Protein AF-0000000083156680 (afdb_homodimer)

Sequence (1176 aa):
MSAWPSRIKTCETCAAAKIRCRRKAASAICDRCLRLNKSCYFRPARLRQGCQKKETRLESLERKVAELLGQNQEKDGVQDSKKGDIVDRGVITLDEAVGLLESFRHSMLPHFPFVVLPPDITAGELRDHQPFLFLAILSVSATDNQTLQRDLDDEMRSALADRTALGPVQPSLETLQGLLVVLSWSQHQSQHHPKRRYGPQGFFTYLHIAIGLVVELELDRPVDLRKGSPRMTVQAITTEAQPAGVLRAQQRAAIGCFLLSSCSSLITQKKCTFPWSSHLEDFATELAQSPEVDSDRSLIHLVRLQHIAEQIDRISADSNFVGTIRVDTGSNTNLFLHTFQAFQTQLQDYTTLLSPQWTHNNSLLASQLHTVNLYLCQVTLFEKQFTSQLSSSFRVDILCQGLIAAKSSFDALLSNPLGTERRLIYTQWLHSGFNLILSCKLALLVVSDESLRNQPRVQSLCGALNMSQVLKVCIERQLPRVQLSHPKTTGFDYTGWLKRLHDWFQRQYNLYTGSPARGFEMAAATPVAGPPASHPMLPQHFNLTDISDIGLEVSQGTGVINSWPCYSDIYASSNIFGGWMDLSALSQMSAWPSRIKTCETCAAAKIRCRRKAASAICDRCLRLNKSCYFRPARLRQGCQKKETRLESLERKVAELLGQNQEKDGVQDSKKGDIVDRGVITLDEAVGLLESFRHSMLPHFPFVVLPPDITAGELRDHQPFLFLAILSVSATDNQTLQRDLDDEMRSALADRTALGPVQPSLETLQGLLVVLSWSQHQSQHHPKRRYGPQGFFTYLHIAIGLVVELELDRPVDLRKGSPRMTVQAITTEAQPAGVLRAQQRAAIGCFLLSSCSSLITQKKCTFPWSSHLEDFATELAQSPEVDSDRSLIHLVRLQHIAEQIDRISADSNFVGTIRVDTGSNTNLFLHTFQAFQTQLQDYTTLLSPQWTHNNSLLASQLHTVNLYLCQVTLFEKQFTSQLSSSFRVDILCQGLIAAKSSFDALLSNPLGTERRLIYTQWLHSGFNLILSCKLALLVVSDESLRNQPRVQSLCGALNMSQVLKVCIERQLPRVQLSHPKTTGFDYTGWLKRLHDWFQRQYNLYTGSPARGFEMAAATPVAGPPASHPMLPQHFNLTDISDIGLEVSQGTGVINSWPCYSDIYASSNIFGGWMDLSALSQ

InterPro domains:
  IPR001138 Zn(2)Cys(6) fungal-type DNA-binding domain [PS00463] (10-40)
  IPR036864 Zn(2)-C6 fungal-type DNA-binding domain superfamily [G3DSA:4.10.240.10] (7-77)

Organism: NCBI:txid41062

Nearest PDB structures (foldseek):
  8u1a-assembly1_B  TM=3.469E-01  e=4.826E+00  synthetic construct
  8tla-assembly1_B  TM=1.814E-01  e=2.257E+00  Homo sapiens
  4tql-assembly1_A  TM=2.288E-01  e=4.637E+00  synthetic construct
  8u1a-assembly1_B  TM=3.505E-01  e=5.724E+00  synthetic construct
  8tla-assembly1_B  TM=2.051E-01  e=1.757E+00  Homo sapiens

Secondary structure (DSSP, 8-state):
--------PPBHHHHHTT------TT-SS-HHHHHTT----B--------------HHHHHHHHHHHHHHHHHHHHHHHSSSSS-TTTTTSS-HHHHHHHHHHIIIIIGGG-TTS---TT--HHHHHHH-HHHHHHHHHHH--S-HHHHHHHHHHHHHHHHHHTTSS-----HHHHHHHHHHHHTGGGSPPS-TT-TTS-TTHHHHHHHHHHHHHHTTTTS-HHHHTS--TT--S--------HHHHHHHHHHHHHHHHHHHHHHHHHTPPPSS---HHHHHHHHHHHHS-SSTTHHHHHHHHHHHHHHHHHHHHHH-HHHHHHHHS--HHHHHHHHHHHHHHHHHHHHHHHHS-HHHHHH-HHHHHHHHHHHHHHHHHHHH-HHHHTT--HHHHHHHHHHHHHHHHHHHHHHHTSPTTGGGG--HHHHHHHHHHHHHHHHHHHHHHH-HHHHT-HHHHHHHHHH-HHHHHHHHHHHHS-SS--SS---SS--HHHHHHHHHHHHHHHHHHHHHS----------------------------GGGGGG------------------SSS-----STHHHHSGGGGG-/--------PPBHHHHHTT------TT-SS-HHHHHHT----B--------------HHHHHHHHHHHHHHHHHHHHHHHSSSSS-TTTTTSS-HHHHHHHHHHIIIIIGGG-TTS---TT--HHHHHHH-HHHHHHHHHHH--S-HHHHHHHHHHHHHHHHHHTTS--SPP-HHHHHHHHHHHHTGGGSPPS-TT-TTS-TTHHHHHHHHHHHHHHTTTTS-HHHHTS--TT--S--------HHHHHHHHHHHHHHHHHHHHHHHHHTPPPSS---HHHHHHHHHHHHS-SSTTHHHHHHHHHHHHHHHHHHHHHH-HHHHHHHHS--HHHHHHHHHHHHHHHHHHHHHHHHS-HHHHHH-HHHHHHHHHHHHHHHHHHHH-HHHHTT--HHHHHHHHHHHHHHHHHHHHHHHTSPTTGGGG--HHHHHHHHHHHHHHHHHHHHHHH-HHHHT-HHHHHHHHHH-HHHHHHHHHHHHS-SS--SS---SS--HHHHHHHHHHHHHHHHHHHHHS----------------------------GGGGGG------------------SSS------THHHHSTTGGG-

Solvent-accessible surface area (backbone atoms only — not comparable to full-atom values): 65557 Å² total; per-residue (Å²): 136,79,79,78,85,75,84,82,52,58,25,51,55,31,56,74,68,73,45,87,59,53,58,62,98,88,50,85,44,32,57,59,30,58,74,68,73,42,83,42,46,59,58,76,72,75,72,72,72,68,74,70,70,76,60,47,72,56,52,46,42,47,46,47,25,47,44,33,41,46,43,38,44,42,48,48,31,44,62,46,38,57,60,45,56,62,53,75,58,58,81,40,51,69,67,56,47,41,51,29,51,50,48,30,60,71,61,32,41,79,63,40,75,36,64,85,72,67,91,81,65,44,59,67,54,34,47,71,75,35,45,61,34,39,39,28,51,46,28,67,45,35,72,88,40,63,68,61,21,45,52,34,42,54,49,40,26,50,53,48,18,38,46,56,50,54,63,38,56,73,90,49,70,53,58,44,49,17,46,51,53,40,58,33,42,32,46,60,41,66,59,82,50,76,75,46,38,23,43,45,78,57,50,49,44,53,50,21,38,42,49,19,46,36,46,72,70,37,44,67,45,57,66,84,64,52,34,44,35,35,91,73,22,88,25,75,48,77,60,73,86,68,57,66,69,58,51,53,50,42,40,30,39,40,47,39,52,30,49,53,35,38,52,51,13,63,61,58,65,41,75,57,48,42,63,87,50,73,53,52,52,50,43,24,47,51,31,39,74,61,54,89,50,78,58,32,53,51,40,37,56,51,52,50,52,49,45,51,46,49,50,54,51,51,54,70,67,30,53,23,60,43,46,54,32,61,46,78,50,77,65,25,51,46,51,51,50,49,52,49,49,50,51,50,49,52,52,50,49,47,56,61,68,48,40,69,68,56,34,66,72,28,62,57,57,38,48,48,53,32,38,46,51,38,49,54,34,46,56,47,63,66,31,66,83,38,38,82,64,50,50,70,69,55,48,50,52,45,48,46,50,32,44,51,34,42,40,52,44,49,53,57,59,66,66,49,64,90,65,49,76,79,40,47,33,39,68,56,49,51,39,52,52,49,48,52,51,51,44,50,50,53,54,46,50,33,62,64,33,66,79,46,49,70,32,64,70,49,42,53,45,49,61,69,48,35,64,70,57,50,47,51,50,57,44,57,64,59,47,70,85,59,83,62,88,61,75,80,78,55,20,44,53,58,58,62,48,45,51,50,49,46,52,50,50,50,50,52,50,46,53,54,71,65,61,77,84,74,79,73,76,63,80,73,76,74,78,70,81,70,72,82,79,74,75,72,78,78,76,78,86,74,69,73,81,62,69,73,58,74,54,74,56,66,63,80,71,83,65,73,76,68,58,74,73,63,71,73,79,67,68,86,56,77,47,67,42,37,18,52,77,43,21,66,58,67,76,116,136,83,77,78,78,75,79,82,50,59,24,52,56,32,56,75,69,73,46,88,59,55,60,63,94,91,54,84,47,30,56,59,29,58,74,70,72,43,80,42,47,60,57,74,66,74,70,73,71,68,74,69,67,75,60,46,73,55,49,45,41,47,45,47,24,45,45,33,42,46,46,38,48,43,48,47,32,44,59,46,39,58,60,45,56,62,52,76,58,58,79,40,50,69,68,56,46,40,51,30,51,50,48,32,60,70,63,31,42,81,64,40,76,36,63,86,71,67,89,82,65,44,59,67,54,34,47,70,75,35,45,61,34,41,40,28,51,45,28,66,44,35,72,87,40,64,66,60,21,45,52,34,43,53,50,40,22,48,53,48,18,42,48,52,53,60,46,78,47,72,89,50,70,54,57,44,49,19,45,51,53,41,57,33,40,32,45,61,39,70,61,83,52,76,79,48,38,31,45,47,77,57,49,49,43,53,49,21,37,41,51,18,48,38,46,71,69,36,44,69,44,57,65,82,60,54,30,44,37,31,88,70,26,85,19,77,48,77,60,73,84,68,56,66,69,58,51,51,50,43,40,30,39,41,47,41,51,31,50,54,35,39,50,50,15,64,65,59,66,40,77,58,48,43,62,88,51,73,52,52,50,50,43,24,47,51,31,39,74,60,52,89,50,80,59,32,53,52,42,38,55,50,52,51,52,49,46,51,43,52,51,54,50,51,53,72,67,31,54,20,59,45,46,53,33,61,46,78,49,77,65,25,52,48,50,50,52,47,51,50,48,50,52,50,49,53,53,49,49,47,55,63,66,48,40,70,65,55,33,66,74,29,61,57,56,38,48,48,54,32,39,44,52,38,47,55,34,47,55,48,64,65,32,67,84,39,40,79,65,51,52,71,68,56,48,50,52,44,48,45,50,31,43,51,35,42,38,52,43,50,53,57,61,67,67,47,62,90,66,48,78,78,42,49,34,38,67,56,49,51,38,51,53,50,48,51,52,50,44,50,50,52,54,47,50,33,62,64,33,65,80,47,48,70,33,66,71,48,43,54,46,50,60,70,46,34,64,70,57,50,48,50,50,56,44,58,63,60,46,69,85,58,84,62,86,60,76,80,79,55,22,45,52,58,57,63,50,45,50,50,51,44,51,50,49,50,52,53,49,46,53,53,70,65,61,78,84,73,78,72,77,64,82,73,74,74,78,69,82,69,74,82,77,72,76,73,76,77,77,77,84,73,67,73,82,61,67,73,58,74,54,74,54,63,60,80,72,83,65,73,76,68,59,76,72,60,70,73,79,65,70,89,53,76,48,68,46,32,19,58,83,41,24,71,55,66,76,116

Foldseek 3Di:
DDPDDQPFAFWPVCVVVVHDFAQDRPDPATPVCVVVVHDTHGDRPPPPPPPPPPCPPVSVVVVVCVVVCVVVCVVVCVVVVVVDDCCSVPLDDLVRLQVLVVCCVPQFVLQQVLADDDPPDGLVNCCVPQVLLSLLSNLLSPLPDPVSNQVSLVSSVVLLCQCAVNPHDPLDLSSLNSLLSCLQQQQQHFDPDLLQQQDRPCNVVSLVSSVVSCVVQVLLADQCCSQPQPVPRPDSPPRPDDDPVVNLSSLSSLLSSQLSQLLVCLLVVHDRPRHADPRNLVSLVVCLVPPPDPVSVCSNLSNVLSNLLVVLVVCLPQVLLLVVLVPPDPVSLVVVVVVLVVSVVVLVVSVVVCPPVNCLSHVNSLLSSLLSLLSSLCSQCQQVSHNVSDDPVRNLVSLLSNLVSLQSNLVSVVVDDQPSVSSHTVSSVSSVVSSLLSNLVSLLVCLQDPSNVPDPSSVVSSVSSVSLVSLVVVLVSPPDPPVPVDDSSGGRPPNVLSVLSNVVSVVSNCVSVPDPPPDPPPPPPDPPPPPDCPPPDPDDDPPVPPPVPPPSDSDPDPDDPPDRPDVPPVDPDDPSCCSNNVVNPPPD/DDDPDQPFAFWPVCVVVVHDFDQDPPDPATPVCVVVVHDTHGDRDPPPPPPPPPCPPVSVVVVVCVVVCVVVCVVVCVVVCVVDDCCSVPLDDLVRLQVLVVCCVPQFVLQQVLADDDPPDGLVNCCVPQVLLSLLSNLLSPLPDPVSNQVSLVSSVVVLCVCFVVDDDDQDLSSLNSLLSCLFQQQQHFDPDLLLQQDRPCSVVSLVSSVVSCVVQVLLADQCCVQPQPVPRPDSRPRPDDDPVVNLSSLSSLLSSQLSQLLVCLLVVHDRPRHADPRNLVSLVVCLVPPPDPVSVCSNLSNVLSNLLVVLVVCLPQVLLLVVLVPPDPVSLVVVVVVLVVSVVVLVVSVVVCPPVNCLSHVNSLLSSLLSLLSSLCSQCQFVSHNVSDDPVRNLVSLLSNLVSLQSNLVSVVVDDQPSVSSGTVSSVSSVVSSLLSNLVSLLVCLQDPSNVPDPSSVVSSVSSVSLVSLVVVLVSPPDPPVPVDPSSGGRPPNVLSVLSNVVSVVSNCVSNPDPPPPPPPPDPPPPPPPDCPPPDPDDDPPVPPPVPPPSDSPPDPDDPPDRPDVVPPDPPDCSNCCNVVSNPPPD

pLDDT: mean 71.66, std 24.36, range [20.36, 98.19]

Structure (mmCIF, N/CA/C/O backbone):
data_AF-0000000083156680-model_v1
#
loop_
_entity.id
_entity.type
_entity.pdbx_description
1 polymer 'Zn(2)-C6 fungal-type domain-containing protein'
#
loop_
_atom_site.group_PDB
_atom_site.id
_atom_site.type_symbol
_atom_site.label_atom_id
_atom_site.label_alt_id
_atom_site.label_comp_id
_atom_site.label_asym_id
_atom_site.label_entity_id
_atom_site.label_seq_id
_atom_site.pdbx_PDB_ins_code
_atom_site.Cartn_x
_atom_site.Cartn_y
_atom_site.Cartn_z
_atom_site.occupancy
_atom_site.B_iso_or_equiv
_atom_site.auth_seq_id
_atom_site.auth_comp_id
_atom_site.auth_asym_id
_atom_site.auth_atom_id
_atom_site.pdbx_PDB_model_num
ATOM 1 N N . MET A 1 1 ? 7.012 62.75 -34.5 1 25.58 1 MET A N 1
ATOM 2 C CA . MET A 1 1 ? 6.012 61.812 -35.031 1 25.58 1 MET A CA 1
ATOM 3 C C . MET A 1 1 ? 4.691 62.531 -35.281 1 25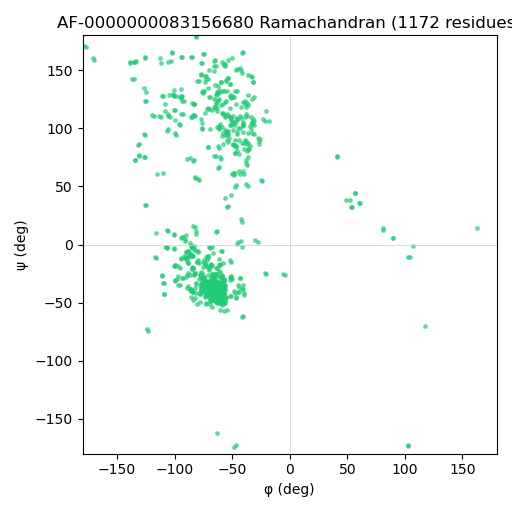.58 1 MET A C 1
ATOM 5 O O . MET A 1 1 ? 4.008 62.938 -34.344 1 25.58 1 MET A O 1
ATOM 9 N N . SER A 1 2 ? 4.527 63.188 -36.5 1 28.59 2 SER A N 1
ATOM 10 C CA . SER A 1 2 ? 3.551 64.188 -36.875 1 28.59 2 SER A CA 1
ATOM 11 C C . SER A 1 2 ? 2.166 63.594 -37.062 1 28.59 2 SER A C 1
ATOM 13 O O . SER A 1 2 ? 2.023 62.531 -37.656 1 28.59 2 SER A O 1
ATOM 15 N N . ALA A 1 3 ? 1.193 63.938 -36.219 1 31.36 3 ALA A N 1
ATOM 16 C CA . ALA A 1 3 ? -0.149 63.375 -36.219 1 31.36 3 ALA A CA 1
ATOM 17 C C . ALA A 1 3 ? -0.811 63.531 -37.594 1 31.36 3 ALA A C 1
ATOM 19 O O . ALA A 1 3 ? -0.722 64.562 -38.219 1 31.36 3 ALA A O 1
ATOM 20 N N . TRP A 1 4 ? -0.859 62.625 -38.5 1 31.58 4 TRP A N 1
ATOM 21 C CA . TRP A 1 4 ? -1.692 62.656 -39.688 1 31.58 4 TRP A CA 1
ATOM 22 C C . TRP A 1 4 ? -3.098 63.156 -39.375 1 31.58 4 TRP A C 1
ATOM 24 O O . TRP A 1 4 ? -3.709 62.688 -38.406 1 31.58 4 TRP A O 1
ATOM 34 N N . PRO A 1 5 ? -3.65 64.312 -39.938 1 37.72 5 PRO A N 1
ATOM 35 C CA . PRO A 1 5 ? -4.844 65.125 -39.688 1 37.72 5 PRO A CA 1
ATOM 36 C C . PRO A 1 5 ? -6.137 64.312 -39.812 1 37.72 5 PRO A C 1
ATOM 38 O O . PRO A 1 5 ? -6.281 63.5 -40.719 1 37.72 5 PRO A O 1
ATOM 41 N N . SER A 1 6 ? -6.898 64.062 -38.812 1 42.34 6 SER A N 1
ATOM 42 C CA . SER A 1 6 ? -8.188 63.406 -38.625 1 42.34 6 SER A CA 1
ATOM 43 C C . SER A 1 6 ? -9.258 64 -39.531 1 42.34 6 SER A C 1
ATOM 45 O O . SER A 1 6 ? -9.375 65.188 -39.625 1 42.34 6 SER A O 1
ATOM 47 N N . ARG A 1 7 ? -9.68 63.531 -40.719 1 47.09 7 ARG A N 1
ATOM 48 C CA . ARG A 1 7 ? -10.695 63.906 -41.688 1 47.09 7 ARG A CA 1
ATOM 49 C C . ARG A 1 7 ? -11.891 64.562 -41 1 47.09 7 ARG A C 1
ATOM 51 O O . ARG A 1 7 ? -12.5 63.969 -40.094 1 47.09 7 ARG A O 1
ATOM 58 N N . ILE A 1 8 ? -12.07 65.875 -41.031 1 53.06 8 ILE A N 1
ATOM 59 C CA . ILE A 1 8 ? -13.008 66.812 -40.438 1 53.06 8 ILE A CA 1
ATOM 60 C C . ILE A 1 8 ? -14.391 66.625 -41.062 1 53.06 8 ILE A C 1
ATOM 62 O O . ILE A 1 8 ? -14.57 66.75 -42.25 1 53.06 8 ILE A O 1
ATOM 66 N N . LYS A 1 9 ? -15.352 65.938 -40.5 1 63.09 9 LYS A N 1
ATOM 67 C CA . LYS A 1 9 ? -16.719 65.688 -40.938 1 63.09 9 LYS A CA 1
ATOM 68 C C . LYS A 1 9 ? -17.578 66.938 -40.781 1 63.09 9 LYS A C 1
ATOM 70 O O . LYS A 1 9 ? -17.281 67.812 -39.938 1 63.09 9 LYS A O 1
ATOM 75 N N . THR A 1 10 ? -18.469 67.312 -41.656 1 76.06 10 THR A N 1
ATOM 76 C CA . THR A 1 10 ? -19.469 68.375 -41.656 1 76.06 10 THR A CA 1
ATOM 77 C C . THR A 1 10 ? -20.406 68.25 -40.469 1 76.06 10 THR A C 1
ATOM 79 O O . THR A 1 10 ? -20.734 67.125 -40.062 1 76.06 10 THR A O 1
ATOM 82 N N . CYS A 1 11 ? -20.656 69.375 -39.719 1 77.69 11 CYS A N 1
ATOM 83 C CA . CYS A 1 11 ? -21.516 69.312 -38.562 1 77.69 11 CYS A CA 1
ATOM 84 C C . CYS A 1 11 ? -22.953 69 -38.938 1 77.69 11 CYS A C 1
ATOM 86 O O . CYS A 1 11 ? -23.344 69.188 -40.094 1 77.69 11 CYS A O 1
ATOM 88 N N . GLU A 1 12 ? -23.734 68.438 -38.125 1 80.56 12 GLU A N 1
ATOM 89 C CA . GLU A 1 12 ? -25.094 67.938 -38.375 1 80.56 12 GLU A CA 1
ATOM 90 C C . GLU A 1 12 ? -26 69.062 -38.875 1 80.56 12 GLU A C 1
ATOM 92 O O . GLU A 1 12 ? -26.844 68.812 -39.719 1 80.56 12 GLU A O 1
ATOM 97 N N . THR A 1 13 ? -25.703 70.312 -38.406 1 84.19 13 THR A N 1
ATOM 98 C CA . THR A 1 13 ? -26.562 71.438 -38.781 1 84.19 13 THR A CA 1
ATOM 99 C C . THR A 1 13 ? -26.281 71.875 -40.219 1 84.19 13 THR A C 1
ATOM 101 O O . THR A 1 13 ? -27.219 72.188 -40.969 1 84.19 13 THR A O 1
ATOM 104 N N . CYS A 1 14 ? -25.031 71.812 -40.438 1 80.62 14 CYS A N 1
ATOM 105 C CA . CYS A 1 14 ? -24.656 72.25 -41.812 1 80.62 14 CYS A CA 1
ATOM 106 C C . CYS A 1 14 ? -25.031 71.125 -42.812 1 80.62 14 CYS A C 1
ATOM 108 O O . CYS A 1 14 ? -25.453 71.438 -43.906 1 80.62 14 CYS A O 1
ATOM 110 N N . ALA A 1 15 ? -25.016 69.875 -42.344 1 79.5 15 ALA A N 1
ATOM 111 C CA . ALA A 1 15 ? -25.359 68.688 -43.156 1 79.5 15 ALA A CA 1
ATOM 112 C C . ALA A 1 15 ? -26.859 68.688 -43.469 1 79.5 15 ALA A C 1
ATOM 114 O O . ALA A 1 15 ? -27.266 68.375 -44.594 1 79.5 15 ALA A O 1
ATOM 115 N N . ALA A 1 16 ? -27.688 69.125 -42.5 1 80.25 16 ALA A N 1
ATOM 116 C CA . ALA A 1 16 ? -29.141 69.188 -42.688 1 80.25 16 ALA A CA 1
ATOM 117 C C . ALA A 1 16 ? -29.547 70.312 -43.625 1 80.25 16 ALA A C 1
ATOM 119 O O . ALA A 1 16 ? -30.531 70.125 -44.375 1 80.25 16 ALA A O 1
ATOM 120 N N . ALA A 1 17 ? -28.734 71.438 -43.625 1 81.75 17 ALA A N 1
ATOM 121 C CA . ALA A 1 17 ? -29.062 72.562 -44.469 1 81.75 17 ALA A CA 1
ATOM 122 C C . ALA A 1 17 ? -28.375 72.5 -45.812 1 81.75 17 ALA A C 1
ATOM 124 O O . ALA A 1 17 ? -28.547 73.312 -46.688 1 81.75 17 ALA A O 1
ATOM 125 N N . LYS A 1 18 ? -27.641 71.25 -46.031 1 77.12 18 LYS A N 1
ATOM 126 C CA . LYS A 1 18 ? -26.969 70.875 -47.281 1 77.12 18 LYS A CA 1
ATOM 127 C C . LYS A 1 18 ? -26.016 72 -47.719 1 77.12 18 LYS A C 1
ATOM 129 O O . LYS A 1 18 ? -25.938 72.25 -48.906 1 77.12 18 LYS A O 1
ATOM 134 N N . ILE A 1 19 ? -25.406 72.75 -46.656 1 81.25 19 ILE A N 1
ATOM 135 C CA . ILE A 1 19 ? -24.469 73.812 -47 1 81.25 19 ILE A CA 1
ATOM 136 C C . ILE A 1 19 ? -23.062 73.438 -46.562 1 81.25 19 ILE A C 1
ATOM 138 O O . ILE A 1 19 ? -22.891 72.562 -45.719 1 81.25 19 ILE A O 1
ATOM 142 N N . ARG A 1 20 ? -22.125 73.938 -47.094 1 78.19 20 ARG A N 1
ATOM 143 C CA . ARG A 1 20 ? -20.719 73.688 -46.844 1 78.19 20 ARG A CA 1
ATOM 144 C C . ARG A 1 20 ? -20.328 74.188 -45.438 1 78.19 20 ARG A C 1
ATOM 146 O O . ARG A 1 20 ? -20.578 75.312 -45.062 1 78.19 20 ARG A O 1
ATOM 153 N N . CYS A 1 21 ? -19.922 73.125 -44.562 1 74.94 21 CYS A N 1
ATOM 154 C CA . CYS A 1 21 ? -19.5 73.438 -43.188 1 74.94 21 CYS A CA 1
ATOM 155 C C . CYS A 1 21 ? -18.078 74 -43.156 1 74.94 21 CYS A C 1
ATOM 157 O O . CYS A 1 21 ? -17.156 73.438 -43.719 1 74.94 21 CYS A O 1
ATOM 159 N N . ARG A 1 22 ? -17.844 75.25 -42.906 1 77 22 ARG A N 1
ATOM 160 C CA . ARG A 1 22 ? -16.531 75.875 -42.812 1 77 22 ARG A CA 1
ATOM 161 C C . ARG A 1 22 ? -16.094 75.938 -41.344 1 77 22 ARG A C 1
ATOM 163 O O . ARG A 1 22 ? -16.844 76.438 -40.5 1 77 22 ARG A O 1
ATOM 170 N N . ARG A 1 23 ? -15.156 75.062 -40.875 1 69.06 23 ARG A N 1
ATOM 171 C CA . ARG A 1 23 ? -14.641 75.062 -39.5 1 69.06 23 ARG A CA 1
ATOM 172 C C . ARG A 1 23 ? -13.203 75.562 -39.438 1 69.06 23 ARG A C 1
ATOM 174 O O . ARG A 1 23 ? -12.367 75.125 -40.25 1 69.06 23 ARG A O 1
ATOM 181 N N . LYS A 1 24 ? -12.977 76.625 -38.688 1 66.62 24 LYS A N 1
ATOM 182 C CA . LYS A 1 24 ? -11.594 77 -38.406 1 66.62 24 LYS A CA 1
ATOM 183 C C . LYS A 1 24 ? -10.891 75.938 -37.562 1 66.62 24 LYS A C 1
ATOM 185 O O . LYS A 1 24 ? -11.523 75.25 -36.75 1 66.62 24 LYS A O 1
ATOM 190 N N . ALA A 1 25 ? -9.578 75.375 -37.656 1 62.25 25 ALA A N 1
ATOM 191 C CA . ALA A 1 25 ? -8.742 74.25 -37.25 1 62.25 25 ALA A CA 1
ATOM 192 C C . ALA A 1 25 ? -8.984 73.875 -35.812 1 62.25 25 ALA A C 1
ATOM 194 O O . ALA A 1 25 ? -9.016 72.688 -35.438 1 62.25 25 ALA A O 1
ATOM 195 N N . ALA A 1 26 ? -9.195 74.75 -34.844 1 65.56 26 ALA A N 1
ATOM 196 C CA . ALA A 1 26 ? -9.188 74.5 -33.406 1 65.56 26 ALA A CA 1
ATOM 197 C C . ALA A 1 26 ? -10.555 74.75 -32.812 1 65.56 26 ALA A C 1
ATOM 199 O O . ALA A 1 26 ? -10.734 74.688 -31.578 1 65.56 26 ALA A O 1
ATOM 200 N N . SER A 1 27 ? -11.578 74.938 -33.688 1 70 27 SER A N 1
ATOM 201 C CA . SER A 1 27 ? -12.844 75.312 -33.094 1 70 27 SER A CA 1
ATOM 202 C C . SER A 1 27 ? -13.836 74.188 -33.062 1 70 27 SER A C 1
ATOM 204 O O . SER A 1 27 ? -13.898 73.375 -34.031 1 70 27 SER A O 1
ATOM 206 N N . ALA A 1 28 ? -14.492 73.812 -32 1 74.06 28 ALA A N 1
ATOM 207 C CA . ALA A 1 28 ? -15.445 72.688 -31.781 1 74.06 28 ALA A CA 1
ATOM 208 C C . ALA A 1 28 ? -16.766 73 -32.5 1 74.06 28 ALA A C 1
ATOM 210 O O . ALA A 1 28 ? -17.578 72.062 -32.688 1 74.06 28 ALA A O 1
ATOM 211 N N . ILE A 1 29 ? -17.016 74.188 -32.938 1 80.5 29 ILE A N 1
ATOM 212 C CA . ILE A 1 29 ? -18.266 74.625 -33.594 1 80.5 29 ILE A CA 1
ATOM 213 C C . ILE A 1 29 ? -17.953 75.25 -34.969 1 80.5 29 ILE A C 1
ATOM 215 O O . ILE A 1 29 ? -16.953 75.938 -35.125 1 80.5 29 ILE A O 1
ATOM 219 N N . CYS A 1 30 ? -18.609 74.875 -35.969 1 80.69 30 CYS A N 1
ATOM 220 C CA . CYS A 1 30 ? -18.406 75.375 -37.312 1 80.69 30 CYS A CA 1
ATOM 221 C C . CYS A 1 30 ? -18.797 76.875 -37.375 1 80.69 30 CYS A C 1
ATOM 223 O O . CYS A 1 30 ? -19.547 77.375 -36.531 1 80.69 30 CYS A O 1
ATOM 225 N N . ASP A 1 31 ? -18.203 77.75 -38.219 1 82 31 ASP A N 1
ATOM 226 C CA . ASP A 1 31 ? -18.375 79.188 -38.344 1 82 31 ASP A CA 1
ATOM 227 C C . ASP A 1 31 ? -19.844 79.562 -38.469 1 82 31 ASP A C 1
ATOM 229 O O . ASP A 1 31 ? -20.297 80.562 -37.906 1 82 31 ASP A O 1
ATOM 233 N N . ARG A 1 32 ? -20.609 78.625 -39.031 1 80.12 32 ARG A N 1
ATOM 234 C CA . ARG A 1 32 ? -22 78.938 -39.312 1 80.12 32 ARG A CA 1
ATOM 235 C C . ARG A 1 32 ? -22.875 78.688 -38.094 1 80.12 32 ARG A C 1
ATOM 237 O O . ARG A 1 32 ? -23.734 79.5 -37.75 1 80.12 32 ARG A O 1
ATOM 244 N N . CYS A 1 33 ? -22.578 77.5 -37.5 1 81.06 33 CYS A N 1
ATOM 245 C CA . CYS A 1 33 ? -23.344 77.188 -36.281 1 81.06 33 CYS A CA 1
ATOM 246 C C . CYS A 1 33 ? -23.016 78.188 -35.188 1 81.06 33 CYS A C 1
ATOM 248 O O . CYS A 1 33 ? -23.891 78.562 -34.375 1 81.06 33 CYS A O 1
ATOM 250 N N . LEU A 1 34 ? -21.812 78.75 -35.25 1 82.38 34 LEU A N 1
ATOM 251 C CA . LEU A 1 34 ? -21.406 79.812 -34.312 1 82.38 34 LEU A CA 1
ATOM 252 C C . LEU A 1 34 ? -22.156 81.125 -34.562 1 82.38 34 LEU A C 1
ATOM 254 O O . LEU A 1 34 ? -22.625 81.75 -33.625 1 82.38 34 LEU A O 1
ATOM 258 N N . ARG A 1 35 ? -22.344 81.438 -35.781 1 82 35 ARG A N 1
ATOM 259 C CA . ARG A 1 35 ? -23 82.688 -36.156 1 82 35 ARG A CA 1
ATOM 260 C C . ARG A 1 35 ? -24.5 82.625 -35.906 1 82 35 ARG A C 1
ATOM 262 O O . ARG A 1 35 ? -25.125 83.562 -35.469 1 82 35 ARG A O 1
ATOM 269 N N . LEU A 1 36 ? -25.047 81.375 -36.156 1 81.88 36 LEU A N 1
ATOM 270 C CA . LEU A 1 36 ? -26.5 81.188 -36.062 1 81.88 36 LEU A CA 1
ATOM 271 C C . LEU A 1 36 ? -26.906 80.688 -34.688 1 81.88 36 LEU A C 1
ATOM 273 O O . LEU A 1 36 ? -28.094 80.438 -34.438 1 81.88 36 LEU A O 1
ATOM 277 N N . ASN A 1 37 ? -25.844 80.625 -33.75 1 80.75 37 ASN A N 1
ATOM 278 C CA . ASN A 1 37 ? -26.016 80.188 -32.344 1 80.75 37 ASN A CA 1
ATOM 279 C C . ASN A 1 37 ? -26.797 78.875 -32.281 1 80.75 37 ASN A C 1
ATOM 281 O O . ASN A 1 37 ? -27.781 78.75 -31.547 1 80.75 37 ASN A O 1
ATOM 285 N N . LYS A 1 38 ? -26.469 78.062 -33.25 1 79.69 38 LYS A N 1
ATOM 286 C CA . LYS A 1 38 ? -27.078 76.75 -33.25 1 79.69 38 LYS A CA 1
ATOM 287 C C . LYS A 1 38 ? -26.094 75.688 -32.75 1 79.69 38 LYS A C 1
ATOM 289 O O . LYS A 1 38 ? -24.891 75.875 -32.75 1 79.69 38 LYS A O 1
ATOM 294 N N . SER A 1 39 ? -26.625 74.5 -32.25 1 78.81 39 SER A N 1
ATOM 295 C CA . SER A 1 39 ? -25.797 73.438 -31.75 1 78.81 39 SER A CA 1
ATOM 296 C C . SER A 1 39 ? -25.047 72.75 -32.875 1 78.81 39 SER A C 1
ATOM 298 O O . SER A 1 39 ? -25.656 72.375 -33.906 1 78.81 39 SER A O 1
ATOM 300 N N . CYS A 1 40 ? -23.734 72.75 -32.938 1 74.75 40 CYS A N 1
ATOM 301 C CA . CYS A 1 40 ? -22.859 72.25 -33.969 1 74.75 40 CYS A CA 1
ATOM 302 C C . CYS A 1 40 ? -22.344 70.875 -33.594 1 74.75 40 CYS A C 1
ATOM 304 O O . CYS A 1 40 ? -21.656 70.688 -32.562 1 74.75 40 CYS A O 1
ATOM 306 N N . TYR A 1 41 ? -22.844 69.75 -33.938 1 77.31 41 TYR A N 1
ATOM 307 C CA . TYR A 1 41 ? -22.453 68.375 -33.625 1 77.31 41 TYR A CA 1
ATOM 308 C C . TYR A 1 41 ? -21.812 67.75 -34.844 1 77.31 41 TYR A C 1
ATOM 310 O O . TYR A 1 41 ? -22.422 67.688 -35.906 1 77.31 41 TYR A O 1
ATOM 318 N N . PHE A 1 42 ? -20.578 67.5 -34.75 1 71.62 42 PHE A N 1
ATOM 319 C CA . PHE A 1 42 ? -19.875 66.812 -35.812 1 71.62 42 PHE A CA 1
ATOM 320 C C . PHE A 1 42 ? -20 65.312 -35.656 1 71.62 42 PHE A C 1
ATOM 322 O O . PHE A 1 42 ? -19.656 64.75 -34.594 1 71.62 42 PHE A O 1
ATOM 329 N N . ARG A 1 43 ? -20.719 64.562 -36.469 1 64.19 43 ARG A N 1
ATOM 330 C CA . ARG A 1 43 ? -20.828 63.125 -36.438 1 64.19 43 ARG A CA 1
ATOM 331 C C . ARG A 1 43 ? -19.484 62.469 -36.719 1 64.19 43 ARG A C 1
ATOM 333 O O . ARG A 1 43 ? -18.766 62.906 -37.625 1 64.19 43 ARG A O 1
ATOM 340 N N . PRO A 1 44 ? -18.859 61.75 -35.812 1 56.09 44 PRO A N 1
ATOM 341 C CA . PRO A 1 44 ? -17.594 61.062 -36.062 1 56.09 44 PRO A CA 1
ATOM 342 C C . PRO A 1 44 ? -17.625 60.25 -37.375 1 56.09 44 PRO A C 1
ATOM 344 O O . PRO A 1 44 ? -18.688 59.812 -37.812 1 56.09 44 PRO A O 1
ATOM 347 N N . ALA A 1 45 ? -16.719 60.469 -38.156 1 47.31 45 ALA A N 1
ATOM 348 C CA . ALA A 1 45 ? -16.609 59.812 -39.469 1 47.31 45 ALA A CA 1
ATOM 349 C C . ALA A 1 45 ? -16.766 58.281 -39.312 1 47.31 45 ALA A C 1
ATOM 351 O O . ALA A 1 45 ? -16.125 57.656 -38.469 1 47.31 45 ALA A O 1
ATOM 352 N N . ARG A 1 46 ? -17.922 57.688 -39.719 1 43.94 46 ARG A N 1
ATOM 353 C CA . ARG A 1 46 ? -18 56.25 -39.812 1 43.94 46 ARG A CA 1
ATOM 354 C C . ARG A 1 46 ? -16.859 55.688 -40.656 1 43.94 46 ARG A C 1
ATOM 356 O O . ARG A 1 46 ? -16.672 56.094 -41.812 1 43.94 46 ARG A O 1
ATOM 363 N N . LEU A 1 47 ? -15.727 55.312 -40.062 1 41.03 47 LEU A N 1
ATOM 364 C CA . LEU A 1 47 ? -14.75 54.594 -40.875 1 41.03 47 LEU A CA 1
ATOM 365 C C . LEU A 1 47 ? -15.453 53.594 -41.781 1 41.03 47 LEU A C 1
ATOM 367 O O . LEU A 1 47 ? -16.312 52.812 -41.344 1 41.03 47 LEU A O 1
ATOM 371 N N . ARG A 1 48 ? -15.688 53.906 -42.906 1 36.97 48 ARG A N 1
ATOM 372 C CA . ARG A 1 48 ? -16.141 52.875 -43.812 1 36.97 48 ARG A CA 1
ATOM 373 C C . ARG A 1 48 ? -15.445 51.562 -43.531 1 36.97 48 ARG A C 1
ATOM 375 O O . ARG A 1 48 ? -14.219 51.469 -43.625 1 36.97 48 ARG A O 1
ATOM 382 N N . GLN A 1 49 ? -16 50.781 -42.594 1 33.78 49 GLN A N 1
ATOM 383 C CA . GLN A 1 49 ? -15.484 49.406 -42.562 1 33.78 49 GLN A CA 1
ATOM 384 C C . GLN A 1 49 ? -15.367 48.844 -43.969 1 33.78 49 GLN A C 1
ATOM 386 O O . GLN A 1 49 ? -16.312 48.875 -44.75 1 33.78 49 GLN A O 1
ATOM 391 N N . GLY A 1 50 ? -14.203 49.031 -44.625 1 34.47 50 GLY A N 1
ATOM 392 C CA . GLY A 1 50 ? -13.867 48.375 -45.875 1 34.47 50 GLY A CA 1
ATOM 393 C C . GLY A 1 50 ? -14.641 47.094 -46.094 1 34.47 50 GLY A C 1
ATOM 394 O O . GLY A 1 50 ? -14.922 46.344 -45.125 1 34.47 50 GLY A O 1
ATOM 395 N N . CYS A 1 51 ? -15.562 47.188 -47.031 1 33.06 51 CYS A N 1
ATOM 396 C CA . CYS A 1 51 ? -16.234 45.938 -47.438 1 33.06 51 CYS A CA 1
ATOM 397 C C . CYS A 1 51 ? -15.266 44.781 -47.5 1 33.06 51 CYS A C 1
ATOM 399 O O . CYS A 1 51 ? -14.281 44.812 -48.25 1 33.06 51 CYS A O 1
ATOM 401 N N . GLN A 1 52 ? -15.141 44.156 -46.469 1 33.25 52 GLN A N 1
ATOM 402 C CA . GLN A 1 52 ? -14.367 42.906 -46.469 1 33.25 52 GLN A CA 1
ATOM 403 C C . GLN A 1 52 ? -14.586 42.156 -47.781 1 33.25 52 GLN A C 1
ATOM 405 O O . GLN A 1 52 ? -15.719 41.875 -48.188 1 33.25 52 GLN A O 1
ATOM 410 N N . LYS A 1 53 ? -13.812 42.438 -48.812 1 35.75 53 LYS A N 1
ATOM 411 C CA . LYS A 1 53 ? -13.797 41.594 -50 1 35.75 53 LYS A CA 1
ATOM 412 C C . LYS A 1 53 ? -14.344 40.188 -49.656 1 35.75 53 LYS A C 1
ATOM 414 O O . LYS A 1 53 ? -13.914 39.562 -48.688 1 35.75 53 LYS A O 1
ATOM 419 N N . LYS A 1 54 ? -15.484 39.969 -50.312 1 40.03 54 LYS A N 1
ATOM 420 C CA . LYS A 1 54 ? -16.078 38.625 -50.219 1 40.03 54 LYS A CA 1
ATOM 421 C C . LYS A 1 54 ? -15.047 37.531 -50.5 1 40.03 54 LYS A C 1
ATOM 423 O O . LYS A 1 54 ? -14.438 37.5 -51.562 1 40.03 54 LYS A O 1
ATOM 428 N N . GLU A 1 55 ? -14.367 37.156 -49.5 1 40.94 55 GLU A N 1
ATOM 429 C CA . GLU A 1 55 ? -13.43 36.062 -49.656 1 40.94 55 GLU A CA 1
ATOM 430 C C . GLU A 1 55 ? -13.961 35.031 -50.656 1 40.94 55 GLU A C 1
ATOM 432 O O . GLU A 1 55 ? -15.109 34.594 -50.562 1 40.94 55 GLU A O 1
ATOM 437 N N . THR A 1 56 ? -13.469 35 -51.938 1 48.12 56 THR A N 1
ATOM 438 C CA . THR A 1 56 ? -13.906 34.031 -52.938 1 48.12 56 THR A CA 1
ATOM 439 C C . THR A 1 56 ? -14.055 32.656 -52.312 1 48.12 56 THR A C 1
ATOM 441 O O . THR A 1 56 ? -13.438 32.375 -51.281 1 48.12 56 THR A O 1
ATOM 444 N N . ARG A 1 57 ? -15 31.922 -52.844 1 52.5 57 ARG A N 1
ATOM 445 C CA . ARG A 1 57 ? -15.242 30.578 -52.344 1 52.5 57 ARG A CA 1
ATOM 446 C C . ARG A 1 57 ? -13.93 29.812 -52.156 1 52.5 57 ARG A C 1
ATOM 448 O O . ARG A 1 57 ? -13.789 29.047 -51.219 1 52.5 57 ARG A O 1
ATOM 455 N N . LEU A 1 58 ? -12.969 30.062 -53.031 1 56.25 58 LEU A N 1
ATOM 456 C CA . LEU A 1 58 ? -11.648 29.453 -52.875 1 56.25 58 LEU A CA 1
ATOM 457 C C . LEU A 1 58 ? -10.922 30.031 -51.656 1 56.25 58 LEU A C 1
ATOM 459 O O . LEU A 1 58 ? -10.289 29.281 -50.906 1 56.25 58 LEU A O 1
ATOM 463 N N . GLU A 1 59 ? -10.977 31.312 -51.5 1 56.72 59 GLU A N 1
ATOM 464 C CA . GLU A 1 59 ? -10.305 31.891 -50.344 1 56.72 59 GLU A CA 1
ATOM 465 C C . GLU A 1 59 ? -11 31.484 -49.031 1 56.72 59 GLU A C 1
ATOM 467 O O . GLU A 1 59 ? -10.336 31.234 -48.031 1 56.72 59 GLU A O 1
ATOM 472 N N . SER A 1 60 ? -12.266 31.391 -49.031 1 59.28 60 SER A N 1
ATOM 473 C CA . SER A 1 60 ? -12.961 30.875 -47.875 1 59.28 60 SER A CA 1
ATOM 474 C C . SER A 1 60 ? -12.664 29.406 -47.625 1 59.28 60 SER A C 1
ATOM 476 O O . SER A 1 60 ? -12.508 28.969 -46.5 1 59.28 60 SER A O 1
ATOM 478 N N . LEU A 1 61 ? -12.695 28.562 -48.688 1 58.62 61 LEU A N 1
ATOM 479 C CA . LEU A 1 61 ? -12.328 27.172 -48.5 1 58.62 61 LEU A CA 1
ATOM 480 C C . LEU A 1 61 ? -10.852 27.031 -48.125 1 58.62 61 LEU A C 1
ATOM 482 O O . LEU A 1 61 ? -10.484 26.219 -47.281 1 58.62 61 LEU A O 1
ATOM 486 N N . GLU A 1 62 ? -9.961 27.828 -48.75 1 60.56 62 GLU A N 1
ATOM 487 C CA . GLU A 1 62 ? -8.57 27.844 -48.312 1 60.56 62 GLU A CA 1
ATOM 488 C C . GLU A 1 62 ? -8.445 28.359 -46.875 1 60.56 62 GLU A C 1
ATOM 490 O O . GLU A 1 62 ? -7.641 27.844 -46.094 1 60.56 62 GLU A O 1
ATOM 495 N N . ARG A 1 63 ? -9.156 29.297 -46.469 1 57.28 63 ARG A N 1
ATOM 496 C CA . ARG A 1 63 ? -9.156 29.703 -45.062 1 57.28 63 ARG A CA 1
ATOM 497 C C . ARG A 1 63 ? -9.75 28.594 -44.188 1 57.28 63 ARG A C 1
ATOM 499 O O . ARG A 1 63 ? -9.258 28.344 -43.094 1 57.28 63 ARG A O 1
ATOM 506 N N . LYS A 1 64 ? -10.891 28 -44.594 1 56.88 64 LYS A N 1
ATOM 507 C CA . LYS A 1 64 ? -11.398 26.875 -43.812 1 56.88 64 LYS A CA 1
ATOM 508 C C . LYS A 1 64 ? -10.422 25.703 -43.812 1 56.88 64 LYS A C 1
ATOM 510 O O . LYS A 1 64 ? -10.219 25.047 -42.781 1 56.88 64 LYS A O 1
ATOM 515 N N . VAL A 1 65 ? -9.891 25.312 -45 1 58.72 65 VAL A N 1
ATOM 516 C CA . VAL A 1 65 ? -8.82 24.312 -44.969 1 58.72 65 VAL A CA 1
ATOM 517 C C . VAL A 1 65 ? -7.637 24.844 -44.156 1 58.72 65 VAL A C 1
ATOM 519 O O . VAL A 1 65 ? -7.023 24.094 -43.406 1 58.72 65 VAL A O 1
ATOM 522 N N . ALA A 1 66 ? -7.141 26.156 -44.344 1 53.5 66 ALA A N 1
ATOM 523 C CA . ALA A 1 66 ? -6.109 26.688 -43.469 1 53.5 66 ALA A CA 1
ATOM 524 C C . ALA A 1 66 ? -6.586 26.719 -42 1 53.5 66 ALA A C 1
ATOM 526 O O . ALA A 1 66 ? -5.809 26.438 -41.094 1 53.5 66 ALA A O 1
ATOM 527 N N . GLU A 1 67 ? -7.812 27.047 -41.688 1 54.03 67 GLU A N 1
ATOM 528 C CA . GLU A 1 67 ? -8.344 26.938 -40.344 1 54.03 67 GLU A CA 1
ATOM 529 C C . GLU A 1 67 ? -8.477 25.484 -39.906 1 54.03 67 GLU A C 1
ATOM 531 O O . GLU A 1 67 ? -8.156 25.125 -38.781 1 54.03 67 GLU A O 1
ATOM 536 N N . LEU A 1 68 ? -9.016 24.625 -40.812 1 52.88 68 LEU A N 1
ATOM 537 C CA . LEU A 1 68 ? -9.055 23.219 -40.469 1 52.88 68 LEU A CA 1
ATOM 538 C C . LEU A 1 68 ? -7.652 22.609 -40.469 1 52.88 68 LEU A C 1
ATOM 540 O O . LEU A 1 68 ? -7.328 21.781 -39.594 1 52.88 68 LEU A O 1
ATOM 544 N N . LEU A 1 69 ? -6.875 22.922 -41.5 1 50.25 69 LEU A N 1
ATOM 545 C CA . LEU A 1 69 ? -5.461 22.578 -41.375 1 50.25 69 LEU A CA 1
ATOM 546 C C . LEU A 1 69 ? -4.801 23.344 -40.25 1 50.25 69 LEU A C 1
ATOM 548 O O . LEU A 1 69 ? -3.9 22.828 -39.562 1 50.25 69 LEU A O 1
ATOM 552 N N . GLY A 1 70 ? -5.039 24.641 -39.969 1 45.94 70 GLY A N 1
ATOM 553 C CA . GLY A 1 70 ? -4.625 25.297 -38.719 1 45.94 70 GLY A CA 1
ATOM 554 C C . GLY A 1 70 ? -5.234 24.672 -37.469 1 45.94 70 GLY A C 1
ATOM 555 O O . GLY A 1 70 ? -4.582 24.578 -36.438 1 45.94 70 GLY A O 1
ATOM 556 N N . GLN A 1 71 ? -6.488 24.266 -37.5 1 45.12 71 GLN A N 1
ATOM 557 C CA . GLN A 1 71 ? -7.074 23.5 -36.406 1 45.12 71 GLN A CA 1
ATOM 558 C C . GLN A 1 71 ? -6.547 22.078 -36.375 1 45.12 71 GLN A C 1
ATOM 560 O O . GLN A 1 71 ? -6.352 21.5 -35.312 1 45.12 71 GLN A O 1
ATOM 565 N N . ASN A 1 72 ? -6.547 21.312 -37.406 1 42.94 72 ASN A N 1
ATOM 566 C CA . ASN A 1 72 ? -5.816 20.047 -37.469 1 42.94 72 ASN A CA 1
ATOM 567 C C . ASN A 1 72 ? -4.316 20.25 -37.281 1 42.94 72 ASN A C 1
ATOM 569 O O . ASN A 1 72 ? -3.635 19.406 -36.688 1 42.94 72 ASN A O 1
ATOM 573 N N . GLN A 1 73 ? -3.598 21.172 -37.906 1 40.5 73 GLN A N 1
ATOM 574 C CA . GLN A 1 73 ? -2.25 21.547 -37.469 1 40.5 73 GLN A CA 1
ATOM 575 C C . GLN A 1 73 ? -2.236 22.062 -36.062 1 40.5 73 GLN A C 1
ATOM 577 O O . GLN A 1 73 ? -1.25 21.891 -35.344 1 40.5 73 GLN A O 1
ATOM 582 N N . GLU A 1 74 ? -3.191 22.75 -35.5 1 37.66 74 GLU A N 1
ATOM 583 C CA . GLU A 1 74 ? -3.273 23.047 -34.062 1 37.66 74 GLU A CA 1
ATOM 584 C C . GLU A 1 74 ? -3.664 21.797 -33.281 1 37.66 74 GLU A C 1
ATOM 586 O O . GLU A 1 74 ? -3.205 21.594 -32.156 1 37.66 74 GLU A O 1
ATOM 591 N N . LYS A 1 75 ? -4.637 20.938 -33.625 1 37.47 75 LYS A N 1
ATOM 592 C CA . LYS A 1 75 ? -4.859 19.641 -33 1 37.47 75 LYS A CA 1
ATOM 593 C C . LYS A 1 75 ? -3.729 18.672 -33.312 1 37.47 75 LYS A C 1
ATOM 595 O O . LYS A 1 75 ? -3.355 17.844 -32.469 1 37.47 75 LYS A O 1
ATOM 600 N N . ASP A 1 76 ? -3.244 18.312 -34.469 1 38.16 76 ASP A N 1
ATOM 601 C CA . ASP A 1 76 ? -1.929 17.75 -34.781 1 38.16 76 ASP A CA 1
ATOM 602 C C . ASP A 1 76 ? -0.818 18.609 -34.188 1 38.16 76 ASP A C 1
ATOM 604 O O . ASP A 1 76 ? 0.261 18.109 -33.844 1 38.16 76 ASP A O 1
ATOM 608 N N . GLY A 1 77 ? -0.839 19.859 -34.281 1 32.91 77 GLY A N 1
ATOM 609 C CA . GLY A 1 77 ? -0.041 20.75 -33.438 1 32.91 77 GLY A CA 1
ATOM 610 C C . GLY A 1 77 ? -0.319 20.578 -31.953 1 32.91 77 GLY A C 1
ATOM 611 O O . GLY A 1 77 ? 0.506 20.953 -31.125 1 32.91 77 GLY A O 1
ATOM 612 N N . VAL A 1 78 ? -1.566 20.406 -31.531 1 34.41 78 VAL A N 1
ATOM 613 C CA . VAL A 1 78 ? -1.806 20.031 -30.156 1 34.41 78 VAL A CA 1
ATOM 614 C C . VAL A 1 78 ? -1.33 18.594 -29.922 1 34.41 78 VAL A C 1
ATOM 616 O O . VAL A 1 78 ? -0.794 18.281 -28.859 1 34.41 78 VAL A O 1
ATOM 619 N N . GLN A 1 79 ? -1.609 17.578 -30.703 1 35.47 79 GLN A N 1
ATOM 620 C CA . GLN A 1 79 ? -0.928 16.281 -30.656 1 35.47 79 GLN A CA 1
ATOM 621 C C . GLN A 1 79 ? 0.56 16.438 -30.953 1 35.47 79 GLN A C 1
ATOM 623 O O . GLN A 1 79 ? 1.391 15.727 -30.391 1 35.47 79 GLN A O 1
ATOM 628 N N . ASP A 1 80 ? 0.991 17.109 -32.031 1 36.28 80 ASP A N 1
ATOM 629 C CA . ASP A 1 80 ? 2.357 17.562 -32.25 1 36.28 80 ASP A CA 1
ATOM 630 C C . ASP A 1 80 ? 2.768 18.609 -31.219 1 36.28 80 ASP A C 1
ATOM 632 O O . ASP A 1 80 ? 3.955 18.875 -31.047 1 36.28 80 ASP A O 1
ATOM 636 N N . SER A 1 81 ? 1.971 19.578 -30.906 1 37.41 81 SER A N 1
ATOM 637 C CA . SER A 1 81 ? 2.238 20.531 -29.828 1 37.41 81 SER A CA 1
ATOM 638 C C . SER A 1 81 ? 2.363 19.828 -28.484 1 37.41 81 SER A C 1
ATOM 640 O O . SER A 1 81 ? 2.662 20.453 -27.469 1 37.41 81 SER A O 1
ATOM 642 N N . LYS A 1 82 ? 1.729 18.75 -28.328 1 45.28 82 LYS A N 1
ATOM 643 C CA . LYS A 1 82 ? 2.051 17.844 -27.219 1 45.28 82 LYS A CA 1
ATOM 644 C C . LYS A 1 82 ? 3.395 17.156 -27.438 1 45.28 82 LYS A C 1
ATOM 646 O O . LYS A 1 82 ? 3.811 16.328 -26.625 1 45.28 82 LYS A O 1
ATOM 651 N N . LYS A 1 83 ? 3.857 17.344 -28.734 1 47.66 83 LYS A N 1
ATOM 652 C CA . LYS A 1 83 ? 5.219 16.875 -29 1 47.66 83 LYS A CA 1
ATOM 653 C C . LYS A 1 83 ? 6.246 17.875 -28.484 1 47.66 83 LYS A C 1
ATOM 655 O O . LYS A 1 83 ? 6.418 18.953 -29.062 1 47.66 83 LYS A O 1
ATOM 660 N N . GLY A 1 84 ? 6.227 18.188 -27.422 1 63.16 84 GLY A N 1
ATOM 661 C CA . GLY A 1 84 ? 7.246 18.828 -26.609 1 63.16 84 GLY A CA 1
ATOM 662 C C . GLY A 1 84 ? 6.836 19.031 -25.156 1 63.16 84 GLY A C 1
ATOM 663 O O . GLY A 1 84 ? 5.68 18.797 -24.812 1 63.16 84 GLY A O 1
ATOM 664 N N . ASP A 1 85 ? 7.703 19.359 -24.531 1 80.44 85 ASP A N 1
ATOM 665 C CA . ASP A 1 85 ? 7.469 19.578 -23.109 1 80.44 85 ASP A CA 1
ATOM 666 C C . ASP A 1 85 ? 6.742 20.891 -22.859 1 80.44 85 ASP A C 1
ATOM 668 O O . ASP A 1 85 ? 6.504 21.656 -23.797 1 80.44 85 ASP A O 1
ATOM 672 N N . ILE A 1 86 ? 6.055 21.25 -21.938 1 84.81 86 ILE A N 1
ATOM 673 C CA . ILE A 1 86 ? 5.211 22.375 -21.531 1 84.81 86 ILE A CA 1
ATOM 674 C C . ILE A 1 86 ? 5.898 23.688 -21.875 1 84.81 86 ILE A C 1
ATOM 676 O O . ILE A 1 86 ? 5.23 24.672 -22.203 1 84.81 86 ILE A O 1
ATOM 680 N N . VAL A 1 87 ? 7.227 23.734 -21.906 1 87.69 87 VAL A N 1
ATOM 681 C CA . VAL A 1 87 ? 8 24.922 -22.234 1 87.69 87 VAL A CA 1
ATOM 682 C C . VAL A 1 87 ? 8 25.125 -23.75 1 87.69 87 VAL A C 1
ATOM 684 O O . VAL A 1 87 ? 7.824 26.25 -24.234 1 87.69 87 VAL A O 1
ATOM 687 N N . ASP A 1 88 ? 8.164 24.062 -24.438 1 86.56 88 ASP A N 1
ATOM 688 C CA . ASP A 1 88 ? 8.18 24.125 -25.891 1 86.56 88 ASP A CA 1
ATOM 689 C C . ASP A 1 88 ? 6.816 24.547 -26.438 1 86.56 88 ASP A C 1
ATOM 691 O O . ASP A 1 88 ? 6.734 25.219 -27.469 1 86.56 88 ASP A O 1
ATOM 695 N N . ARG A 1 89 ? 5.754 24.234 -25.75 1 87.44 89 ARG A N 1
ATOM 696 C CA . ARG A 1 89 ? 4.395 24.578 -26.156 1 87.44 89 ARG A CA 1
ATOM 697 C C . ARG A 1 89 ? 4.062 26.016 -25.797 1 87.44 89 ARG A C 1
ATOM 699 O O . ARG A 1 89 ? 3.027 26.547 -26.203 1 87.44 89 ARG A O 1
ATOM 706 N N . GLY A 1 90 ? 4.918 26.625 -24.891 1 84.56 90 GLY A N 1
ATOM 707 C CA . GLY A 1 90 ? 4.777 28.047 -24.578 1 84.56 90 GLY A CA 1
ATOM 708 C C . GLY A 1 90 ? 3.836 28.312 -23.422 1 84.56 90 GLY A C 1
ATOM 709 O O . GLY A 1 90 ? 3.398 29.438 -23.219 1 84.56 90 GLY A O 1
ATOM 710 N N . VAL A 1 91 ? 3.387 27.266 -22.812 1 88.19 91 VAL A N 1
ATOM 711 C CA . VAL A 1 91 ? 2.521 27.453 -21.656 1 88.19 91 VAL A CA 1
ATOM 712 C C . VAL A 1 91 ? 3.27 28.234 -20.578 1 88.19 91 VAL A C 1
ATOM 714 O O . VAL A 1 91 ? 2.688 29.078 -19.891 1 88.19 91 VAL A O 1
ATOM 717 N N . ILE A 1 92 ? 4.574 27.906 -20.406 1 91.44 92 ILE A N 1
ATOM 718 C CA . ILE A 1 92 ? 5.461 28.609 -19.5 1 91.44 92 ILE A CA 1
ATOM 719 C C . ILE A 1 92 ? 6.805 28.875 -20.172 1 91.44 92 ILE A C 1
ATOM 721 O O . ILE A 1 92 ? 7.262 28.062 -20.984 1 91.44 92 ILE A O 1
ATOM 725 N N . THR A 1 93 ? 7.344 29.984 -19.906 1 91.38 93 THR A N 1
ATOM 726 C CA . THR A 1 93 ? 8.664 30.281 -20.438 1 91.38 93 THR A CA 1
ATOM 727 C C . THR A 1 93 ? 9.758 29.719 -19.531 1 91.38 93 THR A C 1
ATOM 729 O O . THR A 1 93 ? 9.508 29.406 -18.375 1 91.38 93 THR A O 1
ATOM 732 N N . LEU A 1 94 ? 10.969 29.578 -20.094 1 92.31 94 LEU A N 1
ATOM 733 C CA . LEU A 1 94 ? 12.094 29.062 -19.312 1 92.31 94 LEU A CA 1
ATOM 734 C C . LEU A 1 94 ? 12.43 30 -18.156 1 92.31 94 LEU A C 1
ATOM 736 O O . LEU A 1 94 ? 12.812 29.547 -17.078 1 92.31 94 LEU A O 1
ATOM 740 N N . ASP A 1 95 ? 12.266 31.297 -18.406 1 92.56 95 ASP A N 1
ATOM 741 C CA . ASP A 1 95 ? 12.539 32.281 -17.375 1 92.56 95 ASP A CA 1
ATOM 742 C C . ASP A 1 95 ? 11.547 32.156 -16.219 1 92.56 95 ASP A C 1
ATOM 744 O O . ASP A 1 95 ? 11.93 32.281 -15.047 1 92.56 95 ASP A O 1
ATOM 748 N N . GLU A 1 96 ? 10.336 31.938 -16.594 1 93.31 96 GLU A N 1
ATOM 749 C CA . GLU A 1 96 ? 9.328 31.719 -15.562 1 93.31 96 GLU A CA 1
ATOM 750 C C . GLU A 1 96 ? 9.602 30.438 -14.781 1 93.31 96 GLU A C 1
ATOM 752 O O . GLU A 1 96 ? 9.398 30.375 -13.562 1 93.31 96 GLU A O 1
ATOM 757 N N . ALA A 1 97 ? 10.047 29.438 -15.516 1 95.38 97 ALA A N 1
ATOM 758 C CA . ALA A 1 97 ? 10.375 28.156 -14.875 1 95.38 97 ALA A CA 1
ATOM 759 C C . ALA A 1 97 ? 11.531 28.328 -13.898 1 95.38 97 ALA A C 1
ATOM 761 O O . ALA A 1 97 ? 11.531 27.703 -12.82 1 95.38 97 ALA A O 1
ATOM 762 N N . VAL A 1 98 ? 12.539 29.156 -14.273 1 95.44 98 VAL A N 1
ATOM 763 C CA . VAL A 1 98 ? 13.672 29.422 -13.398 1 95.44 98 VAL A CA 1
ATOM 764 C C . VAL A 1 98 ? 13.188 30.109 -12.125 1 95.44 98 VAL A C 1
ATOM 766 O O . VAL A 1 98 ? 13.641 29.797 -11.023 1 95.44 98 VAL A O 1
ATOM 769 N N . GLY A 1 99 ? 12.258 31.031 -12.289 1 94.56 99 GLY A N 1
ATOM 770 C CA . GLY A 1 99 ? 11.695 31.703 -11.133 1 94.56 99 GLY A CA 1
ATOM 771 C C . GLY A 1 99 ? 10.953 30.766 -10.195 1 94.56 99 GLY A C 1
ATOM 772 O O . GLY A 1 99 ? 11.094 30.859 -8.977 1 94.56 99 GLY A O 1
ATOM 773 N N . LEU A 1 100 ? 10.148 29.906 -10.758 1 94.88 100 LEU A N 1
ATOM 774 C CA . LEU A 1 100 ? 9.398 28.938 -9.961 1 94.88 100 LEU A CA 1
ATOM 775 C C . LEU A 1 100 ? 10.344 27.969 -9.25 1 94.88 100 LEU A C 1
ATOM 777 O O . LEU A 1 100 ? 10.117 27.625 -8.086 1 94.88 100 LEU A O 1
ATOM 781 N N . LEU A 1 101 ? 11.398 27.5 -9.945 1 96.31 101 LEU A N 1
ATOM 782 C CA . LEU A 1 101 ? 12.375 26.609 -9.344 1 96.31 101 LEU A CA 1
ATOM 783 C C . LEU A 1 101 ? 13.094 27.281 -8.18 1 96.31 101 LEU A C 1
ATOM 785 O O . LEU A 1 101 ? 13.336 26.656 -7.145 1 96.31 101 LEU A O 1
ATOM 789 N N . GLU A 1 102 ? 13.391 28.531 -8.344 1 94.56 102 GLU A N 1
ATOM 790 C CA . GLU A 1 102 ? 14.062 29.266 -7.281 1 94.56 102 GLU A CA 1
ATOM 791 C C . GLU A 1 102 ? 13.141 29.469 -6.082 1 94.56 102 GLU A C 1
ATOM 793 O O . GLU A 1 102 ? 13.578 29.391 -4.934 1 94.56 102 GLU A O 1
ATOM 798 N N . SER A 1 103 ? 11.922 29.781 -6.391 1 92.12 103 SER A N 1
ATOM 799 C CA . SER A 1 103 ? 10.945 29.891 -5.309 1 92.12 103 SER A CA 1
ATOM 800 C C . SER A 1 103 ? 10.812 28.562 -4.559 1 92.12 103 SER A C 1
ATOM 802 O O . SER A 1 103 ? 10.719 28.547 -3.33 1 92.12 103 SER A O 1
ATOM 804 N N . PHE A 1 104 ? 10.789 27.516 -5.277 1 94.81 104 PHE A N 1
ATOM 805 C CA . PHE A 1 104 ? 10.703 26.188 -4.672 1 94.81 104 PHE A CA 1
ATOM 806 C C . PHE A 1 104 ? 11.922 25.922 -3.793 1 94.81 104 PHE A C 1
ATOM 808 O O . PHE A 1 104 ? 11.781 25.438 -2.664 1 94.81 104 PHE A O 1
ATOM 815 N N . ARG A 1 105 ? 13.094 26.188 -4.324 1 94.25 105 ARG A N 1
ATOM 816 C CA . ARG A 1 105 ? 14.359 25.906 -3.652 1 94.25 105 ARG A CA 1
ATOM 817 C C . ARG A 1 105 ? 14.469 26.672 -2.346 1 94.25 105 ARG A C 1
ATOM 819 O O . ARG A 1 105 ? 14.938 26.141 -1.336 1 94.25 105 ARG A O 1
ATOM 826 N N . HIS A 1 106 ? 13.945 27.859 -2.297 1 89.62 106 HIS A N 1
ATOM 827 C CA . HIS A 1 106 ? 14.195 28.719 -1.15 1 89.62 106 HIS A CA 1
ATOM 828 C C . HIS A 1 106 ? 13.031 28.688 -0.166 1 89.62 106 HIS A C 1
ATOM 830 O O . HIS A 1 106 ? 13.227 28.812 1.044 1 89.62 106 HIS A O 1
ATOM 836 N N . SER A 1 107 ? 11.875 28.484 -0.691 1 89.5 107 SER A N 1
ATOM 837 C CA . SER A 1 107 ? 10.727 28.656 0.195 1 89.5 107 SER A CA 1
ATOM 838 C C . SER A 1 107 ? 10.047 27.328 0.492 1 89.5 107 SER A C 1
ATOM 840 O O . SER A 1 107 ? 9.359 27.188 1.508 1 89.5 107 SER A O 1
ATOM 842 N N . MET A 1 108 ? 10.117 26.344 -0.337 1 92.62 108 MET A N 1
ATOM 843 C CA . MET A 1 108 ? 9.344 25.109 -0.167 1 92.62 108 MET A CA 1
ATOM 844 C C . MET A 1 108 ? 10.25 23.953 0.212 1 92.62 108 MET A C 1
ATOM 846 O O . MET A 1 108 ? 9.961 23.219 1.159 1 92.62 108 MET A O 1
ATOM 850 N N . LEU A 1 109 ? 11.398 23.828 -0.415 1 91.62 109 LEU A N 1
ATOM 851 C CA . LEU A 1 109 ? 12.305 22.688 -0.279 1 91.62 109 LEU A CA 1
ATOM 852 C C . LEU A 1 109 ? 12.766 22.531 1.166 1 91.62 109 LEU A C 1
ATOM 854 O O . LEU A 1 109 ? 12.969 21.422 1.64 1 91.62 109 LEU A O 1
ATOM 858 N N . PRO A 1 110 ? 12.922 23.609 1.924 1 88.31 110 PRO A N 1
ATOM 859 C CA . PRO A 1 110 ? 13.375 23.453 3.309 1 88.31 110 PRO A CA 1
ATOM 860 C C . PRO A 1 110 ? 12.391 22.672 4.176 1 88.31 110 PRO A C 1
ATOM 862 O O . PRO A 1 110 ? 12.781 22.125 5.211 1 88.31 110 PRO A O 1
ATOM 865 N N . HIS A 1 111 ? 11.156 22.578 3.775 1 89.38 111 HIS A N 1
ATOM 866 C CA . HIS A 1 111 ? 10.148 21.859 4.543 1 89.38 111 HIS A CA 1
ATOM 867 C C . HIS A 1 111 ? 10.078 20.391 4.125 1 89.38 111 HIS A C 1
ATOM 869 O O . HIS A 1 111 ? 9.414 19.578 4.777 1 89.38 111 HIS A O 1
ATOM 875 N N . PHE A 1 112 ? 10.805 20.109 3.119 1 92.94 112 PHE A N 1
ATOM 876 C CA . PHE A 1 112 ? 10.664 18.797 2.5 1 92.94 112 PHE A CA 1
ATOM 877 C C . PHE A 1 112 ? 12.023 18.141 2.289 1 92.94 112 PHE A C 1
ATOM 879 O O . PHE A 1 112 ? 12.531 18.109 1.164 1 92.94 112 PHE A O 1
ATOM 886 N N . PRO A 1 113 ? 12.539 17.469 3.256 1 93.75 113 PRO A N 1
ATOM 887 C CA . PRO A 1 113 ? 13.906 16.938 3.217 1 93.75 113 PRO A CA 1
ATOM 888 C C . PRO A 1 113 ? 14.008 15.617 2.473 1 93.75 113 PRO A C 1
ATOM 890 O O . PRO A 1 113 ? 15.039 14.938 2.545 1 93.75 113 PRO A O 1
ATOM 893 N N . PHE A 1 114 ? 13.07 15.141 1.681 1 96.56 114 PHE A N 1
ATOM 894 C CA . PHE A 1 114 ? 13.047 13.797 1.119 1 96.56 114 PHE A CA 1
ATOM 895 C C . PHE A 1 114 ? 13.547 13.805 -0.322 1 96.56 114 PHE A C 1
ATOM 897 O O . PHE A 1 114 ? 13.867 12.75 -0.879 1 96.56 114 PHE A O 1
ATOM 904 N N . VAL A 1 115 ? 13.555 14.938 -0.925 1 95.75 115 VAL A N 1
ATOM 905 C CA . VAL A 1 115 ? 14.109 15.117 -2.264 1 95.75 115 VAL A CA 1
ATOM 906 C C . VAL A 1 115 ? 15.156 16.234 -2.246 1 95.75 115 VAL A C 1
ATOM 908 O O . VAL A 1 115 ? 14.875 17.344 -1.807 1 95.75 115 VAL A O 1
ATOM 911 N N . VAL A 1 116 ? 16.375 15.914 -2.682 1 93.94 116 VAL A N 1
ATOM 912 C CA . VAL A 1 116 ? 17.469 16.891 -2.682 1 93.94 116 VAL A CA 1
ATOM 913 C C . VAL A 1 116 ? 17.812 17.281 -4.117 1 93.94 116 VAL A C 1
ATOM 915 O O . VAL A 1 116 ? 17.938 16.406 -4.988 1 93.94 116 VAL A O 1
ATOM 918 N N . LEU A 1 117 ? 17.828 18.578 -4.324 1 93.12 117 LEU A N 1
ATOM 919 C CA . LEU A 1 117 ? 18.297 19.109 -5.594 1 93.12 117 LEU A CA 1
ATOM 920 C C . LEU A 1 117 ? 19.719 19.641 -5.465 1 93.12 117 LEU A C 1
ATOM 922 O O . LEU A 1 117 ? 20.031 20.375 -4.516 1 93.12 117 LEU A O 1
ATOM 926 N N . PRO A 1 118 ? 20.531 19.172 -6.387 1 89.75 118 PRO A N 1
ATOM 927 C CA . PRO A 1 118 ? 21.859 19.812 -6.363 1 89.75 118 PRO A CA 1
ATOM 928 C C . PRO A 1 118 ? 21.781 21.328 -6.391 1 89.75 118 PRO A C 1
ATOM 930 O O . PRO A 1 118 ? 20.938 21.906 -7.09 1 89.75 118 PRO A O 1
ATOM 933 N N . PRO A 1 119 ? 22.594 22.016 -5.598 1 87.88 119 PRO A N 1
ATOM 934 C CA . PRO A 1 119 ? 22.5 23.469 -5.461 1 87.88 119 PRO A CA 1
ATOM 935 C C . PRO A 1 119 ? 22.719 24.203 -6.777 1 87.88 119 PRO A C 1
ATOM 937 O O . PRO A 1 119 ? 22.172 25.297 -6.98 1 87.88 119 PRO A O 1
ATOM 940 N N . ASP A 1 120 ? 23.406 23.578 -7.707 1 89.25 120 ASP A N 1
ATOM 941 C CA . ASP A 1 120 ? 23.766 24.297 -8.93 1 89.25 120 ASP A CA 1
ATOM 942 C C . ASP A 1 120 ? 22.906 23.812 -10.109 1 89.25 120 ASP A C 1
ATOM 944 O O . ASP A 1 120 ? 23.156 24.203 -11.258 1 89.25 120 ASP A O 1
ATOM 948 N N . ILE A 1 121 ? 21.906 23.094 -9.789 1 92.38 121 ILE A N 1
ATOM 949 C CA . ILE A 1 121 ? 21.141 22.562 -10.906 1 92.38 121 ILE A CA 1
ATOM 950 C C . ILE A 1 121 ? 20.266 23.656 -11.508 1 92.38 121 ILE A C 1
ATOM 952 O O . ILE A 1 121 ? 19.688 24.469 -10.789 1 92.38 121 ILE A O 1
ATOM 956 N N . THR A 1 122 ? 20.297 23.797 -12.758 1 93.12 122 THR A N 1
ATOM 957 C CA . THR A 1 122 ? 19.5 24.797 -13.461 1 93.12 122 THR A CA 1
ATOM 958 C C . THR A 1 122 ? 18.188 24.203 -13.938 1 93.12 122 THR A C 1
ATOM 960 O O . THR A 1 122 ? 18.031 22.969 -14.008 1 93.12 122 THR A O 1
ATOM 963 N N . ALA A 1 123 ? 17.188 25.094 -14.258 1 94.44 123 ALA A N 1
ATOM 964 C CA . ALA A 1 123 ? 15.898 24.641 -14.766 1 94.44 123 ALA A CA 1
ATOM 965 C C . ALA A 1 123 ? 16.062 23.875 -16.078 1 94.44 123 ALA A C 1
ATOM 967 O O . ALA A 1 123 ? 15.352 22.906 -16.328 1 94.44 123 ALA A O 1
ATOM 968 N N . GLY A 1 124 ? 17.031 24.297 -16.844 1 92.5 124 GLY A N 1
ATOM 969 C CA . GLY A 1 124 ? 17.297 23.609 -18.094 1 92.5 124 GLY A CA 1
ATOM 970 C C . GLY A 1 124 ? 17.828 22.203 -17.906 1 92.5 124 GLY A C 1
ATOM 971 O O . GLY A 1 124 ? 17.406 21.266 -18.609 1 92.5 124 GLY A O 1
ATOM 972 N N . GLU A 1 125 ? 18.719 22.031 -17 1 92.81 125 GLU A N 1
ATOM 973 C CA . GLU A 1 125 ? 19.297 20.719 -16.719 1 92.81 125 GLU A CA 1
ATOM 974 C C . GLU A 1 125 ? 18.25 19.781 -16.141 1 92.81 125 GLU A C 1
ATOM 976 O O . GLU A 1 125 ? 18.203 18.594 -16.5 1 92.81 125 GLU A O 1
ATOM 981 N N . LEU A 1 126 ? 17.453 20.297 -15.266 1 95.06 126 LEU A N 1
ATOM 982 C CA . LEU A 1 126 ? 16.391 19.5 -14.672 1 95.06 126 LEU A CA 1
ATOM 983 C C . LEU A 1 126 ? 15.375 19.062 -15.719 1 95.06 126 LEU A C 1
ATOM 985 O O . LEU A 1 126 ? 14.906 17.938 -15.711 1 95.06 126 LEU A O 1
ATOM 989 N N . ARG A 1 127 ? 15.055 19.984 -16.578 1 94.44 127 ARG A N 1
ATOM 990 C CA . ARG A 1 127 ? 14.125 19.719 -17.656 1 94.44 127 ARG A CA 1
ATOM 991 C C . ARG A 1 127 ? 14.648 18.609 -18.578 1 94.44 127 ARG A C 1
ATOM 993 O O . ARG A 1 127 ? 13.891 17.734 -19 1 94.44 127 ARG A O 1
ATOM 1000 N N . ASP A 1 128 ? 15.922 18.516 -18.75 1 91.31 128 ASP A N 1
ATOM 1001 C CA . ASP A 1 128 ? 16.531 17.578 -19.688 1 91.31 128 ASP A CA 1
ATOM 1002 C C . ASP A 1 128 ? 16.734 16.203 -19.031 1 91.31 128 ASP A C 1
ATOM 1004 O O . ASP A 1 128 ? 16.484 15.172 -19.656 1 91.31 128 ASP A O 1
ATOM 1008 N N . HIS A 1 129 ? 17.141 16.234 -17.797 1 90.62 129 HIS A N 1
ATOM 1009 C CA . HIS A 1 129 ? 17.547 14.984 -17.172 1 90.62 129 HIS A CA 1
ATOM 1010 C C . HIS A 1 129 ? 16.422 14.359 -16.375 1 90.62 129 HIS A C 1
ATOM 1012 O O . HIS A 1 129 ? 16.344 13.141 -16.234 1 90.62 129 HIS A O 1
ATOM 1018 N N . GLN A 1 130 ? 15.617 15.18 -15.773 1 94.5 130 GLN A N 1
ATOM 1019 C CA . GLN A 1 130 ? 14.5 14.719 -14.953 1 94.5 130 GLN A CA 1
ATOM 1020 C C . GLN A 1 130 ? 13.227 15.508 -15.266 1 94.5 130 GLN A C 1
ATOM 1022 O O . GLN A 1 130 ? 12.711 16.219 -14.406 1 94.5 130 GLN A O 1
ATOM 1027 N N . PRO A 1 131 ? 12.711 15.227 -16.359 1 93.38 131 PRO A N 1
ATOM 1028 C CA . PRO A 1 131 ? 11.578 16.031 -16.844 1 93.38 131 PRO A CA 1
ATOM 1029 C C . PRO A 1 131 ? 10.344 15.898 -15.953 1 93.38 131 PRO A C 1
ATOM 1031 O O . PRO A 1 131 ? 9.594 16.859 -15.789 1 93.38 131 PRO A O 1
ATOM 1034 N N . PHE A 1 132 ? 10.078 14.75 -15.453 1 94.88 132 PHE A N 1
ATOM 1035 C CA . PHE A 1 132 ? 8.891 14.594 -14.617 1 94.88 132 PHE A CA 1
ATOM 1036 C C . PHE A 1 132 ? 9.047 15.359 -13.312 1 94.88 132 PHE A C 1
ATOM 1038 O O . PHE A 1 132 ? 8.109 16 -12.844 1 94.88 132 PHE A O 1
ATOM 1045 N N . LEU A 1 133 ? 10.219 15.219 -12.656 1 96.56 133 LEU A N 1
ATOM 1046 C CA . LEU A 1 133 ? 10.477 15.977 -11.438 1 96.56 133 LEU A CA 1
ATOM 1047 C C . LEU A 1 133 ? 10.391 17.469 -11.695 1 96.56 133 LEU A C 1
ATOM 1049 O O . LEU A 1 133 ? 9.844 18.219 -10.883 1 96.56 133 LEU A O 1
ATOM 1053 N N . PHE A 1 134 ? 10.953 17.906 -12.883 1 96.56 134 PHE A N 1
ATOM 1054 C CA . PHE A 1 134 ? 10.859 19.297 -13.305 1 96.56 134 PHE A CA 1
ATOM 1055 C C . PHE A 1 134 ? 9.406 19.766 -13.359 1 96.56 134 PHE A C 1
ATOM 1057 O O . PHE A 1 134 ? 9.062 20.797 -12.789 1 96.56 134 PHE A O 1
ATOM 1064 N N . LEU A 1 135 ? 8.562 19 -13.906 1 95.62 135 LEU A N 1
ATOM 1065 C CA . LEU A 1 135 ? 7.145 19.312 -14.047 1 95.62 135 LEU A CA 1
ATOM 1066 C C . LEU A 1 135 ? 6.457 19.344 -12.688 1 95.62 135 LEU A C 1
ATOM 1068 O O . LEU A 1 135 ? 5.613 20.203 -12.43 1 95.62 135 LEU A O 1
ATOM 1072 N N . ALA A 1 136 ? 6.727 18.344 -11.836 1 96.12 136 ALA A N 1
ATOM 1073 C CA . ALA A 1 136 ? 6.148 18.281 -10.492 1 96.12 136 ALA A CA 1
ATOM 1074 C C . ALA A 1 136 ? 6.477 19.547 -9.695 1 96.12 136 ALA A C 1
ATOM 1076 O O . ALA A 1 136 ? 5.594 20.125 -9.062 1 96.12 136 ALA A O 1
ATOM 1077 N N . ILE A 1 137 ? 7.723 19.953 -9.766 1 96.5 137 ILE A N 1
ATOM 1078 C CA . ILE A 1 137 ? 8.18 21.141 -9.039 1 96.5 137 ILE A CA 1
ATOM 1079 C C . ILE A 1 137 ? 7.469 22.375 -9.57 1 96.5 137 ILE A C 1
ATOM 1081 O O . ILE A 1 137 ? 7.004 23.219 -8.789 1 96.5 137 ILE A O 1
ATOM 1085 N N . LEU A 1 138 ? 7.359 22.469 -10.883 1 95.56 138 LEU A N 1
ATOM 1086 C CA . LEU A 1 138 ? 6.688 23.625 -11.477 1 95.56 138 LEU A CA 1
ATOM 1087 C C . LEU A 1 138 ? 5.219 23.656 -11.07 1 95.56 138 LEU A C 1
ATOM 1089 O O . LEU A 1 138 ? 4.684 24.734 -10.75 1 95.56 138 LEU A O 1
ATOM 1093 N N . SER A 1 139 ? 4.555 22.547 -11.047 1 93.12 139 SER A N 1
ATOM 1094 C CA . SER A 1 139 ? 3.129 22.484 -10.75 1 93.12 139 SER A CA 1
ATOM 1095 C C . SER A 1 139 ? 2.842 22.922 -9.32 1 93.12 139 SER A C 1
ATOM 1097 O O . SER A 1 139 ? 1.861 23.625 -9.062 1 93.12 139 SER A O 1
ATOM 1099 N N . VAL A 1 140 ? 3.693 22.562 -8.352 1 92.56 140 VAL A N 1
ATOM 1100 C CA . VAL A 1 140 ? 3.43 22.844 -6.941 1 92.56 140 VAL A CA 1
ATOM 1101 C C . VAL A 1 140 ? 3.85 24.281 -6.621 1 92.56 140 VAL A C 1
ATOM 1103 O O . VAL A 1 140 ? 3.311 24.906 -5.699 1 92.56 140 VAL A O 1
ATOM 1106 N N . SER A 1 141 ? 4.793 24.828 -7.418 1 92.5 141 SER A N 1
ATOM 1107 C CA . SER A 1 141 ? 5.352 26.141 -7.102 1 92.5 141 SER A CA 1
ATOM 1108 C C . SER A 1 141 ? 4.527 27.25 -7.734 1 92.5 141 SER A C 1
ATOM 1110 O O . SER A 1 141 ? 4.656 28.422 -7.352 1 92.5 141 SER A O 1
ATOM 1112 N N . ALA A 1 142 ? 3.648 26.938 -8.719 1 87.94 142 ALA A N 1
ATOM 1113 C CA . ALA A 1 142 ? 2.854 27.953 -9.406 1 87.94 142 ALA A CA 1
ATOM 1114 C C . ALA A 1 142 ? 1.615 28.328 -8.594 1 87.94 142 ALA A C 1
ATOM 1116 O O . ALA A 1 142 ? 0.496 28.297 -9.109 1 87.94 142 ALA A O 1
ATOM 1117 N N . THR A 1 143 ? 1.762 28.766 -7.398 1 77.88 143 THR A N 1
ATOM 1118 C CA . THR A 1 143 ? 0.635 29 -6.504 1 77.88 143 THR A CA 1
ATOM 1119 C C . THR A 1 143 ? 0.018 30.375 -6.758 1 77.88 143 THR A C 1
ATOM 1121 O O . THR A 1 143 ? -1.152 30.609 -6.445 1 77.88 143 THR A O 1
ATOM 1124 N N . ASP A 1 144 ? 0.729 31.266 -7.363 1 74.69 144 ASP A N 1
ATOM 1125 C CA . ASP A 1 144 ? 0.268 32.656 -7.492 1 74.69 144 ASP A CA 1
ATOM 1126 C C . ASP A 1 144 ? -0.605 32.812 -8.734 1 74.69 144 ASP A C 1
ATOM 1128 O O . ASP A 1 144 ? -1.391 33.781 -8.812 1 74.69 144 ASP A O 1
ATOM 1132 N N . ASN A 1 145 ? -0.424 31.969 -9.75 1 78.94 145 ASN A N 1
ATOM 1133 C CA . ASN A 1 145 ? -1.202 32 -10.984 1 78.94 145 ASN A CA 1
ATOM 1134 C C . ASN A 1 145 ? -2.098 30.781 -11.117 1 78.94 145 ASN A C 1
ATOM 1136 O O . ASN A 1 145 ? -1.63 29.703 -11.5 1 78.94 145 ASN A O 1
ATOM 1140 N N . GLN A 1 146 ? -3.354 31.016 -10.992 1 79 146 GLN A N 1
ATOM 1141 C CA . GLN A 1 146 ? -4.297 29.906 -10.938 1 79 146 GLN A CA 1
ATOM 1142 C C . GLN A 1 146 ? -4.402 29.203 -12.289 1 79 146 GLN A C 1
ATOM 1144 O O . GLN A 1 146 ? -4.5 27.984 -12.359 1 79 146 GLN A O 1
ATOM 1149 N N . THR A 1 147 ? -4.461 29.984 -13.25 1 82.94 147 THR A N 1
ATOM 1150 C CA . THR A 1 147 ? -4.59 29.391 -14.586 1 82.94 147 THR A CA 1
ATOM 1151 C C . THR A 1 147 ? -3.352 28.578 -14.938 1 82.94 147 THR A C 1
ATOM 1153 O O . THR A 1 147 ? -3.465 27.469 -15.453 1 82.94 147 THR A O 1
ATOM 1156 N N . LEU A 1 148 ? -2.203 29.203 -14.641 1 86.94 148 LEU A N 1
ATOM 1157 C CA . LEU A 1 148 ? -0.959 28.5 -14.891 1 86.94 148 LEU A CA 1
ATOM 1158 C C . LEU A 1 148 ? -0.88 27.234 -14.039 1 86.94 148 LEU A C 1
ATOM 1160 O O . LEU A 1 148 ? -0.428 26.188 -14.516 1 86.94 148 LEU A O 1
ATOM 1164 N N . GLN A 1 149 ? -1.314 27.328 -12.828 1 87.31 149 GLN A N 1
ATOM 1165 C CA . GLN A 1 149 ? -1.303 26.172 -11.938 1 87.31 149 GLN A CA 1
ATOM 1166 C C . GLN A 1 149 ? -2.178 25.047 -12.484 1 87.31 149 GLN A C 1
ATOM 1168 O O . GLN A 1 149 ? -1.792 23.891 -12.445 1 87.31 149 GLN A O 1
ATOM 1173 N N . ARG A 1 150 ? -3.363 25.391 -12.992 1 85.06 150 ARG A N 1
ATOM 1174 C CA . ARG A 1 150 ? -4.266 24.391 -13.547 1 85.06 150 ARG A CA 1
ATOM 1175 C C . ARG A 1 150 ? -3.637 23.703 -14.758 1 85.06 150 ARG A C 1
ATOM 1177 O O . ARG A 1 150 ? -3.723 22.484 -14.898 1 85.06 150 ARG A O 1
ATOM 1184 N N . ASP A 1 151 ? -3.043 24.484 -15.539 1 88.31 151 ASP A N 1
ATOM 1185 C CA . ASP A 1 151 ? -2.402 23.938 -16.734 1 88.31 151 ASP A CA 1
ATOM 1186 C C . ASP A 1 151 ? -1.249 23 -16.359 1 88.31 151 ASP A C 1
ATOM 1188 O O . ASP A 1 151 ? -1.089 21.938 -16.938 1 88.31 151 ASP A O 1
ATOM 1192 N N . LEU A 1 152 ? -0.48 23.484 -15.422 1 91.5 152 LEU A N 1
ATOM 1193 C CA . LEU A 1 152 ? 0.662 22.688 -14.984 1 91.5 152 LEU A CA 1
ATOM 1194 C C . LEU A 1 152 ? 0.199 21.406 -14.281 1 91.5 152 LEU A C 1
ATOM 1196 O O . LEU A 1 152 ? 0.792 20.344 -14.461 1 91.5 152 LEU A O 1
ATOM 1200 N N . ASP A 1 153 ? -0.855 21.5 -13.516 1 89 153 ASP A N 1
ATOM 1201 C CA . ASP A 1 153 ? -1.41 20.328 -12.844 1 89 153 ASP A CA 1
ATOM 1202 C C . ASP A 1 153 ? -1.923 19.312 -13.859 1 89 153 ASP A C 1
ATOM 1204 O O . ASP A 1 153 ? -1.708 18.109 -13.695 1 89 153 ASP A O 1
ATOM 1208 N N . ASP A 1 154 ? -2.625 19.781 -14.805 1 88 154 ASP A N 1
ATOM 1209 C CA . ASP A 1 154 ? -3.162 18.891 -15.828 1 88 154 ASP A CA 1
ATOM 1210 C C . ASP A 1 154 ? -2.039 18.203 -16.594 1 88 154 ASP A C 1
ATOM 1212 O O . ASP A 1 154 ? -2.143 17.016 -16.906 1 88 154 ASP A O 1
ATOM 1216 N N . GLU A 1 155 ? -1.005 18.953 -16.891 1 91.5 155 GLU A N 1
ATOM 1217 C CA . GLU A 1 155 ? 0.146 18.375 -17.562 1 91.5 155 GLU A CA 1
ATOM 1218 C C . GLU A 1 155 ? 0.834 17.328 -16.688 1 91.5 155 GLU A C 1
ATOM 1220 O O . GLU A 1 155 ? 1.276 16.281 -17.172 1 91.5 155 GLU A O 1
ATOM 1225 N N . MET A 1 156 ? 0.97 17.703 -15.484 1 91.44 156 MET A N 1
ATOM 1226 C CA . MET A 1 156 ? 1.584 16.781 -14.531 1 91.44 156 MET A CA 1
ATOM 1227 C C . MET A 1 156 ? 0.773 15.5 -14.422 1 91.44 156 MET A C 1
ATOM 1229 O O . MET A 1 156 ? 1.337 14.398 -14.438 1 91.44 156 MET A O 1
ATOM 1233 N N . ARG A 1 157 ? -0.555 15.57 -14.367 1 90 157 ARG A N 1
ATOM 1234 C CA . ARG A 1 157 ? -1.432 14.406 -14.289 1 90 157 ARG A CA 1
ATOM 1235 C C . ARG A 1 157 ? -1.312 13.547 -15.539 1 90 157 ARG A C 1
ATOM 1237 O O . ARG A 1 157 ? -1.295 12.312 -15.453 1 90 157 ARG A O 1
ATOM 1244 N N . SER A 1 158 ? -1.266 14.203 -16.578 1 89.06 158 SER A N 1
ATOM 1245 C CA . SER A 1 158 ? -1.119 13.477 -17.844 1 89.06 158 SER A CA 1
ATOM 1246 C C . SER A 1 158 ? 0.216 12.742 -17.906 1 89.06 158 SER A C 1
ATOM 1248 O O . SER A 1 158 ? 0.278 11.594 -18.359 1 89.06 158 SER A O 1
ATOM 1250 N N . ALA A 1 159 ? 1.25 13.445 -17.5 1 90.75 159 ALA A N 1
ATOM 1251 C CA . ALA A 1 159 ? 2.566 12.812 -17.484 1 90.75 159 ALA A CA 1
ATOM 1252 C C . ALA A 1 159 ? 2.594 11.633 -16.516 1 90.75 159 ALA A C 1
ATOM 1254 O O . ALA A 1 159 ? 3.236 10.609 -16.781 1 90.75 159 ALA A O 1
ATOM 1255 N N . LEU A 1 160 ? 1.959 11.789 -15.43 1 90.75 160 LEU A N 1
ATOM 1256 C CA . LEU A 1 160 ? 1.889 10.703 -14.461 1 90.75 160 LEU A CA 1
ATOM 1257 C C . LEU A 1 160 ? 1.115 9.516 -15.031 1 90.75 160 LEU A C 1
ATOM 1259 O O . LEU A 1 160 ? 1.514 8.367 -14.844 1 90.75 160 LEU A O 1
ATOM 1263 N N . ALA A 1 161 ? -0.015 9.82 -15.68 1 89.31 161 ALA A N 1
ATOM 1264 C CA . ALA A 1 161 ? -0.808 8.758 -16.297 1 89.31 161 ALA A CA 1
ATOM 1265 C C . ALA A 1 161 ? 0.018 7.98 -17.312 1 89.31 161 ALA A C 1
ATOM 1267 O O . ALA A 1 161 ? -0.068 6.754 -17.391 1 89.31 161 ALA A O 1
ATOM 1268 N N . ASP A 1 162 ? 0.852 8.656 -17.969 1 86.12 162 ASP A N 1
ATOM 1269 C CA . ASP A 1 162 ? 1.694 8.039 -18.984 1 86.12 162 ASP A CA 1
ATOM 1270 C C . ASP A 1 162 ? 2.73 7.113 -18.344 1 86.12 162 ASP A C 1
ATOM 1272 O O . ASP A 1 162 ? 3.115 6.102 -18.938 1 86.12 162 ASP A O 1
ATOM 1276 N N . ARG A 1 163 ? 3.119 7.484 -17.188 1 85.81 163 ARG A N 1
ATOM 1277 C CA . ARG A 1 163 ? 4.184 6.727 -16.547 1 85.81 163 ARG A CA 1
ATOM 1278 C C . ARG A 1 163 ? 3.613 5.59 -15.703 1 85.81 163 ARG A C 1
ATOM 1280 O O . ARG A 1 163 ? 4.344 4.68 -15.305 1 85.81 163 ARG A O 1
ATOM 1287 N N . THR A 1 164 ? 2.314 5.551 -15.477 1 85.12 164 THR A N 1
ATOM 1288 C CA . THR A 1 164 ? 1.746 4.578 -14.547 1 85.12 164 THR A CA 1
ATOM 1289 C C . THR A 1 164 ? 0.68 3.734 -15.242 1 85.12 164 THR A C 1
ATOM 1291 O O . THR A 1 164 ? 0.968 2.639 -15.734 1 85.12 164 THR A O 1
ATOM 1294 N N . ALA A 1 165 ? -0.614 4.34 -15.555 1 75.25 165 ALA A N 1
ATOM 1295 C CA . ALA A 1 165 ? -1.764 3.588 -16.047 1 75.25 165 ALA A CA 1
ATOM 1296 C C . ALA A 1 165 ? -1.615 3.273 -17.531 1 75.25 165 ALA A C 1
ATOM 1298 O O . ALA A 1 165 ? -1.965 2.178 -17.984 1 75.25 165 ALA A O 1
ATOM 1299 N N . LEU A 1 166 ? -1.314 4.133 -18.375 1 70.88 166 LEU A N 1
ATOM 1300 C CA . LEU A 1 166 ? -1.344 3.992 -19.828 1 70.88 166 LEU A CA 1
ATOM 1301 C C . LEU A 1 166 ? -0.126 3.221 -20.328 1 70.88 166 LEU A C 1
ATOM 1303 O O . LEU A 1 166 ? -0.213 2.482 -21.312 1 70.88 166 LEU A O 1
ATOM 1307 N N . GLY A 1 167 ? 0.961 3.037 -20.172 1 58.44 167 GLY A N 1
ATOM 1308 C CA . GLY A 1 167 ? 1.98 2.25 -20.844 1 58.44 167 GLY A CA 1
ATOM 1309 C C . GLY A 1 167 ? 3.393 2.658 -20.484 1 58.44 167 GLY A C 1
ATOM 1310 O O . GLY A 1 167 ? 4.312 2.555 -21.297 1 58.44 167 GLY A O 1
ATOM 1311 N N . PRO A 1 168 ? 3.455 3.225 -19.703 1 53.59 168 PRO A N 1
ATOM 1312 C CA . PRO A 1 168 ? 4.516 4.223 -19.547 1 53.59 168 PRO A CA 1
ATOM 1313 C C . PRO A 1 168 ? 5.91 3.598 -19.484 1 53.59 168 PRO A C 1
ATOM 1315 O O . PRO A 1 168 ? 6.039 2.391 -19.266 1 53.59 168 PRO A O 1
ATOM 1318 N N . VAL A 1 169 ? 6.734 4.227 -19.062 1 59.19 169 VAL A N 1
ATOM 1319 C CA . VAL A 1 169 ? 8.133 4.414 -18.688 1 59.19 169 VAL A CA 1
ATOM 1320 C C . VAL A 1 169 ? 8.5 3.475 -17.547 1 59.19 169 VAL A C 1
ATOM 1322 O O . VAL A 1 169 ? 7.645 3.123 -16.734 1 59.19 169 VAL A O 1
ATOM 1325 N N . GLN A 1 170 ? 9.383 2.779 -17.656 1 72.88 170 GLN A N 1
ATOM 1326 C CA . GLN A 1 170 ? 9.992 1.967 -16.609 1 72.88 170 GLN A CA 1
ATOM 1327 C C . GLN A 1 170 ? 9.984 2.695 -15.266 1 72.88 170 GLN A C 1
ATOM 1329 O O . GLN A 1 170 ? 10.211 3.906 -15.211 1 72.88 170 GLN A O 1
ATOM 1334 N N . PRO A 1 171 ? 9.469 1.94 -14.289 1 83.75 171 PRO A N 1
ATOM 1335 C CA . PRO A 1 171 ? 9.562 2.576 -12.969 1 83.75 171 PRO A CA 1
ATOM 1336 C C . PRO A 1 171 ? 10.938 3.184 -12.711 1 83.75 171 PRO A C 1
ATOM 1338 O O . PRO A 1 171 ? 11.961 2.596 -13.078 1 83.75 171 PRO A O 1
ATOM 1341 N N . SER A 1 172 ? 10.969 4.379 -12.258 1 90.38 172 SER A N 1
ATOM 1342 C CA . SER A 1 172 ? 12.219 5.09 -12.039 1 90.38 172 SER A CA 1
ATOM 1343 C C . SER A 1 172 ? 12.188 5.879 -10.734 1 90.38 172 SER A C 1
ATOM 1345 O O . SER A 1 172 ? 11.109 6.18 -10.211 1 90.38 172 SER A O 1
ATOM 1347 N N . LEU A 1 173 ? 13.352 6.129 -10.242 1 94 173 LEU A N 1
ATOM 1348 C CA . LEU A 1 173 ? 13.477 6.949 -9.039 1 94 173 LEU A CA 1
ATOM 1349 C C . LEU A 1 173 ? 12.938 8.352 -9.281 1 94 173 LEU A C 1
ATOM 1351 O O . LEU A 1 173 ? 12.344 8.953 -8.383 1 94 173 LEU A O 1
ATOM 1355 N N . GLU A 1 174 ? 13.109 8.859 -10.469 1 94.5 174 GLU A N 1
ATOM 1356 C CA . GLU A 1 174 ? 12.625 10.195 -10.805 1 94.5 174 GLU A CA 1
ATOM 1357 C C . GLU A 1 174 ? 11.117 10.297 -10.625 1 94.5 174 GLU A C 1
ATOM 1359 O O . GLU A 1 174 ? 10.609 11.297 -10.102 1 94.5 174 GLU A O 1
ATOM 1364 N N . THR A 1 175 ? 10.43 9.273 -11.133 1 94.75 175 THR A N 1
ATOM 1365 C CA . THR A 1 175 ? 8.977 9.273 -11.016 1 94.75 175 THR A CA 1
ATOM 1366 C C . THR A 1 175 ? 8.547 9.281 -9.547 1 94.75 175 THR A C 1
ATOM 1368 O O . THR A 1 175 ? 7.609 9.984 -9.172 1 94.75 175 THR A O 1
ATOM 1371 N N . LEU A 1 176 ? 9.273 8.5 -8.727 1 97.12 176 LEU A N 1
ATOM 1372 C CA . LEU A 1 176 ? 8.969 8.461 -7.301 1 97.12 176 LEU A CA 1
ATOM 1373 C C . LEU A 1 176 ? 9.211 9.828 -6.656 1 97.12 176 LEU A C 1
ATOM 1375 O O . LEU A 1 176 ? 8.383 10.312 -5.883 1 97.12 176 LEU A O 1
ATOM 1379 N N . GLN A 1 177 ? 10.336 10.43 -6.988 1 97.75 177 GLN A N 1
ATOM 1380 C CA . GLN A 1 177 ? 10.672 11.742 -6.43 1 97.75 177 GLN A CA 1
ATOM 1381 C C . GLN A 1 177 ? 9.641 12.789 -6.84 1 97.75 177 GLN A C 1
ATOM 1383 O O . GLN A 1 177 ? 9.227 13.609 -6.023 1 97.75 177 GLN A O 1
ATOM 1388 N N . GLY A 1 178 ? 9.297 12.781 -8.086 1 97 178 GLY A N 1
ATOM 1389 C CA . GLY A 1 178 ? 8.258 13.695 -8.547 1 97 178 GLY A CA 1
ATOM 1390 C C . GLY A 1 178 ? 6.934 13.5 -7.836 1 97 178 GLY A C 1
ATOM 1391 O O . GLY A 1 178 ? 6.273 14.469 -7.465 1 97 178 GLY A O 1
ATOM 1392 N N . LEU A 1 179 ? 6.547 12.273 -7.629 1 96.38 179 LEU A N 1
ATOM 1393 C CA . LEU A 1 179 ? 5.301 11.953 -6.941 1 96.38 179 LEU A CA 1
ATOM 1394 C C . LEU A 1 179 ? 5.34 12.43 -5.496 1 96.38 179 LEU A C 1
ATOM 1396 O O . LEU A 1 179 ? 4.336 12.93 -4.977 1 96.38 179 LEU A O 1
ATOM 1400 N N . LEU A 1 180 ? 6.445 12.25 -4.871 1 97.88 180 LEU A N 1
ATOM 1401 C CA . LEU A 1 180 ? 6.586 12.703 -3.492 1 97.88 180 LEU A CA 1
ATOM 1402 C C . LEU A 1 180 ? 6.391 14.211 -3.393 1 97.88 180 LEU A C 1
ATOM 1404 O O . LEU A 1 180 ? 5.762 14.703 -2.451 1 97.88 180 LEU A O 1
ATOM 1408 N N . VAL A 1 181 ? 6.945 14.906 -4.375 1 97.06 181 VAL A N 1
ATOM 1409 C CA . VAL A 1 181 ? 6.797 16.359 -4.391 1 97.06 181 VAL A CA 1
ATOM 1410 C C . VAL A 1 181 ? 5.324 16.719 -4.562 1 97.06 181 VAL A C 1
ATOM 1412 O O . VAL A 1 181 ? 4.789 17.547 -3.809 1 97.06 181 VAL A O 1
ATOM 1415 N N . VAL A 1 182 ? 4.633 16.109 -5.426 1 94.56 182 VAL A N 1
ATOM 1416 C CA . VAL A 1 182 ? 3.232 16.406 -5.691 1 94.56 182 VAL A CA 1
ATOM 1417 C C . VAL A 1 182 ? 2.385 16.062 -4.469 1 94.56 182 VAL A C 1
ATOM 1419 O O . VAL A 1 182 ? 1.482 16.812 -4.094 1 94.56 182 VAL A O 1
ATOM 1422 N N . LEU A 1 183 ? 2.684 14.945 -3.854 1 95.38 183 LEU A N 1
ATOM 1423 C CA . LEU A 1 183 ? 1.946 14.492 -2.68 1 95.38 183 LEU A CA 1
ATOM 1424 C C . LEU A 1 183 ? 2.133 15.461 -1.515 1 95.38 183 LEU A C 1
ATOM 1426 O O . LEU A 1 183 ? 1.193 15.719 -0.76 1 95.38 183 LEU A O 1
ATOM 1430 N N . SER A 1 184 ? 3.303 15.969 -1.392 1 95.19 184 SER A N 1
ATOM 1431 C CA . SER A 1 184 ? 3.631 16.812 -0.252 1 95.19 184 SER A CA 1
ATOM 1432 C C . SER A 1 184 ? 2.904 18.156 -0.333 1 95.19 184 SER A C 1
ATOM 1434 O O . SER A 1 184 ? 2.734 18.828 0.68 1 95.19 184 SER A O 1
ATOM 1436 N N . TRP A 1 185 ? 2.467 18.578 -1.493 1 92.5 185 TRP A N 1
ATOM 1437 C CA . TRP A 1 185 ? 1.714 19.828 -1.629 1 92.5 185 TRP A CA 1
ATOM 1438 C C . TRP A 1 185 ? 0.383 19.578 -2.334 1 92.5 185 TRP A C 1
ATOM 1440 O O . TRP A 1 185 ? -0.095 20.438 -3.082 1 92.5 185 TRP A O 1
ATOM 1450 N N . SER A 1 186 ? -0.183 18.422 -2.092 1 87.56 186 SER A N 1
ATOM 1451 C CA . SER A 1 186 ? -1.42 18.016 -2.754 1 87.56 186 SER A CA 1
ATOM 1452 C C . SER A 1 186 ? -2.598 18.859 -2.287 1 87.56 186 SER A C 1
ATOM 1454 O O . SER A 1 186 ? -3.607 18.969 -2.988 1 87.56 186 SER A O 1
ATOM 1456 N N . GLN A 1 187 ? -2.498 19.547 -1.223 1 81.75 187 GLN A N 1
ATOM 1457 C CA . GLN A 1 187 ? -3.596 20.344 -0.695 1 81.75 187 GLN A CA 1
ATOM 1458 C C . GLN A 1 187 ? -3.828 21.594 -1.553 1 81.75 187 GLN A C 1
ATOM 1460 O O . GLN A 1 187 ? -4.898 22.203 -1.492 1 81.75 187 GLN A O 1
ATOM 1465 N N . HIS A 1 188 ? -2.83 21.938 -2.328 1 76.69 188 HIS A N 1
ATOM 1466 C CA . HIS A 1 188 ? -2.928 23.156 -3.123 1 76.69 188 HIS A CA 1
ATOM 1467 C C . HIS A 1 188 ? -3.289 22.828 -4.57 1 76.69 188 HIS A C 1
ATOM 1469 O O . HIS A 1 188 ? -3.516 23.75 -5.371 1 76.69 188 HIS A O 1
ATOM 1475 N N . GLN A 1 189 ? -3.373 21.578 -4.855 1 72.81 189 GLN A N 1
ATOM 1476 C CA . GLN A 1 189 ? -3.59 21.234 -6.254 1 72.81 189 GLN A CA 1
ATOM 1477 C C . GLN A 1 189 ? -5.043 21.469 -6.66 1 72.81 189 GLN A C 1
ATOM 1479 O O . GLN A 1 189 ? -5.941 21.438 -5.816 1 72.81 189 GLN A O 1
ATOM 1484 N N . SER A 1 190 ? -5.113 21.859 -7.914 1 64.06 190 SER A N 1
ATOM 1485 C CA . SER A 1 190 ? -6.426 22.203 -8.461 1 64.06 190 SER A CA 1
ATOM 1486 C C . SER A 1 190 ? -7.348 20.984 -8.461 1 64.06 190 SER A C 1
ATOM 1488 O O . SER A 1 190 ? -6.902 19.859 -8.703 1 64.06 190 SER A O 1
ATOM 1490 N N . GLN A 1 191 ? -8.562 21.266 -7.91 1 63.12 191 GLN A N 1
ATOM 1491 C CA . GLN A 1 191 ? -9.516 20.156 -7.809 1 63.12 191 GLN A CA 1
ATOM 1492 C C . GLN A 1 191 ? -10.461 20.141 -9.008 1 63.12 191 GLN A C 1
ATOM 1494 O O . GLN A 1 191 ? -10.82 21.188 -9.539 1 63.12 191 GLN A O 1
ATOM 1499 N N . HIS A 1 192 ? -10.492 19 -9.609 1 55.44 192 HIS A N 1
ATOM 1500 C CA . HIS A 1 192 ? -11.422 18.828 -10.727 1 55.44 192 HIS A CA 1
ATOM 1501 C C . HIS A 1 192 ? -12.867 18.922 -10.258 1 55.44 192 HIS A C 1
ATOM 1503 O O . HIS A 1 192 ? -13.742 19.359 -11.008 1 55.44 192 HIS A O 1
ATOM 1509 N N . HIS A 1 193 ? -13.094 18.422 -9.062 1 53.59 193 HIS A N 1
ATOM 1510 C CA . HIS A 1 193 ? -14.477 18.422 -8.602 1 53.59 193 HIS A CA 1
ATOM 1511 C C . HIS A 1 193 ? -14.711 19.484 -7.531 1 53.59 193 HIS A C 1
ATOM 1513 O O . HIS A 1 193 ? -14.164 19.391 -6.43 1 53.59 193 HIS A O 1
ATOM 1519 N N . PRO A 1 194 ? -15.227 20.578 -8.016 1 49.16 194 PRO A N 1
ATOM 1520 C CA . PRO A 1 194 ? -15.414 21.703 -7.102 1 49.16 194 PRO A CA 1
ATOM 1521 C C . PRO A 1 194 ? -16.141 21.312 -5.82 1 49.16 194 PRO A C 1
ATOM 1523 O O . PRO A 1 194 ? -16.016 21.984 -4.793 1 49.16 194 PRO A O 1
ATOM 1526 N N . LYS A 1 195 ? -17.031 20.297 -5.82 1 45.88 195 LYS A N 1
ATOM 1527 C CA . LYS A 1 195 ? -17.906 20.016 -4.68 1 45.88 195 LYS A CA 1
ATOM 1528 C C . LYS A 1 195 ? -17.125 19.391 -3.533 1 45.88 195 LYS A C 1
ATOM 1530 O O . LYS A 1 195 ? -17.594 19.344 -2.4 1 45.88 195 LYS A O 1
ATOM 1535 N N . ARG A 1 196 ? -15.883 18.906 -3.9 1 49.66 196 ARG A N 1
ATOM 1536 C CA . ARG A 1 196 ? -15.172 18.219 -2.822 1 49.66 196 ARG A CA 1
ATOM 1537 C C . ARG A 1 196 ? -13.898 18.969 -2.455 1 49.66 196 ARG A C 1
ATOM 1539 O O . ARG A 1 196 ? -12.789 18.5 -2.744 1 49.66 196 ARG A O 1
ATOM 1546 N N . ARG A 1 197 ? -14.039 20.188 -2.018 1 49.69 197 ARG A N 1
ATOM 1547 C CA . ARG A 1 197 ? -12.906 21.062 -1.748 1 49.69 197 ARG A CA 1
ATOM 1548 C C . ARG A 1 197 ? -12.289 20.766 -0.384 1 49.69 197 ARG A C 1
ATOM 1550 O O . ARG A 1 197 ? -11.5 21.547 0.133 1 49.69 197 ARG A O 1
ATOM 1557 N N . TYR A 1 198 ? -12.664 19.594 0.311 1 50.12 198 TYR A N 1
ATOM 1558 C CA . TYR A 1 198 ? -12.219 19.438 1.692 1 50.12 198 TYR A CA 1
ATOM 1559 C C . TYR A 1 198 ? -11.008 18.516 1.78 1 50.12 198 TYR A C 1
ATOM 1561 O O . TYR A 1 198 ? -10.547 18.188 2.875 1 50.12 198 TYR A O 1
ATOM 1569 N N . GLY A 1 199 ? -10.422 18.109 0.762 1 59.19 199 GLY A N 1
ATOM 1570 C CA . GLY A 1 199 ? -9.188 17.328 0.819 1 59.19 199 GLY A CA 1
ATOM 1571 C C . GLY A 1 199 ? -8.547 17.141 -0.541 1 59.19 199 GLY A C 1
ATOM 1572 O O . GLY A 1 199 ? -9.148 17.453 -1.569 1 59.19 199 GLY A O 1
ATOM 1573 N N . PRO A 1 200 ? -7.234 16.812 -0.362 1 66.44 200 PRO A N 1
ATOM 1574 C CA . PRO A 1 200 ? -6.57 16.562 -1.644 1 66.44 200 PRO A CA 1
ATOM 1575 C C . PRO A 1 200 ? -7.211 15.43 -2.436 1 66.44 200 PRO A C 1
ATOM 1577 O O . PRO A 1 200 ? -7.539 14.391 -1.866 1 66.44 200 PRO A O 1
ATOM 1580 N N . GLN A 1 201 ? -7.629 15.828 -3.553 1 69.75 201 GLN A N 1
ATOM 1581 C CA . GLN A 1 201 ? -8.219 14.82 -4.422 1 69.75 201 GLN A CA 1
ATOM 1582 C C . GLN A 1 201 ? -7.156 13.844 -4.934 1 69.75 201 GLN A C 1
ATOM 1584 O O . GLN A 1 201 ? -6.07 14.266 -5.344 1 69.75 201 GLN A O 1
ATOM 1589 N N . GLY A 1 202 ? -7.434 12.617 -4.723 1 78.81 202 GLY A N 1
ATOM 1590 C CA . GLY A 1 202 ? -6.59 11.578 -5.301 1 78.81 202 GLY A CA 1
ATOM 1591 C C . GLY A 1 202 ? -5.324 11.328 -4.5 1 78.81 202 GLY A C 1
ATOM 1592 O O . GLY A 1 202 ? -4.34 10.82 -5.039 1 78.81 202 GLY A O 1
ATOM 1593 N N . PHE A 1 203 ? -5.34 11.883 -3.252 1 88.38 203 PHE A N 1
ATOM 1594 C CA . PHE A 1 203 ? -4.141 11.742 -2.434 1 88.38 203 PHE A CA 1
ATOM 1595 C C . PHE A 1 203 ? -3.775 10.273 -2.256 1 88.38 203 PHE A C 1
ATOM 1597 O O . PHE A 1 203 ? -2.633 9.883 -2.5 1 88.38 203 PHE A O 1
ATOM 1604 N N . PHE A 1 204 ? -4.695 9.43 -1.91 1 90.06 204 PHE A N 1
ATOM 1605 C CA . PHE A 1 204 ? -4.398 8.031 -1.608 1 90.06 204 PHE A CA 1
ATOM 1606 C C . PHE A 1 204 ? -4.047 7.266 -2.879 1 90.06 204 PHE A C 1
ATOM 1608 O O . PHE A 1 204 ? -3.23 6.344 -2.848 1 90.06 204 PHE A O 1
ATOM 1615 N N . THR A 1 205 ? -4.637 7.664 -3.938 1 90.75 205 THR A N 1
ATOM 1616 C CA . THR A 1 205 ? -4.27 7.035 -5.203 1 90.75 205 THR A CA 1
ATOM 1617 C C . THR A 1 205 ? -2.807 7.301 -5.535 1 90.75 205 THR A C 1
ATOM 1619 O O . THR A 1 205 ? -2.053 6.375 -5.832 1 90.75 205 THR A O 1
ATOM 1622 N N . TYR A 1 206 ? -2.414 8.57 -5.457 1 93.06 206 TYR A N 1
ATOM 1623 C CA . TYR A 1 206 ? -1.031 8.93 -5.754 1 93.06 206 TYR A CA 1
ATOM 1624 C C . TYR A 1 206 ? -0.078 8.32 -4.73 1 93.06 206 TYR A C 1
ATOM 1626 O O . TYR A 1 206 ? 1.032 7.91 -5.078 1 93.06 206 TYR A O 1
ATOM 1634 N N . LEU A 1 207 ? -0.513 8.344 -3.514 1 96.12 207 LEU A N 1
ATOM 1635 C CA . LEU A 1 207 ? 0.31 7.754 -2.463 1 96.12 207 LEU A CA 1
ATOM 1636 C C . LEU A 1 207 ? 0.584 6.281 -2.752 1 96.12 207 LEU A C 1
ATOM 1638 O O . LEU A 1 207 ? 1.721 5.82 -2.627 1 96.12 207 LEU A O 1
ATOM 1642 N N . HIS A 1 208 ? -0.407 5.582 -3.158 1 96.25 208 HIS A N 1
ATOM 1643 C CA . HIS A 1 208 ? -0.233 4.152 -3.377 1 96.25 208 HIS A CA 1
ATOM 1644 C C . HIS A 1 208 ? 0.486 3.879 -4.695 1 96.25 208 HIS A C 1
ATOM 1646 O O . HIS A 1 208 ? 1.166 2.859 -4.836 1 96.25 208 HIS A O 1
ATOM 1652 N N . ILE A 1 209 ? 0.374 4.77 -5.637 1 94.56 209 ILE A N 1
ATOM 1653 C CA . ILE A 1 209 ? 1.25 4.652 -6.797 1 94.56 209 ILE A CA 1
ATOM 1654 C C . ILE A 1 209 ? 2.707 4.785 -6.359 1 94.56 209 ILE A C 1
ATOM 1656 O O . ILE A 1 209 ? 3.564 4.016 -6.797 1 94.56 209 ILE A O 1
ATOM 1660 N N . ALA A 1 210 ? 2.967 5.766 -5.508 1 97.12 210 ALA A N 1
ATOM 1661 C CA . ALA A 1 210 ? 4.316 5.949 -4.984 1 97.12 210 ALA A CA 1
ATOM 1662 C C . ALA A 1 210 ? 4.793 4.707 -4.234 1 97.12 210 ALA A C 1
ATOM 1664 O O . ALA A 1 210 ? 5.918 4.246 -4.441 1 97.12 210 ALA A O 1
ATOM 1665 N N . ILE A 1 211 ? 3.939 4.168 -3.389 1 97.88 211 ILE A N 1
ATOM 1666 C CA . ILE A 1 211 ? 4.285 2.971 -2.631 1 97.88 211 ILE A CA 1
ATOM 1667 C C . ILE A 1 211 ? 4.551 1.811 -3.588 1 97.88 211 ILE A C 1
ATOM 1669 O O . ILE A 1 211 ? 5.48 1.026 -3.383 1 97.88 211 ILE A O 1
ATOM 1673 N N . GLY A 1 212 ? 3.699 1.723 -4.617 1 95.19 212 GLY A N 1
ATOM 1674 C CA . GLY A 1 212 ? 3.918 0.698 -5.625 1 95.19 212 GLY A CA 1
ATOM 1675 C C . GLY A 1 212 ? 5.281 0.791 -6.281 1 95.19 212 GLY A C 1
ATOM 1676 O O . GLY A 1 212 ? 5.91 -0.231 -6.562 1 95.19 212 GLY A O 1
ATOM 1677 N N . LEU A 1 213 ? 5.793 1.963 -6.508 1 94.81 213 LEU A N 1
ATOM 1678 C CA . LEU A 1 213 ? 7.109 2.172 -7.098 1 94.81 213 LEU A CA 1
ATOM 1679 C C . LEU A 1 213 ? 8.211 1.735 -6.141 1 94.81 213 LEU A C 1
ATOM 1681 O O . LEU A 1 213 ? 9.211 1.147 -6.562 1 94.81 213 LEU A O 1
ATOM 1685 N N . VAL A 1 214 ? 8.031 2.051 -4.859 1 96.62 214 VAL A N 1
ATOM 1686 C CA . VAL A 1 214 ? 9.016 1.653 -3.854 1 96.62 214 VAL A CA 1
ATOM 1687 C C . VAL A 1 214 ? 9.125 0.131 -3.809 1 96.62 214 VAL A C 1
ATOM 1689 O O . VAL A 1 214 ? 10.227 -0.418 -3.721 1 96.62 214 VAL A O 1
ATOM 1692 N N . VAL A 1 215 ? 7.957 -0.564 -3.926 1 93.75 215 VAL A N 1
ATOM 1693 C CA . VAL A 1 215 ? 7.914 -2.021 -3.848 1 93.75 215 VAL A CA 1
ATOM 1694 C C . VAL A 1 215 ? 8.508 -2.625 -5.117 1 93.75 215 VAL A C 1
ATOM 1696 O O . VAL A 1 215 ? 9.32 -3.553 -5.051 1 93.75 215 VAL A O 1
ATOM 1699 N N . GLU A 1 216 ? 8.117 -2.029 -6.191 1 88.38 216 GLU A N 1
ATOM 1700 C CA . GLU A 1 216 ? 8.586 -2.559 -7.473 1 88.38 216 GLU A CA 1
ATOM 1701 C C . GLU A 1 216 ? 10.102 -2.408 -7.613 1 88.38 216 GLU A C 1
ATOM 1703 O O . GLU A 1 216 ? 10.773 -3.311 -8.109 1 88.38 216 GLU A O 1
ATOM 1708 N N . LEU A 1 217 ? 10.664 -1.319 -7.18 1 89.56 217 LEU A N 1
ATOM 1709 C CA . LEU A 1 217 ? 12.094 -1.046 -7.27 1 89.56 217 LEU A CA 1
ATOM 1710 C C . LEU A 1 217 ? 12.828 -1.591 -6.051 1 89.56 217 LEU A C 1
ATOM 1712 O O . LEU A 1 217 ? 14.062 -1.509 -5.977 1 89.56 217 LEU A O 1
ATOM 1716 N N . GLU A 1 218 ? 12.039 -2.123 -5.031 1 91.25 218 GLU A N 1
ATOM 1717 C CA . GLU A 1 218 ? 12.57 -2.691 -3.797 1 91.25 218 GLU A CA 1
ATOM 1718 C C . GLU A 1 218 ? 13.438 -1.681 -3.051 1 91.25 218 GLU A C 1
ATOM 1720 O O . GLU A 1 218 ? 14.547 -2.002 -2.627 1 91.25 218 GLU A O 1
ATOM 1725 N N . LEU A 1 219 ? 12.953 -0.445 -2.973 1 94.69 219 LEU A N 1
ATOM 1726 C CA . LEU A 1 219 ? 13.703 0.628 -2.326 1 94.69 219 LEU A CA 1
ATOM 1727 C C . LEU A 1 219 ? 13.562 0.546 -0.809 1 94.69 219 LEU A C 1
ATOM 1729 O O . LEU A 1 219 ? 14.227 1.289 -0.081 1 94.69 219 LEU A O 1
ATOM 1733 N N . ASP A 1 220 ? 12.75 -0.325 -0.335 1 93.06 220 ASP A N 1
ATOM 1734 C CA . ASP A 1 220 ? 12.508 -0.474 1.097 1 93.06 220 ASP A CA 1
ATOM 1735 C C . ASP A 1 220 ? 13.594 -1.317 1.755 1 93.06 220 ASP A C 1
ATOM 1737 O O . ASP A 1 220 ? 13.625 -1.456 2.98 1 93.06 220 ASP A O 1
ATOM 1741 N N . ARG A 1 221 ? 14.469 -1.834 0.964 1 90.62 221 ARG A N 1
ATOM 1742 C CA . ARG A 1 221 ? 15.555 -2.656 1.491 1 90.62 221 ARG A CA 1
ATOM 1743 C C . ARG A 1 221 ? 16.891 -2.256 0.879 1 90.62 221 ARG A C 1
ATOM 1745 O O . ARG A 1 221 ? 16.938 -1.627 -0.18 1 90.62 221 ARG A O 1
ATOM 1752 N N . PRO A 1 222 ? 17.969 -2.594 1.595 1 87.62 222 PRO A N 1
ATOM 1753 C CA . PRO A 1 222 ? 19.281 -2.246 1.056 1 87.62 222 PRO A CA 1
ATOM 1754 C C . PRO A 1 222 ? 19.609 -2.99 -0.237 1 87.62 222 PRO A C 1
ATOM 1756 O O . PRO A 1 222 ? 19 -4.027 -0.524 1 87.62 222 PRO A O 1
ATOM 1759 N N . VAL A 1 223 ? 20.5 -2.434 -0.984 1 82.56 223 VAL A N 1
ATOM 1760 C CA . VAL A 1 223 ? 20.828 -2.902 -2.326 1 82.56 223 VAL A CA 1
ATOM 1761 C C . VAL A 1 223 ? 21.312 -4.355 -2.266 1 82.56 223 VAL A C 1
ATOM 1763 O O . VAL A 1 223 ? 21.031 -5.141 -3.176 1 82.56 223 VAL A O 1
ATOM 1766 N N . ASP A 1 224 ? 21.953 -4.688 -1.221 1 74 224 ASP A N 1
ATOM 1767 C CA . ASP A 1 224 ? 22.516 -6.027 -1.085 1 74 224 ASP A CA 1
ATOM 1768 C C . ASP A 1 224 ? 21.406 -7.074 -0.974 1 74 224 ASP A C 1
ATOM 1770 O O . ASP A 1 224 ? 21.609 -8.234 -1.333 1 74 224 ASP A O 1
ATOM 1774 N N . LEU A 1 225 ? 20.234 -6.602 -0.497 1 74.5 225 LEU A N 1
ATOM 1775 C CA . LEU A 1 225 ? 19.141 -7.535 -0.282 1 74.5 225 LEU A CA 1
ATOM 1776 C C . LEU A 1 225 ? 18.188 -7.531 -1.47 1 74.5 225 LEU A C 1
ATOM 1778 O O . LEU A 1 225 ? 17.266 -8.359 -1.539 1 74.5 225 LEU A O 1
ATOM 1782 N N . ARG A 1 226 ? 18.297 -6.438 -2.268 1 70.12 226 ARG A N 1
ATOM 1783 C CA . ARG A 1 226 ? 17.391 -6.336 -3.402 1 70.12 226 ARG A CA 1
ATOM 1784 C C . ARG A 1 226 ? 17.578 -7.504 -4.363 1 70.12 226 ARG A C 1
ATOM 1786 O O . ARG A 1 226 ? 16.625 -7.977 -4.977 1 70.12 226 ARG A O 1
ATOM 1793 N N . LYS A 1 227 ? 18.781 -7.59 -4.754 1 54.34 227 LYS A N 1
ATOM 1794 C CA . LYS A 1 227 ? 19.156 -8.547 -5.793 1 54.34 227 LYS A CA 1
ATOM 1795 C C . LYS A 1 227 ? 19.016 -9.977 -5.289 1 54.34 227 LYS A C 1
ATOM 1797 O O . LYS A 1 227 ? 19.531 -10.914 -5.918 1 54.34 227 LYS A O 1
ATOM 1802 N N . GLY A 1 228 ? 18.609 -10.016 -3.908 1 47.06 228 GLY A N 1
ATOM 1803 C CA . GLY A 1 228 ? 18.656 -11.414 -3.525 1 47.06 228 GLY A CA 1
ATOM 1804 C C . GLY A 1 228 ? 17.781 -12.305 -4.375 1 47.06 228 GLY A C 1
ATOM 1805 O O . GLY A 1 228 ? 16.844 -11.828 -5.016 1 47.06 228 GLY A O 1
ATOM 1806 N N . SER A 1 229 ? 18.328 -13.273 -4.758 1 41.66 229 SER A N 1
ATOM 1807 C CA . SER A 1 229 ? 17.734 -14.352 -5.539 1 41.66 229 SER A CA 1
ATOM 1808 C C . SER A 1 229 ? 16.281 -14.602 -5.125 1 41.66 229 SER A C 1
ATOM 1810 O O . SER A 1 229 ? 16.016 -15.055 -4.012 1 41.66 229 SER A O 1
ATOM 1812 N N . PRO A 1 230 ? 15.422 -13.773 -5.695 1 44.34 230 PRO A N 1
ATOM 1813 C CA . PRO A 1 230 ? 14.094 -14.234 -5.281 1 44.34 230 PRO A CA 1
ATOM 1814 C C . PRO A 1 230 ? 14.039 -15.742 -5.055 1 44.34 230 PRO A C 1
ATOM 1816 O O . PRO A 1 230 ? 14.844 -16.484 -5.621 1 44.34 230 PRO A O 1
ATOM 1819 N N . ARG A 1 231 ? 13.57 -16.125 -3.914 1 43.47 231 ARG A N 1
ATOM 1820 C CA . ARG A 1 231 ? 13.406 -17.531 -3.57 1 43.47 231 ARG A CA 1
ATOM 1821 C C . ARG A 1 231 ? 13.328 -18.391 -4.824 1 43.47 231 ARG A C 1
ATOM 1823 O O . ARG A 1 231 ? 13.641 -19.578 -4.781 1 43.47 231 ARG A O 1
ATOM 1830 N N . MET A 1 232 ? 12.883 -17.609 -5.883 1 42.41 232 MET A N 1
ATOM 1831 C CA . MET A 1 232 ? 12.633 -18.406 -7.078 1 42.41 232 MET A CA 1
ATOM 1832 C C . MET A 1 232 ? 13.852 -18.406 -8 1 42.41 232 MET A C 1
ATOM 1834 O O . MET A 1 232 ? 13.867 -19.094 -9.016 1 42.41 232 MET A O 1
ATOM 1838 N N . THR A 1 233 ? 14.852 -17.391 -7.59 1 41.72 233 THR A N 1
ATOM 1839 C CA . THR A 1 233 ? 15.984 -17.297 -8.508 1 41.72 233 THR A CA 1
ATOM 1840 C C . THR A 1 233 ? 17.219 -17.984 -7.922 1 41.72 233 THR A C 1
ATOM 1842 O O . THR A 1 233 ? 17.547 -17.797 -6.75 1 41.72 233 THR A O 1
ATOM 1845 N N . VAL A 1 234 ? 17.641 -19 -8.359 1 40.25 234 VAL A N 1
ATOM 1846 C CA . VAL A 1 234 ? 18.844 -19.719 -7.961 1 40.25 234 VAL A CA 1
ATOM 1847 C C . VAL A 1 234 ? 20.062 -18.828 -8.133 1 40.25 234 VAL A C 1
ATOM 1849 O O . VAL A 1 234 ? 21.109 -19.062 -7.512 1 40.25 234 VAL A O 1
ATOM 1852 N N . GLN A 1 235 ? 20.156 -17.766 -9.133 1 39.59 235 GLN A N 1
ATOM 1853 C CA . GLN A 1 235 ? 21.391 -17.062 -9.406 1 39.59 235 GLN A CA 1
ATOM 1854 C C . GLN A 1 235 ? 21.5 -15.797 -8.547 1 39.59 235 GLN A C 1
ATOM 1856 O O . GLN A 1 235 ? 20.531 -15.062 -8.391 1 39.59 235 GLN A O 1
ATOM 1861 N N . ALA A 1 236 ? 22.609 -15.695 -7.766 1 43.09 236 ALA A N 1
ATOM 1862 C CA . ALA A 1 236 ? 22.969 -14.469 -7.059 1 43.09 236 ALA A CA 1
ATOM 1863 C C . ALA A 1 236 ? 23.016 -13.281 -8.023 1 43.09 236 ALA A C 1
ATOM 1865 O O . ALA A 1 236 ? 23.75 -13.312 -9.016 1 43.09 236 ALA A O 1
ATOM 1866 N N . ILE A 1 237 ? 22.078 -12.531 -8.344 1 44.81 237 ILE A N 1
ATOM 1867 C CA . ILE A 1 237 ? 22.172 -11.336 -9.18 1 44.81 237 ILE A CA 1
ATOM 1868 C C . ILE A 1 237 ? 23.094 -10.32 -8.523 1 44.81 237 ILE A C 1
ATOM 1870 O O . ILE A 1 237 ? 22.922 -9.953 -7.359 1 44.81 237 ILE A O 1
ATOM 1874 N N . THR A 1 238 ? 24.406 -10.281 -9.039 1 46.31 238 THR A N 1
ATOM 1875 C CA . THR A 1 238 ? 25.344 -9.266 -8.586 1 46.31 238 THR A CA 1
ATOM 1876 C C . THR A 1 238 ? 24.719 -7.875 -8.688 1 46.31 238 THR A C 1
ATOM 1878 O O . THR A 1 238 ? 24.234 -7.484 -9.75 1 46.31 238 THR A O 1
ATOM 1881 N N . THR A 1 239 ? 24.344 -7.391 -7.676 1 53.41 239 THR A N 1
ATOM 1882 C CA . THR A 1 239 ? 23.812 -6.035 -7.633 1 53.41 239 THR A CA 1
ATOM 1883 C C . THR A 1 239 ? 24.844 -5.035 -8.164 1 53.41 239 THR A C 1
ATOM 1885 O O . THR A 1 239 ? 26 -5.031 -7.723 1 53.41 239 THR A O 1
ATOM 1888 N N . GLU A 1 240 ? 24.797 -4.629 -9.477 1 56.81 240 GLU A N 1
ATOM 1889 C CA . GLU A 1 240 ? 25.641 -3.525 -9.938 1 56.81 240 GLU A CA 1
ATOM 1890 C C . GLU A 1 240 ? 25.719 -2.416 -8.891 1 56.81 240 GLU A C 1
ATOM 1892 O O . GLU A 1 240 ? 24.703 -2.062 -8.281 1 56.81 240 GLU A O 1
ATOM 1897 N N . ALA A 1 241 ? 26.969 -2.15 -8.531 1 63.09 241 ALA A N 1
ATOM 1898 C CA . ALA A 1 241 ? 27.234 -1.05 -7.609 1 63.09 241 ALA A CA 1
ATOM 1899 C C . ALA A 1 241 ? 26.578 0.24 -8.086 1 63.09 241 ALA A C 1
ATOM 1901 O O . ALA A 1 241 ? 26.734 0.637 -9.242 1 63.09 241 ALA A O 1
ATOM 1902 N N . GLN A 1 242 ? 25.594 0.688 -7.453 1 76.56 242 GLN A N 1
ATOM 1903 C CA . GLN A 1 242 ? 24.969 1.974 -7.746 1 76.56 242 GLN A CA 1
ATOM 1904 C C . GLN A 1 242 ? 25.781 3.123 -7.145 1 76.56 242 GLN A C 1
ATOM 1906 O O . GLN A 1 242 ? 26.375 2.977 -6.086 1 76.56 242 GLN A O 1
ATOM 1911 N N . PRO A 1 243 ? 25.906 4.25 -7.871 1 83 243 PRO A N 1
ATOM 1912 C CA . PRO A 1 243 ? 26.562 5.422 -7.305 1 83 243 PRO A CA 1
ATOM 1913 C C . PRO A 1 243 ? 25.969 5.852 -5.965 1 83 243 PRO A C 1
ATOM 1915 O O . PRO A 1 243 ? 24.766 5.715 -5.754 1 83 243 PRO A O 1
ATOM 1918 N N . ALA A 1 244 ? 26.844 6.281 -5.172 1 82.81 244 ALA A N 1
ATOM 1919 C CA . ALA A 1 244 ? 26.484 6.648 -3.807 1 82.81 244 ALA A CA 1
ATOM 1920 C C . ALA A 1 244 ? 25.375 7.707 -3.803 1 82.81 244 ALA A C 1
ATOM 1922 O O . ALA A 1 244 ? 24.484 7.676 -2.953 1 82.81 244 ALA A O 1
ATOM 1923 N N . GLY A 1 245 ? 25.484 8.609 -4.742 1 85.69 245 GLY A N 1
ATOM 1924 C CA . GLY A 1 245 ? 24.484 9.664 -4.812 1 85.69 245 GLY A CA 1
ATOM 1925 C C . GLY A 1 245 ? 23.094 9.133 -5.105 1 85.69 245 GLY A C 1
ATOM 1926 O O . GLY A 1 245 ? 22.109 9.609 -4.527 1 85.69 245 GLY A O 1
ATOM 1927 N N . VAL A 1 246 ? 23.047 8.203 -5.922 1 89.62 246 VAL A N 1
ATOM 1928 C CA . VAL A 1 246 ? 21.766 7.602 -6.289 1 89.62 246 VAL A CA 1
ATOM 1929 C C . VAL A 1 246 ? 21.219 6.789 -5.117 1 89.62 246 VAL A C 1
ATOM 1931 O O . VAL A 1 246 ? 20.016 6.809 -4.848 1 89.62 246 VAL A O 1
ATOM 1934 N N . LEU A 1 247 ? 22.094 6.141 -4.449 1 91.62 247 LEU A N 1
ATOM 1935 C CA . LEU A 1 247 ? 21.672 5.332 -3.307 1 91.62 247 LEU A CA 1
ATOM 1936 C C . LEU A 1 247 ? 21.094 6.211 -2.201 1 91.62 247 LEU A C 1
ATOM 1938 O O . LEU A 1 247 ? 20.078 5.867 -1.606 1 91.62 247 LEU A O 1
ATOM 1942 N N . ARG A 1 248 ? 21.734 7.336 -1.959 1 94.81 248 ARG A N 1
ATOM 1943 C CA . ARG A 1 248 ? 21.234 8.258 -0.943 1 94.81 248 ARG A CA 1
ATOM 1944 C C . ARG A 1 248 ? 19.875 8.812 -1.333 1 94.81 248 ARG A C 1
ATOM 1946 O O . ARG A 1 248 ? 19 8.961 -0.485 1 94.81 248 ARG A O 1
ATOM 1953 N N . ALA A 1 249 ? 19.766 9.109 -2.596 1 95.25 249 ALA A N 1
ATOM 1954 C CA . ALA A 1 249 ? 18.5 9.625 -3.084 1 95.25 249 ALA A CA 1
ATOM 1955 C C . ALA A 1 249 ? 17.391 8.586 -2.932 1 95.25 249 ALA A C 1
ATOM 1957 O O . ALA A 1 249 ? 16.25 8.93 -2.621 1 95.25 249 ALA A O 1
ATOM 1958 N N . GLN A 1 250 ? 17.75 7.336 -3.152 1 96.56 250 GLN A N 1
ATOM 1959 C CA . GLN A 1 250 ? 16.781 6.254 -2.996 1 96.56 250 GLN A CA 1
ATOM 1960 C C . GLN A 1 250 ? 16.359 6.102 -1.538 1 96.56 250 GLN A C 1
ATOM 1962 O O . GLN A 1 250 ? 15.172 5.906 -1.248 1 96.56 250 GLN A O 1
ATOM 1967 N N . GLN A 1 251 ? 17.297 6.211 -0.693 1 97 251 GLN A N 1
ATOM 1968 C CA . GLN A 1 251 ? 17 6.102 0.733 1 97 251 GLN A CA 1
ATOM 1969 C C . GLN A 1 251 ? 16.094 7.23 1.196 1 97 251 GLN A C 1
ATOM 1971 O O . GLN A 1 251 ? 15.109 6.988 1.908 1 97 251 GLN A O 1
ATOM 1976 N N . ARG A 1 252 ? 16.344 8.422 0.752 1 97.5 252 ARG A N 1
ATOM 1977 C CA . ARG A 1 252 ? 15.523 9.57 1.104 1 97.5 252 ARG A CA 1
ATOM 1978 C C . ARG A 1 252 ? 14.094 9.391 0.594 1 97.5 252 ARG A C 1
ATOM 1980 O O . ARG A 1 252 ? 13.133 9.688 1.309 1 97.5 252 ARG A O 1
ATOM 1987 N N . ALA A 1 253 ? 14.031 8.938 -0.599 1 97.94 253 ALA A N 1
ATOM 1988 C CA . ALA A 1 253 ? 12.719 8.766 -1.212 1 97.94 253 ALA A CA 1
ATOM 1989 C C . ALA A 1 253 ? 11.906 7.711 -0.467 1 97.94 253 ALA A C 1
ATOM 1991 O O . ALA A 1 253 ? 10.695 7.879 -0.26 1 97.94 253 ALA A O 1
ATOM 1992 N N . ALA A 1 254 ? 12.555 6.621 -0.082 1 98.06 254 ALA A N 1
ATOM 1993 C CA . ALA A 1 254 ? 11.875 5.574 0.67 1 98.06 254 ALA A CA 1
ATOM 1994 C C . ALA A 1 254 ? 11.383 6.098 2.02 1 98.06 254 ALA A C 1
ATOM 1996 O O . ALA A 1 254 ? 10.258 5.82 2.428 1 98.06 254 ALA A O 1
ATOM 1997 N N . ILE A 1 255 ? 12.203 6.879 2.67 1 98.12 255 ILE A N 1
ATOM 1998 C CA . ILE A 1 255 ? 11.852 7.457 3.961 1 98.12 255 ILE A CA 1
ATOM 1999 C C . ILE A 1 255 ? 10.688 8.438 3.785 1 98.12 255 ILE A C 1
ATOM 2001 O O . ILE A 1 255 ? 9.766 8.469 4.605 1 98.12 255 ILE A O 1
ATOM 2005 N N . GLY A 1 256 ? 10.789 9.234 2.725 1 98.12 256 GLY A N 1
ATOM 2006 C CA . GLY A 1 256 ? 9.695 10.164 2.441 1 98.12 256 GLY A CA 1
ATOM 2007 C C . GLY A 1 256 ? 8.367 9.469 2.227 1 98.12 256 GLY A C 1
ATOM 2008 O O . GLY A 1 256 ? 7.336 9.914 2.732 1 98.12 256 GLY A O 1
ATOM 2009 N N . CYS A 1 257 ? 8.375 8.406 1.526 1 98 257 CYS A N 1
ATOM 2010 C CA . CYS A 1 257 ? 7.16 7.633 1.276 1 98 257 CYS A CA 1
ATOM 2011 C C . CYS A 1 257 ? 6.613 7.047 2.572 1 98 257 CYS A C 1
ATOM 2013 O O . CYS A 1 257 ? 5.402 7.074 2.807 1 98 257 CYS A O 1
ATOM 2015 N N . PHE A 1 258 ? 7.523 6.52 3.412 1 98.12 258 PHE A N 1
ATOM 2016 C CA . PHE A 1 258 ? 7.156 5.988 4.719 1 98.12 258 PHE A CA 1
ATOM 2017 C C . PHE A 1 258 ? 6.488 7.062 5.57 1 98.12 258 PHE A C 1
ATOM 2019 O O . PHE A 1 258 ? 5.41 6.836 6.125 1 98.12 258 PHE A O 1
ATOM 2026 N N . LEU A 1 259 ? 7.074 8.203 5.66 1 97.88 259 LEU A N 1
ATOM 2027 C CA . LEU A 1 259 ? 6.562 9.242 6.539 1 97.88 259 LEU A CA 1
ATOM 2028 C C . LEU A 1 259 ? 5.215 9.758 6.043 1 97.88 259 LEU A C 1
ATOM 2030 O O . LEU A 1 259 ? 4.305 9.992 6.844 1 97.88 259 LEU A O 1
ATOM 2034 N N . LEU A 1 260 ? 5.102 9.922 4.758 1 96.62 260 LEU A N 1
ATOM 2035 C CA . LEU A 1 260 ? 3.834 10.375 4.195 1 96.62 260 LEU A CA 1
ATOM 2036 C C . LEU A 1 260 ? 2.73 9.352 4.465 1 96.62 260 LEU A C 1
ATOM 2038 O O . LEU A 1 260 ? 1.617 9.727 4.84 1 96.62 260 LEU A O 1
ATOM 2042 N N . SER A 1 261 ? 3.043 8.102 4.277 1 97.5 261 SER A N 1
ATOM 2043 C CA . SER A 1 261 ? 2.062 7.035 4.469 1 97.5 261 SER A CA 1
ATOM 2044 C C . SER A 1 261 ? 1.677 6.898 5.938 1 97.5 261 SER A C 1
ATOM 2046 O O . SER A 1 261 ? 0.491 6.883 6.277 1 97.5 261 SER A O 1
ATOM 2048 N N . SER A 1 262 ? 2.637 6.859 6.785 1 96.75 262 SER A N 1
ATOM 2049 C CA . SER A 1 262 ? 2.402 6.633 8.203 1 96.75 262 SER A CA 1
ATOM 2050 C C . SER A 1 262 ? 1.707 7.828 8.852 1 96.75 262 SER A C 1
ATOM 2052 O O . SER A 1 262 ? 0.762 7.664 9.625 1 96.75 262 SER A O 1
ATOM 2054 N N . CYS A 1 263 ? 2.152 9.039 8.516 1 95.06 263 CYS A N 1
ATOM 2055 C CA . CYS A 1 263 ? 1.562 10.242 9.094 1 95.06 263 CYS A CA 1
ATOM 2056 C C . CYS A 1 263 ? 0.116 10.406 8.648 1 95.06 263 CYS A C 1
ATOM 2058 O O . CYS A 1 263 ? -0.763 10.688 9.469 1 95.06 263 CYS A O 1
ATOM 2060 N N . SER A 1 264 ? -0.099 10.266 7.406 1 92.12 264 SER A N 1
ATOM 2061 C CA . SER A 1 264 ? -1.455 10.438 6.895 1 92.12 264 SER A CA 1
ATOM 2062 C C . SER A 1 264 ? -2.398 9.375 7.457 1 92.12 264 SER A C 1
ATOM 2064 O O . SER A 1 264 ? -3.541 9.68 7.805 1 92.12 264 SER A O 1
ATOM 2066 N N . SER A 1 265 ? -1.912 8.148 7.547 1 91.25 265 SER A N 1
ATOM 2067 C CA . SER A 1 265 ? -2.748 7.066 8.062 1 91.25 265 SER A CA 1
ATOM 2068 C C . SER A 1 265 ? -3.084 7.285 9.539 1 91.25 265 SER A C 1
ATOM 2070 O O . SER A 1 265 ? -4.219 7.051 9.961 1 91.25 265 SER A O 1
ATOM 2072 N N . LEU A 1 266 ? -2.152 7.746 10.297 1 89.62 266 LEU A N 1
ATOM 2073 C CA . LEU A 1 266 ? -2.34 7.953 11.727 1 89.62 266 LEU A CA 1
ATOM 2074 C C . LEU A 1 266 ? -3.385 9.031 11.984 1 89.62 266 LEU A C 1
ATOM 2076 O O . LEU A 1 266 ? -4.297 8.836 12.789 1 89.62 266 LEU A O 1
ATOM 2080 N N . ILE A 1 267 ? -3.25 10.109 11.289 1 87.56 267 ILE A N 1
ATOM 2081 C CA . ILE A 1 267 ? -4.094 11.273 11.555 1 87.56 267 ILE A CA 1
ATOM 2082 C C . ILE A 1 267 ? -5.484 11.039 10.969 1 87.56 267 ILE A C 1
ATOM 2084 O O . ILE A 1 267 ? -6.488 11.406 11.578 1 87.56 267 ILE A O 1
ATOM 2088 N N . THR A 1 268 ? -5.562 10.414 9.781 1 83.5 268 THR A N 1
ATOM 2089 C CA . THR A 1 268 ? -6.859 10.18 9.148 1 83.5 268 THR A CA 1
ATOM 2090 C C . THR A 1 268 ? -7.469 8.867 9.641 1 83.5 268 THR A C 1
ATOM 2092 O O . THR A 1 268 ? -8.617 8.555 9.32 1 83.5 268 THR A O 1
ATOM 2095 N N . GLN A 1 269 ? -6.75 8.062 10.398 1 82.81 269 GLN A N 1
ATOM 2096 C CA . GLN A 1 269 ? -7.18 6.785 10.953 1 82.81 269 GLN A CA 1
ATOM 2097 C C . GLN A 1 269 ? -7.535 5.797 9.844 1 82.81 269 GLN A C 1
ATOM 2099 O O . GLN A 1 269 ? -8.57 5.129 9.914 1 82.81 269 GLN A O 1
ATOM 2104 N N . LYS A 1 270 ? -6.812 5.895 8.82 1 88.75 270 LYS A N 1
ATOM 2105 C CA . LYS A 1 270 ? -6.918 4.906 7.75 1 88.75 270 LYS A CA 1
ATOM 2106 C C . LYS A 1 270 ? -5.766 3.902 7.816 1 88.75 270 LYS A C 1
ATOM 2108 O O . LYS A 1 270 ? -4.805 4.102 8.562 1 88.75 270 LYS A O 1
ATOM 2113 N N . LYS A 1 271 ? -5.926 2.84 7.098 1 91.75 271 LYS A N 1
ATOM 2114 C CA . LYS A 1 271 ? -4.934 1.772 7.156 1 91.75 271 LYS A CA 1
ATOM 2115 C C . LYS A 1 271 ? -3.582 2.25 6.629 1 91.75 271 LYS A C 1
ATOM 2117 O O . LYS A 1 271 ? -3.514 2.916 5.594 1 91.75 271 LYS A O 1
ATOM 2122 N N . CYS A 1 272 ? -2.582 2.031 7.383 1 94.62 272 CYS A N 1
ATOM 2123 C CA . CYS A 1 272 ? -1.227 2.322 6.93 1 94.62 272 CYS A CA 1
ATOM 2124 C C . CYS A 1 272 ? -0.68 1.179 6.082 1 94.62 272 CYS A C 1
ATOM 2126 O O . CYS A 1 272 ? -0.574 0.046 6.555 1 94.62 272 CYS A O 1
ATOM 2128 N N . THR A 1 273 ? -0.321 1.383 4.887 1 97.12 273 THR A N 1
ATOM 2129 C CA . THR A 1 273 ? 0.105 0.331 3.969 1 97.12 273 THR A CA 1
ATOM 2130 C C . THR A 1 273 ? 1.627 0.276 3.879 1 97.12 273 THR A C 1
ATOM 2132 O O . THR A 1 273 ? 2.189 -0.696 3.371 1 97.12 273 THR A O 1
ATOM 2135 N N . PHE A 1 274 ? 2.322 1.288 4.285 1 97.5 274 PHE A N 1
ATOM 2136 C CA . PHE A 1 274 ? 3.781 1.312 4.273 1 97.5 274 PHE A CA 1
ATOM 2137 C C . PHE A 1 274 ? 4.324 1.779 5.617 1 97.5 274 PHE A C 1
ATOM 2139 O O . PHE A 1 274 ? 4.852 2.889 5.73 1 97.5 274 PHE A O 1
ATOM 2146 N N . PRO A 1 275 ? 4.285 0.894 6.566 1 96.31 275 PRO A N 1
ATOM 2147 C CA . PRO A 1 275 ? 4.684 1.24 7.934 1 96.31 275 PRO A CA 1
ATOM 2148 C C . PRO A 1 275 ? 6.199 1.201 8.133 1 96.31 275 PRO A C 1
ATOM 2150 O O . PRO A 1 275 ? 6.941 0.903 7.195 1 96.31 275 PRO A O 1
ATOM 2153 N N . TRP A 1 276 ? 6.555 1.522 9.336 1 95.94 276 TRP A N 1
ATOM 2154 C CA . TRP A 1 276 ? 7.949 1.541 9.758 1 95.94 276 TRP A CA 1
ATOM 2155 C C . TRP A 1 276 ? 8.586 0.164 9.602 1 95.94 276 TRP A C 1
ATOM 2157 O O . TRP A 1 276 ? 7.926 -0.858 9.797 1 95.94 276 TRP A O 1
ATOM 2167 N N . SER A 1 277 ? 9.789 0.105 9.172 1 92.12 277 SER A N 1
ATOM 2168 C CA . SER A 1 277 ? 10.617 -1.097 9.141 1 92.12 277 SER A CA 1
ATOM 2169 C C . SER A 1 277 ? 12.023 -0.811 9.641 1 92.12 277 SER A C 1
ATOM 2171 O O . SER A 1 277 ? 12.477 0.338 9.633 1 92.12 277 SER A O 1
ATOM 2173 N N . SER A 1 278 ? 12.719 -1.769 10.094 1 89.94 278 SER A N 1
ATOM 2174 C CA . SER A 1 278 ? 14.078 -1.61 10.586 1 89.94 278 SER A CA 1
ATOM 2175 C C . SER A 1 278 ? 15.008 -1.114 9.484 1 89.94 278 SER A C 1
ATOM 2177 O O . SER A 1 278 ? 15.938 -0.34 9.742 1 89.94 278 SER A O 1
ATOM 2179 N N . HIS A 1 279 ? 14.75 -1.507 8.289 1 93.12 279 HIS A N 1
ATOM 2180 C CA . HIS A 1 279 ? 15.578 -1.072 7.168 1 93.12 279 HIS A CA 1
ATOM 2181 C C . HIS A 1 279 ? 15.461 0.432 6.945 1 93.12 279 HIS A C 1
ATOM 2183 O O . HIS A 1 279 ? 16.438 1.091 6.594 1 93.12 279 HIS A O 1
ATOM 2189 N N . LEU A 1 280 ? 14.281 0.983 7.133 1 96.31 280 LEU A N 1
ATOM 2190 C CA . LEU A 1 280 ? 14.086 2.418 6.961 1 96.31 280 LEU A CA 1
ATOM 2191 C C . LEU A 1 280 ? 14.859 3.203 8.016 1 96.31 280 LEU A C 1
ATOM 2193 O O . LEU A 1 280 ? 15.414 4.266 7.727 1 96.31 280 LEU A O 1
ATOM 2197 N N . GLU A 1 281 ? 14.859 2.668 9.195 1 93.38 281 GLU A N 1
ATOM 2198 C CA . GLU A 1 281 ? 15.633 3.307 10.258 1 93.38 281 GLU A CA 1
ATOM 2199 C C . GLU A 1 281 ? 17.125 3.23 9.977 1 93.38 281 GLU A C 1
ATOM 2201 O O . GLU A 1 281 ? 17.875 4.18 10.25 1 93.38 281 GLU A O 1
ATOM 2206 N N . ASP A 1 282 ? 17.562 2.105 9.414 1 93.06 282 ASP A N 1
ATOM 2207 C CA . ASP A 1 282 ? 18.953 1.958 9.023 1 93.06 282 ASP A CA 1
ATOM 2208 C C . ASP A 1 282 ? 19.328 2.971 7.941 1 93.06 282 ASP A C 1
ATOM 2210 O O . ASP A 1 282 ? 20.438 3.525 7.961 1 93.06 282 ASP A O 1
ATOM 2214 N N . PHE A 1 283 ? 18.469 3.166 7.02 1 96.75 283 PHE A N 1
ATOM 2215 C CA . PHE A 1 283 ? 18.703 4.156 5.977 1 96.75 283 PHE A CA 1
ATOM 2216 C C . PHE A 1 283 ? 18.875 5.547 6.578 1 96.75 283 PHE A C 1
ATOM 2218 O O . PHE A 1 283 ? 19.797 6.273 6.203 1 96.75 283 PHE A O 1
ATOM 2225 N N . ALA A 1 284 ? 17.984 5.879 7.508 1 96.06 284 ALA A N 1
ATOM 2226 C CA . ALA A 1 284 ? 18.047 7.191 8.148 1 96.06 284 ALA A CA 1
ATOM 2227 C C . ALA A 1 284 ? 19.344 7.34 8.953 1 96.06 284 ALA A C 1
ATOM 2229 O O . ALA A 1 284 ? 19.953 8.414 8.969 1 96.06 284 ALA A O 1
ATOM 2230 N N . THR A 1 285 ? 19.719 6.266 9.602 1 94.69 285 THR A N 1
ATOM 2231 C CA . THR A 1 285 ? 20.953 6.281 10.375 1 94.69 285 THR A CA 1
ATOM 2232 C C . THR A 1 285 ? 22.172 6.473 9.469 1 94.69 285 THR A C 1
ATOM 2234 O O . THR A 1 285 ? 23.078 7.25 9.789 1 94.69 285 THR A O 1
ATOM 2237 N N . GLU A 1 286 ? 22.188 5.785 8.352 1 94.19 286 GLU A N 1
ATOM 2238 C CA . GLU A 1 286 ? 23.266 5.918 7.391 1 94.19 286 GLU A CA 1
ATOM 2239 C C . GLU A 1 286 ? 23.344 7.336 6.836 1 94.19 286 GLU A C 1
ATOM 2241 O O . GLU A 1 286 ? 24.438 7.895 6.695 1 94.19 286 GLU A O 1
ATOM 2246 N N . LEU A 1 287 ? 22.219 7.898 6.523 1 95 287 LEU A N 1
ATOM 2247 C CA . LEU A 1 287 ? 22.172 9.258 5.996 1 95 287 LEU A CA 1
ATOM 2248 C C . LEU A 1 287 ? 22.641 10.258 7.043 1 95 287 LEU A C 1
ATOM 2250 O O . LEU A 1 287 ? 23.297 11.258 6.711 1 95 287 LEU A O 1
ATOM 2254 N N . ALA A 1 288 ? 22.312 10.008 8.312 1 92.5 288 ALA A N 1
ATOM 2255 C CA . ALA A 1 288 ? 22.719 10.898 9.398 1 92.5 288 ALA A CA 1
ATOM 2256 C C . ALA A 1 288 ? 24.219 10.812 9.648 1 92.5 288 ALA A C 1
ATOM 2258 O O . ALA A 1 288 ? 24.859 11.805 10 1 92.5 288 ALA A O 1
ATOM 2259 N N . GLN A 1 289 ? 24.781 9.641 9.445 1 91.56 289 GLN A N 1
ATOM 2260 C CA . GLN A 1 289 ? 26.203 9.422 9.68 1 91.56 289 GLN A CA 1
ATOM 2261 C C . GLN A 1 289 ? 27.047 10.023 8.555 1 91.56 289 GLN A C 1
ATOM 2263 O O . GLN A 1 289 ? 28.156 10.508 8.797 1 91.56 289 GLN A O 1
ATOM 2268 N N . SER A 1 290 ? 26.547 9.953 7.332 1 91.56 290 SER A N 1
ATOM 2269 C CA . SER A 1 290 ? 27.203 10.547 6.176 1 91.56 290 SER A CA 1
ATOM 2270 C C . SER A 1 290 ? 26.281 11.477 5.414 1 91.56 290 SER A C 1
ATOM 2272 O O . SER A 1 290 ? 25.828 11.156 4.309 1 91.56 290 SER A O 1
ATOM 2274 N N . PRO A 1 291 ? 26.109 12.672 6.051 1 91.12 291 PRO A N 1
ATOM 2275 C CA . PRO A 1 291 ? 25.125 13.578 5.465 1 91.12 291 PRO A CA 1
ATOM 2276 C C . PRO A 1 291 ? 25.625 14.25 4.188 1 91.12 291 PRO A C 1
ATOM 2278 O O . PRO A 1 291 ? 26.781 14.648 4.113 1 91.12 291 PRO A O 1
ATOM 2281 N N . GLU A 1 292 ? 24.844 14.242 3.174 1 90.44 292 GLU A N 1
ATOM 2282 C CA . GLU A 1 292 ? 25.094 15.031 1.965 1 90.44 292 GLU A CA 1
ATOM 2283 C C . GLU A 1 292 ? 24.594 16.453 2.121 1 90.44 292 GLU A C 1
ATOM 2285 O O . GLU A 1 292 ? 25.203 17.406 1.622 1 90.44 292 GLU A O 1
ATOM 2290 N N . VAL A 1 293 ? 23.438 16.578 2.732 1 90.19 293 VAL A N 1
ATOM 2291 C CA . VAL A 1 293 ? 22.812 17.859 3.055 1 90.19 293 VAL A CA 1
ATOM 2292 C C . VAL A 1 293 ? 22.484 17.906 4.547 1 90.19 293 VAL A C 1
ATOM 2294 O O . VAL A 1 293 ? 22.406 16.875 5.207 1 90.19 293 VAL A O 1
ATOM 2297 N N . ASP A 1 294 ? 22.281 19.062 5.098 1 85.88 294 ASP A N 1
ATOM 2298 C CA . ASP A 1 294 ? 22.047 19.234 6.527 1 85.88 294 ASP A CA 1
ATOM 2299 C C . ASP A 1 294 ? 20.766 18.562 6.969 1 85.88 294 ASP A C 1
ATOM 2301 O O . ASP A 1 294 ? 20.656 18.062 8.094 1 85.88 294 ASP A O 1
ATOM 2305 N N . SER A 1 295 ? 19.812 18.5 6.129 1 89.12 295 SER A N 1
ATOM 2306 C CA . SER A 1 295 ? 18.516 17.906 6.473 1 89.12 295 SER A CA 1
ATOM 2307 C C . SER A 1 295 ? 18.641 16.406 6.699 1 89.12 295 SER A C 1
ATOM 2309 O O . SER A 1 295 ? 17.766 15.797 7.324 1 89.12 295 SER A O 1
ATOM 2311 N N . ASP A 1 296 ? 19.688 15.719 6.246 1 92.31 296 ASP A N 1
ATOM 2312 C CA . ASP A 1 296 ? 19.906 14.281 6.418 1 92.31 296 ASP A CA 1
ATOM 2313 C C . ASP A 1 296 ? 20.062 13.93 7.895 1 92.31 296 ASP A C 1
ATOM 2315 O O . ASP A 1 296 ? 19.703 12.82 8.312 1 92.31 296 ASP A O 1
ATOM 2319 N N . ARG A 1 297 ? 20.5 14.867 8.648 1 87.69 297 ARG A N 1
ATOM 2320 C CA . ARG A 1 297 ? 20.766 14.617 10.062 1 87.69 297 ARG A CA 1
ATOM 2321 C C . ARG A 1 297 ? 19.469 14.516 10.852 1 87.69 297 ARG A C 1
ATOM 2323 O O . ARG A 1 297 ? 19.391 13.812 11.859 1 87.69 297 ARG A O 1
ATOM 2330 N N . SER A 1 298 ? 18.469 15.195 10.367 1 89.38 298 SER A N 1
ATOM 2331 C CA . SER A 1 298 ? 17.219 15.242 11.109 1 89.38 298 SER A CA 1
ATOM 2332 C C . SER A 1 298 ? 16.312 14.078 10.734 1 89.38 298 SER A C 1
ATOM 2334 O O . SER A 1 298 ? 15.336 13.789 11.438 1 89.38 298 SER A O 1
ATOM 2336 N N . LEU A 1 299 ? 16.641 13.32 9.68 1 94 299 LEU A N 1
ATOM 2337 C CA . LEU A 1 299 ? 15.758 12.273 9.172 1 94 299 LEU A CA 1
ATOM 2338 C C . LEU A 1 299 ? 15.609 11.148 10.195 1 94 299 LEU A C 1
ATOM 2340 O O . LEU A 1 299 ? 14.531 10.57 10.336 1 94 299 LEU A O 1
ATOM 2344 N N . ILE A 1 300 ? 16.688 10.875 10.93 1 93.06 300 ILE A N 1
ATOM 2345 C CA . ILE A 1 300 ? 16.656 9.781 11.898 1 93.06 300 ILE A CA 1
ATOM 2346 C C . ILE A 1 300 ? 15.664 10.109 13.008 1 93.06 300 ILE A C 1
ATOM 2348 O O . ILE A 1 300 ? 14.953 9.227 13.492 1 93.06 300 ILE A O 1
ATOM 2352 N N . HIS A 1 301 ? 15.562 11.344 13.367 1 90.94 301 HIS A N 1
ATOM 2353 C CA . HIS A 1 301 ? 14.641 11.758 14.414 1 90.94 301 HIS A CA 1
ATOM 2354 C C . HIS A 1 301 ? 13.195 11.703 13.93 1 90.94 301 HIS A C 1
ATOM 2356 O O . HIS A 1 301 ? 12.297 11.32 14.68 1 90.94 301 HIS A O 1
ATOM 2362 N N . LEU A 1 302 ? 12.984 12.109 12.672 1 94.25 302 LEU A N 1
ATOM 2363 C CA . LEU A 1 302 ? 11.648 12.031 12.094 1 94.25 302 LEU A CA 1
ATOM 2364 C C . LEU A 1 302 ? 11.172 10.586 12.055 1 94.25 302 LEU A C 1
ATOM 2366 O O . LEU A 1 302 ? 10.023 10.297 12.406 1 94.25 302 LEU A O 1
ATOM 2370 N N . VAL A 1 303 ? 12.07 9.695 11.633 1 96.06 303 VAL A N 1
ATOM 2371 C CA . VAL A 1 303 ? 11.727 8.281 11.492 1 96.06 303 VAL A CA 1
ATOM 2372 C C . VAL A 1 303 ? 11.438 7.684 12.867 1 96.06 303 VAL A C 1
ATOM 2374 O O . VAL A 1 303 ? 10.438 6.98 13.047 1 96.06 303 VAL A O 1
ATOM 2377 N N . ARG A 1 304 ? 12.195 7.988 13.844 1 92.06 304 ARG A N 1
ATOM 2378 C CA . ARG A 1 304 ? 12.023 7.422 15.18 1 92.06 304 ARG A CA 1
ATOM 2379 C C . ARG A 1 304 ? 10.766 7.961 15.852 1 92.06 304 ARG A C 1
ATOM 2381 O O . ARG A 1 304 ? 10.047 7.215 16.516 1 92.06 304 ARG A O 1
ATOM 2388 N N . LEU A 1 305 ? 10.531 9.242 15.727 1 93.19 305 LEU A N 1
ATOM 2389 C CA . LEU A 1 305 ? 9.32 9.828 16.297 1 93.19 305 LEU A CA 1
ATOM 2390 C C . LEU A 1 305 ? 8.078 9.195 15.688 1 93.19 305 LEU A C 1
ATOM 2392 O O . LEU A 1 305 ? 7.109 8.914 16.391 1 93.19 305 LEU A O 1
ATOM 2396 N N . GLN A 1 306 ? 8.133 9.055 14.383 1 96.62 306 GLN A N 1
ATOM 2397 C CA . GLN A 1 306 ? 6.98 8.445 13.719 1 96.62 306 GLN A CA 1
ATOM 2398 C C . GLN A 1 306 ? 6.801 6.992 14.148 1 96.62 306 GLN A C 1
ATOM 2400 O O . GLN A 1 306 ? 5.676 6.5 14.234 1 96.62 306 GLN A O 1
ATOM 2405 N N . HIS A 1 307 ? 7.906 6.312 14.352 1 94.56 307 HIS A N 1
ATOM 2406 C CA . HIS A 1 307 ? 7.832 4.945 14.852 1 94.56 307 HIS A CA 1
ATOM 2407 C C . HIS A 1 307 ? 7.129 4.891 16.203 1 94.56 307 HIS A C 1
ATOM 2409 O O . HIS A 1 307 ? 6.324 3.992 16.453 1 94.56 307 HIS A O 1
ATOM 2415 N N . ILE A 1 308 ? 7.418 5.812 17.062 1 92.44 308 ILE A N 1
ATOM 2416 C CA . ILE A 1 308 ? 6.762 5.902 18.359 1 92.44 308 ILE A CA 1
ATOM 2417 C C . ILE A 1 308 ? 5.262 6.121 18.172 1 92.44 308 ILE A C 1
ATOM 2419 O O . ILE A 1 308 ? 4.445 5.484 18.828 1 92.44 308 ILE A O 1
ATOM 2423 N N . ALA A 1 309 ? 4.945 7.035 17.281 1 94.75 309 ALA A N 1
ATOM 2424 C CA . ALA A 1 309 ? 3.539 7.309 17 1 94.75 309 ALA A CA 1
ATOM 2425 C C . ALA A 1 309 ? 2.814 6.051 16.547 1 94.75 309 ALA A C 1
ATOM 2427 O O . ALA A 1 309 ? 1.67 5.805 16.938 1 94.75 309 ALA A O 1
ATOM 2428 N N . GLU A 1 310 ? 3.471 5.27 15.672 1 93.5 310 GLU A N 1
ATOM 2429 C CA . GLU A 1 310 ? 2.881 4.023 15.195 1 93.5 310 GLU A CA 1
ATOM 2430 C C . GLU A 1 310 ? 2.674 3.039 16.344 1 93.5 310 GLU A C 1
ATOM 2432 O O . GLU A 1 310 ? 1.686 2.301 16.359 1 93.5 310 GLU A O 1
ATOM 2437 N N . GLN A 1 311 ? 3.586 3.006 17.234 1 87.69 311 GLN A N 1
ATOM 2438 C CA . GLN A 1 311 ? 3.467 2.111 18.391 1 87.69 311 GLN A CA 1
ATOM 2439 C C . GLN A 1 311 ? 2.289 2.508 19.266 1 87.69 311 GLN A C 1
ATOM 2441 O O . GLN A 1 311 ? 1.556 1.646 19.766 1 87.69 311 GLN A O 1
ATOM 2446 N N . ILE A 1 312 ? 2.145 3.768 19.484 1 87.38 312 ILE A N 1
ATOM 2447 C CA . ILE A 1 312 ? 1.014 4.262 20.266 1 87.38 312 ILE A CA 1
ATOM 2448 C C . ILE A 1 312 ? -0.294 3.85 19.594 1 87.38 312 ILE A C 1
ATOM 2450 O O . ILE A 1 312 ? -1.228 3.398 20.25 1 87.38 312 ILE A O 1
ATOM 2454 N N . ASP A 1 313 ? -0.312 4 18.281 1 87 313 ASP A N 1
ATOM 2455 C CA . ASP A 1 313 ? -1.504 3.658 17.516 1 87 313 ASP A CA 1
ATOM 2456 C C . ASP A 1 313 ? -1.812 2.166 17.609 1 87 313 ASP A C 1
ATOM 2458 O O . ASP A 1 313 ? -2.977 1.771 17.688 1 87 313 ASP A O 1
ATOM 2462 N N . ARG A 1 314 ? -0.791 1.355 17.547 1 82.06 314 ARG A N 1
ATOM 2463 C CA . ARG A 1 314 ? -0.961 -0.091 17.625 1 82.06 314 ARG A CA 1
ATOM 2464 C C . ARG A 1 314 ? -1.547 -0.498 18.969 1 82.06 314 ARG A C 1
ATOM 2466 O O . ARG A 1 314 ? -2.418 -1.368 19.047 1 82.06 314 ARG A O 1
ATOM 2473 N N . ILE A 1 315 ? -1.109 0.112 19.969 1 74.25 315 ILE A N 1
ATOM 2474 C CA . ILE A 1 315 ? -1.571 -0.195 21.328 1 74.25 315 ILE A CA 1
ATOM 2475 C C . ILE A 1 315 ? -3.021 0.252 21.484 1 74.25 315 ILE A C 1
ATOM 2477 O O . ILE A 1 315 ? -3.822 -0.434 22.125 1 74.25 315 ILE A O 1
ATOM 2481 N N . SER A 1 316 ? -3.33 1.312 20.906 1 75 316 SER A N 1
ATOM 2482 C CA . SER A 1 316 ? -4.691 1.829 20.984 1 75 316 SER A CA 1
ATOM 2483 C C . SER A 1 316 ? -5.672 0.932 20.234 1 75 316 SER A C 1
ATOM 2485 O O . SER A 1 316 ? -6.844 0.834 20.609 1 75 316 SER A O 1
ATOM 2487 N N . ALA A 1 317 ? -5.227 0.347 19.188 1 69.12 317 ALA A N 1
ATOM 2488 C CA . ALA A 1 317 ? -6.09 -0.479 18.344 1 69.12 317 ALA A CA 1
ATOM 2489 C C . ALA A 1 317 ? -6.199 -1.897 18.891 1 69.12 317 ALA A C 1
ATOM 2491 O O . ALA A 1 317 ? -7.117 -2.641 18.531 1 69.12 317 ALA A O 1
ATOM 2492 N N . ASP A 1 318 ? -5.254 -2.277 19.719 1 60.03 318 ASP A N 1
ATOM 2493 C CA . ASP A 1 318 ? -5.219 -3.637 20.25 1 60.03 318 ASP A CA 1
ATOM 2494 C C . ASP A 1 318 ? -6.262 -3.824 21.344 1 60.03 318 ASP A C 1
ATOM 2496 O O . ASP A 1 318 ? -6.145 -3.238 22.422 1 60.03 318 ASP A O 1
ATOM 2500 N N . SER A 1 319 ? -7.285 -4.402 20.922 1 53.78 319 SER A N 1
ATOM 2501 C CA . SER A 1 319 ? -8.367 -4.688 21.844 1 53.78 319 SER A CA 1
ATOM 2502 C C . SER A 1 319 ? -7.879 -5.52 23.031 1 53.78 319 SER A C 1
ATOM 2504 O O . SER A 1 319 ? -8.391 -5.391 24.141 1 53.78 319 SER A O 1
ATOM 2506 N N . ASN A 1 320 ? -6.984 -6.359 22.688 1 47.44 320 ASN A N 1
ATOM 2507 C CA . ASN A 1 320 ? -6.484 -7.215 23.75 1 47.44 320 ASN A CA 1
ATOM 2508 C C . ASN A 1 320 ? -5.754 -6.406 24.812 1 47.44 320 ASN A C 1
ATOM 2510 O O . ASN A 1 320 ? -5.84 -6.711 26.016 1 47.44 320 ASN A O 1
ATOM 2514 N N . PHE A 1 321 ? -5.055 -5.555 24.312 1 48.53 321 PHE A N 1
ATOM 2515 C CA . PHE A 1 321 ? -4.414 -4.652 25.266 1 48.53 321 PHE A CA 1
ATOM 2516 C C . PHE A 1 321 ? -5.457 -3.902 26.094 1 48.53 321 PHE A C 1
ATOM 2518 O O . PHE A 1 321 ? -5.328 -3.785 27.312 1 48.53 321 PHE A O 1
ATOM 2525 N N . VAL A 1 322 ? -6.488 -3.584 25.359 1 49.88 322 VAL A N 1
ATOM 2526 C CA . VAL A 1 322 ? -7.559 -2.824 26 1 49.88 322 VAL A CA 1
ATOM 2527 C C . VAL A 1 322 ? -8.414 -3.756 26.859 1 49.88 322 VAL A C 1
ATOM 2529 O O . VAL A 1 322 ? -8.836 -3.389 27.953 1 49.88 322 VAL A O 1
ATOM 2532 N N . GLY A 1 323 ? -8.625 -4.934 26.234 1 45.94 323 GLY A N 1
ATOM 2533 C CA . GLY A 1 323 ? -9.422 -5.906 26.969 1 45.94 323 GLY A CA 1
ATOM 2534 C C . GLY A 1 323 ? -8.727 -6.43 28.219 1 45.94 323 GLY A C 1
ATOM 2535 O O . GLY A 1 323 ? -9.375 -6.699 29.219 1 45.94 323 GLY A O 1
ATOM 2536 N N . THR A 1 324 ? -7.484 -6.73 28.047 1 43.06 324 THR A N 1
ATOM 2537 C CA . THR A 1 324 ? -6.77 -7.172 29.234 1 43.06 324 THR A CA 1
ATOM 2538 C C . THR A 1 324 ? -6.805 -6.098 30.312 1 43.06 324 THR A C 1
ATOM 2540 O O . THR A 1 324 ? -6.742 -6.406 31.516 1 43.06 324 THR A O 1
ATOM 2543 N N . ILE A 1 325 ? -6.934 -4.93 29.922 1 42.75 325 ILE A N 1
ATOM 2544 C CA . ILE A 1 325 ? -7.035 -3.828 30.875 1 42.75 325 ILE A CA 1
ATOM 2545 C C . ILE A 1 325 ? -8.43 -3.814 31.5 1 42.75 325 ILE A C 1
ATOM 2547 O O . ILE A 1 325 ? -8.586 -3.434 32.656 1 42.75 325 ILE A O 1
ATOM 2551 N N . ARG A 1 326 ? -9.453 -4.129 30.688 1 41.41 326 ARG A N 1
ATOM 2552 C CA . ARG A 1 326 ? -10.812 -4.148 31.203 1 41.41 326 ARG A CA 1
ATOM 2553 C C . ARG A 1 326 ? -10.953 -5.16 32.344 1 41.41 326 ARG A C 1
ATOM 2555 O O . ARG A 1 326 ? -11.914 -5.117 33.094 1 41.41 326 ARG A O 1
ATOM 2562 N N . VAL A 1 327 ? -10.25 -6.262 32.156 1 36.38 327 VAL A N 1
ATOM 2563 C CA . VAL A 1 327 ? -10.367 -7.133 33.344 1 36.38 327 VAL A CA 1
ATOM 2564 C C . VAL A 1 327 ? -9.812 -6.43 34.562 1 36.38 327 VAL A C 1
ATOM 2566 O O . VAL A 1 327 ? -8.672 -5.957 34.562 1 36.38 327 VAL A O 1
ATOM 2569 N N . ASP A 1 328 ? -10.664 -5.949 35.344 1 37.94 328 ASP A N 1
ATOM 2570 C CA . ASP A 1 328 ? -10.664 -5.246 36.594 1 37.94 328 ASP A CA 1
ATOM 2571 C C . ASP A 1 328 ? -9.461 -5.645 37.469 1 37.94 328 ASP A C 1
ATOM 2573 O O . ASP A 1 328 ? -9.508 -5.578 38.688 1 37.94 328 ASP A O 1
ATOM 2577 N N . THR A 1 329 ? -8.578 -6.484 36.938 1 42.34 329 THR A N 1
ATOM 2578 C CA . THR A 1 329 ? -7.605 -6.758 38 1 42.34 329 THR A CA 1
ATOM 2579 C C . THR A 1 329 ? -6.547 -5.656 38.062 1 42.34 329 THR A C 1
ATOM 2581 O O . THR A 1 329 ? -6.191 -5.078 37.031 1 42.34 329 THR A O 1
ATOM 2584 N N . GLY A 1 330 ? -6.496 -4.809 39.125 1 45.97 330 GLY A N 1
ATOM 2585 C CA . GLY A 1 330 ? -5.492 -3.855 39.562 1 45.97 330 GLY A CA 1
ATOM 2586 C C . GLY A 1 330 ? -4.227 -3.895 38.75 1 45.97 330 GLY A C 1
ATOM 2587 O O . GLY A 1 330 ? -3.611 -2.855 38.469 1 45.97 330 GLY A O 1
ATOM 2588 N N . SER A 1 331 ? -3.984 -4.996 38.188 1 48.59 331 SER A N 1
ATOM 2589 C CA . SER A 1 331 ? -2.721 -5.25 37.5 1 48.59 331 SER A CA 1
ATOM 2590 C C . SER A 1 331 ? -2.742 -4.691 36.062 1 48.59 331 SER A C 1
ATOM 2592 O O . SER A 1 331 ? -1.75 -4.129 35.594 1 48.59 331 SER A O 1
ATOM 2594 N N . ASN A 1 332 ? -3.922 -4.578 35.469 1 54.22 332 ASN A N 1
ATOM 2595 C CA . ASN A 1 332 ? -3.973 -4.156 34.062 1 54.22 332 ASN A CA 1
ATOM 2596 C C . ASN A 1 332 ? -3.959 -2.637 33.938 1 54.22 332 ASN A C 1
ATOM 2598 O O . ASN A 1 332 ? -3.326 -2.092 33.031 1 54.22 332 ASN A O 1
ATOM 2602 N N . THR A 1 333 ? -4.629 -1.937 34.781 1 59.84 333 THR A N 1
ATOM 2603 C CA . THR A 1 333 ? -4.547 -0.482 34.844 1 59.84 333 THR A CA 1
ATOM 2604 C C . THR A 1 333 ? -3.104 -0.03 35.062 1 59.84 333 THR A C 1
ATOM 2606 O O . THR A 1 333 ? -2.666 0.957 34.469 1 59.84 333 THR A O 1
ATOM 2609 N N . ASN A 1 334 ? -2.502 -0.94 35.719 1 63.28 334 ASN A N 1
ATOM 2610 C CA . ASN A 1 334 ? -1.106 -0.615 36 1 63.28 334 ASN A CA 1
ATOM 2611 C C . ASN A 1 334 ? -0.242 -0.776 34.75 1 63.28 334 ASN A C 1
ATOM 2613 O O . ASN A 1 334 ? 0.666 0.023 34.5 1 63.28 334 ASN A O 1
ATOM 2617 N N . LEU A 1 335 ? -0.653 -1.753 33.969 1 68.5 335 LEU A N 1
ATOM 2618 C CA . LEU A 1 335 ? 0.13 -1.972 32.75 1 68.5 335 LEU A CA 1
ATOM 2619 C C . LEU A 1 335 ? -0.063 -0.825 31.766 1 68.5 335 LEU A C 1
ATOM 2621 O O . LEU A 1 335 ? 0.887 -0.404 31.094 1 68.5 335 LEU A O 1
ATOM 2625 N N . PHE A 1 336 ? -1.279 -0.307 31.719 1 70 336 PHE A N 1
ATOM 2626 C CA . PHE A 1 336 ? -1.562 0.819 30.844 1 70 336 PHE A CA 1
ATOM 2627 C C . PHE A 1 336 ? -0.812 2.066 31.297 1 70 336 PHE A C 1
ATOM 2629 O O . PHE A 1 336 ? -0.209 2.768 30.484 1 70 336 PHE A O 1
ATOM 2636 N N . LEU A 1 337 ? -0.889 2.246 32.562 1 71.25 337 LEU A N 1
ATOM 2637 C CA . LEU A 1 337 ? -0.232 3.424 33.125 1 71.25 337 LEU A CA 1
ATOM 2638 C C . LEU A 1 337 ? 1.275 3.363 32.906 1 71.25 337 LEU A C 1
ATOM 2640 O O . LEU A 1 337 ? 1.901 4.375 32.562 1 71.25 337 LEU A O 1
ATOM 2644 N N . HIS A 1 338 ? 1.683 2.18 32.938 1 74.5 338 HIS A N 1
ATOM 2645 C CA . HIS A 1 338 ? 3.117 2.012 32.75 1 74.5 338 HIS A CA 1
ATOM 2646 C C . HIS A 1 338 ? 3.506 2.24 31.297 1 74.5 338 HIS A C 1
ATOM 2648 O O . HIS A 1 338 ? 4.555 2.826 31.016 1 74.5 338 HIS A O 1
ATOM 2654 N N . THR A 1 339 ? 2.688 1.73 30.406 1 77.62 339 THR A N 1
ATOM 2655 C CA . THR A 1 339 ? 2.955 1.91 28.984 1 77.62 339 THR A CA 1
ATOM 2656 C C . THR A 1 339 ? 2.881 3.385 28.594 1 77.62 339 THR A C 1
ATOM 2658 O O . THR A 1 339 ? 3.713 3.875 27.828 1 77.62 339 THR A O 1
ATOM 2661 N N . PHE A 1 340 ? 1.967 4.035 29.172 1 79.12 340 PHE A N 1
ATOM 2662 C CA . PHE A 1 340 ? 1.818 5.461 28.906 1 79.12 340 PHE A CA 1
ATOM 2663 C C . PHE A 1 340 ? 3.021 6.238 29.438 1 79.12 340 PHE A C 1
ATOM 2665 O O . PHE A 1 340 ? 3.535 7.129 28.75 1 79.12 340 PHE A O 1
ATOM 2672 N N . GLN A 1 341 ? 3.381 5.906 30.578 1 81.12 341 GLN A N 1
ATOM 2673 C CA . GLN A 1 341 ? 4.516 6.598 31.188 1 81.12 341 GLN A CA 1
ATOM 2674 C C . GLN A 1 341 ? 5.801 6.34 30.406 1 81.12 341 GLN A C 1
ATOM 2676 O O . GLN A 1 341 ? 6.664 7.215 30.312 1 81.12 341 GLN A O 1
ATOM 2681 N N . ALA A 1 342 ? 5.805 5.156 29.891 1 81.62 342 ALA A N 1
ATOM 2682 C CA . ALA A 1 342 ? 6.973 4.82 29.078 1 81.62 342 ALA A CA 1
ATOM 2683 C C . ALA A 1 342 ? 7.031 5.684 27.828 1 81.62 342 ALA A C 1
ATOM 2685 O O . ALA A 1 342 ? 8.094 6.184 27.453 1 81.62 342 ALA A O 1
ATOM 2686 N N . PHE A 1 343 ? 5.906 5.848 27.203 1 88.56 343 PHE A N 1
ATOM 2687 C CA . PHE A 1 343 ? 5.855 6.691 26.016 1 88.56 343 PHE A CA 1
ATOM 2688 C C . PHE A 1 343 ? 6.129 8.148 26.375 1 88.56 343 PHE A C 1
ATOM 2690 O O . PHE A 1 343 ? 6.824 8.852 25.641 1 88.56 343 PHE A O 1
ATOM 2697 N N . GLN A 1 344 ? 5.629 8.539 27.469 1 85.62 344 GLN A N 1
ATOM 2698 C CA . GLN A 1 344 ? 5.828 9.914 27.922 1 85.62 344 GLN A CA 1
ATOM 2699 C C . GLN A 1 344 ? 7.301 10.195 28.203 1 85.62 344 GLN A C 1
ATOM 2701 O O . GLN A 1 344 ? 7.809 11.266 27.844 1 85.62 344 GLN A O 1
ATOM 2706 N N . THR A 1 345 ? 7.875 9.258 28.812 1 84.81 345 THR A N 1
ATOM 2707 C CA . THR A 1 345 ? 9.289 9.414 29.125 1 84.81 345 THR A CA 1
ATOM 2708 C C . THR A 1 345 ? 10.117 9.461 27.844 1 84.81 345 THR A C 1
ATOM 2710 O O . THR A 1 345 ? 11.039 10.273 27.719 1 84.81 345 THR A O 1
ATOM 2713 N N . GLN A 1 346 ? 9.805 8.609 26.906 1 86.12 346 GLN A N 1
ATOM 2714 C CA . GLN A 1 346 ? 10.508 8.594 25.625 1 86.12 346 GLN A CA 1
ATOM 2715 C C . GLN A 1 346 ? 10.352 9.93 24.891 1 86.12 346 GLN A C 1
ATOM 2717 O O . GLN A 1 346 ? 11.312 10.453 24.328 1 86.12 346 GLN A O 1
ATOM 2722 N N . LEU A 1 347 ? 9.18 10.453 24.906 1 88.25 347 LEU A N 1
ATOM 2723 C CA . LEU A 1 347 ? 8.906 11.711 24.219 1 88.25 347 LEU A CA 1
ATOM 2724 C C . LEU A 1 347 ? 9.578 12.875 24.938 1 88.25 347 LEU A C 1
ATOM 2726 O O . LEU A 1 347 ? 10.047 13.812 24.297 1 88.25 347 LEU A O 1
ATOM 2730 N N . GLN A 1 348 ? 9.641 12.797 26.25 1 83 348 GLN A N 1
ATOM 2731 C CA . GLN A 1 348 ? 10.328 13.836 27.016 1 83 348 GLN A CA 1
ATOM 2732 C C . GLN A 1 348 ? 11.836 13.797 26.75 1 83 348 GLN A C 1
ATOM 2734 O O . GLN A 1 348 ? 12.477 14.844 26.672 1 83 348 GLN A O 1
ATOM 2739 N N . ASP A 1 349 ? 12.305 12.586 26.656 1 79.75 349 ASP A N 1
ATOM 2740 C CA . ASP A 1 349 ? 13.719 12.438 26.328 1 79.75 349 ASP A CA 1
ATOM 2741 C C . ASP A 1 349 ? 14.039 13.039 24.969 1 79.75 349 ASP A C 1
ATOM 2743 O O . ASP A 1 349 ? 15.062 13.711 24.797 1 79.75 349 ASP A O 1
ATOM 2747 N N . TYR A 1 350 ? 13.211 12.812 24.062 1 82.56 350 TYR A N 1
ATOM 2748 C CA . TYR A 1 350 ? 13.406 13.367 22.719 1 82.56 350 TYR A CA 1
ATOM 2749 C C . TYR A 1 350 ? 13.273 14.891 22.734 1 82.56 350 TYR A C 1
ATOM 2751 O O . TYR A 1 350 ? 13.992 15.586 22.016 1 82.56 350 TYR A O 1
ATOM 2759 N N . THR A 1 351 ? 12.359 15.398 23.5 1 80.44 351 THR A N 1
ATOM 2760 C CA . THR A 1 351 ? 12.18 16.844 23.609 1 80.44 351 THR A CA 1
ATOM 2761 C C . THR A 1 351 ? 13.43 17.5 24.188 1 80.44 351 THR A C 1
ATOM 2763 O O . THR A 1 351 ? 13.82 18.578 23.75 1 80.44 351 THR A O 1
ATOM 2766 N N . THR A 1 352 ? 14.016 16.766 25.078 1 77.12 352 THR A N 1
ATOM 2767 C CA . THR A 1 352 ? 15.227 17.281 25.703 1 77.12 352 THR A CA 1
ATOM 2768 C C . THR A 1 352 ? 16.422 17.156 24.75 1 77.12 352 THR A C 1
ATOM 2770 O O . THR A 1 352 ? 17.281 18.047 24.703 1 77.12 352 THR A O 1
ATOM 2773 N N . LEU A 1 353 ? 16.453 16.078 24.047 1 76.06 353 LEU A N 1
ATOM 2774 C CA . LEU A 1 353 ? 17.547 15.82 23.109 1 76.06 353 LEU A CA 1
ATOM 2775 C C . LEU A 1 353 ? 17.516 16.828 21.969 1 76.06 353 LEU A C 1
ATOM 2777 O O . LEU A 1 353 ? 18.578 17.281 21.516 1 76.06 353 LEU A O 1
ATOM 2781 N N . LEU A 1 354 ? 16.344 17.047 21.484 1 77.31 354 LEU A N 1
ATOM 2782 C CA . LEU A 1 354 ? 16.203 17.938 20.344 1 77.31 354 LEU A CA 1
ATOM 2783 C C . LEU A 1 354 ? 16.141 19.391 20.797 1 77.31 354 LEU A C 1
ATOM 2785 O O . LEU A 1 354 ? 15.094 19.859 21.234 1 77.31 354 LEU A O 1
ATOM 2789 N N . SER A 1 355 ? 17.234 19.953 21.25 1 64.75 355 SER A N 1
ATOM 2790 C CA . SER A 1 355 ? 17.344 21.312 21.734 1 64.75 355 SER A CA 1
ATOM 2791 C C . SER A 1 355 ? 16.391 22.25 20.984 1 64.75 355 SER A C 1
ATOM 2793 O O . SER A 1 355 ? 16.047 22 19.828 1 64.75 355 SER A O 1
ATOM 2795 N N . PRO A 1 356 ? 15.875 23.172 21.656 1 62.78 356 PRO A N 1
ATOM 2796 C CA . PRO A 1 356 ? 14.969 24.141 21.031 1 62.78 356 PRO A CA 1
ATOM 2797 C C . PRO A 1 356 ? 15.562 24.781 19.781 1 62.78 356 PRO A C 1
ATOM 2799 O O . PRO A 1 356 ? 14.828 25.109 18.844 1 62.78 356 PRO A O 1
ATOM 2802 N N . GLN A 1 357 ? 16.734 24.828 19.797 1 57.47 357 GLN A N 1
ATOM 2803 C CA . GLN A 1 357 ? 17.391 25.438 18.641 1 57.47 357 GLN A CA 1
ATOM 2804 C C . GLN A 1 357 ? 17.234 24.547 17.406 1 57.47 357 GLN A C 1
ATOM 2806 O O . GLN A 1 357 ? 16.984 25.062 16.312 1 57.47 357 GLN A O 1
ATOM 2811 N N . TRP A 1 358 ? 17.281 23.297 17.672 1 61.47 358 TRP A N 1
ATOM 2812 C CA . TRP A 1 358 ? 17.156 22.344 16.578 1 61.47 358 TRP A CA 1
ATOM 2813 C C . TRP A 1 358 ? 15.734 22.312 16.031 1 61.47 358 TRP A C 1
ATOM 2815 O O . TRP A 1 358 ? 15.523 22.297 14.812 1 61.47 358 TRP A O 1
ATOM 2825 N N . THR A 1 359 ? 14.938 22.438 16.938 1 64.5 359 THR A N 1
ATOM 2826 C CA . THR A 1 359 ? 13.539 22.359 16.531 1 64.5 359 THR A CA 1
ATOM 2827 C C . THR A 1 359 ? 13.094 23.656 15.875 1 64.5 359 THR A C 1
ATOM 2829 O O . THR A 1 359 ? 12.227 23.656 15 1 64.5 359 THR A O 1
ATOM 2832 N N . HIS A 1 360 ? 13.797 24.609 16.234 1 61.62 360 HIS A N 1
ATOM 2833 C CA . HIS A 1 360 ? 13.43 25.891 15.648 1 61.62 360 HIS A CA 1
ATOM 2834 C C . HIS A 1 360 ? 13.867 25.969 14.188 1 61.62 360 HIS A C 1
ATOM 2836 O O . HIS A 1 360 ? 13.203 26.609 13.367 1 61.62 360 HIS A O 1
ATOM 2842 N N . ASN A 1 361 ? 14.812 25.297 13.969 1 68.88 361 ASN A N 1
ATOM 2843 C CA . ASN A 1 361 ? 15.352 25.375 12.617 1 68.88 361 ASN A CA 1
ATOM 2844 C C . ASN A 1 361 ? 14.742 24.328 11.703 1 68.88 361 ASN A C 1
ATOM 2846 O O . ASN A 1 361 ? 14.898 24.375 10.484 1 68.88 361 ASN A O 1
ATOM 2850 N N . ASN A 1 362 ? 14.086 23.484 12.336 1 85.56 362 ASN A N 1
ATOM 2851 C CA . ASN A 1 362 ? 13.422 22.422 11.578 1 85.56 362 ASN A CA 1
ATOM 2852 C C . ASN A 1 362 ? 11.93 22.359 11.891 1 85.56 362 ASN A C 1
ATOM 2854 O O . ASN A 1 362 ? 11.516 21.688 12.836 1 85.56 362 ASN A O 1
ATOM 2858 N N . SER A 1 363 ? 11.219 23.031 11.062 1 87.44 363 SER A N 1
ATOM 2859 C CA . SER A 1 363 ? 9.789 23.203 11.305 1 87.44 363 SER A CA 1
ATOM 2860 C C . SER A 1 363 ? 9.062 21.859 11.25 1 87.44 363 SER A C 1
ATOM 2862 O O . SER A 1 363 ? 8.109 21.625 12 1 87.44 363 SER A O 1
ATOM 2864 N N . LEU A 1 364 ? 9.5 20.969 10.367 1 91.75 364 LEU A N 1
ATOM 2865 C CA . LEU A 1 364 ? 8.852 19.672 10.234 1 91.75 364 LEU A CA 1
ATOM 2866 C C . LEU A 1 364 ? 9.07 18.828 11.484 1 91.75 364 LEU A C 1
ATOM 2868 O O . LEU A 1 364 ? 8.148 18.172 11.969 1 91.75 364 LEU A O 1
ATOM 2872 N N . LEU A 1 365 ? 10.297 18.828 11.984 1 90.94 365 LEU A N 1
ATOM 2873 C CA . LEU A 1 365 ? 10.633 18.062 13.18 1 90.94 365 LEU A CA 1
ATOM 2874 C C . LEU A 1 365 ? 9.859 18.562 14.391 1 90.94 365 LEU A C 1
ATOM 2876 O O . LEU A 1 365 ? 9.367 17.781 15.195 1 90.94 365 LEU A O 1
ATOM 2880 N N . ALA A 1 366 ? 9.758 19.875 14.531 1 89.25 366 ALA A N 1
ATOM 2881 C CA . ALA A 1 366 ? 9 20.469 15.625 1 89.25 366 ALA A CA 1
ATOM 2882 C C . ALA A 1 366 ? 7.523 20.094 15.555 1 89.25 366 ALA A C 1
ATOM 2884 O O . ALA A 1 366 ? 6.918 19.734 16.562 1 89.25 366 ALA A O 1
ATOM 2885 N N . SER A 1 367 ? 7.016 20.234 14.359 1 91.94 367 SER A N 1
ATOM 2886 C CA . SER A 1 367 ? 5.609 19.891 14.164 1 91.94 367 SER A CA 1
ATOM 2887 C C . SER A 1 367 ? 5.336 18.438 14.523 1 91.94 367 SER A C 1
ATOM 2889 O O . SER A 1 367 ? 4.336 18.125 15.18 1 91.94 367 SER A O 1
ATOM 2891 N N . GLN A 1 368 ? 6.191 17.562 14.125 1 93.38 368 GLN A N 1
ATOM 2892 C CA . GLN A 1 368 ? 6.004 16.141 14.391 1 93.38 368 GLN A CA 1
ATOM 2893 C C . GLN A 1 368 ? 6.117 15.836 15.883 1 93.38 368 GLN A C 1
ATOM 2895 O O . GLN A 1 368 ? 5.34 15.047 16.422 1 93.38 368 GLN A O 1
ATOM 2900 N N . LEU A 1 369 ? 7.102 16.391 16.516 1 91.94 369 LEU A N 1
ATOM 2901 C CA . LEU A 1 369 ? 7.301 16.172 17.938 1 91.94 369 LEU A CA 1
ATOM 2902 C C . LEU A 1 369 ? 6.055 16.562 18.734 1 91.94 369 LEU A C 1
ATOM 2904 O O . LEU A 1 369 ? 5.57 15.789 19.562 1 91.94 369 LEU A O 1
ATOM 2908 N N . HIS A 1 370 ? 5.57 17.703 18.5 1 92 370 HIS A N 1
ATOM 2909 C CA . HIS A 1 370 ? 4.395 18.188 19.234 1 92 370 HIS A CA 1
ATOM 2910 C C . HIS A 1 370 ? 3.164 17.344 18.891 1 92 370 HIS A C 1
ATOM 2912 O O . HIS A 1 370 ? 2.326 17.094 19.766 1 92 370 HIS A O 1
ATOM 2918 N N . THR A 1 371 ? 3.064 16.984 17.656 1 94.69 371 THR A N 1
ATOM 2919 C CA . THR A 1 371 ? 1.915 16.203 17.234 1 94.69 371 THR A CA 1
ATOM 2920 C C . THR A 1 371 ? 1.92 14.836 17.906 1 94.69 371 THR A C 1
ATOM 2922 O O . THR A 1 371 ? 0.874 14.344 18.344 1 94.69 371 THR A O 1
ATOM 2925 N N . VAL A 1 372 ? 3.088 14.188 17.969 1 94.62 372 VAL A N 1
ATOM 2926 C CA . VAL A 1 372 ? 3.164 12.875 18.609 1 94.62 372 VAL A CA 1
ATOM 2927 C C . VAL A 1 372 ? 2.816 12.992 20.094 1 94.62 372 VAL A C 1
ATOM 2929 O O . VAL A 1 372 ? 2.15 12.117 20.641 1 94.62 372 VAL A O 1
ATOM 2932 N N . ASN A 1 373 ? 3.213 14.062 20.734 1 92.44 373 ASN A N 1
ATOM 2933 C CA . ASN A 1 373 ? 2.84 14.312 22.125 1 92.44 373 ASN A CA 1
ATOM 2934 C C . ASN A 1 373 ? 1.328 14.453 22.281 1 92.44 373 ASN A C 1
ATOM 2936 O O . ASN A 1 373 ? 0.739 13.867 23.188 1 92.44 373 ASN A O 1
ATOM 2940 N N . LEU A 1 374 ? 0.809 15.172 21.422 1 93.56 374 LEU A N 1
ATOM 2941 C CA . LEU A 1 374 ? -0.632 15.391 21.484 1 93.56 374 LEU A CA 1
ATOM 2942 C C . LEU A 1 374 ? -1.392 14.117 21.125 1 93.56 374 LEU A C 1
ATOM 2944 O O . LEU A 1 374 ? -2.471 13.859 21.672 1 93.56 374 LEU A O 1
ATOM 2948 N N . TYR A 1 375 ? -0.812 13.406 20.219 1 92.25 375 TYR A N 1
ATOM 2949 C CA . TYR A 1 375 ? -1.444 12.141 19.859 1 92.25 375 TYR A CA 1
ATOM 2950 C C . TYR A 1 375 ? -1.492 11.195 21.062 1 92.25 375 TYR A C 1
ATOM 2952 O O . TYR A 1 375 ? -2.479 10.484 21.266 1 92.25 375 TYR A O 1
ATOM 2960 N N . LEU A 1 376 ? -0.432 11.125 21.812 1 89.88 376 LEU A N 1
ATOM 2961 C CA . LEU A 1 376 ? -0.415 10.328 23.031 1 89.88 376 LEU A CA 1
ATOM 2962 C C . LEU A 1 376 ? -1.507 10.789 24 1 89.88 376 LEU A C 1
ATOM 2964 O O . LEU A 1 376 ? -2.189 9.961 24.609 1 89.88 376 LEU A O 1
ATOM 2968 N N . CYS A 1 377 ? -1.708 12.047 24.078 1 88.19 377 CYS A N 1
ATOM 2969 C CA . CYS A 1 377 ? -2.746 12.617 24.938 1 88.19 377 CYS A CA 1
ATOM 2970 C C . CYS A 1 377 ? -4.133 12.227 24.438 1 88.19 377 CYS A C 1
ATOM 2972 O O . CYS A 1 377 ? -5.016 11.898 25.234 1 88.19 377 CYS A O 1
ATOM 2974 N N . GLN A 1 378 ? -4.297 12.266 23.172 1 86.25 378 GLN A N 1
ATOM 2975 C CA . GLN A 1 378 ? -5.578 11.922 22.562 1 86.25 378 GLN A CA 1
ATOM 2976 C C . GLN A 1 378 ? -5.949 10.469 22.859 1 86.25 378 GLN A C 1
ATOM 2978 O O . GLN A 1 378 ? -7.086 10.18 23.25 1 86.25 378 GLN A O 1
ATOM 2983 N N . VAL A 1 379 ? -5.043 9.617 22.703 1 81.12 379 VAL A N 1
ATOM 2984 C CA . VAL A 1 379 ? -5.285 8.188 22.875 1 81.12 379 VAL A CA 1
ATOM 2985 C C . VAL A 1 379 ? -5.559 7.902 24.359 1 81.12 379 VAL A C 1
ATOM 2987 O O . VAL A 1 379 ? -6.398 7.059 24.688 1 81.12 379 VAL A O 1
ATOM 2990 N N . THR A 1 380 ? -4.984 8.648 25.234 1 79.75 380 THR A N 1
ATOM 2991 C CA . THR A 1 380 ? -5.086 8.375 26.656 1 79.75 380 THR A CA 1
ATOM 2992 C C . THR A 1 380 ? -6.352 9.008 27.234 1 79.75 380 THR A C 1
ATOM 2994 O O . THR A 1 380 ? -7.023 8.406 28.078 1 79.75 380 THR A O 1
ATOM 2997 N N . LEU A 1 381 ? -6.711 10.148 26.812 1 77.5 381 LEU A N 1
ATOM 2998 C CA . LEU A 1 381 ? -7.793 10.898 27.438 1 77.5 381 LEU A CA 1
ATOM 2999 C C . LEU A 1 381 ? -9.117 10.625 26.75 1 77.5 381 LEU A C 1
ATOM 3001 O O . LEU A 1 381 ? -10.18 10.727 27.359 1 77.5 381 LEU A O 1
ATOM 3005 N N . PHE A 1 382 ? -9.055 10.328 25.531 1 70 382 PHE A N 1
ATOM 3006 C CA . PHE A 1 382 ? -10.312 10.367 24.797 1 70 382 PHE A CA 1
ATOM 3007 C C . PHE A 1 382 ? -10.688 8.984 24.281 1 70 382 PHE A C 1
ATOM 3009 O O . PHE A 1 382 ? -11.797 8.781 23.766 1 70 382 PHE A O 1
ATOM 3016 N N . GLU A 1 383 ? -9.859 8.156 24.344 1 62.66 383 GLU A N 1
ATOM 3017 C CA . GLU A 1 383 ? -10.25 6.801 23.984 1 62.66 383 GLU A CA 1
ATOM 3018 C C . GLU A 1 383 ? -10.891 6.078 25.156 1 62.66 383 GLU A C 1
ATOM 3020 O O . GLU A 1 383 ? -10.281 5.949 26.219 1 62.66 383 GLU A O 1
ATOM 3025 N N . LYS A 1 384 ? -12.125 5.84 25.078 1 53.19 384 LYS A N 1
ATOM 3026 C CA . LYS A 1 384 ? -13.031 5.344 26.109 1 53.19 384 LYS A CA 1
ATOM 3027 C C . LYS A 1 384 ? -12.391 4.191 26.891 1 53.19 384 LYS A C 1
ATOM 3029 O O . LYS A 1 384 ? -12.547 4.102 28.109 1 53.19 384 LYS A O 1
ATOM 3034 N N . GLN A 1 385 ? -11.789 3.449 26.172 1 54.28 385 GLN A N 1
ATOM 3035 C CA . GLN A 1 385 ? -11.234 2.248 26.781 1 54.28 385 GLN A CA 1
ATOM 3036 C C . GLN A 1 385 ? -10.219 2.605 27.875 1 54.28 385 GLN A C 1
ATOM 3038 O O . GLN A 1 385 ? -10.039 1.851 28.828 1 54.28 385 GLN A O 1
ATOM 3043 N N . PHE A 1 386 ? -9.812 3.818 27.781 1 54.84 386 PHE A N 1
ATOM 3044 C CA . PHE A 1 386 ? -8.727 4.18 28.672 1 54.84 386 PHE A CA 1
ATOM 3045 C C . PHE A 1 386 ? -9.211 5.141 29.75 1 54.84 386 PHE A C 1
ATOM 3047 O O . PHE A 1 386 ? -8.734 5.098 30.891 1 54.84 386 PHE A O 1
ATOM 3054 N N . THR A 1 387 ? -10.133 5.977 29.438 1 59.44 387 THR A N 1
ATOM 3055 C CA . THR A 1 387 ? -10.539 7.082 30.297 1 59.44 387 THR A CA 1
ATOM 3056 C C . THR A 1 387 ? -11.141 6.562 31.594 1 59.44 387 THR A C 1
ATOM 3058 O O . THR A 1 387 ? -10.906 7.129 32.656 1 59.44 387 THR A O 1
ATOM 3061 N N . SER A 1 388 ? -11.836 5.477 31.484 1 58.62 388 SER A N 1
ATOM 3062 C CA . SER A 1 388 ? -12.508 4.973 32.688 1 58.62 388 SER A CA 1
ATOM 3063 C C . SER A 1 388 ? -11.516 4.422 33.688 1 58.62 388 SER A C 1
ATOM 3065 O O . SER A 1 388 ? -11.812 4.332 34.875 1 58.62 388 SER A O 1
ATOM 3067 N N . GLN A 1 389 ? -10.32 4.316 33.219 1 60.47 389 GLN A N 1
ATOM 3068 C CA . GLN A 1 389 ? -9.359 3.621 34.062 1 60.47 389 GLN A CA 1
ATOM 3069 C C . GLN A 1 389 ? -8.375 4.598 34.688 1 60.47 389 GLN A C 1
ATOM 3071 O O . GLN A 1 389 ? -7.609 4.227 35.594 1 60.47 389 GLN A O 1
ATOM 3076 N N . LEU A 1 390 ? -8.578 5.793 34.312 1 69.31 390 LEU A N 1
ATOM 3077 C CA . LEU A 1 390 ? -7.547 6.734 34.75 1 69.31 390 LEU A CA 1
ATOM 3078 C C . LEU A 1 390 ? -7.941 7.422 36.031 1 69.31 390 LEU A C 1
ATOM 3080 O O . LEU A 1 390 ? -9.102 7.797 36.219 1 69.31 390 LEU A O 1
ATOM 3084 N N . SER A 1 391 ? -7.004 7.336 36.969 1 73.38 391 SER A N 1
ATOM 3085 C CA . SER A 1 391 ? -7.199 8.133 38.188 1 73.38 391 SER A CA 1
ATOM 3086 C C . SER A 1 391 ? -7.352 9.617 37.844 1 73.38 391 SER A C 1
ATOM 3088 O O . SER A 1 391 ? -6.895 10.07 36.812 1 73.38 391 SER A O 1
ATOM 3090 N N . SER A 1 392 ? -8.031 10.32 38.719 1 76.38 392 SER A N 1
ATOM 3091 C CA . SER A 1 392 ? -8.273 11.742 38.5 1 76.38 392 SER A CA 1
ATOM 3092 C C . SER A 1 392 ? -6.965 12.523 38.438 1 76.38 392 SER A C 1
ATOM 3094 O O . SER A 1 392 ? -6.816 13.43 37.594 1 76.38 392 SER A O 1
ATOM 3096 N N . SER A 1 393 ? -6.055 12.133 39.281 1 80 393 SER A N 1
ATOM 3097 C CA . SER A 1 393 ? -4.77 12.828 39.312 1 80 393 SER A CA 1
ATOM 3098 C C . SER A 1 393 ? -4.004 12.609 38 1 80 393 SER A C 1
ATOM 3100 O O . SER A 1 393 ? -3.377 13.531 37.469 1 80 393 SER A O 1
ATOM 3102 N N . PHE A 1 394 ? -4.09 11.453 37.531 1 80.94 394 PHE A N 1
ATOM 3103 C CA . PHE A 1 394 ? -3.393 11.125 36.281 1 80.94 394 PHE A CA 1
ATOM 3104 C C . PHE A 1 394 ? -4.039 11.828 35.094 1 80.94 394 PHE A C 1
ATOM 3106 O O . PHE A 1 394 ? -3.35 12.25 34.188 1 80.94 394 PHE A O 1
ATOM 3113 N N . ARG A 1 395 ? -5.293 11.914 35.188 1 83.44 395 ARG A N 1
ATOM 3114 C CA . ARG A 1 395 ? -6.012 12.617 34.125 1 83.44 395 ARG A CA 1
ATOM 3115 C C . ARG A 1 395 ? -5.594 14.078 34.062 1 83.44 395 ARG A C 1
ATOM 3117 O O . ARG A 1 395 ? -5.43 14.633 32.969 1 83.44 395 ARG A O 1
ATOM 3124 N N . VAL A 1 396 ? -5.457 14.617 35.219 1 87.81 396 VAL A N 1
ATOM 3125 C CA . VAL A 1 396 ? -5.047 16.016 35.281 1 87.81 396 VAL A CA 1
ATOM 3126 C C . VAL A 1 396 ? -3.633 16.172 34.719 1 87.81 396 VAL A C 1
ATOM 3128 O O . VAL A 1 396 ? -3.344 17.125 34 1 87.81 396 VAL A O 1
ATOM 3131 N N . ASP A 1 397 ? -2.777 15.266 35.031 1 85.5 397 ASP A N 1
ATOM 3132 C CA . ASP A 1 397 ? -1.396 15.328 34.562 1 85.5 397 ASP A CA 1
ATOM 3133 C C . ASP A 1 397 ? -1.326 15.234 33.031 1 85.5 397 ASP A C 1
ATOM 3135 O O . ASP A 1 397 ? -0.562 15.961 32.406 1 85.5 397 ASP A O 1
ATOM 3139 N N . ILE A 1 398 ? -2.088 14.328 32.5 1 87.5 398 ILE A N 1
ATOM 3140 C CA . ILE A 1 398 ? -2.096 14.141 31.062 1 87.5 398 ILE A CA 1
ATOM 3141 C C . ILE A 1 398 ? -2.689 15.367 30.375 1 87.5 398 ILE A C 1
ATOM 3143 O O . ILE A 1 398 ? -2.213 15.797 29.328 1 87.5 398 ILE A O 1
ATOM 3147 N N . LEU A 1 399 ? -3.689 15.844 30.969 1 90.62 399 LEU A N 1
ATOM 3148 C CA . LEU A 1 399 ? -4.316 17.047 30.422 1 90.62 399 LEU A CA 1
ATOM 3149 C C . LEU A 1 399 ? -3.334 18.219 30.422 1 90.62 399 LEU A C 1
ATOM 3151 O O . LEU A 1 399 ? -3.246 18.953 29.438 1 90.62 399 LEU A O 1
ATOM 3155 N N . CYS A 1 400 ? -2.623 18.359 31.5 1 91.56 400 CYS A N 1
ATOM 3156 C CA . CYS A 1 400 ? -1.64 19.438 31.594 1 91.56 400 CYS A CA 1
ATOM 3157 C C . CYS A 1 400 ? -0.554 19.281 30.531 1 91.56 400 CYS A C 1
ATOM 3159 O O . CYS A 1 400 ? -0.15 20.25 29.891 1 91.56 400 CYS A O 1
ATOM 3161 N N . GLN A 1 401 ? -0.174 18.094 30.375 1 88.5 401 GLN A N 1
ATOM 3162 C CA . GLN A 1 401 ? 0.83 17.812 29.359 1 88.5 401 GLN A CA 1
ATOM 3163 C C . GLN A 1 401 ? 0.294 18.125 27.953 1 88.5 401 GLN A C 1
ATOM 3165 O O . GLN A 1 401 ? 1.028 18.641 27.109 1 88.5 401 GLN A O 1
ATOM 3170 N N . GLY A 1 402 ? -0.88 17.734 27.734 1 92.56 402 GLY A N 1
ATOM 3171 C CA . GLY A 1 402 ? -1.51 18.047 26.453 1 92.56 402 GLY A CA 1
ATOM 3172 C C . GLY A 1 402 ? -1.625 19.531 26.188 1 92.56 402 GLY A C 1
ATOM 3173 O O . GLY A 1 402 ? -1.355 19.984 25.078 1 92.56 402 GLY A O 1
ATOM 3174 N N . LEU A 1 403 ? -1.997 20.266 27.234 1 94.69 403 LEU A N 1
ATOM 3175 C CA . LEU A 1 403 ? -2.145 21.703 27.094 1 94.69 403 LEU A CA 1
ATOM 3176 C C . LEU A 1 403 ? -0.792 22.359 26.844 1 94.69 403 LEU A C 1
ATOM 3178 O O . LEU A 1 403 ? -0.691 23.312 26.062 1 94.69 403 LEU A O 1
ATOM 3182 N N . ILE A 1 404 ? 0.19 21.891 27.484 1 92.5 404 ILE A N 1
ATOM 3183 C CA . ILE A 1 404 ? 1.536 22.406 27.281 1 92.5 404 ILE A CA 1
ATOM 3184 C C . ILE A 1 404 ? 1.994 22.141 25.844 1 92.5 404 ILE A C 1
ATOM 3186 O O . ILE A 1 404 ? 2.531 23.016 25.188 1 92.5 404 ILE A O 1
ATOM 3190 N N . ALA A 1 405 ? 1.813 20.891 25.391 1 92 405 ALA A N 1
ATOM 3191 C CA . ALA A 1 405 ? 2.189 20.531 24.031 1 92 405 ALA A CA 1
ATOM 3192 C C . ALA A 1 405 ? 1.413 21.344 23.016 1 92 405 ALA A C 1
ATOM 3194 O O . ALA A 1 405 ? 1.956 21.719 21.969 1 92 405 ALA A O 1
ATOM 3195 N N . ALA A 1 406 ? 0.164 21.547 23.266 1 95.31 406 ALA A N 1
ATOM 3196 C CA . ALA A 1 406 ? -0.663 22.344 22.375 1 95.31 406 ALA A CA 1
ATOM 3197 C C . ALA A 1 406 ? -0.125 23.781 22.266 1 95.31 406 ALA A C 1
ATOM 3199 O O . ALA A 1 406 ? 0.029 24.312 21.172 1 95.31 406 ALA A O 1
ATOM 3200 N N . LYS A 1 407 ? 0.118 24.391 23.391 1 94.62 407 LYS A N 1
ATOM 3201 C CA . LYS A 1 407 ? 0.654 25.75 23.391 1 94.62 407 LYS A CA 1
ATOM 3202 C C . LYS A 1 407 ? 1.977 25.828 22.641 1 94.62 407 LYS A C 1
ATOM 3204 O O . LYS A 1 407 ? 2.184 26.734 21.828 1 94.62 407 LYS A O 1
ATOM 3209 N N . SER A 1 408 ? 2.832 24.844 22.891 1 89.38 408 SER A N 1
ATOM 3210 C CA . SER A 1 408 ? 4.125 24.812 22.219 1 89.38 408 SER A CA 1
ATOM 3211 C C . SER A 1 408 ? 3.957 24.641 20.719 1 89.38 408 SER A C 1
ATOM 3213 O O . SER A 1 408 ? 4.723 25.203 19.938 1 89.38 408 SER A O 1
ATOM 3215 N N . SER A 1 409 ? 3.045 23.812 20.359 1 92.38 409 SER A N 1
ATOM 3216 C CA . SER A 1 409 ? 2.775 23.594 18.938 1 92.38 409 SER A CA 1
ATOM 3217 C C . SER A 1 409 ? 2.342 24.875 18.25 1 92.38 409 SER A C 1
ATOM 3219 O O . SER A 1 409 ? 2.814 25.188 17.156 1 92.38 409 SER A O 1
ATOM 3221 N N . PHE A 1 410 ? 1.513 25.656 18.844 1 92.69 410 PHE A N 1
ATOM 3222 C CA . PHE A 1 410 ? 1.007 26.875 18.234 1 92.69 410 PHE A CA 1
ATOM 3223 C C . PHE A 1 410 ? 2.049 27.984 18.281 1 92.69 410 PHE A C 1
ATOM 3225 O O . PHE A 1 410 ? 2.135 28.828 17.375 1 92.69 410 PHE A O 1
ATOM 3232 N N . ASP A 1 411 ? 2.834 27.984 19.359 1 88.12 411 ASP A N 1
ATOM 3233 C CA . ASP A 1 411 ? 3.938 28.938 19.391 1 88.12 411 ASP A CA 1
ATOM 3234 C C . ASP A 1 411 ? 4.898 28.719 18.234 1 88.12 411 ASP A C 1
ATOM 3236 O O . ASP A 1 411 ? 5.367 29.672 17.609 1 88.12 411 ASP A O 1
ATOM 3240 N N . ALA A 1 412 ? 5.105 27.453 17.969 1 85.81 412 ALA A N 1
ATOM 3241 C CA . ALA A 1 412 ? 5.996 27.125 16.859 1 85.81 412 ALA A CA 1
ATOM 3242 C C . ALA A 1 412 ? 5.359 27.469 15.523 1 85.81 412 ALA A C 1
ATOM 3244 O O . ALA A 1 412 ? 6.031 28 14.633 1 85.81 412 ALA A O 1
ATOM 3245 N N . LEU A 1 413 ? 4.145 27.219 15.344 1 85.81 413 LEU A N 1
ATOM 3246 C CA . LEU A 1 413 ? 3.439 27.469 14.094 1 85.81 413 LEU A CA 1
ATOM 3247 C C . LEU A 1 413 ? 3.311 28.969 13.844 1 85.81 413 LEU A C 1
ATOM 3249 O O . LEU A 1 413 ? 3.5 29.438 12.719 1 85.81 413 LEU A O 1
ATOM 3253 N N . LEU A 1 414 ? 3.029 29.75 14.898 1 84.06 414 LEU A N 1
ATOM 3254 C CA . LEU A 1 414 ? 2.742 31.172 14.766 1 84.06 414 LEU A CA 1
ATOM 3255 C C . LEU A 1 414 ? 4.031 31.984 14.742 1 84.06 414 LEU A C 1
ATOM 3257 O O . LEU A 1 414 ? 4.02 33.156 14.391 1 84.06 414 LEU A O 1
ATOM 3261 N N . SER A 1 415 ? 5.117 31.312 15.023 1 82.06 415 SER A N 1
ATOM 3262 C CA . SER A 1 415 ? 6.41 31.984 14.93 1 82.06 415 SER A CA 1
ATOM 3263 C C . SER A 1 415 ? 6.883 32.062 13.484 1 82.06 415 SER A C 1
ATOM 3265 O O . SER A 1 415 ? 7.754 32.875 13.156 1 82.06 415 SER A O 1
ATOM 3267 N N . ASN A 1 416 ? 6.254 31.328 12.625 1 82.62 416 ASN A N 1
ATOM 3268 C CA . ASN A 1 416 ? 6.602 31.375 11.203 1 82.62 416 ASN A CA 1
ATOM 3269 C C . ASN A 1 416 ? 6.117 32.688 10.562 1 82.62 416 ASN A C 1
ATOM 3271 O O . ASN A 1 416 ? 5.078 33.219 10.945 1 82.62 416 ASN A O 1
ATOM 3275 N N . PRO A 1 417 ? 7.012 33.188 9.633 1 81.81 417 PRO A N 1
ATOM 3276 C CA . PRO A 1 417 ? 6.578 34.406 8.938 1 81.81 417 PRO A CA 1
ATOM 3277 C C . PRO A 1 417 ? 5.238 34.219 8.227 1 81.81 417 PRO A C 1
ATOM 3279 O O . PRO A 1 417 ? 4.883 33.094 7.836 1 81.81 417 PRO A O 1
ATOM 3282 N N . LEU A 1 418 ? 4.566 35.406 8.047 1 81 418 LEU A N 1
ATOM 3283 C CA . LEU A 1 418 ? 3.277 35.406 7.367 1 81 418 LEU A CA 1
ATOM 3284 C C . LEU A 1 418 ? 3.42 34.875 5.934 1 81 418 LEU A C 1
ATOM 3286 O O . LEU A 1 418 ? 4.371 35.25 5.238 1 81 418 LEU A O 1
ATOM 3290 N N . GLY A 1 419 ? 2.613 34 5.57 1 74.94 419 GLY A N 1
ATOM 3291 C CA . GLY A 1 419 ? 2.631 33.469 4.215 1 74.94 419 GLY A CA 1
ATOM 3292 C C . GLY A 1 419 ? 3.27 32.094 4.113 1 74.94 419 GLY A C 1
ATOM 3293 O O . GLY A 1 419 ? 3.141 31.422 3.092 1 74.94 419 GLY A O 1
ATOM 3294 N N . THR A 1 420 ? 3.914 31.672 5.184 1 80.94 420 THR A N 1
ATOM 3295 C CA . THR A 1 420 ? 4.586 30.375 5.191 1 80.94 420 THR A CA 1
ATOM 3296 C C . THR A 1 420 ? 3.566 29.25 5.156 1 80.94 420 THR A C 1
ATOM 3298 O O . THR A 1 420 ? 3.893 28.125 4.766 1 80.94 420 THR A O 1
ATOM 3301 N N . GLU A 1 421 ? 2.336 29.516 5.48 1 78.62 421 GLU A N 1
ATOM 3302 C CA . GLU A 1 421 ? 1.303 28.484 5.57 1 78.62 421 GLU A CA 1
ATOM 3303 C C . GLU A 1 421 ? 1.023 27.859 4.207 1 78.62 421 GLU A C 1
ATOM 3305 O O . GLU A 1 421 ? 0.691 26.672 4.113 1 78.62 421 GLU A O 1
ATOM 3310 N N . ARG A 1 422 ? 1.295 28.641 3.225 1 75.38 422 ARG A N 1
ATOM 3311 C CA . ARG A 1 422 ? 1.017 28.156 1.875 1 75.38 422 ARG A CA 1
ATOM 3312 C C . ARG A 1 422 ? 2.17 27.312 1.346 1 75.38 422 ARG A C 1
ATOM 3314 O O . ARG A 1 422 ? 2.02 26.594 0.349 1 75.38 422 ARG A O 1
ATOM 3321 N N . ARG A 1 423 ? 3.215 27.359 2.08 1 85.31 423 ARG A N 1
ATOM 3322 C CA . ARG A 1 423 ? 4.414 26.672 1.626 1 85.31 423 ARG A CA 1
ATOM 3323 C C . ARG A 1 423 ? 4.652 25.391 2.441 1 85.31 423 ARG A C 1
ATOM 3325 O O . ARG A 1 423 ? 5.539 24.609 2.121 1 85.31 423 ARG A O 1
ATOM 3332 N N . LEU A 1 424 ? 3.797 25.188 3.408 1 88.19 424 LEU A N 1
ATOM 3333 C CA . LEU A 1 424 ? 3.939 24.016 4.254 1 88.19 424 LEU A CA 1
ATOM 3334 C C . LEU A 1 424 ? 3.529 22.75 3.5 1 88.19 424 LEU A C 1
ATOM 3336 O O . LEU A 1 424 ? 2.641 22.797 2.645 1 88.19 424 LEU A O 1
ATOM 3340 N N . ILE A 1 425 ? 4.211 21.719 3.799 1 93.06 425 ILE A N 1
ATOM 3341 C CA . ILE A 1 425 ? 3.91 20.453 3.145 1 93.06 425 ILE A CA 1
ATOM 3342 C C . ILE A 1 425 ? 2.631 19.859 3.732 1 93.06 425 ILE A C 1
ATOM 3344 O O . ILE A 1 425 ? 2.172 20.281 4.793 1 93.06 425 ILE A O 1
ATOM 3348 N N . TYR A 1 426 ? 2.031 18.938 3.123 1 91 426 TYR A N 1
ATOM 3349 C CA . TYR A 1 426 ? 0.774 18.312 3.504 1 91 426 TYR A CA 1
ATOM 3350 C C . TYR A 1 426 ? 0.868 17.703 4.902 1 91 426 TYR A C 1
ATOM 3352 O O . TYR A 1 426 ? -0.085 17.781 5.68 1 91 426 TYR A O 1
ATOM 3360 N N . THR A 1 427 ? 1.971 17.062 5.215 1 93.12 427 THR A N 1
ATOM 3361 C CA . THR A 1 427 ? 2.162 16.469 6.527 1 93.12 427 THR A CA 1
ATOM 3362 C C . THR A 1 427 ? 2.037 17.516 7.633 1 93.12 427 THR A C 1
ATOM 3364 O O . THR A 1 427 ? 1.395 17.266 8.656 1 93.12 427 THR A O 1
ATOM 3367 N N . GLN A 1 428 ? 2.648 18.625 7.402 1 91.56 428 GLN A N 1
ATOM 3368 C CA . GLN A 1 428 ? 2.562 19.688 8.383 1 91.56 428 GLN A CA 1
ATOM 3369 C C . GLN A 1 428 ? 1.144 20.25 8.477 1 91.56 428 GLN A C 1
ATOM 3371 O O . GLN A 1 428 ? 0.693 20.641 9.555 1 91.56 428 GLN A O 1
ATOM 3376 N N . TRP A 1 429 ? 0.563 20.266 7.383 1 87.44 429 TRP A N 1
ATOM 3377 C CA . TRP A 1 429 ? -0.835 20.688 7.359 1 87.44 429 TRP A CA 1
ATOM 3378 C C . TRP A 1 429 ? -1.706 19.719 8.156 1 87.44 429 TRP A C 1
ATOM 3380 O O . TRP A 1 429 ? -2.584 20.141 8.914 1 87.44 429 TRP A O 1
ATOM 3390 N N . LEU A 1 430 ? -1.502 18.484 7.992 1 88.75 430 LEU A N 1
ATOM 3391 C CA . LEU A 1 430 ? -2.225 17.469 8.75 1 88.75 430 LEU A CA 1
ATOM 3392 C C . LEU A 1 430 ? -1.938 17.594 10.242 1 88.75 430 LEU A C 1
ATOM 3394 O O . LEU A 1 430 ? -2.852 17.516 11.07 1 88.75 430 LEU A O 1
ATOM 3398 N N . HIS A 1 431 ? -0.682 17.844 10.523 1 91.81 431 HIS A N 1
ATOM 3399 C CA . HIS A 1 431 ? -0.294 18.062 11.914 1 91.81 431 HIS A CA 1
ATOM 3400 C C . HIS A 1 431 ? -1.037 19.234 12.523 1 91.81 431 HIS A C 1
ATOM 3402 O O . HIS A 1 431 ? -1.589 19.141 13.625 1 91.81 431 HIS A O 1
ATOM 3408 N N . SER A 1 432 ? -1.01 20.297 11.82 1 89.19 432 SER A N 1
ATOM 3409 C CA . SER A 1 432 ? -1.624 21.516 12.336 1 89.19 432 SER A CA 1
ATOM 3410 C C . SER A 1 432 ? -3.123 21.328 12.547 1 89.19 432 SER A C 1
ATOM 3412 O O . SER A 1 432 ? -3.676 21.797 13.555 1 89.19 432 SER A O 1
ATOM 3414 N N . GLY A 1 433 ? -3.752 20.703 11.539 1 86.38 433 GLY A N 1
ATOM 3415 C CA . GLY A 1 433 ? -5.176 20.438 11.688 1 86.38 433 GLY A CA 1
ATOM 3416 C C . GLY A 1 433 ? -5.492 19.547 12.875 1 86.38 433 GLY A C 1
ATOM 3417 O O . GLY A 1 433 ? -6.414 19.828 13.641 1 86.38 433 GLY A O 1
ATOM 3418 N N . PHE A 1 434 ? -4.797 18.516 13.055 1 90.5 434 PHE A N 1
ATOM 3419 C CA . PHE A 1 434 ? -4.984 17.609 14.172 1 90.5 434 PHE A CA 1
ATOM 3420 C C . PHE A 1 434 ? -4.766 18.328 15.5 1 90.5 434 PHE A C 1
ATOM 3422 O O . PHE A 1 434 ? -5.551 18.156 16.438 1 90.5 434 PHE A O 1
ATOM 3429 N N . ASN A 1 435 ? -3.678 19.062 15.578 1 92.25 435 ASN A N 1
ATOM 3430 C CA . ASN A 1 435 ? -3.35 19.781 16.812 1 92.25 435 ASN A CA 1
ATOM 3431 C C . ASN A 1 435 ? -4.418 20.812 17.156 1 92.25 435 ASN A C 1
ATOM 3433 O O . ASN A 1 435 ? -4.734 21.016 18.328 1 92.25 435 ASN A O 1
ATOM 3437 N N . LEU A 1 436 ? -4.969 21.469 16.188 1 90.06 436 LEU A N 1
ATOM 3438 C CA . LEU A 1 436 ? -6.02 22.453 16.422 1 90.06 436 LEU A CA 1
ATOM 3439 C C . LEU A 1 436 ? -7.273 21.781 16.984 1 90.06 436 LEU A C 1
ATOM 3441 O O . LEU A 1 436 ? -7.828 22.234 17.984 1 90.06 436 LEU A O 1
ATOM 3445 N N . ILE A 1 437 ? -7.629 20.75 16.375 1 87.12 437 ILE A N 1
ATOM 3446 C CA . ILE A 1 437 ? -8.844 20.047 16.781 1 87.12 437 ILE A CA 1
ATOM 3447 C C . ILE A 1 437 ? -8.664 19.516 18.203 1 87.12 437 ILE A C 1
ATOM 3449 O O . ILE A 1 437 ? -9.539 19.688 19.062 1 87.12 437 ILE A O 1
ATOM 3453 N N . LEU A 1 438 ? -7.594 18.859 18.406 1 89.75 438 LEU A N 1
ATOM 3454 C CA . LEU A 1 438 ? -7.363 18.266 19.719 1 89.75 438 LEU A CA 1
ATOM 3455 C C . LEU A 1 438 ? -7.273 19.344 20.797 1 89.75 438 LEU A C 1
ATOM 3457 O O . LEU A 1 438 ? -7.758 19.141 21.906 1 89.75 438 LEU A O 1
ATOM 3461 N N . SER A 1 439 ? -6.652 20.422 20.484 1 92.75 439 SER A N 1
ATOM 3462 C CA . SER A 1 439 ? -6.547 21.5 21.453 1 92.75 439 SER A CA 1
ATOM 3463 C C . SER A 1 439 ? -7.918 22.078 21.797 1 92.75 439 SER A C 1
ATOM 3465 O O . SER A 1 439 ? -8.164 22.453 22.938 1 92.75 439 SER A O 1
ATOM 3467 N N . CYS A 1 440 ? -8.75 22.172 20.828 1 89 440 CYS A N 1
ATOM 3468 C CA . CYS A 1 440 ? -10.125 22.578 21.109 1 89 440 CYS A CA 1
ATOM 3469 C C . CYS A 1 440 ? -10.812 21.578 22.031 1 89 440 CYS A C 1
ATOM 3471 O O . CYS A 1 440 ? -11.492 21.984 22.984 1 89 440 CYS A O 1
ATOM 3473 N N . LYS A 1 441 ? -10.625 20.344 21.75 1 85.62 441 LYS A N 1
ATOM 3474 C CA . LYS A 1 441 ? -11.234 19.312 22.578 1 85.62 441 LYS A CA 1
ATOM 3475 C C . LYS A 1 441 ? -10.711 19.359 24 1 85.62 441 LYS A C 1
ATOM 3477 O O . LYS A 1 441 ? -11.461 19.141 24.953 1 85.62 441 LYS A O 1
ATOM 3482 N N . LEU A 1 442 ? -9.422 19.594 24.125 1 88.44 442 LEU A N 1
ATOM 3483 C CA . LEU A 1 442 ? -8.828 19.703 25.453 1 88.44 442 LEU A CA 1
ATOM 3484 C C . LEU A 1 442 ? -9.406 20.875 26.219 1 88.44 442 LEU A C 1
ATOM 3486 O O . LEU A 1 442 ? -9.734 20.766 27.406 1 88.44 442 LEU A O 1
ATOM 3490 N N . ALA A 1 443 ? -9.555 21.984 25.547 1 89.88 443 ALA A N 1
ATOM 3491 C CA . ALA A 1 443 ? -10.125 23.156 26.172 1 89.88 443 ALA A CA 1
ATOM 3492 C C . ALA A 1 443 ? -11.57 22.922 26.578 1 89.88 443 ALA A C 1
ATOM 3494 O O . ALA A 1 443 ? -12.008 23.359 27.656 1 89.88 443 ALA A O 1
ATOM 3495 N N . LEU A 1 444 ? -12.266 22.25 25.781 1 85.69 444 LEU A N 1
ATOM 3496 C CA . LEU A 1 444 ? -13.672 21.984 26.062 1 85.69 444 LEU A CA 1
ATOM 3497 C C . LEU A 1 444 ? -13.805 20.969 27.203 1 85.69 444 LEU A C 1
ATOM 3499 O O . LEU A 1 444 ? -14.742 21.047 28 1 85.69 444 LEU A O 1
ATOM 3503 N N . LEU A 1 445 ? -12.906 20.016 27.203 1 84 445 LEU A N 1
ATOM 3504 C CA . LEU A 1 445 ? -12.898 19.062 28.297 1 84 445 LEU A CA 1
ATOM 3505 C C . LEU A 1 445 ? -12.719 19.766 29.641 1 84 445 LEU A C 1
ATOM 3507 O O . LEU A 1 445 ? -13.359 19.391 30.625 1 84 445 LEU A O 1
ATOM 3511 N N . VAL A 1 446 ? -11.906 20.734 29.734 1 87.56 446 VAL A N 1
ATOM 3512 C CA . VAL A 1 446 ? -11.648 21.484 30.953 1 87.56 446 VAL A CA 1
ATOM 3513 C C . VAL A 1 446 ? -12.898 22.25 31.375 1 87.56 446 VAL A C 1
ATOM 3515 O O . VAL A 1 446 ? -13.258 22.281 32.562 1 87.56 446 VAL A O 1
ATOM 3518 N N . VAL A 1 447 ? -13.57 22.812 30.422 1 85.69 447 VAL A N 1
ATOM 3519 C CA . VAL A 1 447 ? -14.727 23.656 30.719 1 85.69 447 VAL A CA 1
ATOM 3520 C C . VAL A 1 447 ? -15.922 22.781 31.094 1 85.69 447 VAL A C 1
ATOM 3522 O O . VAL A 1 447 ? -16.75 23.172 31.906 1 85.69 447 VAL A O 1
ATOM 3525 N N . SER A 1 448 ? -15.969 21.609 30.578 1 80.5 448 SER A N 1
ATOM 3526 C CA . SER A 1 448 ? -17.109 20.734 30.781 1 80.5 448 SER A CA 1
ATOM 3527 C C . SER A 1 448 ? -17.031 20.016 32.125 1 80.5 448 SER A C 1
ATOM 3529 O O . SER A 1 448 ? -18.047 19.672 32.719 1 80.5 448 SER A O 1
ATOM 3531 N N . ASP A 1 449 ? -15.875 19.734 32.531 1 78.56 449 ASP A N 1
ATOM 3532 C CA . ASP A 1 449 ? -15.672 18.984 33.781 1 78.56 449 ASP A CA 1
ATOM 3533 C C . ASP A 1 449 ? -15.289 19.938 34.906 1 78.56 449 ASP A C 1
ATOM 3535 O O . ASP A 1 449 ? -14.172 20.438 34.969 1 78.56 449 ASP A O 1
ATOM 3539 N N . GLU A 1 450 ? -16.141 20.016 35.875 1 80.44 450 GLU A N 1
ATOM 3540 C CA . GLU A 1 450 ? -15.953 20.938 37 1 80.44 450 GLU A CA 1
ATOM 3541 C C . GLU A 1 450 ? -14.742 20.531 37.844 1 80.44 450 GLU A C 1
ATOM 3543 O O . GLU A 1 450 ? -14.055 21.391 38.406 1 80.44 450 GLU A O 1
ATOM 3548 N N . SER A 1 451 ? -14.484 19.266 37.906 1 81.06 451 SER A N 1
ATOM 3549 C CA . SER A 1 451 ? -13.352 18.766 38.688 1 81.06 451 SER A CA 1
ATOM 3550 C C . SER A 1 451 ? -12.023 19.203 38.062 1 81.06 451 SER A C 1
ATOM 3552 O O . SER A 1 451 ? -11.047 19.422 38.75 1 81.06 451 SER A O 1
ATOM 3554 N N . LEU A 1 452 ? -12.055 19.391 36.812 1 85.69 452 LEU A N 1
ATOM 3555 C CA . LEU A 1 452 ? -10.852 19.812 36.094 1 85.69 452 LEU A CA 1
ATOM 3556 C C . LEU A 1 452 ? -10.719 21.328 36.062 1 85.69 452 LEU A C 1
ATOM 3558 O O . LEU A 1 452 ? -9.617 21.859 36.219 1 85.69 452 LEU A O 1
ATOM 3562 N N . ARG A 1 453 ? -11.836 21.969 35.969 1 83.19 453 ARG A N 1
ATOM 3563 C CA . ARG A 1 453 ? -11.867 23.422 35.875 1 83.19 453 ARG A CA 1
ATOM 3564 C C . ARG A 1 453 ? -11.383 24.062 37.156 1 83.19 453 ARG A C 1
ATOM 3566 O O . ARG A 1 453 ? -10.789 25.156 37.156 1 83.19 453 ARG A O 1
ATOM 3573 N N . ASN A 1 454 ? -11.625 23.359 38.219 1 85.81 454 ASN A N 1
ATOM 3574 C CA . ASN A 1 454 ? -11.312 23.938 39.5 1 85.81 454 ASN A CA 1
ATOM 3575 C C . ASN A 1 454 ? -9.859 23.688 39.906 1 85.81 454 ASN A C 1
ATOM 3577 O O . ASN A 1 454 ? -9.383 24.219 40.906 1 85.81 454 ASN A O 1
ATOM 3581 N N . GLN A 1 455 ? -9.172 23.062 39.094 1 90 455 GLN A N 1
ATOM 3582 C CA . GLN A 1 455 ? -7.742 22.875 39.344 1 90 455 GLN A CA 1
ATOM 3583 C C . GLN A 1 455 ? -6.934 24.078 38.844 1 90 455 GLN A C 1
ATOM 3585 O O . GLN A 1 455 ? -6.992 24.422 37.656 1 90 455 GLN A O 1
ATOM 3590 N N . PRO A 1 456 ? -6.184 24.734 39.688 1 90.81 456 PRO A N 1
ATOM 3591 C CA . PRO A 1 456 ? -5.48 25.969 39.344 1 90.81 456 PRO A CA 1
ATOM 3592 C C . PRO A 1 456 ? -4.461 25.766 38.219 1 90.81 456 PRO A C 1
ATOM 3594 O O . PRO A 1 456 ? -4.293 26.625 37.375 1 90.81 456 PRO A O 1
ATOM 3597 N N . ARG A 1 457 ? -3.764 24.656 38.281 1 91.5 457 ARG A N 1
ATOM 3598 C CA . ARG A 1 457 ? -2.768 24.391 37.25 1 91.5 457 ARG A CA 1
ATOM 3599 C C . ARG A 1 457 ? -3.414 24.312 35.875 1 91.5 457 ARG A C 1
ATOM 3601 O O . ARG A 1 457 ? -2.879 24.844 34.906 1 91.5 457 ARG A O 1
ATOM 3608 N N . VAL A 1 458 ? -4.516 23.656 35.781 1 93.12 458 VAL A N 1
ATOM 3609 C CA . VAL A 1 458 ? -5.238 23.469 34.531 1 93.12 458 VAL A CA 1
ATOM 3610 C C . VAL A 1 458 ? -5.773 24.812 34.031 1 93.12 458 VAL A C 1
ATOM 3612 O O . VAL A 1 458 ? -5.707 25.125 32.844 1 93.12 458 VAL A O 1
ATOM 3615 N N . GLN A 1 459 ? -6.223 25.609 34.906 1 90.38 459 GLN A N 1
ATOM 3616 C CA . GLN A 1 459 ? -6.77 26.922 34.562 1 90.38 459 GLN A CA 1
ATOM 3617 C C . GLN A 1 459 ? -5.688 27.844 34 1 90.38 459 GLN A C 1
ATOM 3619 O O . GLN A 1 459 ? -5.922 28.578 33.031 1 90.38 459 GLN A O 1
ATOM 3624 N N . SER A 1 460 ? -4.559 27.812 34.656 1 93.06 460 SER A N 1
ATOM 3625 C CA . SER A 1 460 ? -3.449 28.656 34.188 1 93.06 460 SER A CA 1
ATOM 3626 C C . SER A 1 460 ? -3.01 28.25 32.781 1 93.06 460 SER A C 1
ATOM 3628 O O . SER A 1 460 ? -2.74 29.125 31.953 1 93.06 460 SER A O 1
ATOM 3630 N N . LEU A 1 461 ? -2.922 26.969 32.594 1 93.94 461 LEU A N 1
ATOM 3631 C CA . LEU A 1 461 ? -2.477 26.484 31.297 1 93.94 461 LEU A CA 1
ATOM 3632 C C . LEU A 1 461 ? -3.529 26.75 30.219 1 93.94 461 LEU A C 1
ATOM 3634 O O . LEU A 1 461 ? -3.193 27.078 29.078 1 93.94 461 LEU A O 1
ATOM 3638 N N . CYS A 1 462 ? -4.754 26.594 30.547 1 91.56 462 CYS A N 1
ATOM 3639 C CA . CYS A 1 462 ? -5.836 26.891 29.609 1 91.56 462 CYS A CA 1
ATOM 3640 C C . CYS A 1 462 ? -5.871 28.375 29.266 1 91.56 462 CYS A C 1
ATOM 3642 O O . CYS A 1 462 ? -6.137 28.734 28.109 1 91.56 462 CYS A O 1
ATOM 3644 N N . GLY A 1 463 ? -5.676 29.172 30.281 1 90.88 463 GLY A N 1
ATOM 3645 C CA . GLY A 1 463 ? -5.598 30.609 30.047 1 90.88 463 GLY A CA 1
ATOM 3646 C C . GLY A 1 463 ? -4.438 31 29.141 1 90.88 463 GLY A C 1
ATOM 3647 O O . GLY A 1 463 ? -4.57 31.891 28.312 1 90.88 463 GLY A O 1
ATOM 3648 N N . ALA A 1 464 ? -3.35 30.312 29.375 1 92.31 464 ALA A N 1
ATOM 3649 C CA . ALA A 1 464 ? -2.174 30.578 28.547 1 92.31 464 ALA A CA 1
ATOM 3650 C C . ALA A 1 464 ? -2.406 30.141 27.109 1 92.31 464 ALA A C 1
ATOM 3652 O O . ALA A 1 464 ? -1.934 30.797 26.172 1 92.31 464 ALA A O 1
ATOM 3653 N N . LEU A 1 465 ? -2.984 29 26.859 1 92.75 465 LEU A N 1
ATOM 3654 C CA . LEU A 1 465 ? -3.275 28.5 25.516 1 92.75 465 LEU A CA 1
ATOM 3655 C C . LEU A 1 465 ? -4.262 29.422 24.812 1 92.75 465 LEU A C 1
ATOM 3657 O O . LEU A 1 465 ? -4.059 29.781 23.641 1 92.75 465 LEU A O 1
ATOM 3661 N N . ASN A 1 466 ? -5.387 29.922 25.531 1 92.06 466 ASN A N 1
ATOM 3662 C CA . ASN A 1 466 ? -6.418 30.781 24.969 1 92.06 466 ASN A CA 1
ATOM 3663 C C . ASN A 1 466 ? -6.812 30.359 23.562 1 92.06 466 ASN A C 1
ATOM 3665 O O . ASN A 1 466 ? -6.484 31.031 22.578 1 92.06 466 ASN A O 1
ATOM 3669 N N . MET A 1 467 ? -7.555 29.312 23.5 1 92.5 467 MET A N 1
ATOM 3670 C CA . MET A 1 467 ? -7.879 28.672 22.234 1 92.5 467 MET A CA 1
ATOM 3671 C C . MET A 1 467 ? -8.664 29.609 21.328 1 92.5 467 MET A C 1
ATOM 3673 O O . MET A 1 467 ? -8.5 29.578 20.109 1 92.5 467 MET A O 1
ATOM 3677 N N . SER A 1 468 ? -9.492 30.438 21.844 1 90.25 468 SER A N 1
ATOM 3678 C CA . SER A 1 468 ? -10.266 31.375 21.047 1 90.25 468 SER A CA 1
ATOM 3679 C C . SER A 1 468 ? -9.352 32.344 20.297 1 90.25 468 SER A C 1
ATOM 3681 O O . SER A 1 468 ? -9.562 32.594 19.109 1 90.25 468 SER A O 1
ATOM 3683 N N . GLN A 1 469 ? -8.367 32.781 20.969 1 92.25 469 GLN A N 1
ATOM 3684 C CA . GLN A 1 469 ? -7.426 33.719 20.344 1 92.25 469 GLN A CA 1
ATOM 3685 C C . GLN A 1 469 ? -6.578 33 19.281 1 92.25 469 GLN A C 1
ATOM 3687 O O . GLN A 1 469 ? -6.293 33.562 18.219 1 92.25 469 GLN A O 1
ATOM 3692 N N . VAL A 1 470 ? -6.184 31.812 19.625 1 93.62 470 VAL A N 1
ATOM 3693 C CA . VAL A 1 470 ? -5.375 31.031 18.688 1 93.62 470 VAL A CA 1
ATOM 3694 C C . VAL A 1 470 ? -6.145 30.828 17.391 1 93.62 470 VAL A C 1
ATOM 3696 O O . VAL A 1 470 ? -5.59 30.984 16.297 1 93.62 470 VAL A O 1
ATOM 3699 N N . LEU A 1 471 ? -7.383 30.453 17.469 1 92.06 471 LEU A N 1
ATOM 3700 C CA . LEU A 1 471 ? -8.203 30.203 16.297 1 92.06 471 LEU A CA 1
ATOM 3701 C C . LEU A 1 471 ? -8.383 31.484 15.484 1 92.06 471 LEU A C 1
ATOM 3703 O O . LEU A 1 471 ? -8.312 31.469 14.25 1 92.06 471 LEU A O 1
ATOM 3707 N N . LYS A 1 472 ? -8.547 32.625 16.172 1 90.5 472 LYS A N 1
ATOM 3708 C CA . LYS A 1 472 ? -8.688 33.906 15.477 1 90.5 472 LYS A CA 1
ATOM 3709 C C . LYS A 1 472 ? -7.418 34.25 14.719 1 90.5 472 LYS A C 1
ATOM 3711 O O . LYS A 1 472 ? -7.484 34.719 13.578 1 90.5 472 LYS A O 1
ATOM 3716 N N . VAL A 1 473 ? -6.316 34.062 15.367 1 90.38 473 VAL A N 1
ATOM 3717 C CA . VAL A 1 473 ? -5.039 34.375 14.742 1 90.38 473 VAL A CA 1
ATOM 3718 C C . VAL A 1 473 ? -4.812 33.469 13.539 1 90.38 473 VAL A C 1
ATOM 3720 O O . VAL A 1 473 ? -4.305 33.906 12.508 1 90.38 473 VAL A O 1
ATOM 3723 N N . CYS A 1 474 ? -5.152 32.188 13.68 1 88.81 474 CYS A N 1
ATOM 3724 C CA . CYS A 1 474 ? -4.996 31.25 12.57 1 88.81 474 CYS A CA 1
ATOM 3725 C C . CYS A 1 474 ? -5.855 31.672 11.383 1 88.81 474 CYS A C 1
ATOM 3727 O O . CYS A 1 474 ? -5.434 31.547 10.234 1 88.81 474 CYS A O 1
ATOM 3729 N N . ILE A 1 475 ? -7.047 32.188 11.617 1 86.56 475 ILE A N 1
ATOM 3730 C CA . ILE A 1 475 ? -7.938 32.625 10.562 1 86.56 475 ILE A CA 1
ATOM 3731 C C . ILE A 1 475 ? -7.363 33.875 9.906 1 86.56 475 ILE A C 1
ATOM 3733 O O . ILE A 1 475 ? -7.344 34 8.672 1 86.56 475 ILE A O 1
ATOM 3737 N N . GLU A 1 476 ? -6.828 34.781 10.664 1 84.56 476 GLU A N 1
ATOM 3738 C CA . GLU A 1 476 ? -6.277 36.031 10.164 1 84.56 476 GLU A CA 1
ATOM 3739 C C . GLU A 1 476 ? -5.047 35.781 9.289 1 84.56 476 GLU A C 1
ATOM 3741 O O . GLU A 1 476 ? -4.809 36.5 8.32 1 84.56 476 GLU A O 1
ATOM 3746 N N . ARG A 1 477 ? -4.328 34.812 9.656 1 82.75 477 ARG A N 1
ATOM 3747 C CA . ARG A 1 477 ? -3.102 34.531 8.93 1 82.75 477 ARG A CA 1
ATOM 3748 C C . ARG A 1 477 ? -3.412 33.969 7.539 1 82.75 477 ARG A C 1
ATOM 3750 O O . ARG A 1 477 ? -2.596 34.094 6.625 1 82.75 477 ARG A O 1
ATOM 3757 N N . GLN A 1 478 ? -4.555 33.344 7.395 1 77 478 GLN A N 1
ATOM 3758 C CA . GLN A 1 478 ? -4.91 32.75 6.109 1 77 478 GLN A CA 1
ATOM 3759 C C . GLN A 1 478 ? -5.559 33.781 5.188 1 77 478 GLN A C 1
ATOM 3761 O O . GLN A 1 478 ? -5.695 33.562 3.986 1 77 478 GLN A O 1
ATOM 3766 N N . LEU A 1 479 ? -6.062 34.812 5.75 1 68.19 479 LEU A N 1
ATOM 3767 C CA . LEU A 1 479 ? -6.742 35.844 4.949 1 68.19 479 LEU A CA 1
ATOM 3768 C C . LEU A 1 479 ? -5.766 36.531 4.004 1 68.19 479 LEU A C 1
ATOM 3770 O O . LEU A 1 479 ? -4.613 36.781 4.367 1 68.19 479 LEU A O 1
ATOM 3774 N N . PRO A 1 480 ? -6.18 36.281 2.578 1 60.91 480 PRO A N 1
ATOM 3775 C CA . PRO A 1 480 ? -5.285 36.875 1.593 1 60.91 480 PRO A CA 1
ATOM 3776 C C . PRO A 1 480 ? -4.93 38.312 1.935 1 60.91 480 PRO A C 1
ATOM 3778 O O . PRO A 1 480 ? -5.785 39.094 2.404 1 60.91 480 PRO A O 1
ATOM 3781 N N . ARG A 1 481 ? -3.656 38.656 2.387 1 53.09 481 ARG A N 1
ATOM 3782 C CA . ARG A 1 481 ? -3.252 40.031 2.631 1 53.09 481 ARG A CA 1
ATOM 3783 C C . ARG A 1 481 ? -3.662 40.938 1.473 1 53.09 481 ARG A C 1
ATOM 3785 O O . ARG A 1 481 ? -3.951 42.125 1.673 1 53.09 481 ARG A O 1
ATOM 3792 N N . VAL A 1 482 ? -3.369 40.406 0.247 1 46.25 482 VAL A N 1
ATOM 3793 C CA . VAL A 1 482 ? -3.707 41.219 -0.899 1 46.25 482 VAL A CA 1
ATOM 3794 C C . VAL A 1 482 ? -5.102 40.875 -1.41 1 46.25 482 VAL A C 1
ATOM 3796 O O . VAL A 1 482 ? -5.484 39.688 -1.408 1 46.25 482 VAL A O 1
ATOM 3799 N N . GLN A 1 483 ? -6.047 41.781 -1.277 1 40.88 483 GLN A N 1
ATOM 3800 C CA . GLN A 1 483 ? -7.363 41.688 -1.897 1 40.88 483 GLN A CA 1
ATOM 3801 C C . GLN A 1 483 ? -7.34 40.812 -3.145 1 40.88 483 GLN A C 1
ATOM 3803 O O . GLN A 1 483 ? -6.914 41.281 -4.215 1 40.88 483 GLN A O 1
ATOM 3808 N N . LEU A 1 484 ? -6.938 39.719 -3.066 1 45.06 484 LEU A N 1
ATOM 3809 C CA . LEU A 1 484 ? -6.914 38.938 -4.305 1 45.06 484 LEU A CA 1
ATOM 3810 C C . LEU A 1 484 ? -8.305 38.875 -4.926 1 45.06 484 LEU A C 1
ATOM 3812 O O . LEU A 1 484 ? -9.297 38.719 -4.215 1 45.06 484 LEU A O 1
ATOM 3816 N N . SER A 1 485 ? -8.484 39.5 -5.992 1 42.41 485 SER A N 1
ATOM 3817 C CA . SER A 1 485 ? -9.672 39.688 -6.805 1 42.41 485 SER A CA 1
ATOM 3818 C C . SER A 1 485 ? -10.508 38.406 -6.902 1 42.41 485 SER A C 1
ATOM 3820 O O . SER A 1 485 ? -11.727 38.469 -7.094 1 42.41 485 SER A O 1
ATOM 3822 N N . HIS A 1 486 ? -9.906 37.25 -7.098 1 43.84 486 HIS A N 1
ATOM 3823 C CA . HIS A 1 486 ? -10.75 36.062 -7.305 1 43.84 486 HIS A CA 1
ATOM 3824 C C . HIS A 1 486 ? -10.531 35.031 -6.207 1 43.84 486 HIS A C 1
ATOM 3826 O O . HIS A 1 486 ? -9.398 34.812 -5.785 1 43.84 486 HIS A O 1
ATOM 3832 N N . PRO A 1 487 ? -11.547 34.906 -5.414 1 44.75 487 PRO A N 1
ATOM 3833 C CA . PRO A 1 487 ? -11.484 33.906 -4.363 1 44.75 487 PRO A CA 1
ATOM 3834 C C . PRO A 1 487 ? -10.672 32.656 -4.777 1 44.75 487 PRO A C 1
ATOM 3836 O O . PRO A 1 487 ? -10.805 32.188 -5.906 1 44.75 487 PRO A O 1
ATOM 3839 N N . LYS A 1 488 ? -9.438 32.594 -4.246 1 50.75 488 LYS A N 1
ATOM 3840 C CA . LYS A 1 488 ? -8.562 31.453 -4.535 1 50.75 488 LYS A CA 1
ATOM 3841 C C . LYS A 1 488 ? -9.32 30.141 -4.453 1 50.75 488 LYS A C 1
ATOM 3843 O O . LYS A 1 488 ? -9.695 29.703 -3.367 1 50.75 488 LYS A O 1
ATOM 3848 N N . THR A 1 489 ? -10.094 29.844 -5.508 1 49.44 489 THR A N 1
ATOM 3849 C CA . THR A 1 489 ? -10.945 28.672 -5.625 1 49.44 489 THR A CA 1
ATOM 3850 C C . THR A 1 489 ? -10.109 27.391 -5.758 1 49.44 489 THR A C 1
ATOM 3852 O O . THR A 1 489 ? -10.648 26.312 -5.945 1 49.44 489 THR A O 1
ATOM 3855 N N . THR A 1 490 ? -8.664 27.609 -5.812 1 51.31 490 THR A N 1
ATOM 3856 C CA . THR A 1 490 ? -7.977 26.344 -6.055 1 51.31 490 THR A CA 1
ATOM 3857 C C . THR A 1 490 ? -7.441 25.766 -4.75 1 51.31 490 THR A C 1
ATOM 3859 O O . THR A 1 490 ? -7.004 26.5 -3.865 1 51.31 490 THR A O 1
ATOM 3862 N N . GLY A 1 491 ? -7.719 24.609 -4.457 1 59.88 491 GLY A N 1
ATOM 3863 C CA . GLY A 1 491 ? -7.156 23.828 -3.369 1 59.88 491 GLY A CA 1
ATOM 3864 C C . GLY A 1 491 ? -8.086 23.719 -2.174 1 59.88 491 GLY A C 1
ATOM 3865 O O . GLY A 1 491 ? -9.266 24.062 -2.262 1 59.88 491 GLY A O 1
ATOM 3866 N N . PHE A 1 492 ? -7.59 23.156 -1.113 1 62.66 492 PHE A N 1
ATOM 3867 C CA . PHE A 1 492 ? -8.32 22.953 0.131 1 62.66 492 PHE A CA 1
ATOM 3868 C C . PHE A 1 492 ? -8.695 24.297 0.755 1 62.66 492 PHE A C 1
ATOM 3870 O O . PHE A 1 492 ? -7.879 25.219 0.803 1 62.66 492 PHE A O 1
ATOM 3877 N N . ASP A 1 493 ? -9.984 24.5 0.951 1 66 493 ASP A N 1
ATOM 3878 C CA . ASP A 1 493 ? -10.484 25.703 1.615 1 66 493 ASP A CA 1
ATOM 3879 C C . ASP A 1 493 ? -10.148 25.688 3.105 1 66 493 ASP A C 1
ATOM 3881 O O . ASP A 1 493 ? -11.023 25.438 3.939 1 66 493 ASP A O 1
ATOM 3885 N N . TYR A 1 494 ? -8.922 26.125 3.391 1 70.38 494 TYR A N 1
ATOM 3886 C CA . TYR A 1 494 ? -8.453 26.094 4.773 1 70.38 494 TYR A CA 1
ATOM 3887 C C . TYR A 1 494 ? -9.109 27.203 5.59 1 70.38 494 TYR A C 1
ATOM 3889 O O . TYR A 1 494 ? -9.422 27.016 6.77 1 70.38 494 TYR A O 1
ATOM 3897 N N . THR A 1 495 ? -9.391 28.281 4.906 1 74.5 495 THR A N 1
ATOM 3898 C CA . THR A 1 495 ? -10.008 29.406 5.613 1 74.5 495 THR A CA 1
ATOM 3899 C C . THR A 1 495 ? -11.43 29.062 6.047 1 74.5 495 THR A C 1
ATOM 3901 O O . THR A 1 495 ? -11.82 29.328 7.184 1 74.5 495 THR A O 1
ATOM 3904 N N . GLY A 1 496 ? -12.109 28.453 5.051 1 74.31 496 GLY A N 1
ATOM 3905 C CA . GLY A 1 496 ? -13.453 28.031 5.402 1 74.31 496 GLY A CA 1
ATOM 3906 C C . GLY A 1 496 ? -13.484 27 6.512 1 74.31 496 GLY A C 1
ATOM 3907 O O . GLY A 1 496 ? -14.344 27.062 7.398 1 74.31 496 GLY A O 1
ATOM 3908 N N . TRP A 1 497 ? -12.531 26.156 6.516 1 76.75 497 TRP A N 1
ATOM 3909 C CA . TRP A 1 497 ? -12.453 25.109 7.539 1 76.75 497 TRP A CA 1
ATOM 3910 C C . TRP A 1 497 ? -12.125 25.719 8.898 1 76.75 497 TRP A C 1
ATOM 3912 O O . TRP A 1 497 ? -12.711 25.344 9.914 1 76.75 497 TRP A O 1
ATOM 3922 N N . LEU A 1 498 ? -11.242 26.656 8.953 1 82.88 498 LEU A N 1
ATOM 3923 C CA . LEU A 1 498 ? -10.852 27.312 10.195 1 82.88 498 LEU A CA 1
ATOM 3924 C C . LEU A 1 498 ? -12.023 28.094 10.789 1 82.88 498 LEU A C 1
ATOM 3926 O O . LEU A 1 498 ? -12.219 28.109 12 1 82.88 498 LEU A O 1
ATOM 3930 N N . LYS A 1 499 ? -12.758 28.719 9.93 1 82.06 499 LYS A N 1
ATOM 3931 C CA . LYS A 1 499 ? -13.922 29.469 10.398 1 82.06 499 LYS A CA 1
ATOM 3932 C C . LYS A 1 499 ? -14.977 28.547 10.984 1 82.06 499 LYS A C 1
ATOM 3934 O O . LYS A 1 499 ? -15.594 28.859 12 1 82.06 499 LYS A O 1
ATOM 3939 N N . ARG A 1 500 ? -15.117 27.453 10.352 1 78.69 500 ARG A N 1
ATOM 3940 C CA . ARG A 1 500 ? -16.062 26.484 10.859 1 78.69 500 ARG A CA 1
ATOM 3941 C C . ARG A 1 500 ? -15.617 25.938 12.211 1 78.69 500 ARG A C 1
ATOM 3943 O O . ARG A 1 500 ? -16.438 25.703 13.102 1 78.69 500 ARG A O 1
ATOM 3950 N N . LEU A 1 501 ? -14.359 25.672 12.297 1 83.31 501 LEU A N 1
ATOM 3951 C CA . LEU A 1 501 ? -13.812 25.188 13.562 1 83.31 501 LEU A CA 1
ATOM 3952 C C . LEU A 1 501 ? -13.977 26.219 14.656 1 83.31 501 LEU A C 1
ATOM 3954 O O . LEU A 1 501 ? -14.32 25.891 15.797 1 83.31 501 LEU A O 1
ATOM 3958 N N . HIS A 1 502 ? -13.719 27.438 14.297 1 88.81 502 HIS A N 1
ATOM 3959 C CA . HIS A 1 502 ? -13.875 28.516 15.25 1 88.81 502 HIS A CA 1
ATOM 3960 C C . HIS A 1 502 ? -15.32 28.641 15.711 1 88.81 502 HIS A C 1
ATOM 3962 O O . HIS A 1 502 ? -15.586 28.812 16.906 1 88.81 502 HIS A O 1
ATOM 3968 N N . ASP A 1 503 ? -16.234 28.578 14.797 1 84.56 503 ASP A N 1
ATOM 3969 C CA . ASP A 1 503 ? -17.656 28.672 15.117 1 84.56 503 ASP A CA 1
ATOM 3970 C C . ASP A 1 503 ? -18.094 27.5 16 1 84.56 503 ASP A C 1
ATOM 3972 O O . ASP A 1 503 ? -18.859 27.688 16.938 1 84.56 503 ASP A O 1
ATOM 3976 N N . TRP A 1 504 ? -17.594 26.391 15.602 1 81.19 504 TRP A N 1
ATOM 3977 C CA . TRP A 1 504 ? -17.922 25.203 16.391 1 81.19 504 TRP A CA 1
ATOM 3978 C C . TRP A 1 504 ? -17.391 25.344 17.812 1 81.19 504 TRP A C 1
ATOM 3980 O O . TRP A 1 504 ? -18.109 25.047 18.781 1 81.19 504 TRP A O 1
ATOM 3990 N N . PHE A 1 505 ? -16.203 25.688 18.016 1 88.19 505 PHE A N 1
ATOM 3991 C CA . PHE A 1 505 ? -15.586 25.828 19.328 1 88.19 505 PHE A CA 1
ATOM 3992 C C . PHE A 1 505 ? -16.328 26.844 20.172 1 88.19 505 PHE A C 1
ATOM 3994 O O . PHE A 1 505 ? -16.609 26.609 21.344 1 88.19 505 PHE A O 1
ATOM 4001 N N . GLN A 1 506 ? -16.672 27.922 19.516 1 87.75 506 GLN A N 1
ATOM 4002 C CA . GLN A 1 506 ? -17.375 28.984 20.25 1 87.75 506 GLN A CA 1
ATOM 4003 C C . GLN A 1 506 ? -18.766 28.531 20.688 1 87.75 506 GLN A C 1
ATOM 4005 O O . GLN A 1 506 ? -19.203 28.844 21.781 1 87.75 506 GLN A O 1
ATOM 4010 N N . ARG A 1 507 ? -19.375 27.844 19.859 1 83.69 507 ARG A N 1
ATOM 4011 C CA . ARG A 1 507 ? -20.703 27.344 20.203 1 83.69 507 ARG A CA 1
ATOM 4012 C C . ARG A 1 507 ? -20.625 26.391 21.391 1 83.69 507 ARG A C 1
ATOM 4014 O O . ARG A 1 507 ? -21.406 26.484 22.328 1 83.69 507 ARG A O 1
ATOM 4021 N N . GLN A 1 508 ? -19.672 25.5 21.297 1 81.31 508 GLN A N 1
ATOM 4022 C CA . GLN A 1 508 ? -19.531 24.516 22.375 1 81.31 508 GLN A CA 1
ATOM 4023 C C . GLN A 1 508 ? -19.062 25.172 23.672 1 81.31 508 GLN A C 1
ATOM 4025 O O . GLN A 1 508 ? -19.516 24.812 24.75 1 81.31 508 GLN A O 1
ATOM 4030 N N . TYR A 1 509 ? -18.156 26.078 23.484 1 86.44 509 TYR A N 1
ATOM 4031 C CA . TYR A 1 509 ? -17.625 26.781 24.641 1 86.44 509 TYR A CA 1
ATOM 4032 C C . TYR A 1 509 ? -18.719 27.562 25.359 1 86.44 509 TYR A C 1
ATOM 4034 O O . TYR A 1 509 ? -18.812 27.531 26.578 1 86.44 509 TYR A O 1
ATOM 4042 N N . ASN A 1 510 ? -19.609 28.141 24.625 1 85 510 ASN A N 1
ATOM 4043 C CA . ASN A 1 510 ? -20.703 28.906 25.188 1 85 510 ASN A CA 1
ATOM 4044 C C . ASN A 1 510 ? -21.766 28 25.812 1 85 510 ASN A C 1
ATOM 4046 O O . ASN A 1 510 ? -22.406 28.359 26.797 1 85 510 ASN A O 1
ATOM 4050 N N . LEU A 1 511 ? -21.953 26.938 25.219 1 80.12 511 LEU A N 1
ATOM 4051 C CA . LEU A 1 511 ? -22.906 25.969 25.75 1 80.12 511 LEU A CA 1
ATOM 4052 C C . LEU A 1 511 ? -22.469 25.469 27.125 1 80.12 511 LEU A C 1
ATOM 4054 O O . LEU A 1 511 ? -23.297 25.297 28.016 1 80.12 511 LEU A O 1
ATOM 4058 N N . TYR A 1 512 ? -21.25 25.188 27.25 1 79.06 512 TYR A N 1
ATOM 4059 C CA . TYR A 1 512 ? -20.75 24.641 28.516 1 79.06 512 TYR A CA 1
ATOM 4060 C C . TYR A 1 512 ? -20.641 25.734 29.578 1 79.06 512 TYR A C 1
ATOM 4062 O O . TYR A 1 512 ? -20.781 25.453 30.766 1 79.06 512 TYR A O 1
ATOM 4070 N N . THR A 1 513 ? -20.406 26.922 29.188 1 77.88 513 THR A N 1
ATOM 4071 C CA . THR A 1 513 ? -20.266 28.016 30.156 1 77.88 513 THR A CA 1
ATOM 4072 C C . THR A 1 513 ? -21.609 28.656 30.453 1 77.88 513 THR A C 1
ATOM 4074 O O . THR A 1 513 ? -21.812 29.234 31.531 1 77.88 513 THR A O 1
ATOM 4077 N N . GLY A 1 514 ? -22.734 28.719 29.656 1 69 514 GLY A N 1
ATOM 4078 C CA . GLY A 1 514 ? -24.031 29.312 29.891 1 69 514 GLY A CA 1
ATOM 4079 C C . GLY A 1 514 ? -24.984 28.406 30.656 1 69 514 GLY A C 1
ATOM 4080 O O . GLY A 1 514 ? -25.969 28.875 31.234 1 69 514 GLY A O 1
ATOM 4081 N N . SER A 1 515 ? -25.281 27.109 30.453 1 52.69 515 SER A N 1
ATOM 4082 C CA . SER A 1 515 ? -26.297 26.312 31.125 1 52.69 515 SER A CA 1
ATOM 4083 C C . SER A 1 515 ? -26 26.188 32.625 1 52.69 515 SER A C 1
ATOM 4085 O O . SER A 1 515 ? -24.859 25.906 33 1 52.69 515 SER A O 1
ATOM 4087 N N . PRO A 1 516 ? -27.016 26.594 33.719 1 43.91 516 PRO A N 1
ATOM 4088 C CA . PRO A 1 516 ? -26.938 26.156 35.094 1 43.91 516 PRO A CA 1
ATOM 4089 C C . PRO A 1 516 ? -26.547 24.688 35.25 1 43.91 516 PRO A C 1
ATOM 4091 O O . PRO A 1 516 ? -26.703 23.906 34.312 1 43.91 516 PRO A O 1
ATOM 4094 N N . ALA A 1 517 ? -26.109 24.219 36.594 1 39.31 517 ALA A N 1
ATOM 4095 C CA . ALA A 1 517 ? -25.594 22.953 37.094 1 39.31 517 ALA A CA 1
ATOM 4096 C C . ALA A 1 517 ? -26.531 21.797 36.75 1 39.31 517 ALA A C 1
ATOM 4098 O O . ALA A 1 517 ? -27.438 21.484 37.531 1 39.31 517 ALA A O 1
ATOM 4099 N N . ARG A 1 518 ? -27.219 21.562 35.906 1 33.53 518 ARG A N 1
ATOM 4100 C CA . ARG A 1 518 ? -27.922 20.297 36 1 33.53 518 ARG A CA 1
ATOM 4101 C C . ARG A 1 518 ? -26.953 19.141 36.219 1 33.53 518 ARG A C 1
ATOM 4103 O O . ARG A 1 518 ? -25.922 19.047 35.531 1 33.53 518 ARG A O 1
ATOM 4110 N N . GLY A 1 519 ? -26.969 18.469 37.469 1 30.62 519 GLY A N 1
ATOM 4111 C CA . GLY A 1 519 ? -26.328 17.297 38.031 1 30.62 519 GLY A CA 1
ATOM 4112 C C . GLY A 1 519 ? -26.188 16.156 37.062 1 30.62 519 GLY A C 1
ATOM 4113 O O . GLY A 1 519 ? -27.188 15.594 36.594 1 30.62 519 GLY A O 1
ATOM 4114 N N . PHE A 1 520 ? -25.531 16.125 36.219 1 31.02 520 PHE A N 1
ATOM 4115 C CA . PHE A 1 520 ? -25.281 14.852 35.562 1 31.02 520 PHE A CA 1
ATOM 4116 C C . PHE A 1 520 ? -24.969 13.758 36.562 1 31.02 520 PHE A C 1
ATOM 4118 O O . PHE A 1 520 ? -24 13.867 37.312 1 31.02 520 PHE A O 1
ATOM 4125 N N . GLU A 1 521 ? -26 13.055 37.188 1 27.3 521 GLU A N 1
ATOM 4126 C CA . GLU A 1 521 ? -25.797 11.852 37.969 1 27.3 521 GLU A CA 1
ATOM 4127 C C . GLU A 1 521 ? -24.844 10.883 37.281 1 27.3 521 GLU A C 1
ATOM 4129 O O . GLU A 1 521 ? -25.203 10.242 36.312 1 27.3 521 GLU A O 1
ATOM 4134 N N . MET A 1 522 ? -23.688 11.156 37.062 1 28.03 522 MET A N 1
ATOM 4135 C CA . MET A 1 522 ? -22.797 10.031 36.781 1 28.03 522 MET A CA 1
ATOM 4136 C C . MET A 1 522 ? -23.094 8.859 37.688 1 28.03 522 MET A C 1
ATOM 4138 O O . MET A 1 522 ? -23.234 9.047 38.906 1 28.03 522 MET A O 1
ATOM 4142 N N . ALA A 1 523 ? -23.75 7.859 37.281 1 26.5 523 ALA A N 1
ATOM 4143 C CA . ALA A 1 523 ? -23.891 6.703 38.156 1 26.5 523 ALA A CA 1
ATOM 4144 C C . ALA A 1 523 ? -22.672 6.527 39.031 1 26.5 523 ALA A C 1
ATOM 4146 O O . ALA A 1 523 ? -21.547 6.445 38.562 1 26.5 523 ALA A O 1
ATOM 4147 N N . ALA A 1 524 ? -22.766 6.801 40.344 1 26.97 524 ALA A N 1
ATOM 4148 C CA . ALA A 1 524 ? -21.906 6.516 41.469 1 26.97 524 ALA A CA 1
ATOM 4149 C C . ALA A 1 524 ? -21.453 5.059 41.469 1 26.97 524 ALA A C 1
ATOM 4151 O O . ALA A 1 524 ? -22.266 4.145 41.594 1 26.97 524 ALA A O 1
ATOM 4152 N N . ALA A 1 525 ? -20.516 4.633 40.719 1 25.31 525 ALA A N 1
ATOM 4153 C CA . ALA A 1 525 ? -19.953 3.324 41.062 1 25.31 525 ALA A CA 1
ATOM 4154 C C . ALA A 1 525 ? -19.859 3.141 42.562 1 25.31 525 ALA A C 1
ATOM 4156 O O . ALA A 1 525 ? -19.562 4.09 43.312 1 25.31 525 ALA A O 1
ATOM 4157 N N . THR A 1 526 ? -20.609 2.27 43.188 1 25.39 526 THR A N 1
ATOM 4158 C CA . THR A 1 526 ? -20.562 1.818 44.562 1 25.39 526 THR A CA 1
ATOM 4159 C C . THR A 1 526 ? -19.125 1.704 45.062 1 25.39 526 THR A C 1
ATOM 4161 O O . THR A 1 526 ? -18.266 1.18 44.344 1 25.39 526 THR A O 1
ATOM 4164 N N . PRO A 1 527 ? -18.734 2.404 46.125 1 24.81 527 PRO A N 1
ATOM 4165 C CA . PRO A 1 527 ? -17.438 2.41 46.781 1 24.81 527 PRO A CA 1
ATOM 4166 C C . PRO A 1 527 ? -16.922 1.004 47.094 1 24.81 527 PRO A C 1
ATOM 4168 O O . PRO A 1 527 ? -17.547 0.27 47.875 1 24.81 527 PRO A O 1
ATOM 4171 N N . VAL A 1 528 ? -16.703 0.152 46.156 1 23.69 528 VAL A N 1
ATOM 4172 C CA . VAL A 1 528 ? -16.172 -1.103 46.656 1 23.69 528 VAL A CA 1
ATOM 4173 C C . VAL A 1 528 ? -15.016 -0.816 47.625 1 23.69 528 VAL A C 1
ATOM 4175 O O . VAL A 1 528 ? -14.148 0.002 47.312 1 23.69 528 VAL A O 1
ATOM 4178 N N . ALA A 1 529 ? -15.219 -0.951 48.906 1 24.52 529 ALA A N 1
ATOM 4179 C CA . ALA A 1 529 ? -14.336 -0.906 50.062 1 24.52 529 ALA A CA 1
ATOM 4180 C C . ALA A 1 529 ? -12.977 -1.53 49.75 1 24.52 529 ALA A C 1
ATOM 4182 O O . ALA A 1 529 ? -12.883 -2.736 49.5 1 24.52 529 ALA A O 1
ATOM 4183 N N . GLY A 1 530 ? -12.133 -0.822 49 1 22.95 530 GLY A N 1
ATOM 4184 C CA . GLY A 1 530 ? -10.836 -1.319 48.562 1 22.95 530 GLY A CA 1
ATOM 4185 C C . GLY A 1 530 ? -9.945 -1.712 49.75 1 22.95 530 GLY A C 1
ATOM 4186 O O . GLY A 1 530 ? -10.07 -1.158 50.844 1 22.95 530 GLY A O 1
ATOM 4187 N N . PRO A 1 531 ? -9.664 -2.939 49.906 1 26.36 531 PRO A N 1
ATOM 4188 C CA . PRO A 1 531 ? -8.844 -3.371 51.031 1 26.36 531 PRO A CA 1
ATOM 4189 C C . PRO A 1 531 ? -7.629 -2.471 51.281 1 26.36 531 PRO A C 1
ATOM 4191 O O . PRO A 1 531 ? -7.219 -1.741 50.375 1 26.36 531 PRO A O 1
ATOM 4194 N N . PRO A 1 532 ? -7.137 -2.35 52.469 1 21.95 532 PRO A N 1
ATOM 4195 C CA . PRO A 1 532 ? -6.059 -1.489 52.969 1 21.95 532 PRO A CA 1
ATOM 4196 C C . PRO A 1 532 ? -4.805 -1.565 52.094 1 21.95 532 PRO A C 1
ATOM 4198 O O . PRO A 1 532 ? -4.531 -2.604 51.5 1 21.95 532 PRO A O 1
ATOM 4201 N N . ALA A 1 533 ? -4.316 -0.411 51.656 1 22 533 ALA A N 1
ATOM 4202 C CA . ALA A 1 533 ? -3.262 0.022 50.75 1 22 533 ALA A CA 1
ATOM 4203 C C . ALA A 1 533 ? -1.907 -0.541 51.156 1 22 533 ALA A C 1
ATOM 4205 O O . ALA A 1 533 ? -1.219 0.042 52 1 22 533 ALA A O 1
ATOM 4206 N N . SER A 1 534 ? -1.832 -1.799 51.594 1 22.86 534 SER A N 1
ATOM 4207 C CA . SER A 1 534 ? -0.449 -2.074 51.969 1 22.86 534 SER A CA 1
ATOM 4208 C C . SER A 1 534 ? 0.51 -1.724 50.844 1 22.86 534 SER A C 1
ATOM 4210 O O . SER A 1 534 ? 0.239 -2.021 49.688 1 22.86 534 SER A O 1
ATOM 4212 N N . HIS A 1 535 ? 1.309 -0.652 51.031 1 21 535 HIS A N 1
ATOM 4213 C CA . HIS A 1 535 ? 2.287 0.078 50.25 1 21 535 HIS A CA 1
ATOM 4214 C C . HIS A 1 535 ? 3.291 -0.873 49.594 1 21 535 HIS A C 1
ATOM 4216 O O . HIS A 1 535 ? 4.133 -1.452 50.281 1 21 535 HIS A O 1
ATOM 4222 N N . PRO A 1 536 ? 2.844 -1.775 48.781 1 23.56 536 PRO A N 1
ATOM 4223 C CA . PRO A 1 536 ? 3.965 -2.65 48.438 1 23.56 536 PRO A CA 1
ATOM 4224 C C . PRO A 1 536 ? 5.145 -1.885 47.844 1 23.56 536 PRO A C 1
ATOM 4226 O O . PRO A 1 536 ? 4.957 -0.817 47.25 1 23.56 536 PRO A O 1
ATOM 4229 N N . MET A 1 537 ? 6.336 -1.945 48.406 1 21.22 537 MET A N 1
ATOM 4230 C CA . MET A 1 537 ? 7.66 -1.395 48.125 1 21.22 537 MET A CA 1
ATOM 4231 C C . MET A 1 537 ? 7.996 -1.499 46.656 1 21.22 537 MET A C 1
ATOM 4233 O O . MET A 1 537 ? 7.734 -2.525 46.031 1 21.22 537 MET A O 1
ATOM 4237 N N . LEU A 1 538 ? 8.039 -0.315 46 1 21.64 538 LEU A N 1
ATOM 4238 C CA . LEU A 1 538 ? 8.258 0.001 44.594 1 21.64 538 LEU A CA 1
ATOM 4239 C C . LEU A 1 538 ? 9.484 -0.727 44.062 1 21.64 538 LEU A C 1
ATOM 4241 O O . LEU A 1 538 ? 10.586 -0.57 44.594 1 21.64 538 LEU A O 1
ATOM 4245 N N . PRO A 1 539 ? 9.289 -1.966 43.625 1 22.2 539 PRO A N 1
ATOM 4246 C CA . PRO A 1 539 ? 10.531 -2.639 43.25 1 22.2 539 PRO A CA 1
ATOM 4247 C C . PRO A 1 539 ? 11.438 -1.771 42.375 1 22.2 539 PRO A C 1
ATOM 4249 O O . PRO A 1 539 ? 10.961 -0.824 41.719 1 22.2 539 PRO A O 1
ATOM 4252 N N . GLN A 1 540 ? 12.789 -1.951 42.438 1 20.36 540 GLN A N 1
ATOM 4253 C CA . GLN A 1 540 ? 14.016 -1.343 41.938 1 20.36 540 GLN A CA 1
ATOM 4254 C C . GLN A 1 540 ? 13.906 -1.081 40.438 1 20.36 540 GLN A C 1
ATOM 4256 O O . GLN A 1 540 ? 13.023 -1.621 39.781 1 20.36 540 GLN A O 1
ATOM 4261 N N . HIS A 1 541 ? 15.055 -0.613 39.812 1 21.66 541 HIS A N 1
ATOM 4262 C CA . HIS A 1 541 ? 15.477 0.063 38.594 1 21.66 541 HIS A CA 1
ATOM 4263 C C . HIS A 1 541 ? 15.133 -0.761 37.344 1 21.66 541 HIS A C 1
ATOM 4265 O O . HIS A 1 541 ? 15.688 -1.844 37.125 1 21.66 541 HIS A O 1
ATOM 4271 N N . PHE A 1 542 ? 13.883 -0.898 37.094 1 22.14 542 PHE A N 1
ATOM 4272 C CA . PHE A 1 542 ? 13.609 -1.7 35.906 1 22.14 542 PHE A CA 1
ATOM 4273 C C . PHE A 1 542 ? 14.18 -1.038 34.656 1 22.14 542 PHE A C 1
ATOM 4275 O O . PHE A 1 542 ? 13.797 0.082 34.312 1 22.14 542 PHE A O 1
ATOM 4282 N N . ASN A 1 543 ? 15.492 -1.271 34.344 1 22.88 543 ASN A N 1
ATOM 4283 C CA . ASN A 1 543 ? 16.172 -0.866 33.125 1 22.88 543 ASN A CA 1
ATOM 4284 C C . ASN A 1 543 ? 15.328 -1.171 31.891 1 22.88 543 ASN A C 1
ATOM 4286 O O . ASN A 1 543 ? 14.852 -2.295 31.719 1 22.88 543 ASN A O 1
ATOM 4290 N N . LEU A 1 544 ? 14.688 -0.197 31.391 1 23.69 544 LEU A N 1
ATOM 4291 C CA . LEU A 1 544 ? 13.805 -0.077 30.234 1 23.69 544 LEU A CA 1
ATOM 4292 C C . LEU A 1 544 ? 14.375 -0.837 29.047 1 23.69 544 LEU A C 1
ATOM 4294 O O . LEU A 1 544 ? 13.867 -0.715 27.922 1 23.69 544 LEU A O 1
ATOM 4298 N N . THR A 1 545 ? 15.57 -1.55 29.266 1 25.77 545 THR A N 1
ATOM 4299 C CA . THR A 1 545 ? 16.016 -2.201 28.031 1 25.77 545 THR A CA 1
ATOM 4300 C C . THR A 1 545 ? 14.938 -3.139 27.5 1 25.77 545 THR A C 1
ATOM 4302 O O . THR A 1 545 ? 14.961 -3.512 26.328 1 25.77 545 THR A O 1
ATOM 4305 N N . ASP A 1 546 ? 14.156 -3.734 28.484 1 24.19 546 ASP A N 1
ATOM 4306 C CA . ASP A 1 546 ? 13.453 -4.984 28.219 1 24.19 546 ASP A CA 1
ATOM 4307 C C . ASP A 1 546 ? 12.047 -4.719 27.672 1 24.19 546 ASP A C 1
ATOM 4309 O O . ASP A 1 546 ? 11.133 -5.508 27.906 1 24.19 546 ASP A O 1
ATOM 4313 N N . ILE A 1 547 ? 11.742 -3.523 27.375 1 24.44 547 ILE A N 1
ATOM 4314 C CA . ILE A 1 547 ? 10.359 -3.307 26.969 1 24.44 547 ILE A CA 1
ATOM 4315 C C . ILE A 1 547 ? 10.047 -4.16 25.75 1 24.44 547 ILE A C 1
ATOM 4317 O O . ILE A 1 547 ? 8.945 -4.074 25.188 1 24.44 547 ILE A O 1
ATOM 4321 N N . SER A 1 548 ? 11.094 -4.836 25.219 1 26.58 548 SER A N 1
ATOM 4322 C CA . SER A 1 548 ? 10.852 -5.605 24 1 26.58 548 SER A CA 1
ATOM 4323 C C . SER A 1 548 ? 9.742 -6.637 24.219 1 26.58 548 SER A C 1
ATOM 4325 O O . SER A 1 548 ? 9.156 -7.125 23.25 1 26.58 548 SER A O 1
ATOM 4327 N N . ASP A 1 549 ? 9.633 -7.176 25.484 1 25.55 549 ASP A N 1
ATOM 4328 C CA . ASP A 1 549 ? 8.93 -8.43 25.734 1 25.55 549 ASP A CA 1
ATOM 4329 C C . ASP A 1 549 ? 7.434 -8.195 25.906 1 25.55 549 ASP A C 1
ATOM 4331 O O . ASP A 1 549 ? 6.746 -9 26.547 1 25.55 549 ASP A O 1
ATOM 4335 N N . ILE A 1 550 ? 6.887 -7.047 25.875 1 24.83 550 ILE A N 1
ATOM 4336 C CA . ILE A 1 550 ? 5.473 -7.035 26.234 1 24.83 550 ILE A CA 1
ATOM 4337 C C . ILE A 1 550 ? 4.684 -7.91 25.266 1 24.83 550 ILE A C 1
ATOM 4339 O O . ILE A 1 550 ? 4.574 -7.594 24.078 1 24.83 550 ILE A O 1
ATOM 4343 N N . GLY A 1 551 ? 4.773 -9.227 25.391 1 24.56 551 GLY A N 1
ATOM 4344 C CA . GLY A 1 551 ? 3.963 -10.266 24.781 1 24.56 551 GLY A CA 1
ATOM 4345 C C . GLY A 1 551 ? 2.473 -10 24.891 1 24.56 551 GLY A C 1
ATOM 4346 O O . GLY A 1 551 ? 1.825 -10.43 25.844 1 24.56 551 GLY A O 1
ATOM 4347 N N . LEU A 1 552 ? 1.942 -8.875 24.562 1 23.47 552 LEU A N 1
ATOM 4348 C CA . LEU A 1 552 ? 0.508 -8.68 24.734 1 23.47 552 LEU A CA 1
ATOM 4349 C C . LEU A 1 552 ? -0.281 -9.773 24.016 1 23.47 552 LEU A C 1
ATOM 4351 O O . LEU A 1 552 ? -0.102 -9.984 22.812 1 23.47 552 LEU A O 1
ATOM 4355 N N . GLU A 1 553 ? -0.675 -10.758 24.719 1 23.66 553 GLU A N 1
ATOM 4356 C CA . GLU A 1 553 ? -1.623 -11.812 24.375 1 23.66 553 GLU A CA 1
ATOM 4357 C C . GLU A 1 553 ? -2.951 -11.227 23.906 1 23.66 553 GLU A C 1
ATOM 4359 O O . GLU A 1 553 ? -3.586 -10.453 24.625 1 23.66 553 GLU A O 1
ATOM 4364 N N . VAL A 1 554 ? -3.188 -11.062 22.672 1 24.72 554 VAL A N 1
ATOM 4365 C CA . VAL A 1 554 ? -4.496 -10.656 22.172 1 24.72 554 VAL A CA 1
ATOM 4366 C C . VAL A 1 554 ? -5.52 -11.758 22.453 1 24.72 554 VAL A C 1
ATOM 4368 O O . VAL A 1 554 ? -5.398 -12.867 21.938 1 24.72 554 VAL A O 1
ATOM 4371 N N . SER A 1 555 ? -5.969 -11.906 23.625 1 22.58 555 SER A N 1
ATOM 4372 C CA . SER A 1 555 ? -7.082 -12.805 23.922 1 22.58 555 SER A CA 1
ATOM 4373 C C . SER A 1 555 ? -8.273 -12.539 23 1 22.58 555 SER A C 1
ATOM 4375 O O . SER A 1 555 ? -8.531 -11.391 22.641 1 22.58 555 SER A O 1
ATOM 4377 N N . GLN A 1 556 ? -8.758 -13.617 22.375 1 23.75 556 GLN A N 1
ATOM 4378 C CA . GLN A 1 556 ? -9.844 -13.797 21.422 1 23.75 556 GLN A CA 1
ATOM 4379 C C . GLN A 1 556 ? -11.188 -13.438 22.047 1 23.75 556 GLN A C 1
ATOM 4381 O O . GLN A 1 556 ? -12.211 -14.055 21.734 1 23.75 556 GLN A O 1
ATOM 4386 N N . GLY A 1 557 ? -11.305 -12.82 23.25 1 22.69 557 GLY A N 1
ATOM 4387 C CA . GLY A 1 557 ? -12.68 -12.734 23.719 1 22.69 557 GLY A CA 1
ATOM 4388 C C . GLY A 1 557 ? -13.609 -12.062 22.719 1 22.69 557 GLY A C 1
ATOM 4389 O O . GLY A 1 557 ? -13.156 -11.344 21.828 1 22.69 557 GLY A O 1
ATOM 4390 N N . THR A 1 558 ? -14.883 -12.641 22.609 1 25.56 558 THR A N 1
ATOM 4391 C CA . THR A 1 558 ? -16.109 -12.32 21.891 1 25.56 558 THR A CA 1
ATOM 4392 C C . THR A 1 558 ? -16.438 -10.836 22.016 1 25.56 558 THR A C 1
ATOM 4394 O O . THR A 1 558 ? -17.562 -10.414 21.734 1 25.56 558 THR A O 1
ATOM 4397 N N . GLY A 1 559 ? -15.586 -10.148 22.672 1 22.52 559 GLY A N 1
ATOM 4398 C CA . GLY A 1 559 ? -16.188 -8.93 23.188 1 22.52 559 GLY A CA 1
ATOM 4399 C C . GLY A 1 559 ? -16.703 -8.016 22.094 1 22.52 559 GLY A C 1
ATOM 4400 O O . GLY A 1 559 ? -16.312 -8.125 20.938 1 22.52 559 GLY A O 1
ATOM 4401 N N . VAL A 1 560 ? -17.984 -7.566 22.391 1 21.97 560 VAL A N 1
ATOM 4402 C CA . VAL A 1 560 ? -18.781 -6.531 21.734 1 21.97 560 VAL A CA 1
ATOM 4403 C C . VAL A 1 560 ? -17.891 -5.355 21.359 1 21.97 560 VAL A C 1
ATOM 4405 O O . VAL A 1 560 ? -17.172 -4.805 22.203 1 21.97 560 VAL A O 1
ATOM 4408 N N . ILE A 1 561 ? -17.438 -5.555 20.312 1 24.73 561 ILE A N 1
ATOM 4409 C CA . ILE A 1 561 ? -16.703 -4.441 19.734 1 24.73 561 ILE A CA 1
ATOM 4410 C C . ILE A 1 561 ? -17.422 -3.127 20.031 1 24.73 561 ILE A C 1
ATOM 4412 O O . ILE A 1 561 ? -18.5 -2.863 19.5 1 24.73 561 ILE A O 1
ATOM 4416 N N . ASN A 1 562 ? -17.484 -2.959 21.375 1 23.53 562 ASN A N 1
ATOM 4417 C CA . ASN A 1 562 ? -18.094 -1.687 21.75 1 23.53 562 ASN A CA 1
ATOM 4418 C C . ASN A 1 562 ? -17.531 -0.531 20.922 1 23.53 562 ASN A C 1
ATOM 4420 O O . ASN A 1 562 ? -16.312 -0.349 20.844 1 23.53 562 ASN A O 1
ATOM 4424 N N . SER A 1 563 ? -18.219 -0.31 20 1 23.88 563 SER A N 1
ATOM 4425 C CA . SER A 1 563 ? -18.062 0.91 19.219 1 23.88 563 SER A CA 1
ATOM 4426 C C . SER A 1 563 ? -17.734 2.102 20.109 1 23.88 563 SER A C 1
ATOM 4428 O O . SER A 1 563 ? -18.062 2.107 21.297 1 23.88 563 SER A O 1
ATOM 4430 N N . TRP A 1 564 ? -16.703 2.605 19.891 1 24.62 564 TRP A N 1
ATOM 4431 C CA . TRP A 1 564 ? -16.359 3.811 20.625 1 24.62 564 TRP A CA 1
ATOM 4432 C C . TRP A 1 564 ? -17.609 4.566 21.078 1 24.62 564 TRP A C 1
ATOM 4434 O O . TRP A 1 564 ? -18.484 4.848 20.25 1 24.62 564 TRP A O 1
ATOM 4444 N N . PRO A 1 565 ? -18.047 4.227 22.266 1 23.98 565 PRO A N 1
ATOM 4445 C CA . PRO A 1 565 ? -19.219 5.02 22.625 1 23.98 565 PRO A CA 1
ATOM 4446 C C . PRO A 1 565 ? -19.094 6.484 22.219 1 23.98 565 PRO A C 1
ATOM 4448 O O . PRO A 1 565 ? -18 7.051 22.266 1 23.98 565 PRO A O 1
ATOM 4451 N N . CYS A 1 566 ? -19.734 6.906 21.234 1 26.25 566 CYS A N 1
ATOM 4452 C CA . CYS A 1 566 ? -19.953 8.32 20.953 1 26.25 566 CYS A CA 1
ATOM 4453 C C . CYS A 1 566 ? -20.062 9.117 22.25 1 26.25 566 CYS A C 1
ATOM 4455 O O . CYS A 1 566 ? -20.547 8.609 23.25 1 26.25 566 CYS A O 1
ATOM 4457 N N . TYR A 1 567 ? -19.047 9.844 22.578 1 25.84 567 TYR A N 1
ATOM 4458 C CA . TYR A 1 567 ? -19.344 10.734 23.703 1 25.84 567 TYR A CA 1
ATOM 4459 C C . TYR A 1 567 ? -20.828 11.055 23.75 1 25.84 567 TYR A C 1
ATOM 4461 O O . TYR A 1 567 ? -21.391 11.633 22.812 1 25.84 567 TYR A O 1
ATOM 4469 N N . SER A 1 568 ? -21.578 10.305 24.391 1 26.86 568 SER A N 1
ATOM 4470 C CA . SER A 1 568 ? -23.031 10.422 24.516 1 26.86 568 SER A CA 1
ATOM 4471 C C . SER A 1 568 ? -23.453 11.875 24.703 1 26.86 568 SER A C 1
ATOM 4473 O O . SER A 1 568 ? -24.469 12.312 24.156 1 26.86 568 SER A O 1
ATOM 4475 N N . ASP A 1 569 ? -22.984 12.555 25.859 1 26 569 ASP A N 1
ATOM 4476 C CA . ASP A 1 569 ? -23.625 13.797 26.281 1 26 569 ASP A CA 1
ATOM 4477 C C . ASP A 1 569 ? -23.109 14.992 25.5 1 26 569 ASP A C 1
ATOM 4479 O O . ASP A 1 569 ? -23.438 16.141 25.797 1 26 569 ASP A O 1
ATOM 4483 N N . ILE A 1 570 ? -21.891 15.141 25.219 1 27.16 570 ILE A N 1
ATOM 4484 C CA . ILE A 1 570 ? -21.734 16.25 24.266 1 27.16 570 ILE A CA 1
ATOM 4485 C C . ILE A 1 570 ? -22.578 16 23.031 1 27.16 570 ILE A C 1
ATOM 4487 O O . ILE A 1 570 ? -22.422 14.992 22.344 1 27.16 570 ILE A O 1
ATOM 4491 N N . TYR A 1 571 ? -23.812 16.625 22.953 1 23.77 571 TYR A N 1
ATOM 4492 C CA . TYR A 1 571 ? -24.891 16.578 21.969 1 23.77 571 TYR A CA 1
ATOM 4493 C C . TYR A 1 571 ? -24.328 16.344 20.562 1 23.77 571 TYR A C 1
ATOM 4495 O O . TYR A 1 571 ? -23.188 16.734 20.281 1 23.77 571 TYR A O 1
ATOM 4503 N N . ALA A 1 572 ? -25.062 15.5 19.844 1 28.36 572 ALA A N 1
ATOM 4504 C CA . ALA A 1 572 ? -25.047 15.016 18.469 1 28.36 572 ALA A CA 1
ATOM 4505 C C . ALA A 1 572 ? -24.766 16.156 17.484 1 28.36 572 ALA A C 1
ATOM 4507 O O . ALA A 1 572 ? -25.703 16.703 16.891 1 28.36 572 ALA A O 1
ATOM 4508 N N . SER A 1 573 ? -24.172 17.203 17.953 1 25.73 573 SER A N 1
ATOM 4509 C CA . SER A 1 573 ? -24.141 18.312 17 1 25.73 573 SER A CA 1
ATOM 4510 C C . SER A 1 573 ? -23.625 17.859 15.633 1 25.73 573 SER A C 1
ATOM 4512 O O . SER A 1 573 ? -22.969 16.812 15.531 1 25.73 573 SER A O 1
ATOM 4514 N N . SER A 1 574 ? -23.984 18.75 14.586 1 25.19 574 SER A N 1
ATOM 4515 C CA . SER A 1 574 ? -23.797 18.734 13.133 1 25.19 574 SER A CA 1
ATOM 4516 C C . SER A 1 574 ? -22.344 18.422 12.773 1 25.19 574 SER A C 1
ATOM 4518 O O . SER A 1 574 ? -21.422 18.844 13.469 1 25.19 574 SER A O 1
ATOM 4520 N N . ASN A 1 575 ? -22.203 17.375 12.289 1 29.06 575 ASN A N 1
ATOM 4521 C CA . ASN A 1 575 ? -20.938 16.875 11.766 1 29.06 575 ASN A CA 1
ATOM 4522 C C . ASN A 1 575 ? -20.141 17.984 11.078 1 29.06 575 ASN A C 1
ATOM 4524 O O . ASN A 1 575 ? -20.344 18.25 9.898 1 29.06 575 ASN A O 1
ATOM 4528 N N . ILE A 1 576 ? -19.984 19 11.766 1 27.17 576 ILE A N 1
ATOM 4529 C CA . ILE A 1 576 ? -19.297 20.094 11.086 1 27.17 576 ILE A CA 1
ATOM 4530 C C . ILE A 1 576 ? -18.047 19.562 10.398 1 27.17 576 ILE A C 1
ATOM 4532 O O . ILE A 1 576 ? -17.469 20.234 9.523 1 27.17 576 ILE A O 1
ATOM 4536 N N . PHE A 1 577 ? -17.438 18.75 11.125 1 30.25 577 PHE A N 1
ATOM 4537 C CA . PHE A 1 577 ? -16.078 18.516 10.633 1 30.25 577 PHE A CA 1
ATOM 4538 C C . PHE A 1 577 ? -16.062 17.438 9.555 1 30.25 577 PHE A C 1
ATOM 4540 O O . PHE A 1 577 ? -15 16.969 9.148 1 30.25 577 PHE A O 1
ATOM 4547 N N . GLY A 1 578 ? -17.328 16.922 9.336 1 31.56 578 GLY A N 1
ATOM 4548 C CA . GLY A 1 578 ? -17.328 16.016 8.203 1 31.56 578 GLY A CA 1
ATOM 4549 C C . GLY A 1 578 ? -16.484 16.5 7.039 1 31.56 578 GLY A C 1
ATOM 4550 O O . GLY A 1 578 ? -16.094 15.711 6.18 1 31.56 578 GLY A O 1
ATOM 4551 N N . GLY A 1 579 ? -16.594 17.797 6.879 1 29.11 579 GLY A N 1
ATOM 4552 C CA . GLY A 1 579 ? -16.047 18.359 5.66 1 29.11 579 GLY A CA 1
ATOM 4553 C C . GLY A 1 579 ? -14.523 18.422 5.668 1 29.11 579 GLY A C 1
ATOM 4554 O O . GLY A 1 579 ? -13.906 18.797 4.668 1 29.11 579 GLY A O 1
ATOM 4555 N N . TRP A 1 580 ? -13.992 18.562 6.812 1 28.98 580 TRP A N 1
ATOM 4556 C CA . TRP A 1 580 ? -12.57 18.828 6.621 1 28.98 580 TRP A CA 1
ATOM 4557 C C . TRP A 1 580 ? -11.914 17.703 5.824 1 28.98 580 TRP A C 1
ATOM 4559 O O . TRP A 1 580 ? -11.086 17.969 4.945 1 28.98 580 TRP A O 1
ATOM 4569 N N . MET A 1 581 ? -12 16.375 6.316 1 32.06 581 MET A N 1
ATOM 4570 C CA . MET A 1 581 ? -11.5 15.383 5.359 1 32.06 581 MET A CA 1
ATOM 4571 C C . MET A 1 581 ? -12.648 14.766 4.57 1 32.06 581 MET A C 1
ATOM 4573 O O . MET A 1 581 ? -12.422 14.008 3.627 1 32.06 581 MET A O 1
ATOM 4577 N N . ASP A 1 582 ? -13.906 14.688 5.098 1 28.73 582 ASP A N 1
ATOM 4578 C CA . ASP A 1 582 ? -15.109 14.375 4.332 1 28.73 582 ASP A CA 1
ATOM 4579 C C . ASP A 1 582 ? -15.742 15.641 3.76 1 28.73 582 ASP A C 1
ATOM 4581 O O . ASP A 1 582 ? -16.469 16.344 4.461 1 28.73 582 ASP A O 1
ATOM 4585 N N . LEU A 1 583 ? -15.234 16.25 2.807 1 27.03 583 LEU A N 1
ATOM 4586 C CA . LEU A 1 583 ? -15.711 17.453 2.154 1 27.03 583 LEU A CA 1
ATOM 4587 C C . LEU A 1 583 ? -17.172 17.312 1.745 1 27.03 583 LEU A C 1
ATOM 4589 O O . LEU A 1 583 ? -17.781 18.25 1.218 1 27.03 583 LEU A O 1
ATOM 4593 N N . SER A 1 584 ? -17.734 16.203 1.751 1 25.73 584 SER A N 1
ATOM 4594 C CA . SER A 1 584 ? -19.047 16.141 1.102 1 25.73 584 SER A CA 1
ATOM 4595 C C . SER A 1 584 ? -20.125 16.797 1.968 1 25.73 584 SER A C 1
ATOM 4597 O O . SER A 1 584 ? -21.188 17.156 1.473 1 25.73 584 SER A O 1
ATOM 4599 N N . ALA A 1 585 ? -20.031 16.781 3.184 1 28.48 585 ALA A N 1
ATOM 4600 C CA . ALA A 1 585 ? -21.266 17.125 3.895 1 28.48 585 ALA A CA 1
ATOM 4601 C C . ALA A 1 585 ? -21.391 18.625 4.074 1 28.48 585 ALA A C 1
ATOM 4603 O O . ALA A 1 585 ? -22.312 19.109 4.758 1 28.48 585 ALA A O 1
ATOM 4604 N N . LEU A 1 586 ? -20.469 19.406 3.766 1 25.3 586 LEU A N 1
ATOM 4605 C CA . LEU A 1 586 ? -20.75 20.812 4.039 1 25.3 586 LEU A CA 1
ATOM 4606 C C . L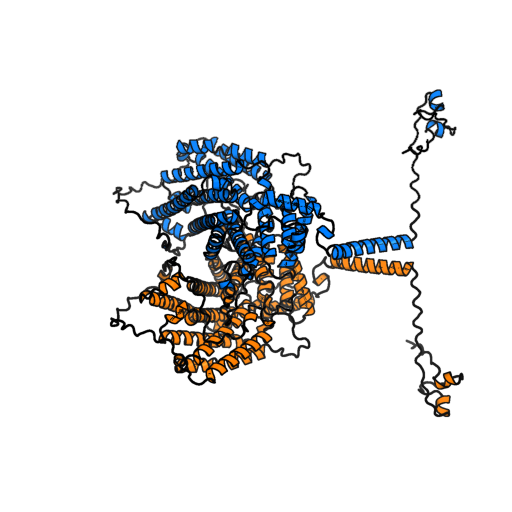EU A 1 586 ? -21.969 21.281 3.24 1 25.3 586 LEU A C 1
ATOM 4608 O O . LEU A 1 586 ? -22.359 22.438 3.326 1 25.3 586 LEU A O 1
ATOM 4612 N N . SER A 1 587 ? -22.422 20.625 2.24 1 22.91 587 SER A N 1
ATOM 4613 C CA . SER A 1 587 ? -23.453 21.281 1.438 1 22.91 587 SER A CA 1
ATOM 4614 C C . SER A 1 587 ? -24.797 21.297 2.164 1 22.91 587 SER A C 1
ATOM 4616 O O . SER A 1 587 ? -25.781 21.797 1.64 1 22.91 587 SER A O 1
ATOM 4618 N N . GLN A 1 588 ? -25.078 20.484 3.236 1 22.97 588 GLN A N 1
ATOM 4619 C CA . GLN A 1 588 ? -26.484 20.766 3.547 1 22.97 588 GLN A CA 1
ATOM 4620 C C . GLN A 1 588 ? -26.609 21.906 4.551 1 22.97 588 GLN A C 1
ATOM 4622 O O . GLN A 1 588 ? -25.859 21.969 5.52 1 22.97 588 GLN A O 1
ATOM 4627 N N . MET B 1 1 ? -30 -7.852 -69.125 1 26.09 1 MET B N 1
ATOM 4628 C CA . MET B 1 1 ? -28.859 -7.008 -68.812 1 26.09 1 MET B CA 1
ATOM 4629 C C . MET B 1 1 ? -27.734 -7.207 -69.812 1 26.09 1 MET B C 1
ATOM 4631 O O . MET B 1 1 ? -27.109 -8.273 -69.875 1 26.09 1 MET B O 1
ATOM 4635 N N . SER B 1 2 ? -27.906 -6.566 -71 1 27.12 2 SER B N 1
ATOM 4636 C CA . SER B 1 2 ? -27.156 -6.613 -72.312 1 27.12 2 SER B CA 1
ATOM 4637 C C . SER B 1 2 ? -25.719 -6.156 -72.125 1 27.12 2 SER B C 1
ATOM 4639 O O . SER B 1 2 ? -25.469 -5.043 -71.625 1 27.12 2 SER B O 1
ATOM 4641 N N . ALA B 1 3 ? -24.844 -7.133 -72.062 1 32.06 3 ALA B N 1
ATOM 4642 C CA . ALA B 1 3 ? -23.406 -7.094 -71.812 1 32.06 3 ALA B CA 1
ATOM 4643 C C . ALA B 1 3 ? -22.719 -6.215 -72.875 1 32.06 3 ALA B C 1
ATOM 4645 O O . ALA B 1 3 ? -22.875 -6.426 -74.062 1 32.06 3 ALA B O 1
ATOM 4646 N N . TRP B 1 4 ? -22.625 -4.91 -72.688 1 31.75 4 TRP B N 1
ATOM 4647 C CA . TRP B 1 4 ? -21.906 -3.977 -73.562 1 31.75 4 TRP B CA 1
ATOM 4648 C C . TRP B 1 4 ? -20.609 -4.59 -74.062 1 31.75 4 TRP B C 1
ATOM 4650 O O . TRP B 1 4 ? -19.812 -5.117 -73.312 1 31.75 4 TRP B O 1
ATOM 4660 N N . PRO B 1 5 ? -20.484 -4.938 -75.375 1 38 5 PRO B N 1
ATOM 4661 C CA . PRO B 1 5 ? -19.406 -5.629 -76.062 1 38 5 PRO B CA 1
ATOM 4662 C C . PRO B 1 5 ? -18.047 -4.996 -75.812 1 38 5 PRO B C 1
ATOM 4664 O O . PRO B 1 5 ? -17.938 -3.773 -75.75 1 38 5 PRO B O 1
ATOM 4667 N N . SER B 1 6 ? -17.156 -5.629 -75.25 1 41.34 6 SER B N 1
ATOM 4668 C CA . SER B 1 6 ? -15.758 -5.34 -75 1 41.34 6 SER B CA 1
ATOM 4669 C C . SER B 1 6 ? -15.023 -4.875 -76.25 1 41.34 6 SER B C 1
ATOM 4671 O O . SER B 1 6 ? -15.172 -5.477 -77.312 1 41.34 6 SER B O 1
ATOM 4673 N N . ARG B 1 7 ? -14.766 -3.596 -76.562 1 46.62 7 ARG B N 1
ATOM 4674 C CA . ARG B 1 7 ? -14.062 -2.943 -77.688 1 46.62 7 ARG B CA 1
ATOM 4675 C C . ARG B 1 7 ? -12.898 -3.801 -78.188 1 46.62 7 ARG B C 1
ATOM 4677 O O . ARG B 1 7 ? -12.023 -4.172 -77.375 1 46.62 7 ARG B O 1
ATOM 4684 N N . ILE B 1 8 ? -13.102 -4.531 -79.25 1 52.25 8 ILE B N 1
ATOM 4685 C CA . ILE B 1 8 ? -12.266 -5.477 -80 1 52.25 8 ILE B CA 1
ATOM 4686 C C . ILE B 1 8 ? -11.008 -4.766 -80.5 1 52.25 8 ILE B C 1
ATOM 4688 O O . ILE B 1 8 ? -11.102 -3.822 -81.25 1 52.25 8 ILE B O 1
ATOM 4692 N N . LYS B 1 9 ? -9.859 -4.777 -79.812 1 63.38 9 LYS B N 1
ATOM 4693 C CA . LYS B 1 9 ? -8.594 -4.16 -80.188 1 63.38 9 LYS B CA 1
ATOM 4694 C C . LYS B 1 9 ? -7.949 -4.926 -81.375 1 63.38 9 LYS B C 1
ATOM 4696 O O . LYS B 1 9 ? -8.188 -6.121 -81.5 1 63.38 9 LYS B O 1
ATOM 4701 N N . THR B 1 10 ? -7.43 -4.312 -82.438 1 74.88 10 THR B N 1
ATOM 4702 C CA . THR B 1 10 ? -6.637 -4.797 -83.562 1 74.88 10 THR B CA 1
ATOM 4703 C C . THR B 1 10 ? -5.43 -5.594 -83.062 1 74.88 10 THR B C 1
ATOM 4705 O O . THR B 1 10 ? -4.828 -5.25 -82 1 74.88 10 THR B O 1
ATOM 4708 N N . CYS B 1 11 ? -5.219 -6.828 -83.562 1 77.31 11 CYS B N 1
ATOM 4709 C CA . CYS B 1 11 ? -4.098 -7.668 -83.125 1 77.31 11 CYS B CA 1
ATOM 4710 C C . CYS B 1 11 ? -2.768 -7.004 -83.5 1 77.31 11 CYS B C 1
ATOM 4712 O O . CYS B 1 11 ? -2.709 -6.129 -84.312 1 77.31 11 CYS B O 1
ATOM 4714 N N . GLU B 1 12 ? -1.704 -7.25 -82.812 1 80.38 12 GLU B N 1
ATOM 4715 C CA . GLU B 1 12 ? -0.388 -6.625 -82.938 1 80.38 12 GLU B CA 1
ATOM 4716 C C . GLU B 1 12 ? 0.185 -6.766 -84.312 1 80.38 12 GLU B C 1
ATOM 4718 O O . GLU B 1 12 ? 0.816 -5.84 -84.812 1 80.38 12 GLU B O 1
ATOM 4723 N N . THR B 1 13 ? -0.179 -7.895 -85 1 84 13 THR B N 1
ATOM 4724 C CA . THR B 1 13 ? 0.369 -8.141 -86.375 1 84 13 THR B CA 1
ATOM 4725 C C . THR B 1 13 ? -0.325 -7.27 -87.375 1 84 13 THR B C 1
ATOM 4727 O O . THR B 1 13 ? 0.327 -6.719 -88.312 1 84 13 THR B O 1
ATOM 4730 N N . CYS B 1 14 ? -1.598 -7.152 -87.188 1 80 14 CYS B N 1
ATOM 4731 C CA . CYS B 1 14 ? -2.344 -6.324 -88.125 1 80 14 CYS B CA 1
ATOM 4732 C C . CYS B 1 14 ? -2.086 -4.844 -87.875 1 80 14 CYS B C 1
ATOM 4734 O O . CYS B 1 14 ? -2.016 -4.051 -88.812 1 80 14 CYS B O 1
ATOM 4736 N N . ALA B 1 15 ? -1.751 -4.469 -86.5 1 79.19 15 ALA B N 1
ATOM 4737 C CA . ALA B 1 15 ? -1.438 -3.102 -86.125 1 79.19 15 ALA B CA 1
ATOM 4738 C C . ALA B 1 15 ? -0.085 -2.664 -86.688 1 79.19 15 ALA B C 1
ATOM 4740 O O . ALA B 1 15 ? 0.062 -1.538 -87.125 1 79.19 15 ALA B O 1
ATOM 4741 N N . ALA B 1 16 ? 0.846 -3.611 -86.75 1 79.88 16 ALA B N 1
ATOM 4742 C CA . ALA B 1 16 ? 2.186 -3.312 -87.25 1 79.88 16 ALA B CA 1
ATOM 4743 C C . ALA B 1 16 ? 2.178 -3.127 -88.75 1 79.88 16 ALA B C 1
ATOM 4745 O O . ALA B 1 16 ? 2.957 -2.336 -89.312 1 79.88 16 ALA B O 1
ATOM 4746 N N . ALA B 1 17 ? 1.254 -3.855 -89.5 1 81.44 17 ALA B N 1
ATOM 4747 C CA . ALA B 1 17 ? 1.181 -3.793 -90.938 1 81.44 17 ALA B CA 1
ATOM 4748 C C . ALA B 1 17 ? 0.204 -2.711 -91.375 1 81.44 17 ALA B C 1
ATOM 4750 O O . ALA B 1 17 ? 0.027 -2.488 -92.562 1 81.44 17 ALA B O 1
ATOM 4751 N N . LYS B 1 18 ? -0.385 -1.928 -90.312 1 77.38 18 LYS B N 1
ATOM 4752 C CA . LYS B 1 18 ? -1.285 -0.792 -90.5 1 77.38 18 LYS B CA 1
ATOM 4753 C C . LYS B 1 18 ? -2.473 -1.165 -91.375 1 77.38 18 LYS B C 1
ATOM 4755 O O . LYS B 1 18 ? -2.9 -0.372 -92.188 1 77.38 18 LYS B O 1
ATOM 4760 N N . ILE B 1 19 ? -2.924 -2.537 -91.25 1 81.56 19 ILE B N 1
ATOM 4761 C CA . ILE B 1 19 ? -4.062 -2.979 -92.062 1 81.56 19 ILE B CA 1
ATOM 4762 C C . ILE B 1 19 ? -5.246 -3.283 -91.125 1 81.56 19 ILE B C 1
ATOM 4764 O O . ILE B 1 19 ? -5.07 -3.508 -89.938 1 81.56 19 ILE B O 1
ATOM 4768 N N . ARG B 1 20 ? -6.383 -3.309 -91.625 1 78.31 20 ARG B N 1
ATOM 4769 C CA . ARG B 1 20 ? -7.621 -3.545 -90.875 1 78.31 20 ARG B CA 1
ATOM 4770 C C . ARG B 1 20 ? -7.715 -4.992 -90.438 1 78.31 20 ARG B C 1
ATOM 4772 O O . ARG B 1 20 ? -7.582 -5.922 -91.25 1 78.31 20 ARG B O 1
ATOM 4779 N N . CYS B 1 21 ? -7.715 -5.152 -89 1 75.62 21 CYS B N 1
ATOM 4780 C CA . CYS B 1 21 ? -7.82 -6.473 -88.375 1 75.62 21 CYS B CA 1
ATOM 4781 C C . CYS B 1 21 ? -9.25 -6.988 -88.438 1 75.62 21 CYS B C 1
ATOM 4783 O O . CYS B 1 21 ? -10.18 -6.316 -88 1 75.62 21 CYS B O 1
ATOM 4785 N N . ARG B 1 22 ? -9.617 -7.941 -89.312 1 77.5 22 ARG B N 1
ATOM 4786 C CA . ARG B 1 22 ? -10.945 -8.539 -89.438 1 77.5 22 ARG B CA 1
ATOM 4787 C C . ARG B 1 22 ? -11.008 -9.836 -88.625 1 77.5 22 ARG B C 1
ATOM 4789 O O . ARG B 1 22 ? -10.164 -10.719 -88.75 1 77.5 22 ARG B O 1
ATOM 4796 N N . ARG B 1 23 ? -11.664 -9.812 -87.375 1 70.5 23 ARG B N 1
ATOM 4797 C CA . ARG B 1 23 ? -11.82 -10.984 -86.5 1 70.5 23 ARG B CA 1
ATOM 4798 C C . ARG B 1 23 ? -13.266 -11.461 -86.5 1 70.5 23 ARG B C 1
ATOM 4800 O O . ARG B 1 23 ? -14.188 -10.664 -86.312 1 70.5 23 ARG B O 1
ATOM 4807 N N . LYS B 1 24 ? -13.453 -12.758 -87.062 1 67.38 24 LYS B N 1
ATOM 4808 C CA . LYS B 1 24 ? -14.773 -13.352 -86.875 1 67.38 24 LYS B CA 1
ATOM 4809 C C . LYS B 1 24 ? -15.117 -13.492 -85.375 1 67.38 24 LYS B C 1
ATOM 4811 O O . LYS B 1 24 ? -14.227 -13.688 -84.562 1 67.38 24 LYS B O 1
ATOM 4816 N N . ALA B 1 25 ? -16.391 -13.586 -84.875 1 61.22 25 ALA B N 1
ATOM 4817 C CA . ALA B 1 25 ? -17 -13.695 -83.562 1 61.22 25 ALA B CA 1
ATOM 4818 C C . ALA B 1 25 ? -16.531 -14.969 -82.812 1 61.22 25 ALA B C 1
ATOM 4820 O O . ALA B 1 25 ? -16.531 -16.047 -83.438 1 61.22 25 ALA B O 1
ATOM 4821 N N . ALA B 1 26 ? -15.633 -14.938 -81.812 1 66.06 26 ALA B N 1
ATOM 4822 C CA . ALA B 1 26 ? -15.25 -16 -80.875 1 66.06 26 ALA B CA 1
ATOM 4823 C C . ALA B 1 26 ? -13.883 -16.562 -81.188 1 66.06 26 ALA B C 1
ATOM 4825 O O . ALA B 1 26 ? -13.414 -17.516 -80.562 1 66.06 26 ALA B O 1
ATOM 4826 N N . SER B 1 27 ? -13.273 -15.977 -82.312 1 70.38 27 SER B N 1
ATOM 4827 C CA . SER B 1 27 ? -11.984 -16.562 -82.625 1 70.38 27 SER B CA 1
ATOM 4828 C C . SER B 1 27 ? -10.836 -15.797 -82 1 70.38 27 SER B C 1
ATOM 4830 O O . SER B 1 27 ? -10.875 -14.57 -81.875 1 70.38 27 SER B O 1
ATOM 4832 N N . ALA B 1 28 ? -9.859 -16.391 -81.375 1 73.56 28 ALA B N 1
ATOM 4833 C CA . ALA B 1 28 ? -8.719 -15.844 -80.625 1 73.56 28 ALA B CA 1
ATOM 4834 C C . ALA B 1 28 ? -7.68 -15.273 -81.625 1 73.56 28 ALA B C 1
ATOM 4836 O O . ALA B 1 28 ? -6.797 -14.516 -81.188 1 73.56 28 ALA B O 1
ATOM 4837 N N . ILE B 1 29 ? -7.797 -15.586 -82.938 1 80.5 29 ILE B N 1
ATOM 4838 C CA . ILE B 1 29 ? -6.828 -15.156 -83.938 1 80.5 29 ILE B CA 1
ATOM 4839 C C . ILE B 1 29 ? -7.547 -14.438 -85.062 1 80.5 29 ILE B C 1
ATOM 4841 O O . ILE B 1 29 ? -8.656 -14.812 -85.438 1 80.5 29 ILE B O 1
ATOM 4845 N N . CYS B 1 30 ? -7.082 -13.297 -85.562 1 80.62 30 CYS B N 1
ATOM 4846 C CA . CYS B 1 30 ? -7.699 -12.539 -86.625 1 80.62 30 CYS B CA 1
ATOM 4847 C C . CYS B 1 30 ? -7.562 -13.281 -87.938 1 80.62 30 CYS B C 1
ATOM 4849 O O . CYS B 1 30 ? -6.703 -14.156 -88.062 1 80.62 30 CYS B O 1
ATOM 4851 N N . ASP B 1 31 ? -8.492 -13.164 -88.938 1 82 31 ASP B N 1
ATOM 4852 C CA . ASP B 1 31 ? -8.578 -13.883 -90.188 1 82 31 ASP B CA 1
ATOM 4853 C C . ASP B 1 31 ? -7.266 -13.812 -90.938 1 82 31 ASP B C 1
ATOM 4855 O O . ASP B 1 31 ? -6.852 -14.797 -91.562 1 82 31 ASP B O 1
ATOM 4859 N N . ARG B 1 32 ? -6.539 -12.711 -90.75 1 80 32 ARG B N 1
ATOM 4860 C CA . ARG B 1 32 ? -5.312 -12.508 -91.5 1 80 32 ARG B CA 1
ATOM 4861 C C . ARG B 1 32 ? -4.141 -13.25 -90.875 1 80 32 ARG B C 1
ATOM 4863 O O . ARG B 1 32 ? -3.355 -13.891 -91.562 1 80 32 ARG B O 1
ATOM 4870 N N . CYS B 1 33 ? -4.078 -13.094 -89.562 1 80.94 33 CYS B N 1
ATOM 4871 C CA . CYS B 1 33 ? -3.01 -13.82 -88.875 1 80.94 33 CYS B CA 1
ATOM 4872 C C . CYS B 1 33 ? -3.205 -15.32 -89 1 80.94 33 CYS B C 1
ATOM 4874 O O . CYS B 1 33 ? -2.234 -16.078 -89.125 1 80.94 33 CYS B O 1
ATOM 4876 N N . LEU B 1 34 ? -4.434 -15.75 -89.188 1 82.56 34 LEU B N 1
ATOM 4877 C CA . LEU B 1 34 ? -4.758 -17.156 -89.375 1 82.56 34 LEU B CA 1
ATOM 4878 C C . LEU B 1 34 ? -4.305 -17.609 -90.75 1 82.56 34 LEU B C 1
ATOM 4880 O O . LEU B 1 34 ? -3.729 -18.688 -90.938 1 82.56 34 LEU B O 1
ATOM 4884 N N . ARG B 1 35 ? -4.523 -16.781 -91.75 1 81.94 35 ARG B N 1
ATOM 4885 C CA . ARG B 1 35 ? -4.176 -17.109 -93.125 1 81.94 35 ARG B CA 1
ATOM 4886 C C . ARG B 1 35 ? -2.666 -17.109 -93.375 1 81.94 35 ARG B C 1
ATOM 4888 O O . ARG B 1 35 ? -2.131 -17.953 -94.062 1 81.94 35 ARG B O 1
ATOM 4895 N N . LEU B 1 36 ? -2.004 -16.109 -92.688 1 81.75 36 LEU B N 1
ATOM 4896 C CA . LEU B 1 36 ? -0.571 -15.945 -92.875 1 81.75 36 LEU B CA 1
ATOM 4897 C C . LEU B 1 36 ? 0.231 -16.719 -91.812 1 81.75 36 LEU B C 1
ATOM 4899 O O . LEU B 1 36 ? 1.464 -16.688 -91.875 1 81.75 36 LEU B O 1
ATOM 4903 N N . ASN B 1 37 ? -0.499 -17.547 -90.938 1 80.25 37 ASN B N 1
ATOM 4904 C CA . ASN B 1 37 ? 0.058 -18.391 -89.938 1 80.25 37 ASN B CA 1
ATOM 4905 C C . ASN B 1 37 ? 1.033 -17.625 -89 1 80.25 37 ASN B C 1
ATOM 4907 O O . ASN B 1 37 ? 2.158 -18.062 -88.812 1 80.25 37 ASN B O 1
ATOM 4911 N N . LYS B 1 38 ? 0.616 -16.469 -88.75 1 79.44 38 LYS B N 1
ATOM 4912 C CA . LYS B 1 38 ? 1.417 -15.656 -87.875 1 79.44 38 LYS B CA 1
ATOM 4913 C C . LYS B 1 38 ? 0.763 -15.562 -86.5 1 79.44 38 LYS B C 1
ATOM 4915 O O . LYS B 1 38 ? -0.434 -15.82 -86.312 1 79.44 38 LYS B O 1
ATOM 4920 N N . SER B 1 39 ? 1.548 -15.273 -85.5 1 78.69 39 SER B N 1
ATOM 4921 C CA . SER B 1 39 ? 1.05 -15.156 -84.125 1 78.69 39 SER B CA 1
ATOM 4922 C C . SER B 1 39 ? 0.177 -13.914 -83.938 1 78.69 39 SER B C 1
ATOM 4924 O O . SER B 1 39 ? 0.573 -12.812 -84.312 1 78.69 39 SER B O 1
ATOM 4926 N N . CYS B 1 40 ? -1.096 -14.023 -83.625 1 74.88 40 CYS B N 1
ATOM 4927 C CA . CYS B 1 40 ? -2.104 -12.969 -83.562 1 74.88 40 CYS B CA 1
ATOM 4928 C C . CYS B 1 40 ? -2.289 -12.562 -82.062 1 74.88 40 CYS B C 1
ATOM 4930 O O . CYS B 1 40 ? -2.682 -13.383 -81.25 1 74.88 40 CYS B O 1
ATOM 4932 N N . TYR B 1 41 ? -1.692 -11.578 -81.5 1 77.19 41 TYR B N 1
ATOM 4933 C CA . TYR B 1 41 ? -1.791 -11.102 -80.125 1 77.19 41 TYR B CA 1
ATOM 4934 C C . TYR B 1 41 ? -2.598 -9.812 -80.062 1 77.19 41 TYR B C 1
ATOM 4936 O O . TYR B 1 41 ? -2.27 -8.828 -80.688 1 77.19 41 TYR B O 1
ATOM 4944 N N . PHE B 1 42 ? -3.754 -9.906 -79.5 1 71.56 42 PHE B N 1
ATOM 4945 C CA . PHE B 1 42 ? -4.578 -8.719 -79.312 1 71.56 42 PHE B CA 1
ATOM 4946 C C . PHE B 1 42 ? -4.191 -7.984 -78 1 71.56 42 PHE B C 1
ATOM 4948 O O . PHE B 1 42 ? -4.184 -8.57 -76.938 1 71.56 42 PHE B O 1
ATOM 4955 N N . ARG B 1 43 ? -3.574 -6.816 -78.062 1 63.59 43 ARG B N 1
ATOM 4956 C CA . ARG B 1 43 ? -3.236 -6.02 -76.875 1 63.59 43 ARG B CA 1
ATOM 4957 C C . ARG B 1 43 ? -4.492 -5.59 -76.125 1 63.59 43 ARG B C 1
ATOM 4959 O O . ARG B 1 43 ? -5.48 -5.18 -76.75 1 63.59 43 ARG B O 1
ATOM 4966 N N . PRO B 1 44 ? -4.699 -5.984 -74.938 1 56.25 44 PRO B N 1
ATOM 4967 C CA . PRO B 1 44 ? -5.867 -5.539 -74.188 1 56.25 44 PRO B CA 1
ATOM 4968 C C . PRO B 1 44 ? -6.055 -4.023 -74.188 1 56.25 44 PRO B C 1
ATOM 4970 O O . PRO B 1 44 ? -5.082 -3.281 -74.312 1 56.25 44 PRO B O 1
ATOM 4973 N N . ALA B 1 45 ? -7.219 -3.672 -74.562 1 47.34 45 ALA B N 1
ATOM 4974 C CA . ALA B 1 45 ? -7.547 -2.252 -74.625 1 47.34 45 ALA B CA 1
ATOM 4975 C C . ALA B 1 45 ? -7.156 -1.521 -73.375 1 47.34 45 ALA B C 1
ATOM 4977 O O . ALA B 1 45 ? -7.461 -1.984 -72.25 1 47.34 45 ALA B O 1
ATOM 4978 N N . ARG B 1 46 ? -6.008 -0.737 -73.375 1 43.5 46 ARG B N 1
ATOM 4979 C CA . ARG B 1 46 ? -5.766 0.124 -72.25 1 43.5 46 ARG B CA 1
ATOM 4980 C C . ARG B 1 46 ? -7.008 0.943 -71.875 1 43.5 46 ARG B C 1
ATOM 4982 O O . ARG B 1 46 ? -7.555 1.64 -72.75 1 43.5 46 ARG B O 1
ATOM 4989 N N . LEU B 1 47 ? -7.902 0.473 -71 1 40.75 47 LEU B N 1
ATOM 4990 C CA . LEU B 1 47 ? -8.938 1.38 -70.5 1 40.75 47 LEU B CA 1
ATOM 4991 C C . LEU B 1 47 ? -8.391 2.789 -70.312 1 40.75 47 LEU B C 1
ATOM 4993 O O . LEU B 1 47 ? -7.348 2.971 -69.688 1 40.75 47 LEU B O 1
ATOM 4997 N N . ARG B 1 48 ? -8.594 3.635 -71.312 1 37.56 48 ARG B N 1
ATOM 4998 C CA . ARG B 1 48 ? -8.258 5.023 -71 1 37.56 48 ARG B CA 1
ATOM 4999 C C . ARG B 1 48 ? -8.602 5.375 -69.562 1 37.56 48 ARG B C 1
ATOM 5001 O O . ARG B 1 48 ? -9.766 5.297 -69.188 1 37.56 48 ARG B O 1
ATOM 5008 N N . GLN B 1 49 ? -7.703 5.023 -68.625 1 32.31 49 GLN B N 1
ATOM 5009 C CA . GLN B 1 49 ? -7.969 5.637 -67.312 1 32.31 49 GLN B CA 1
ATOM 5010 C C . GLN B 1 49 ? -8.477 7.066 -67.5 1 32.31 49 GLN B C 1
ATOM 5012 O O . GLN B 1 49 ? -7.871 7.867 -68.188 1 32.31 49 GLN B O 1
ATOM 5017 N N . GLY B 1 50 ? -9.82 7.223 -67.625 1 33.84 50 GLY B N 1
ATOM 5018 C CA . GLY B 1 50 ? -10.43 8.539 -67.562 1 33.84 50 GLY B CA 1
ATOM 5019 C C . GLY B 1 50 ? -9.555 9.578 -66.938 1 33.84 50 GLY B C 1
ATOM 5020 O O . GLY B 1 50 ? -8.828 9.281 -65.938 1 33.84 50 GLY B O 1
ATOM 5021 N N . CYS B 1 51 ? -9.039 10.422 -67.75 1 31.66 51 CYS B N 1
ATOM 5022 C CA . CYS B 1 51 ? -8.344 11.586 -67.25 1 31.66 51 CYS B CA 1
ATOM 5023 C C . CYS B 1 51 ? -9.047 12.109 -66 1 31.66 51 CYS B C 1
ATOM 5025 O O . CYS B 1 51 ? -10.219 12.508 -66.062 1 31.66 51 CYS B O 1
ATOM 5027 N N . GLN B 1 52 ? -8.789 11.484 -64.875 1 30.31 52 GLN B N 1
ATOM 5028 C CA . GLN B 1 52 ? -9.297 12.102 -63.688 1 30.31 52 GLN B CA 1
ATOM 5029 C C . GLN B 1 52 ? -9.344 13.625 -63.812 1 30.31 52 GLN B C 1
ATOM 5031 O O . GLN B 1 52 ? -8.352 14.242 -64.188 1 30.31 52 GLN B O 1
ATOM 5036 N N . LYS B 1 53 ? -10.492 14.172 -64.188 1 35.41 53 LYS B N 1
ATOM 5037 C CA . LYS B 1 53 ? -10.727 15.609 -64.125 1 35.41 53 LYS B CA 1
ATOM 5038 C C . LYS B 1 53 ? -9.773 16.266 -63.125 1 35.41 53 LYS B C 1
ATOM 5040 O O . LYS B 1 53 ? -9.633 15.797 -62 1 35.41 53 LYS B O 1
ATOM 5045 N N . LYS B 1 54 ? -8.82 16.953 -63.75 1 37.25 54 LYS B N 1
ATOM 5046 C CA . LYS B 1 54 ? -8 17.766 -62.875 1 37.25 54 LYS B CA 1
ATOM 5047 C C . LYS B 1 54 ? -8.852 18.422 -61.781 1 37.25 54 LYS B C 1
ATOM 5049 O O . LYS B 1 54 ? -9.758 19.203 -62.062 1 37.25 54 LYS B O 1
ATOM 5054 N N . GLU B 1 55 ? -9.109 17.672 -60.75 1 40.53 55 GLU B N 1
ATOM 5055 C CA . GLU B 1 55 ? -9.859 18.266 -59.625 1 40.53 55 GLU B CA 1
ATOM 5056 C C . GLU B 1 55 ? -9.531 19.75 -59.469 1 40.53 55 GLU B C 1
ATOM 5058 O O . GLU B 1 55 ? -8.359 20.125 -59.438 1 40.53 55 GLU B O 1
ATOM 5063 N N . THR B 1 56 ? -10.383 20.734 -60.062 1 47.12 56 THR B N 1
ATOM 5064 C CA . THR B 1 56 ? -10.109 22.156 -59.906 1 47.12 56 THR B CA 1
ATOM 5065 C C . THR B 1 56 ? -9.555 22.469 -58.531 1 47.12 56 THR B C 1
ATOM 5067 O O . THR B 1 56 ? -9.773 21.719 -57.594 1 47.12 56 THR B O 1
ATOM 5070 N N . ARG B 1 57 ? -8.656 23.469 -58.531 1 51.53 57 ARG B N 1
ATOM 5071 C CA . ARG B 1 57 ? -8.078 23.906 -57.281 1 51.53 57 ARG B CA 1
ATOM 5072 C C . ARG B 1 57 ? -9.141 23.953 -56.188 1 51.53 57 ARG B C 1
ATOM 5074 O O . ARG B 1 57 ? -8.859 23.625 -55.031 1 51.53 57 ARG B O 1
ATOM 5081 N N . LEU B 1 58 ? -10.367 24.312 -56.562 1 56.47 58 LEU B N 1
ATOM 5082 C CA . LEU B 1 58 ? -11.469 24.312 -55.594 1 56.47 58 LEU B CA 1
ATOM 5083 C C . LEU B 1 58 ? -11.844 22.891 -55.188 1 56.47 58 LEU B C 1
ATOM 5085 O O . LEU B 1 58 ? -12.094 22.609 -54.031 1 56.47 58 LEU B O 1
ATOM 5089 N N . GLU B 1 59 ? -11.922 22.031 -56.094 1 58.09 59 GLU B N 1
ATOM 5090 C CA . GLU B 1 59 ? -12.297 20.656 -55.75 1 58.09 59 GLU B CA 1
ATOM 5091 C C . GLU B 1 59 ? -11.18 19.969 -55 1 58.09 59 GLU B C 1
ATOM 5093 O O . GLU B 1 59 ? -11.445 19.188 -54.062 1 58.09 59 GLU B O 1
ATOM 5098 N N . SER B 1 60 ? -9.984 20.219 -55.281 1 59.31 60 SER B N 1
ATOM 5099 C CA . SER B 1 60 ? -8.883 19.688 -54.5 1 59.31 60 SER B CA 1
ATOM 5100 C C . SER B 1 60 ? -8.836 20.328 -53.125 1 59.31 60 SER B C 1
ATOM 5102 O O . SER B 1 60 ? -8.555 19.641 -52.125 1 59.31 60 SER B O 1
ATOM 5104 N N . LEU B 1 61 ? -8.992 21.672 -53 1 57.94 61 LEU B N 1
ATOM 5105 C CA . LEU B 1 61 ? -9.062 22.297 -51.688 1 57.94 61 LEU B CA 1
ATOM 5106 C C . LEU B 1 61 ? -10.312 21.844 -50.938 1 57.94 61 LEU B C 1
ATOM 5108 O O . LEU B 1 61 ? -10.258 21.594 -49.719 1 57.94 61 LEU B O 1
ATOM 5112 N N . GLU B 1 62 ? -11.453 21.688 -51.625 1 60.34 62 GLU B N 1
ATOM 5113 C CA . GLU B 1 62 ? -12.625 21.109 -50.969 1 60.34 62 GLU B CA 1
ATOM 5114 C C . GLU B 1 62 ? -12.375 19.656 -50.562 1 60.34 62 GLU B C 1
ATOM 5116 O O . GLU B 1 62 ? -12.805 19.203 -49.5 1 60.34 62 GLU B O 1
ATOM 5121 N N . ARG B 1 63 ? -11.766 18.906 -51.312 1 57.94 63 ARG B N 1
ATOM 5122 C CA . ARG B 1 63 ? -11.398 17.547 -50.906 1 57.94 63 ARG B CA 1
ATOM 5123 C C . ARG B 1 63 ? -10.383 17.594 -49.75 1 57.94 63 ARG B C 1
ATOM 5125 O O . ARG B 1 63 ? -10.469 16.797 -48.812 1 57.94 63 ARG B O 1
ATOM 5132 N N . LYS B 1 64 ? -9.328 18.438 -49.844 1 56.78 64 LYS B N 1
ATOM 5133 C CA . LYS B 1 64 ? -8.422 18.547 -48.688 1 56.78 64 LYS B CA 1
ATOM 5134 C C . LYS B 1 64 ? -9.141 19.094 -47.469 1 56.78 64 LYS B C 1
ATOM 5136 O O . LYS B 1 64 ? -8.906 18.641 -46.344 1 56.78 64 LYS B O 1
ATOM 5141 N N . VAL B 1 65 ? -9.969 20.172 -47.625 1 58.59 65 VAL B N 1
ATOM 5142 C CA . VAL B 1 65 ? -10.812 20.578 -46.531 1 58.59 65 VAL B CA 1
ATOM 5143 C C . VAL B 1 65 ? -11.742 19.422 -46.125 1 58.59 65 VAL B C 1
ATOM 5145 O O . VAL B 1 65 ? -11.953 19.172 -44.938 1 58.59 65 VAL B O 1
ATOM 5148 N N . ALA B 1 66 ? -12.438 18.719 -47.094 1 53.72 66 ALA B N 1
ATOM 5149 C CA . ALA B 1 66 ? -13.227 17.547 -46.719 1 53.72 66 ALA B CA 1
ATOM 5150 C C . ALA B 1 66 ? -12.336 16.453 -46.125 1 53.72 66 ALA B C 1
ATOM 5152 O O . ALA B 1 66 ? -12.734 15.773 -45.188 1 53.72 66 ALA B O 1
ATOM 5153 N N . GLU B 1 67 ? -11.148 16.203 -46.594 1 53.97 67 GLU B N 1
ATOM 5154 C CA . GLU B 1 67 ? -10.211 15.281 -45.969 1 53.97 67 GLU B CA 1
ATOM 5155 C C . GLU B 1 67 ? -9.719 15.82 -44.625 1 53.97 67 GLU B C 1
ATOM 5157 O O . GLU B 1 67 ? -9.609 15.078 -43.656 1 53.97 67 G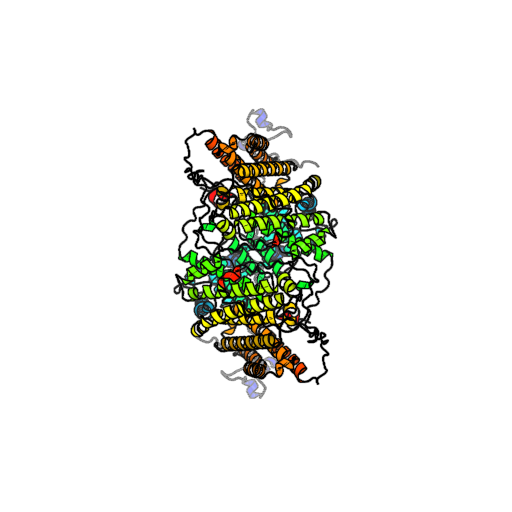LU B O 1
ATOM 5162 N N . LEU B 1 68 ? -9.344 17.109 -44.594 1 52.59 68 LEU B N 1
ATOM 5163 C CA . LEU B 1 68 ? -8.977 17.688 -43.312 1 52.59 68 LEU B CA 1
ATOM 5164 C C . LEU B 1 68 ? -10.188 17.797 -42.406 1 52.59 68 LEU B C 1
ATOM 5166 O O . LEU B 1 68 ? -10.086 17.562 -41.188 1 52.59 68 LEU B O 1
ATOM 5170 N N . LEU B 1 69 ? -11.305 18.297 -42.969 1 50.28 69 LEU B N 1
ATOM 5171 C CA . LEU B 1 69 ? -12.539 18.172 -42.188 1 50.28 69 LEU B CA 1
ATOM 5172 C C . LEU B 1 69 ? -12.914 16.719 -42 1 50.28 69 LEU B C 1
ATOM 5174 O O . LEU B 1 69 ? -13.453 16.359 -40.938 1 50.28 69 LEU B O 1
ATOM 5178 N N . GLY B 1 70 ? -12.805 15.766 -42.938 1 46.28 70 GLY B N 1
ATOM 5179 C CA . GLY B 1 70 ? -12.914 14.336 -42.656 1 46.28 70 GLY B CA 1
ATOM 5180 C C . GLY B 1 70 ? -11.852 13.836 -41.688 1 46.28 70 GLY B C 1
ATOM 5181 O O . GLY B 1 70 ? -12.117 12.969 -40.844 1 46.28 70 GLY B O 1
ATOM 5182 N N . GLN B 1 71 ? -10.602 14.297 -41.781 1 45.28 71 GLN B N 1
ATOM 5183 C CA . GLN B 1 71 ? -9.594 13.977 -40.781 1 45.28 71 GLN B CA 1
ATOM 5184 C C . GLN B 1 71 ? -9.852 14.727 -39.469 1 45.28 71 GLN B C 1
ATOM 5186 O O . GLN B 1 71 ? -9.602 14.195 -38.406 1 45.28 71 GLN B O 1
ATOM 5191 N N . ASN B 1 72 ? -10.062 15.961 -39.406 1 42.75 72 ASN B N 1
ATOM 5192 C CA . ASN B 1 72 ? -10.562 16.641 -38.219 1 42.75 72 ASN B CA 1
ATOM 5193 C C . ASN B 1 72 ? -11.93 16.094 -37.812 1 42.75 72 ASN B C 1
ATOM 5195 O O . ASN B 1 72 ? -12.25 16.047 -36.625 1 42.75 72 ASN B O 1
ATOM 5199 N N . GLN B 1 73 ? -12.945 15.898 -38.625 1 40.5 73 GLN B N 1
ATOM 5200 C CA . GLN B 1 73 ? -14.125 15.125 -38.281 1 40.5 73 GLN B CA 1
ATOM 5201 C C . GLN B 1 73 ? 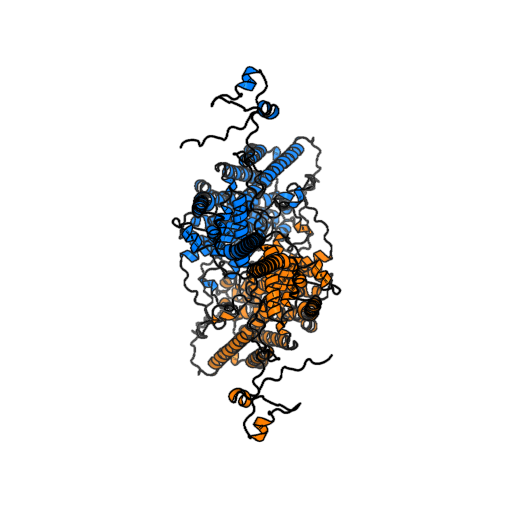-13.75 13.695 -37.906 1 40.5 73 GLN B C 1
ATOM 5203 O O . GLN B 1 73 ? -14.422 13.055 -37.094 1 40.5 73 GLN B O 1
ATOM 5208 N N . GLU B 1 74 ? -12.781 13 -38.438 1 37.91 74 GLU B N 1
ATOM 5209 C CA . GLU B 1 74 ? -12.289 11.719 -37.938 1 37.91 74 GLU B CA 1
ATOM 5210 C C . GLU B 1 74 ? -11.477 11.914 -36.656 1 37.91 74 GLU B C 1
ATOM 5212 O O . GLU B 1 74 ? -11.508 11.078 -35.75 1 37.91 74 GLU B O 1
ATOM 5217 N N . LYS B 1 75 ? -10.555 12.867 -36.469 1 37.47 75 LYS B N 1
ATOM 5218 C CA . LYS B 1 75 ? -9.93 13.172 -35.188 1 37.47 75 LYS B CA 1
ATOM 5219 C C . LYS B 1 75 ? -10.938 13.812 -34.219 1 37.47 75 LYS B C 1
ATOM 5221 O O . LYS B 1 75 ? -10.859 13.594 -33 1 37.47 75 LYS B O 1
ATOM 5226 N N . ASP B 1 76 ? -11.719 14.836 -34.438 1 38.44 76 ASP B N 1
ATOM 5227 C CA . ASP B 1 76 ? -12.945 15.156 -33.719 1 38.44 76 ASP B CA 1
ATOM 5228 C C . ASP B 1 76 ? -13.891 13.953 -33.688 1 38.44 76 ASP B C 1
ATOM 5230 O O . ASP B 1 76 ? -14.695 13.812 -32.75 1 38.44 76 ASP B O 1
ATOM 5234 N N . GLY B 1 77 ? -14.109 13.242 -34.719 1 33.09 77 GLY B N 1
ATOM 5235 C CA . GLY B 1 77 ? -14.703 11.922 -34.656 1 33.09 77 GLY B CA 1
ATOM 5236 C C . GLY B 1 77 ? -13.906 10.945 -33.812 1 33.09 77 GLY B C 1
ATOM 5237 O O . GLY B 1 77 ? -14.438 9.922 -33.375 1 33.09 77 GLY B O 1
ATOM 5238 N N . VAL B 1 78 ? -12.586 10.938 -33.875 1 34.47 78 VAL B N 1
ATOM 5239 C CA . VAL B 1 78 ? -11.836 10.156 -32.906 1 34.47 78 VAL B CA 1
ATOM 5240 C C . VAL B 1 78 ? -11.961 10.789 -31.531 1 34.47 78 VAL B C 1
ATOM 5242 O O . VAL B 1 78 ? -12.039 10.086 -30.516 1 34.47 78 VAL B O 1
ATOM 5245 N N . GLN B 1 79 ? -11.773 12.07 -31.281 1 35.81 79 GLN B N 1
ATOM 5246 C CA . GLN B 1 79 ? -12.172 12.719 -30.031 1 35.81 79 GLN B CA 1
ATOM 5247 C C . GLN B 1 79 ? -13.672 12.57 -29.797 1 35.81 79 GLN B C 1
ATOM 5249 O O . GLN B 1 79 ? -14.117 12.43 -28.656 1 35.81 79 GLN B O 1
ATOM 5254 N N . ASP B 1 80 ? -14.57 12.906 -30.703 1 36.75 80 ASP B N 1
ATOM 5255 C CA . ASP B 1 80 ? -15.984 12.547 -30.703 1 36.75 80 ASP B CA 1
ATOM 5256 C C . ASP B 1 80 ? -16.172 11.031 -30.766 1 36.75 80 ASP B C 1
ATOM 5258 O O . ASP B 1 80 ? -17.234 10.516 -30.422 1 36.75 80 ASP B O 1
ATOM 5262 N N . SER B 1 81 ? -15.484 10.32 -31.594 1 37.84 81 SER B N 1
ATOM 5263 C CA . SER B 1 81 ? -15.508 8.859 -31.641 1 37.84 81 SER B CA 1
ATOM 5264 C C . SER B 1 81 ? -15.031 8.266 -30.312 1 37.84 81 SER B C 1
ATOM 5266 O O . SER B 1 81 ? -15.055 7.043 -30.141 1 37.84 81 SER B O 1
ATOM 5268 N N . LYS B 1 82 ? -14.234 8.945 -29.625 1 45.09 82 LYS B N 1
ATOM 5269 C CA . LYS B 1 82 ? -13.984 8.617 -28.234 1 45.09 82 LYS B CA 1
ATOM 5270 C C . LYS B 1 82 ? -15.18 8.984 -27.359 1 45.09 82 LYS B C 1
ATOM 5272 O O . LYS B 1 82 ? -15.141 8.82 -26.125 1 45.09 82 LYS B O 1
ATOM 5277 N N . LYS B 1 83 ? -16.078 9.727 -28.016 1 48.22 83 LYS B N 1
ATOM 5278 C CA . LYS B 1 83 ? -17.344 10 -27.344 1 48.22 83 LYS B CA 1
ATOM 5279 C C . LYS B 1 83 ? -18.281 8.805 -27.453 1 48.22 83 LYS B C 1
ATOM 5281 O O . LYS B 1 83 ? -18.812 8.508 -28.516 1 48.22 83 LYS B O 1
ATOM 5286 N N . GLY B 1 84 ? -17.969 7.832 -27.094 1 63.5 84 GLY B N 1
ATOM 5287 C CA . GLY B 1 84 ? -18.75 6.645 -26.781 1 63.5 84 GLY B CA 1
ATOM 5288 C C . GLY B 1 84 ? -17.906 5.496 -26.266 1 63.5 84 GLY B C 1
ATOM 5289 O O . GLY B 1 84 ? -16.672 5.562 -26.297 1 63.5 84 GLY B O 1
ATOM 5290 N N . ASP B 1 85 ? -18.547 4.66 -25.875 1 80.69 85 ASP B N 1
ATOM 5291 C CA . ASP B 1 85 ? -17.875 3.488 -25.328 1 80.69 85 ASP B CA 1
ATOM 5292 C C . ASP B 1 85 ? -17.344 2.586 -26.438 1 80.69 85 ASP B C 1
ATOM 5294 O O . ASP B 1 85 ? -17.578 2.848 -27.625 1 80.69 85 ASP B O 1
ATOM 5298 N N . ILE B 1 86 ? -16.453 1.772 -26.453 1 84.75 86 ILE B N 1
ATOM 5299 C CA . ILE B 1 86 ? -15.719 0.896 -27.375 1 84.75 86 ILE B CA 1
ATOM 5300 C C . ILE B 1 86 ? -16.703 0.212 -28.328 1 84.75 86 ILE B C 1
ATOM 5302 O O . ILE B 1 86 ? -16.359 -0.051 -29.484 1 84.75 86 ILE B O 1
ATOM 5306 N N . VAL B 1 87 ? -17.938 -0.013 -27.906 1 87.94 87 VAL B N 1
ATOM 5307 C CA . VAL B 1 87 ? -18.969 -0.64 -28.734 1 87.94 87 VAL B CA 1
ATOM 5308 C C . VAL B 1 87 ? -19.531 0.376 -29.719 1 87.94 87 VAL B C 1
ATOM 5310 O O . VAL B 1 87 ? -19.719 0.063 -30.906 1 87.94 87 VAL B O 1
ATOM 5313 N N . ASP B 1 88 ? -19.75 1.544 -29.219 1 86.75 88 ASP B N 1
ATOM 5314 C CA . ASP B 1 88 ? -20.297 2.602 -30.078 1 86.75 88 ASP B CA 1
ATOM 5315 C C . ASP B 1 88 ? -19.297 2.982 -31.172 1 86.75 88 ASP B C 1
ATOM 5317 O O . ASP B 1 88 ? -19.688 3.354 -32.281 1 86.75 88 ASP B O 1
ATOM 5321 N N . ARG B 1 89 ? -18.016 2.838 -30.922 1 87.44 89 ARG B N 1
ATOM 5322 C CA . ARG B 1 89 ? -16.969 3.162 -31.891 1 87.44 89 ARG B CA 1
ATOM 5323 C C . ARG B 1 89 ? -16.781 2.033 -32.906 1 87.44 89 ARG B C 1
ATOM 5325 O O . ARG B 1 89 ? -16.047 2.188 -33.875 1 87.44 89 ARG B O 1
ATOM 5332 N N . GLY B 1 90 ? -17.359 0.818 -32.562 1 84.62 90 GLY B N 1
ATOM 5333 C CA . GLY B 1 90 ? -17.375 -0.286 -33.5 1 84.62 90 GLY B CA 1
ATOM 5334 C C . GLY B 1 90 ? -16.141 -1.174 -33.375 1 84.62 90 GLY B C 1
ATOM 5335 O O . GLY B 1 90 ? -15.859 -1.969 -34.281 1 84.62 90 GLY B O 1
ATOM 5336 N N . VAL B 1 91 ? -15.344 -0.89 -32.406 1 88.06 91 VAL B N 1
ATOM 5337 C CA . VAL B 1 91 ? -14.18 -1.744 -32.219 1 88.06 91 VAL B CA 1
ATOM 5338 C C . VAL B 1 91 ? -14.625 -3.178 -31.953 1 88.06 91 VAL B C 1
ATOM 5340 O O . VAL B 1 91 ? -14 -4.133 -32.406 1 88.06 91 VAL B O 1
ATOM 5343 N N . ILE B 1 92 ? -15.711 -3.334 -31.172 1 91.38 92 ILE B N 1
ATOM 5344 C CA . ILE B 1 92 ? -16.328 -4.625 -30.891 1 91.38 92 ILE B CA 1
ATOM 5345 C C . ILE B 1 92 ? -17.844 -4.5 -30.984 1 91.38 92 ILE B C 1
ATOM 5347 O O . ILE B 1 92 ? -18.422 -3.455 -30.656 1 91.38 92 ILE B O 1
ATOM 5351 N N . THR B 1 93 ? -18.438 -5.496 -31.484 1 91.5 93 THR B N 1
ATOM 5352 C CA . THR B 1 93 ? -19.891 -5.5 -31.562 1 91.5 93 THR B CA 1
ATOM 5353 C C . THR B 1 93 ? -20.484 -6.004 -30.25 1 91.5 93 THR B C 1
ATOM 5355 O O . THR B 1 93 ? -19.797 -6.648 -29.453 1 91.5 93 THR B O 1
ATOM 5358 N N . LEU B 1 94 ? -21.781 -5.691 -30.031 1 92.44 94 LEU B N 1
ATOM 5359 C CA . LEU B 1 94 ? -22.453 -6.145 -28.812 1 92.44 94 LEU B CA 1
ATOM 5360 C C . LEU B 1 94 ? -22.531 -7.668 -28.781 1 92.44 94 LEU B C 1
ATOM 5362 O O . LEU B 1 94 ? -22.438 -8.266 -27.703 1 92.44 94 LEU B O 1
ATOM 5366 N N . ASP B 1 95 ? -22.688 -8.258 -29.953 1 92.56 95 ASP B N 1
ATOM 5367 C CA . ASP B 1 95 ? -22.75 -9.711 -30.016 1 92.56 95 ASP B CA 1
ATOM 5368 C C . ASP B 1 95 ? -21.406 -10.344 -29.625 1 92.56 95 ASP B C 1
ATOM 5370 O O . ASP B 1 95 ? -21.375 -11.367 -28.953 1 92.56 95 ASP B O 1
ATOM 5374 N N . GLU B 1 96 ? -20.391 -9.711 -30.109 1 93.38 96 GLU B N 1
ATOM 5375 C CA . GLU B 1 96 ? -19.062 -10.188 -29.719 1 93.38 96 GLU B CA 1
ATOM 5376 C C . GLU B 1 96 ? -18.828 -10.016 -28.219 1 93.38 96 GLU B C 1
ATOM 5378 O O . GLU B 1 96 ? -18.219 -10.875 -27.578 1 93.38 96 GLU B O 1
ATOM 5383 N N . ALA B 1 97 ? -19.328 -8.906 -27.719 1 95.44 97 ALA B N 1
ATOM 5384 C CA . ALA B 1 97 ? -19.188 -8.648 -26.281 1 95.44 97 ALA B CA 1
ATOM 5385 C C . ALA B 1 97 ? -19.938 -9.688 -25.469 1 95.44 97 ALA B C 1
ATOM 5387 O O . ALA B 1 97 ? -19.469 -10.117 -24.406 1 95.44 97 ALA B O 1
ATOM 5388 N N . VAL B 1 98 ? -21.141 -10.078 -25.953 1 95.44 98 VAL B N 1
ATOM 5389 C CA . VAL B 1 98 ? -21.922 -11.102 -25.281 1 95.44 98 VAL B CA 1
ATOM 5390 C C . VAL B 1 98 ? -21.156 -12.422 -25.266 1 95.44 98 VAL B C 1
ATOM 5392 O O . VAL B 1 98 ? -21.141 -13.125 -24.25 1 95.44 98 VAL B O 1
ATOM 5395 N N . GLY B 1 99 ? -20.531 -12.727 -26.375 1 94.62 99 GLY B N 1
ATOM 5396 C CA . GLY B 1 99 ? -19.719 -13.938 -26.438 1 94.62 99 GLY B CA 1
ATOM 5397 C C . GLY B 1 99 ? -18.547 -13.93 -25.469 1 94.62 99 GLY B C 1
ATOM 5398 O O . GLY B 1 99 ? -18.281 -14.945 -24.828 1 94.62 99 GLY B O 1
ATOM 5399 N N . LEU B 1 100 ? -17.859 -12.82 -25.406 1 94.94 100 LEU B N 1
ATOM 5400 C CA . LEU B 1 100 ? -16.734 -12.703 -24.5 1 94.94 100 LEU B CA 1
ATOM 5401 C C . LEU B 1 100 ? -17.188 -12.789 -23.047 1 94.94 100 LEU B C 1
ATOM 5403 O O . LEU B 1 100 ? -16.516 -13.406 -22.219 1 94.94 100 LEU B O 1
ATOM 5407 N N . LEU B 1 101 ? -18.312 -12.148 -22.703 1 96.38 101 LEU B N 1
ATOM 5408 C CA . LEU B 1 101 ? -18.859 -12.203 -21.359 1 96.38 101 LEU B CA 1
ATOM 5409 C C . LEU B 1 101 ? -19.219 -13.633 -20.969 1 96.38 101 LEU B C 1
ATOM 5411 O O . LEU B 1 101 ? -18.984 -14.055 -19.844 1 96.38 101 LEU B O 1
ATOM 5415 N N . GLU B 1 102 ? -19.766 -14.336 -21.906 1 94.56 102 GLU B N 1
ATOM 5416 C CA . GLU B 1 102 ? -20.141 -15.719 -21.641 1 94.56 102 GLU B CA 1
ATOM 5417 C C . GLU B 1 102 ? -18.906 -16.594 -21.453 1 94.56 102 GLU B C 1
ATOM 5419 O O . GLU B 1 102 ? -18.906 -17.484 -20.594 1 94.56 102 GLU B O 1
ATOM 5424 N N . SER B 1 103 ? -17.953 -16.359 -22.281 1 92.12 103 SER B N 1
ATOM 5425 C CA . SER B 1 103 ? -16.703 -17.094 -22.109 1 92.12 103 SER B CA 1
ATOM 5426 C C . SER B 1 103 ? -16.094 -16.797 -20.734 1 92.12 103 SER B C 1
ATOM 5428 O O . SER B 1 103 ? -15.57 -17.703 -20.078 1 92.12 103 SER B O 1
ATOM 5430 N N . PHE B 1 104 ? -16.125 -15.578 -20.344 1 94.75 104 PHE B N 1
ATOM 5431 C CA . PHE B 1 104 ? -15.617 -15.188 -19.031 1 94.75 104 PHE B CA 1
ATOM 5432 C C . PHE B 1 104 ? -16.391 -15.891 -17.922 1 94.75 104 PHE B C 1
ATOM 5434 O O . PHE B 1 104 ? -15.781 -16.422 -16.984 1 94.75 104 PHE B O 1
ATOM 5441 N N . ARG B 1 105 ? -17.703 -15.859 -18.016 1 94.19 105 ARG B N 1
ATOM 5442 C CA . ARG B 1 105 ? -18.578 -16.406 -16.984 1 94.19 105 ARG B CA 1
ATOM 5443 C C . ARG B 1 105 ? -18.375 -17.906 -16.812 1 94.19 105 ARG B C 1
ATOM 5445 O O . ARG B 1 105 ? -18.359 -18.406 -15.688 1 94.19 105 ARG B O 1
ATOM 5452 N N . HIS B 1 106 ? -18.062 -18.578 -17.859 1 89.56 106 HIS B N 1
ATOM 5453 C CA . HIS B 1 106 ? -18.047 -20.031 -17.797 1 89.56 106 HIS B CA 1
ATOM 5454 C C . HIS B 1 106 ? -16.625 -20.562 -17.625 1 89.56 106 HIS B C 1
ATOM 5456 O O . HIS B 1 106 ? -16.422 -21.594 -16.984 1 89.56 106 HIS B O 1
ATOM 5462 N N . SER B 1 107 ? -15.711 -19.859 -18.156 1 89.5 107 SER B N 1
ATOM 5463 C CA . SER B 1 107 ? -14.375 -20.453 -18.203 1 89.5 107 SER B CA 1
ATOM 5464 C C . SER B 1 107 ? -13.414 -19.719 -17.266 1 89.5 107 SER B C 1
ATOM 5466 O O . SER B 1 107 ? -12.406 -20.281 -16.844 1 89.5 107 SER B O 1
ATOM 5468 N N . MET B 1 108 ? -13.602 -18.484 -16.969 1 92.56 108 MET B N 1
ATOM 5469 C CA . MET B 1 108 ? -12.625 -17.703 -16.203 1 92.56 108 MET B CA 1
ATOM 5470 C C . MET B 1 108 ? -13.125 -17.406 -14.805 1 92.56 108 MET B C 1
ATOM 5472 O O . MET B 1 108 ? -12.398 -17.609 -13.828 1 92.56 108 MET B O 1
ATOM 5476 N N . LEU B 1 109 ? -14.383 -17.047 -14.656 1 91.56 109 LEU B N 1
ATOM 5477 C CA . LEU B 1 109 ? -14.977 -16.594 -13.406 1 91.56 109 LEU B CA 1
ATOM 5478 C C . LEU B 1 109 ? -14.875 -17.672 -12.328 1 91.56 109 LEU B C 1
ATOM 5480 O O . LEU B 1 109 ? -14.703 -17.359 -11.148 1 91.56 109 LEU B O 1
ATOM 5484 N N . PRO B 1 110 ? -14.938 -18.938 -12.664 1 88.25 110 PRO B N 1
ATOM 5485 C CA . PRO B 1 110 ? -14.859 -19.969 -11.633 1 88.25 110 PRO B CA 1
ATOM 5486 C C . PRO B 1 110 ? -13.516 -19.969 -10.906 1 88.25 110 PRO B C 1
ATOM 5488 O O . PRO B 1 110 ? -13.422 -20.484 -9.781 1 88.25 110 PRO B O 1
ATOM 5491 N N . HIS B 1 111 ? -12.5 -19.406 -11.484 1 89.38 111 HIS B N 1
ATOM 5492 C CA . HIS B 1 111 ? -11.188 -19.375 -10.859 1 89.38 111 HIS B CA 1
ATOM 5493 C C . HIS B 1 111 ? -11.016 -18.125 -10.008 1 89.38 111 HIS B C 1
ATOM 5495 O O . HIS B 1 111 ? -10.039 -18 -9.266 1 89.38 111 HIS B O 1
ATOM 5501 N N . PHE B 1 112 ? -11.977 -17.297 -10.094 1 92.94 112 PHE B N 1
ATOM 5502 C CA . PHE B 1 112 ? -11.836 -15.984 -9.484 1 92.94 112 PHE B CA 1
ATOM 5503 C C . PHE B 1 112 ? -13.047 -15.641 -8.633 1 92.94 112 PHE B C 1
ATOM 5505 O O . PHE B 1 112 ? -13.898 -14.844 -9.047 1 92.94 112 PHE B O 1
ATOM 5512 N N . PRO B 1 113 ? -13.07 -16.031 -7.402 1 93.62 113 PRO B N 1
ATOM 5513 C CA . PRO B 1 113 ? -14.258 -15.906 -6.551 1 93.62 113 PRO B CA 1
ATOM 5514 C C . PRO B 1 113 ? -14.383 -14.523 -5.918 1 93.62 113 PRO B C 1
ATOM 5516 O O . PRO B 1 113 ? -15.18 -14.328 -5 1 93.62 113 PRO B O 1
ATOM 5519 N N . PHE B 1 114 ? -13.727 -13.469 -6.328 1 96.56 114 PHE B N 1
ATOM 5520 C CA . PHE B 1 114 ? -13.672 -12.195 -5.625 1 96.56 114 PHE B CA 1
ATOM 5521 C C . PHE B 1 114 ? -14.625 -11.188 -6.25 1 96.56 114 PHE B C 1
ATOM 5523 O O . PHE B 1 114 ? -14.938 -10.156 -5.648 1 96.56 114 PHE B O 1
ATOM 5530 N N . VAL B 1 115 ? -15.031 -11.438 -7.445 1 95.75 115 VAL B N 1
ATOM 5531 C CA . VAL B 1 115 ? -16.031 -10.625 -8.125 1 95.75 115 VAL B CA 1
ATOM 5532 C C . VAL B 1 115 ? -17.188 -11.516 -8.602 1 95.75 115 VAL B C 1
ATOM 5534 O O . VAL B 1 115 ? -16.969 -12.5 -9.312 1 95.75 115 VAL B O 1
ATOM 5537 N N . VAL B 1 116 ? -18.406 -11.188 -8.172 1 93.94 116 VAL B N 1
ATOM 5538 C CA . VAL B 1 116 ? -19.562 -11.984 -8.531 1 93.94 116 VAL B CA 1
ATOM 5539 C C . VAL B 1 116 ? -20.453 -11.195 -9.492 1 93.94 116 VAL B C 1
ATOM 5541 O O . VAL B 1 116 ? -20.719 -10.016 -9.266 1 93.94 116 VAL B O 1
ATOM 5544 N N . LEU B 1 117 ? -20.75 -11.867 -10.586 1 93.12 117 LEU B N 1
ATOM 5545 C CA . LEU B 1 117 ? -21.719 -11.32 -11.531 1 93.12 117 LEU B CA 1
ATOM 5546 C C . LEU B 1 117 ? -23.078 -12 -11.367 1 93.12 117 LEU B C 1
ATOM 5548 O O . LEU B 1 117 ? -23.156 -13.227 -11.289 1 93.12 117 LEU B O 1
ATOM 5552 N N . PRO B 1 118 ? -24.062 -11.125 -11.242 1 89.81 118 PRO B N 1
ATOM 5553 C CA . PRO B 1 118 ? -25.375 -11.766 -11.25 1 89.81 118 PRO B CA 1
ATOM 5554 C C . PRO B 1 118 ? -25.578 -12.695 -12.453 1 89.81 118 PRO B C 1
ATOM 5556 O O . PRO B 1 118 ? -25.141 -12.375 -13.562 1 89.81 118 PRO B O 1
ATOM 5559 N N . PRO B 1 119 ? -26.172 -13.859 -12.242 1 87.75 119 PRO B N 1
ATOM 5560 C CA . PRO B 1 119 ? -26.266 -14.859 -13.305 1 87.75 119 PRO B CA 1
ATOM 5561 C C . PRO B 1 119 ? -27.062 -14.367 -14.508 1 87.75 119 PRO B C 1
ATOM 5563 O O . PRO B 1 119 ? -26.828 -14.805 -15.633 1 87.75 119 PRO B O 1
ATOM 5566 N N . ASP B 1 120 ? -27.922 -13.398 -14.32 1 89.31 120 ASP B N 1
ATOM 5567 C CA . ASP B 1 120 ? -28.797 -12.984 -15.406 1 89.31 120 ASP B CA 1
ATOM 5568 C C . ASP B 1 120 ? -28.344 -11.648 -15.992 1 89.31 120 ASP B C 1
ATOM 5570 O O . ASP B 1 120 ? -29.047 -11.062 -16.828 1 89.31 120 ASP B O 1
ATOM 5574 N N . ILE B 1 121 ? -27.203 -11.266 -15.617 1 92.31 121 ILE B N 1
ATOM 5575 C CA . ILE B 1 121 ? -26.781 -9.953 -16.094 1 92.31 121 ILE B CA 1
ATOM 5576 C C . ILE B 1 121 ? -26.375 -10.031 -17.562 1 92.31 121 ILE B C 1
ATOM 5578 O O . ILE B 1 121 ? -25.734 -11 -17.984 1 92.31 121 ILE B O 1
ATOM 5582 N N . THR B 1 122 ? -26.859 -9.188 -18.344 1 93.25 122 THR B N 1
ATOM 5583 C CA . THR B 1 122 ? -26.531 -9.148 -19.766 1 93.25 122 THR B CA 1
ATOM 5584 C C . THR B 1 122 ? -25.391 -8.18 -20.047 1 93.25 122 THR B C 1
ATOM 5586 O O . THR B 1 122 ? -25.062 -7.332 -19.203 1 93.25 122 THR B O 1
ATOM 5589 N N . ALA B 1 123 ? -24.75 -8.344 -21.234 1 94.44 123 ALA B N 1
ATOM 5590 C CA . ALA B 1 123 ? -23.656 -7.453 -21.641 1 94.44 123 ALA B CA 1
ATOM 5591 C C . ALA B 1 123 ? -24.125 -6.008 -21.719 1 94.44 123 ALA B C 1
ATOM 5593 O O . ALA B 1 123 ? -23.391 -5.086 -21.359 1 94.44 123 ALA B O 1
ATOM 5594 N N . GLY B 1 124 ? -25.359 -5.852 -22.109 1 92.56 124 GLY B N 1
ATOM 5595 C CA . GLY B 1 124 ? -25.906 -4.512 -22.188 1 92.56 124 GLY B CA 1
ATOM 5596 C C . GLY B 1 124 ? -26.094 -3.857 -20.828 1 92.56 124 GLY B C 1
ATOM 5597 O O . GLY B 1 124 ? -25.797 -2.676 -20.656 1 92.56 124 GLY B O 1
ATOM 5598 N N . GLU B 1 125 ? -26.578 -4.598 -19.891 1 92.88 125 GLU B N 1
ATOM 5599 C CA . GLU B 1 125 ? -26.781 -4.078 -18.547 1 92.88 125 GLU B CA 1
ATOM 5600 C C . GLU B 1 125 ? -25.453 -3.748 -17.875 1 92.88 125 GLU B C 1
ATOM 5602 O O . GLU B 1 125 ? -25.344 -2.723 -17.203 1 92.88 125 GLU B O 1
ATOM 5607 N N . LEU B 1 126 ? -24.516 -4.598 -18.078 1 95.12 126 LEU B N 1
ATOM 5608 C CA . LEU B 1 126 ? -23.203 -4.367 -17.5 1 95.12 126 LEU B CA 1
ATOM 5609 C C . LEU B 1 126 ? -22.547 -3.133 -18.109 1 95.12 126 LEU B C 1
ATOM 5611 O O . LEU B 1 126 ? -21.906 -2.346 -17.406 1 95.12 126 LEU B O 1
ATOM 5615 N N . ARG B 1 127 ? -22.703 -3.018 -19.391 1 94.44 127 ARG B N 1
ATOM 5616 C CA . ARG B 1 127 ? -22.172 -1.866 -20.109 1 94.44 127 ARG B CA 1
ATOM 5617 C C . ARG B 1 127 ? -22.781 -0.567 -19.609 1 94.44 127 ARG B C 1
ATOM 5619 O O . ARG B 1 127 ? -22.094 0.433 -19.438 1 94.44 127 ARG B O 1
ATOM 5626 N N . ASP B 1 128 ? -24.016 -0.583 -19.172 1 91.44 128 ASP B N 1
ATOM 5627 C CA . ASP B 1 128 ? -24.734 0.617 -18.75 1 91.44 128 ASP B CA 1
ATOM 5628 C C . ASP B 1 128 ? -24.453 0.948 -17.281 1 91.44 128 ASP B C 1
ATOM 5630 O O . ASP B 1 128 ? -24.266 2.111 -16.938 1 91.44 128 ASP B O 1
ATOM 5634 N N . HIS B 1 129 ? -24.391 -0.07 -16.484 1 90.62 129 HIS B N 1
ATOM 5635 C CA . HIS B 1 129 ? -24.344 0.178 -15.047 1 90.62 129 HIS B CA 1
ATOM 5636 C C . HIS B 1 129 ? -22.906 0.151 -14.523 1 90.62 129 HIS B C 1
ATOM 5638 O O . HIS B 1 129 ? -22.594 0.842 -13.555 1 90.62 129 HIS B O 1
ATOM 5644 N N . GLN B 1 130 ? -22.125 -0.677 -15.094 1 94.56 130 GLN B N 1
ATOM 5645 C CA . GLN B 1 130 ? -20.734 -0.822 -14.688 1 94.56 130 GLN B CA 1
ATOM 5646 C C . GLN B 1 130 ? -19.797 -0.871 -15.898 1 94.56 130 GLN B C 1
ATOM 5648 O O . GLN B 1 130 ? -19.141 -1.886 -16.141 1 94.56 130 GLN B O 1
ATOM 5653 N N . PRO B 1 131 ? -19.641 0.216 -16.469 1 93.56 131 PRO B N 1
ATOM 5654 C CA . PRO B 1 131 ? -18.906 0.258 -17.734 1 93.56 131 PRO B CA 1
ATOM 5655 C C . PRO B 1 131 ? -17.438 -0.123 -17.578 1 93.56 131 PRO B C 1
ATOM 5657 O O . PRO B 1 131 ? -16.844 -0.725 -18.484 1 93.56 131 PRO B O 1
ATOM 5660 N N . PHE B 1 132 ? -16.844 0.279 -16.516 1 95 132 PHE B N 1
ATOM 5661 C CA . PHE B 1 132 ? -15.43 -0.056 -16.359 1 95 132 PHE B CA 1
ATOM 5662 C C . PHE B 1 132 ? -15.25 -1.556 -16.156 1 95 132 PHE B C 1
ATOM 5664 O O . PHE B 1 132 ? -14.328 -2.156 -16.719 1 95 132 PHE B O 1
ATOM 5671 N N . LEU B 1 133 ? -16.062 -2.158 -15.297 1 96.56 133 LEU B N 1
ATOM 5672 C CA . LEU B 1 133 ? -16.016 -3.604 -15.102 1 96.56 133 LEU B CA 1
ATOM 5673 C C . LEU B 1 133 ? -16.281 -4.336 -16.406 1 96.56 133 LEU B C 1
ATOM 5675 O O . LEU B 1 133 ? -15.617 -5.332 -16.719 1 96.56 133 LEU B O 1
ATOM 5679 N N . PHE B 1 134 ? -17.281 -3.803 -17.203 1 96.69 134 PHE B N 1
ATOM 5680 C CA . PHE B 1 134 ? -17.578 -4.344 -18.531 1 96.69 134 PHE B CA 1
ATOM 5681 C C . PHE B 1 134 ? -16.344 -4.348 -19.406 1 96.69 134 PHE B C 1
ATOM 5683 O O . PHE B 1 134 ? -16 -5.371 -20 1 96.69 134 PHE B O 1
ATOM 5690 N N . LEU B 1 135 ? -15.617 -3.311 -19.438 1 95.69 135 LEU B N 1
ATOM 5691 C CA . LEU B 1 135 ? -14.414 -3.168 -20.234 1 95.69 135 LEU B CA 1
ATOM 5692 C C . LEU B 1 135 ? -13.312 -4.102 -19.75 1 95.69 135 LEU B C 1
ATOM 5694 O O . LEU B 1 135 ? -12.594 -4.699 -20.547 1 95.69 135 LEU B O 1
ATOM 5698 N N . ALA B 1 136 ? -13.094 -4.164 -18.422 1 96.12 136 ALA B N 1
ATOM 5699 C CA . ALA B 1 136 ? -12.086 -5.043 -17.844 1 96.12 136 ALA B CA 1
ATOM 5700 C C . ALA B 1 136 ? -12.328 -6.496 -18.234 1 96.12 136 ALA B C 1
ATOM 5702 O O . ALA B 1 136 ? -11.398 -7.195 -18.641 1 96.12 136 ALA B O 1
ATOM 5703 N N . ILE B 1 137 ? -13.57 -6.906 -18.172 1 96.56 137 ILE B N 1
ATOM 5704 C CA . ILE B 1 137 ? -13.938 -8.281 -18.5 1 96.56 137 ILE B CA 1
ATOM 5705 C C . ILE B 1 137 ? -13.68 -8.539 -19.984 1 96.56 137 ILE B C 1
ATOM 5707 O O . ILE B 1 137 ? -13.125 -9.578 -20.344 1 96.56 137 ILE B O 1
ATOM 5711 N N . LEU B 1 138 ? -14.055 -7.598 -20.812 1 95.62 138 LEU B N 1
ATOM 5712 C CA . LEU B 1 138 ? -13.836 -7.762 -22.25 1 95.62 138 LEU B CA 1
ATOM 5713 C C . LEU B 1 138 ? -12.344 -7.848 -22.562 1 95.62 138 LEU B C 1
ATOM 5715 O O . LEU B 1 138 ? -11.922 -8.672 -23.375 1 95.62 138 LEU B O 1
ATOM 5719 N N . SER B 1 139 ? -11.539 -7.043 -21.953 1 93.19 139 SER B N 1
ATOM 5720 C CA . SER B 1 139 ? -10.109 -6.984 -22.234 1 93.19 139 SER B CA 1
ATOM 5721 C C . SER B 1 139 ? -9.422 -8.297 -21.875 1 93.19 139 SER B C 1
ATOM 5723 O O . SER B 1 139 ? -8.547 -8.766 -22.594 1 93.19 139 SER B O 1
ATOM 5725 N N . VAL B 1 140 ? -9.805 -8.945 -20.766 1 92.75 140 VAL B N 1
ATOM 5726 C CA . VAL B 1 140 ? -9.117 -10.148 -20.297 1 92.75 140 VAL B CA 1
ATOM 5727 C C . VAL B 1 140 ? -9.641 -11.367 -21.062 1 92.75 140 VAL B C 1
ATOM 5729 O O . VAL B 1 140 ? -8.922 -12.359 -21.219 1 92.75 140 VAL B O 1
ATOM 5732 N N . SER B 1 141 ? -10.883 -11.266 -21.594 1 92.62 141 SER B N 1
ATOM 5733 C CA . SER B 1 141 ? -11.516 -12.422 -22.219 1 92.62 141 SER B CA 1
ATOM 5734 C C . SER B 1 141 ? -11.164 -12.508 -23.688 1 92.62 141 SER B C 1
ATOM 5736 O O . SER B 1 141 ? -11.344 -13.555 -24.328 1 92.62 141 SER B O 1
ATOM 5738 N N . ALA B 1 142 ? -10.641 -11.43 -24.312 1 88.25 142 ALA B N 1
ATOM 5739 C CA . ALA B 1 142 ? -10.32 -11.414 -25.75 1 88.25 142 ALA B CA 1
ATOM 5740 C C . ALA B 1 142 ? -8.961 -12.055 -26 1 88.25 142 ALA B C 1
ATOM 5742 O O . ALA B 1 142 ? -8.102 -11.461 -26.656 1 88.25 142 ALA B O 1
ATOM 5743 N N . THR B 1 143 ? -8.758 -13.25 -25.641 1 78 143 THR B N 1
ATOM 5744 C CA . THR B 1 143 ? -7.449 -13.891 -25.719 1 78 143 THR B CA 1
ATOM 5745 C C . THR B 1 143 ? -7.203 -14.461 -27.109 1 78 143 THR B C 1
ATOM 5747 O O . THR B 1 143 ? -6.051 -14.648 -27.516 1 78 143 THR B O 1
ATOM 5750 N N . ASP B 1 144 ? -8.219 -14.672 -27.875 1 75.19 144 ASP B N 1
ATOM 5751 C CA . ASP B 1 144 ? -8.07 -15.367 -29.141 1 75.19 144 ASP B CA 1
ATOM 5752 C C . ASP B 1 144 ? -7.73 -14.398 -30.266 1 75.19 144 ASP B C 1
ATOM 5754 O O . ASP B 1 144 ? -7.203 -14.797 -31.312 1 75.19 144 ASP B O 1
ATOM 5758 N N . ASN B 1 145 ? -8.094 -13.125 -30.109 1 79.31 145 ASN B N 1
ATOM 5759 C CA . ASN B 1 145 ? -7.812 -12.086 -31.094 1 79.31 145 ASN B CA 1
ATOM 5760 C C . ASN B 1 145 ? -6.824 -11.055 -30.547 1 79.31 145 ASN B C 1
ATOM 5762 O O . ASN B 1 145 ? -7.203 -10.164 -29.781 1 79.31 145 ASN B O 1
ATOM 5766 N N . GLN B 1 146 ? -5.676 -11.102 -31.109 1 79.38 146 GLN B N 1
ATOM 5767 C CA . GLN B 1 146 ? -4.598 -10.281 -30.562 1 79.38 146 GLN B CA 1
ATOM 5768 C C . GLN B 1 146 ? -4.852 -8.797 -30.828 1 79.38 146 GLN B C 1
ATOM 5770 O O . GLN B 1 146 ? -4.578 -7.957 -29.969 1 79.38 146 GLN B O 1
ATOM 5775 N N . THR B 1 147 ? -5.258 -8.547 -31.953 1 83 147 THR B N 1
ATOM 5776 C CA . THR B 1 147 ? -5.5 -7.148 -32.281 1 83 147 THR B CA 1
ATOM 5777 C C . THR B 1 147 ? -6.625 -6.57 -31.438 1 83 147 THR B C 1
ATOM 5779 O O . THR B 1 147 ? -6.504 -5.457 -30.922 1 83 147 THR B O 1
ATOM 5782 N N . LEU B 1 148 ? -7.688 -7.387 -31.328 1 87.19 148 LEU B N 1
ATOM 5783 C CA . LEU B 1 148 ? -8.797 -6.953 -30.5 1 87.19 148 LEU B CA 1
ATOM 5784 C C . LEU B 1 148 ? -8.359 -6.805 -29.047 1 87.19 148 LEU B C 1
ATOM 5786 O O . LEU B 1 148 ? -8.766 -5.863 -28.359 1 87.19 148 LEU B O 1
ATOM 5790 N N . GLN B 1 149 ? -7.555 -7.734 -28.609 1 87.56 149 GLN B N 1
ATOM 5791 C CA . GLN B 1 149 ? -7.055 -7.676 -27.234 1 87.56 149 GLN B CA 1
ATOM 5792 C C . GLN B 1 149 ? -6.25 -6.402 -27 1 87.56 149 GLN B C 1
ATOM 5794 O O . GLN B 1 149 ? -6.391 -5.762 -25.953 1 87.56 149 GLN B O 1
ATOM 5799 N N . ARG B 1 150 ? -5.395 -6.023 -27.922 1 85.12 150 ARG B N 1
ATOM 5800 C CA . ARG B 1 150 ? -4.586 -4.812 -27.797 1 85.12 150 ARG B CA 1
ATOM 5801 C C . ARG B 1 150 ? -5.469 -3.57 -27.734 1 85.12 150 ARG B C 1
ATOM 5803 O O . ARG B 1 150 ? -5.23 -2.678 -26.906 1 85.12 150 ARG B O 1
ATOM 5810 N N . ASP B 1 151 ? -6.418 -3.588 -28.531 1 88.06 151 ASP B N 1
ATOM 5811 C CA . ASP B 1 151 ? -7.328 -2.447 -28.562 1 88.06 151 ASP B CA 1
ATOM 5812 C C . ASP B 1 151 ? -8.102 -2.34 -27.25 1 88.06 151 ASP B C 1
ATOM 5814 O O . ASP B 1 151 ? -8.273 -1.244 -26.703 1 88.06 151 ASP B O 1
ATOM 5818 N N . LEU B 1 152 ? -8.57 -3.465 -26.812 1 91.62 152 LEU B N 1
ATOM 5819 C CA . LEU B 1 152 ? -9.336 -3.48 -25.578 1 91.62 152 LEU B CA 1
ATOM 5820 C C . LEU B 1 152 ? -8.445 -3.139 -24.375 1 91.62 152 LEU B C 1
ATOM 5822 O O . LEU B 1 152 ? -8.875 -2.43 -23.469 1 91.62 152 LEU B O 1
ATOM 5826 N N . ASP B 1 153 ? -7.234 -3.6 -24.406 1 89.12 153 ASP B N 1
ATOM 5827 C CA . ASP B 1 153 ? -6.289 -3.281 -23.344 1 89.12 153 ASP B CA 1
ATOM 5828 C C . ASP B 1 153 ? -5.988 -1.785 -23.297 1 89.12 153 ASP B C 1
ATOM 5830 O O . ASP B 1 153 ? -5.918 -1.189 -22.219 1 89.12 153 ASP B O 1
ATOM 5834 N N . ASP B 1 154 ? -5.754 -1.236 -24.422 1 87.94 154 ASP B N 1
ATOM 5835 C CA . ASP B 1 154 ? -5.465 0.193 -24.5 1 87.94 154 ASP B CA 1
ATOM 5836 C C . ASP B 1 154 ? -6.645 1.021 -24 1 87.94 154 ASP B C 1
ATOM 5838 O O . ASP B 1 154 ? -6.461 2.027 -23.312 1 87.94 154 ASP B O 1
ATOM 5842 N N . GLU B 1 155 ? -7.832 0.579 -24.359 1 91.44 155 GLU B N 1
ATOM 5843 C CA . GLU B 1 155 ? -9.031 1.27 -23.891 1 91.44 155 GLU B CA 1
ATOM 5844 C C . GLU B 1 155 ? -9.18 1.137 -22.375 1 91.44 155 GLU B C 1
ATOM 5846 O O . GLU B 1 155 ? -9.578 2.088 -21.703 1 91.44 155 GLU B O 1
ATOM 5851 N N . MET B 1 156 ? -8.953 -0.028 -21.953 1 91.38 156 MET B N 1
ATOM 5852 C CA . MET B 1 156 ? -9.023 -0.27 -20.516 1 91.38 156 MET B CA 1
ATOM 5853 C C . MET B 1 156 ? -8.023 0.597 -19.766 1 91.38 156 MET B C 1
ATOM 5855 O O . MET B 1 156 ? -8.359 1.199 -18.734 1 91.38 156 MET B O 1
ATOM 5859 N N . ARG B 1 157 ? -6.805 0.73 -20.266 1 89.88 157 ARG B N 1
ATOM 5860 C CA . ARG B 1 157 ? -5.77 1.549 -19.641 1 89.88 157 ARG B CA 1
ATOM 5861 C C . ARG B 1 157 ? -6.164 3.021 -19.641 1 89.88 157 ARG B C 1
ATOM 5863 O O . ARG B 1 157 ? -5.941 3.725 -18.641 1 89.88 157 ARG B O 1
ATOM 5870 N N . SER B 1 158 ? -6.688 3.396 -20.672 1 89.06 158 SER B N 1
ATOM 5871 C CA . SER B 1 158 ? -7.137 4.781 -20.766 1 89.06 158 SER B CA 1
ATOM 5872 C C . SER B 1 158 ? -8.266 5.062 -19.781 1 89.06 158 SER B C 1
ATOM 5874 O O . SER B 1 158 ? -8.273 6.113 -19.125 1 89.06 158 SER B O 1
ATOM 5876 N N . ALA B 1 159 ? -9.195 4.148 -19.719 1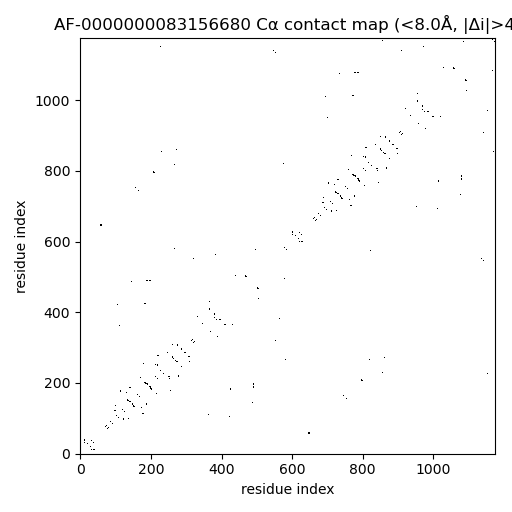 90.81 159 ALA B N 1
ATOM 5877 C CA . ALA B 1 159 ? -10.297 4.305 -18.766 1 90.81 159 ALA B CA 1
ATOM 5878 C C . ALA B 1 159 ? -9.781 4.305 -17.328 1 90.81 159 ALA B C 1
ATOM 5880 O O . ALA B 1 159 ? -10.297 5.043 -16.484 1 90.81 159 ALA B O 1
ATOM 5881 N N . LEU B 1 160 ? -8.844 3.488 -17.078 1 90.69 160 LEU B N 1
ATOM 5882 C CA . LEU B 1 160 ? -8.258 3.445 -15.742 1 90.69 160 LEU B CA 1
ATOM 5883 C C . LEU B 1 160 ? -7.539 4.754 -15.422 1 90.69 160 LEU B C 1
ATOM 5885 O O . LEU B 1 160 ? -7.648 5.27 -14.312 1 90.69 160 LEU B O 1
ATOM 5889 N N . ALA B 1 161 ? -6.773 5.25 -16.391 1 89.25 161 ALA B N 1
ATOM 5890 C CA . ALA B 1 161 ? -6.078 6.52 -16.203 1 89.25 161 ALA B CA 1
ATOM 5891 C C . ALA B 1 161 ? -7.062 7.641 -15.891 1 89.25 161 ALA B C 1
ATOM 5893 O O . ALA B 1 161 ? -6.797 8.477 -15.031 1 89.25 161 ALA B O 1
ATOM 5894 N N . ASP B 1 162 ? -8.18 7.566 -16.469 1 86.12 162 ASP B N 1
ATOM 5895 C CA . ASP B 1 162 ? -9.203 8.586 -16.266 1 86.12 162 ASP B CA 1
ATOM 5896 C C . ASP B 1 162 ? -9.789 8.508 -14.852 1 86.12 162 ASP B C 1
ATOM 5898 O O . ASP B 1 162 ? -10.18 9.523 -14.281 1 86.12 162 ASP B O 1
ATOM 5902 N N . ARG B 1 163 ? -9.805 7.328 -14.359 1 85.94 163 ARG B N 1
ATOM 5903 C CA . ARG B 1 163 ? -10.43 7.121 -13.055 1 85.94 163 ARG B CA 1
ATOM 5904 C C . ARG B 1 163 ? -9.422 7.293 -11.93 1 85.94 163 ARG B C 1
ATOM 5906 O O . ARG B 1 163 ? -9.805 7.438 -10.766 1 85.94 163 ARG B O 1
ATOM 5913 N N . THR B 1 164 ? -8.148 7.348 -12.211 1 85.44 164 THR B N 1
ATOM 5914 C CA . THR B 1 164 ? -7.137 7.348 -11.164 1 85.44 164 THR B CA 1
ATOM 5915 C C . THR B 1 164 ? -6.242 8.578 -11.273 1 85.44 164 THR B C 1
ATOM 5917 O O . THR B 1 164 ? -6.492 9.594 -10.617 1 85.44 164 THR B O 1
ATOM 5920 N N . ALA B 1 165 ? -5.297 8.586 -12.32 1 75.38 165 ALA B N 1
ATOM 5921 C CA . ALA B 1 165 ? -4.277 9.625 -12.422 1 75.38 165 ALA B CA 1
ATOM 5922 C C . ALA B 1 165 ? -4.875 10.93 -12.945 1 75.38 165 ALA B C 1
ATOM 5924 O O . ALA B 1 165 ? -4.508 12.016 -12.484 1 75.38 165 ALA B O 1
ATOM 5925 N N . LEU B 1 166 ? -5.758 10.812 -13.812 1 71.38 166 LEU B N 1
ATOM 5926 C CA . LEU B 1 166 ? -6.238 12.016 -14.492 1 71.38 166 LEU B CA 1
ATOM 5927 C C . LEU B 1 166 ? -7.41 12.633 -13.734 1 71.38 166 LEU B C 1
ATOM 5929 O O . LEU B 1 166 ? -7.629 13.844 -13.797 1 71.38 166 LEU B O 1
ATOM 5933 N N . GLY B 1 167 ? -8.273 12.031 -12.609 1 60.12 167 GLY B N 1
ATOM 5934 C CA . GLY B 1 167 ? -9.062 12.688 -11.578 1 60.12 167 GLY B CA 1
ATOM 5935 C C . GLY B 1 167 ? -10.547 12.391 -11.672 1 60.12 167 GLY B C 1
ATOM 5936 O O . GLY B 1 167 ? -11.336 12.883 -10.867 1 60.12 167 GLY B O 1
ATOM 5937 N N . PRO B 1 168 ? -11.539 12.875 -12.734 1 56.75 168 PRO B N 1
ATOM 5938 C CA . PRO B 1 168 ? -12.875 13.336 -12.367 1 56.75 168 PRO B CA 1
ATOM 5939 C C . PRO B 1 168 ? -13.688 12.281 -11.625 1 56.75 168 PRO B C 1
ATOM 5941 O O . PRO B 1 168 ? -14.656 12.602 -10.945 1 56.75 168 PRO B O 1
ATOM 5944 N N . VAL B 1 169 ? -13.25 10.859 -11.664 1 61.62 169 VAL B N 1
ATOM 5945 C CA . VAL B 1 169 ? -14.336 10.023 -11.156 1 61.62 169 VAL B CA 1
ATOM 5946 C C . VAL B 1 169 ? -14.062 9.641 -9.703 1 61.62 169 VAL B C 1
ATOM 5948 O O . VAL B 1 169 ? -12.906 9.555 -9.289 1 61.62 169 VAL B O 1
ATOM 5951 N N . GLN B 1 170 ? -14.906 9.734 -8.891 1 73.19 170 GLN B N 1
ATOM 5952 C CA . GLN B 1 170 ? -14.938 9.344 -7.484 1 73.19 170 GLN B CA 1
ATOM 5953 C C . GLN B 1 170 ? -14.578 7.871 -7.316 1 73.19 170 GLN B C 1
ATOM 5955 O O . GLN B 1 170 ? -14.961 7.035 -8.141 1 73.19 170 GLN B O 1
ATOM 5960 N N . PRO B 1 171 ? -13.672 7.617 -6.367 1 83.81 171 PRO B N 1
ATOM 5961 C CA . PRO B 1 171 ? -13.414 6.203 -6.094 1 83.81 171 PRO B CA 1
ATOM 5962 C C . PRO B 1 171 ? -14.695 5.387 -5.93 1 83.81 171 PRO B C 1
ATOM 5964 O O . PRO B 1 171 ? -15.664 5.863 -5.328 1 83.81 171 PRO B O 1
ATOM 5967 N N . SER B 1 172 ? -14.766 4.27 -6.582 1 90.38 172 SER B N 1
ATOM 5968 C CA . SER B 1 172 ? -15.969 3.439 -6.562 1 90.38 172 SER B CA 1
ATOM 5969 C C . SER B 1 172 ? -15.617 1.96 -6.449 1 90.38 172 SER B C 1
ATOM 5971 O O . SER B 1 172 ? -14.492 1.558 -6.766 1 90.38 172 SER B O 1
ATOM 5973 N N . LEU B 1 173 ? -16.562 1.223 -5.969 1 94 173 LEU B N 1
ATOM 5974 C CA . LEU B 1 173 ? -16.406 -0.225 -5.875 1 94 173 LEU B CA 1
ATOM 5975 C C . LEU B 1 173 ? -16.234 -0.841 -7.262 1 94 173 LEU B C 1
ATOM 5977 O O . LEU B 1 173 ? -15.477 -1.797 -7.43 1 94 173 LEU B O 1
ATOM 5981 N N . GLU B 1 174 ? -16.891 -0.295 -8.242 1 94.69 174 GLU B N 1
ATOM 5982 C CA . GLU B 1 174 ? -16.797 -0.801 -9.609 1 94.69 174 GLU B CA 1
ATOM 5983 C C . GLU B 1 174 ? -15.352 -0.744 -10.117 1 94.69 174 GLU B C 1
ATOM 5985 O O . GLU B 1 174 ? -14.883 -1.683 -10.758 1 94.69 174 GLU B O 1
ATOM 5990 N N . THR B 1 175 ? -14.727 0.39 -9.859 1 94.81 175 THR B N 1
ATOM 5991 C CA . THR B 1 175 ? -13.344 0.549 -10.305 1 94.81 175 THR B CA 1
ATOM 5992 C C . THR B 1 175 ? -12.445 -0.495 -9.648 1 94.81 175 THR B C 1
ATOM 5994 O O . THR B 1 175 ? -11.57 -1.066 -10.297 1 94.81 175 THR B O 1
ATOM 5997 N N . LEU B 1 176 ? -12.68 -0.745 -8.352 1 97.06 176 LEU B N 1
ATOM 5998 C CA . LEU B 1 176 ? -11.898 -1.752 -7.645 1 97.06 176 LEU B CA 1
ATOM 5999 C C . LEU B 1 176 ? -12.141 -3.139 -8.234 1 97.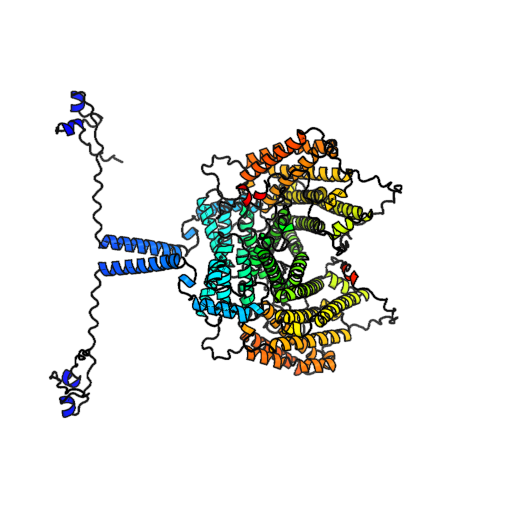06 176 LEU B C 1
ATOM 6001 O O . LEU B 1 176 ? -11.188 -3.889 -8.469 1 97.06 176 LEU B O 1
ATOM 6005 N N . GLN B 1 177 ? -13.398 -3.457 -8.484 1 97.81 177 GLN B N 1
ATOM 6006 C CA . GLN B 1 177 ? -13.727 -4.758 -9.055 1 97.81 177 GLN B CA 1
ATOM 6007 C C . GLN B 1 177 ? -13.109 -4.934 -10.438 1 97.81 177 GLN B C 1
ATOM 6009 O O . GLN B 1 177 ? -12.578 -6 -10.75 1 97.81 177 GLN B O 1
ATOM 6014 N N . GLY B 1 178 ? -13.219 -3.938 -11.242 1 97.06 178 GLY B N 1
ATOM 6015 C CA . GLY B 1 178 ? -12.578 -3.992 -12.547 1 97.06 178 GLY B CA 1
ATOM 6016 C C . GLY B 1 178 ? -11.078 -4.184 -12.469 1 97.06 178 GLY B C 1
ATOM 6017 O O . GLY B 1 178 ? -10.508 -4.965 -13.234 1 97.06 178 GLY B O 1
ATOM 6018 N N . LEU B 1 179 ? -10.445 -3.498 -11.555 1 96.38 179 LEU B N 1
ATOM 6019 C CA . LEU B 1 179 ? -9 -3.605 -11.367 1 96.38 179 LEU B CA 1
ATOM 6020 C C . LEU B 1 179 ? -8.617 -5.012 -10.922 1 96.38 179 LEU B C 1
ATOM 6022 O O . LEU B 1 179 ? -7.602 -5.551 -11.367 1 96.38 179 LEU B O 1
ATOM 6026 N N . LEU B 1 180 ? -9.383 -5.559 -10.055 1 97.94 180 LEU B N 1
ATOM 6027 C CA . LEU B 1 180 ? -9.109 -6.914 -9.586 1 97.94 180 LEU B CA 1
ATOM 6028 C C . LEU B 1 180 ? -9.156 -7.906 -10.742 1 97.94 180 LEU B C 1
ATOM 6030 O O . LEU B 1 180 ? -8.336 -8.828 -10.812 1 97.94 180 LEU B O 1
ATOM 6034 N N . VAL B 1 181 ? -10.125 -7.68 -11.617 1 97.12 181 VAL B N 1
ATOM 6035 C CA . VAL B 1 181 ? -10.242 -8.562 -12.781 1 97.12 181 VAL B CA 1
ATOM 6036 C C . VAL B 1 181 ? -9.008 -8.414 -13.664 1 97.12 181 VAL B C 1
ATOM 6038 O O . VAL B 1 181 ? -8.398 -9.414 -14.055 1 97.12 181 VAL B O 1
ATOM 6041 N N . VAL B 1 182 ? -8.57 -7.258 -13.922 1 94.56 182 VAL B N 1
ATOM 6042 C CA . VAL B 1 182 ? -7.422 -7.016 -14.789 1 94.56 182 VAL B CA 1
ATOM 6043 C C . VAL B 1 182 ? -6.16 -7.578 -14.141 1 94.56 182 VAL B C 1
ATOM 6045 O O . VAL B 1 182 ? -5.324 -8.188 -14.82 1 94.56 182 VAL B O 1
ATOM 6048 N N . LEU B 1 183 ? -6.02 -7.391 -12.852 1 95.38 183 LEU B N 1
ATOM 6049 C CA . LEU B 1 183 ? -4.855 -7.875 -12.117 1 95.38 183 LEU B CA 1
ATOM 6050 C C . LEU B 1 183 ? -4.793 -9.398 -12.141 1 95.38 183 LEU B C 1
ATOM 6052 O O . LEU B 1 183 ? -3.709 -9.977 -12.25 1 95.38 183 LEU B O 1
ATOM 6056 N N . SER B 1 184 ? -5.906 -10 -12.062 1 95.25 184 SER B N 1
ATOM 6057 C CA . SER B 1 184 ? -5.961 -11.453 -11.961 1 95.25 184 SER B CA 1
ATOM 6058 C C . SER B 1 184 ? -5.547 -12.117 -13.273 1 95.25 184 SER B C 1
ATOM 6060 O O . SER B 1 184 ? -5.156 -13.281 -13.289 1 95.25 184 SER B O 1
ATOM 6062 N N . TRP B 1 185 ? -5.625 -11.43 -14.391 1 92.56 185 TRP B N 1
ATOM 6063 C CA . TRP B 1 185 ? -5.188 -11.984 -15.664 1 92.56 185 TRP B CA 1
ATOM 6064 C C . TRP B 1 185 ? -4.164 -11.07 -16.328 1 92.56 185 TRP B C 1
ATOM 6066 O O . TRP B 1 185 ? -4.125 -10.969 -17.562 1 92.56 185 TRP B O 1
ATOM 6076 N N . SER B 1 186 ? -3.359 -10.422 -15.523 1 87.62 186 SER B N 1
ATOM 6077 C CA . SER B 1 186 ? -2.379 -9.461 -16.016 1 87.62 186 SER B CA 1
ATOM 6078 C C . SER B 1 186 ? -1.279 -10.148 -16.812 1 87.62 186 SER B C 1
ATOM 6080 O O . SER B 1 186 ? -0.614 -9.523 -17.641 1 87.62 186 SER B O 1
ATOM 6082 N N . GLN B 1 187 ? -1.099 -11.398 -16.703 1 81.75 187 GLN B N 1
ATOM 6083 C CA . GLN B 1 187 ? -0.043 -12.117 -17.406 1 81.75 187 GLN B CA 1
ATOM 6084 C C . GLN B 1 187 ? -0.342 -12.211 -18.906 1 81.75 187 GLN B C 1
ATOM 6086 O O . GLN B 1 187 ? 0.558 -12.461 -19.703 1 81.75 187 GLN B O 1
ATOM 6091 N N . HIS B 1 188 ? -1.594 -12.016 -19.234 1 76.81 188 HIS B N 1
ATOM 6092 C CA . HIS B 1 188 ? -1.989 -12.172 -20.625 1 76.81 188 HIS B CA 1
ATOM 6093 C C . HIS B 1 188 ? -2.109 -10.812 -21.312 1 76.81 188 HIS B C 1
ATOM 6095 O O . HIS B 1 188 ? -2.344 -10.75 -22.531 1 76.81 188 HIS B O 1
ATOM 6101 N N . GLN B 1 189 ? -1.917 -9.789 -20.578 1 73.38 189 GLN B N 1
ATOM 6102 C CA . GLN B 1 189 ? -2.145 -8.469 -21.156 1 73.38 189 GLN B CA 1
ATOM 6103 C C . GLN B 1 189 ? -0.987 -8.062 -22.062 1 73.38 189 GLN B C 1
ATOM 6105 O O . GLN B 1 189 ? 0.138 -8.539 -21.906 1 73.38 189 GLN B O 1
ATOM 6110 N N . SER B 1 190 ? -1.422 -7.352 -23.078 1 64.38 190 SER B N 1
ATOM 6111 C CA . SER B 1 190 ? -0.457 -6.93 -24.094 1 64.38 190 SER B CA 1
ATOM 6112 C C . SER B 1 190 ? 0.599 -6.004 -23.5 1 64.38 190 SER B C 1
ATOM 6114 O O . SER B 1 190 ? 0.296 -5.188 -22.625 1 64.38 190 SER B O 1
ATOM 6116 N N . GLN B 1 191 ? 1.848 -6.379 -23.828 1 63.09 191 GLN B N 1
ATOM 6117 C CA . GLN B 1 191 ? 2.951 -5.602 -23.266 1 63.09 191 GLN B CA 1
ATOM 6118 C C . GLN B 1 191 ? 3.406 -4.516 -24.234 1 63.09 191 GLN B C 1
ATOM 6120 O O . GLN B 1 191 ? 3.373 -4.711 -25.453 1 63.09 191 GLN B O 1
ATOM 6125 N N . HIS B 1 192 ? 3.432 -3.32 -23.734 1 55.44 192 HIS B N 1
ATOM 6126 C CA . HIS B 1 192 ? 3.926 -2.219 -24.547 1 55.44 192 HIS B CA 1
ATOM 6127 C C . HIS B 1 192 ? 5.406 -2.395 -24.875 1 55.44 192 HIS B C 1
ATOM 6129 O O . HIS B 1 192 ? 5.871 -1.957 -25.922 1 55.44 192 HIS B O 1
ATOM 6135 N N . HIS B 1 193 ? 6.121 -2.93 -23.891 1 53.62 193 HIS B N 1
ATOM 6136 C CA . HIS B 1 193 ? 7.555 -3.053 -24.125 1 53.62 193 HIS B CA 1
ATOM 6137 C C . HIS B 1 193 ? 7.945 -4.5 -24.406 1 53.62 193 HIS B C 1
ATOM 6139 O O . HIS B 1 193 ? 7.809 -5.367 -23.531 1 53.62 193 HIS B O 1
ATOM 6145 N N . PRO B 1 194 ? 8.094 -4.75 -25.688 1 50.06 194 PRO B N 1
ATOM 6146 C CA . PRO B 1 194 ? 8.383 -6.137 -26.062 1 50.06 194 PRO B CA 1
ATOM 6147 C C . PRO B 1 194 ? 9.547 -6.734 -25.281 1 50.06 194 PRO B C 1
ATOM 6149 O O . PRO B 1 194 ? 9.695 -7.957 -25.219 1 50.06 194 PRO B O 1
ATOM 6152 N N . LYS B 1 195 ? 10.555 -5.883 -24.781 1 46.47 195 LYS B N 1
ATOM 6153 C CA . LYS B 1 195 ? 11.781 -6.453 -24.234 1 46.47 195 LYS B CA 1
ATOM 6154 C C . LYS B 1 195 ? 11.547 -7.059 -22.844 1 46.47 195 LYS B C 1
ATOM 6156 O O . LYS B 1 195 ? 12.383 -7.809 -22.344 1 46.47 195 LYS B O 1
ATOM 6161 N N . ARG B 1 196 ? 10.445 -6.586 -22.281 1 49.69 196 ARG B N 1
ATOM 6162 C CA . ARG B 1 196 ? 10.281 -7.102 -20.922 1 49.69 196 ARG B CA 1
ATOM 6163 C C . ARG B 1 196 ? 9.117 -8.086 -20.844 1 49.69 196 ARG B C 1
ATOM 6165 O O . ARG B 1 196 ? 8.086 -7.785 -20.234 1 49.69 196 ARG B O 1
ATOM 6172 N N . ARG B 1 197 ? 9.156 -9.258 -21.594 1 50.06 197 ARG B N 1
ATOM 6173 C CA . ARG B 1 197 ? 8.047 -10.203 -21.734 1 50.06 197 ARG B CA 1
ATOM 6174 C C . ARG B 1 197 ? 7.984 -11.141 -20.531 1 50.06 197 ARG B C 1
ATOM 6176 O O . ARG B 1 197 ? 7.227 -12.117 -20.547 1 50.06 197 ARG B O 1
ATOM 6183 N N . TYR B 1 198 ? 8.758 -10.922 -19.422 1 50.09 198 TYR B N 1
ATOM 6184 C CA . TYR B 1 198 ? 8.82 -11.969 -18.406 1 50.09 198 TYR B CA 1
ATOM 6185 C C . TYR B 1 198 ? 7.91 -11.641 -17.219 1 50.09 198 TYR B C 1
ATOM 6187 O O . TYR B 1 198 ? 7.906 -12.352 -16.219 1 50.09 198 TYR B O 1
ATOM 6195 N N . GLY B 1 199 ? 7.105 -10.68 -17.266 1 59.25 199 GLY B N 1
ATOM 6196 C CA . GLY B 1 199 ? 6.121 -10.43 -16.219 1 59.25 199 GLY B CA 1
ATOM 6197 C C . GLY B 1 199 ? 5.102 -9.375 -16.594 1 59.25 199 GLY B C 1
ATOM 6198 O O . GLY B 1 199 ? 5.246 -8.703 -17.625 1 59.25 199 GLY B O 1
ATOM 6199 N N . PRO B 1 200 ? 3.994 -9.547 -15.805 1 66.81 200 PRO B N 1
ATOM 6200 C CA . PRO B 1 200 ? 2.986 -8.523 -16.094 1 66.81 200 PRO B CA 1
ATOM 6201 C C . PRO B 1 200 ? 3.512 -7.105 -15.898 1 66.81 200 PRO B C 1
ATOM 6203 O O . PRO B 1 200 ? 4.207 -6.832 -14.914 1 66.81 200 PRO B O 1
ATOM 6206 N N . GLN B 1 201 ? 3.436 -6.434 -16.953 1 69.94 201 GLN B N 1
ATOM 6207 C CA . GLN B 1 201 ? 3.855 -5.039 -16.859 1 69.94 201 GLN B CA 1
ATOM 6208 C C . GLN B 1 201 ? 2.865 -4.215 -16.047 1 69.94 201 GLN B C 1
ATOM 6210 O O . GLN B 1 201 ? 1.65 -4.355 -16.203 1 69.94 201 GLN B O 1
ATOM 6215 N N . GLY B 1 202 ? 3.4 -3.549 -15.086 1 79.19 202 GLY B N 1
ATOM 6216 C CA . GLY B 1 202 ? 2.602 -2.602 -14.328 1 79.19 202 GLY B CA 1
ATOM 6217 C C . GLY B 1 202 ? 1.757 -3.26 -13.25 1 79.19 202 GLY B C 1
ATOM 6218 O O . GLY B 1 202 ? 0.752 -2.697 -12.812 1 79.19 202 GLY B O 1
ATOM 6219 N N . PHE B 1 203 ? 2.074 -4.562 -12.977 1 88.75 203 PHE B N 1
ATOM 6220 C CA . PHE B 1 203 ? 1.274 -5.289 -12 1 88.75 203 PHE B CA 1
ATOM 6221 C C . PHE B 1 203 ? 1.253 -4.559 -10.664 1 88.75 203 PHE B C 1
ATOM 6223 O O . PHE B 1 203 ? 0.184 -4.316 -10.094 1 88.75 203 PHE B O 1
ATOM 6230 N N . PHE B 1 204 ? 2.402 -4.141 -10.148 1 89.88 204 PHE B N 1
ATOM 6231 C CA . PHE B 1 204 ? 2.473 -3.539 -8.828 1 89.88 204 PHE B CA 1
ATOM 6232 C C . PHE B 1 204 ? 1.833 -2.156 -8.828 1 89.88 204 PHE B C 1
ATOM 6234 O O . PHE B 1 204 ? 1.256 -1.734 -7.82 1 89.88 204 PHE B O 1
ATOM 6241 N N . THR B 1 205 ? 1.943 -1.518 -9.914 1 90.69 205 THR B N 1
ATOM 6242 C CA . THR B 1 205 ? 1.274 -0.225 -10.008 1 90.69 205 THR B CA 1
ATOM 6243 C C . THR B 1 205 ? -0.237 -0.388 -9.891 1 90.69 205 THR B C 1
ATOM 6245 O O . THR B 1 205 ? -0.879 0.3 -9.094 1 90.69 205 THR B O 1
ATOM 6248 N N . TYR B 1 206 ? -0.786 -1.314 -10.672 1 93 206 TYR B N 1
ATOM 6249 C CA . TYR B 1 206 ? -2.227 -1.546 -10.625 1 93 206 TYR B CA 1
ATOM 6250 C C . TYR B 1 206 ? -2.646 -2.096 -9.266 1 93 206 TYR B C 1
ATOM 6252 O O . TYR B 1 206 ? -3.719 -1.758 -8.758 1 93 206 TYR B O 1
ATOM 6260 N N . LEU B 1 207 ? -1.826 -2.955 -8.758 1 96.06 207 LEU B N 1
ATOM 6261 C CA . LEU B 1 207 ? -2.121 -3.516 -7.441 1 96.06 207 LEU B CA 1
ATOM 6262 C C . LEU B 1 207 ? -2.223 -2.416 -6.391 1 96.06 207 LEU B C 1
ATOM 6264 O O . LEU B 1 207 ? -3.152 -2.41 -5.582 1 96.06 207 LEU B O 1
ATOM 6268 N N . HIS B 1 208 ? -1.329 -1.501 -6.43 1 96.25 208 HIS B N 1
ATOM 6269 C CA . HIS B 1 208 ? -1.321 -0.463 -5.402 1 96.25 208 HIS B CA 1
ATOM 6270 C C . HIS B 1 208 ? -2.395 0.586 -5.672 1 96.25 208 HIS B C 1
ATOM 6272 O O . HIS B 1 208 ? -2.896 1.22 -4.742 1 96.25 208 HIS B O 1
ATOM 6278 N N . ILE B 1 209 ? -2.771 0.753 -6.91 1 94.56 209 ILE B N 1
ATOM 6279 C CA . ILE B 1 209 ? -3.963 1.559 -7.156 1 94.56 209 ILE B CA 1
ATOM 6280 C C . ILE B 1 209 ? -5.176 0.896 -6.508 1 94.56 209 ILE B C 1
ATOM 6282 O O . ILE B 1 209 ? -5.988 1.566 -5.863 1 94.56 209 ILE B O 1
ATOM 6286 N N . ALA B 1 210 ? -5.289 -0.408 -6.68 1 97.19 210 ALA B N 1
ATOM 6287 C CA . ALA B 1 210 ? -6.383 -1.149 -6.062 1 97.19 210 ALA B CA 1
ATOM 6288 C C . ALA B 1 210 ? -6.352 -1.016 -4.543 1 97.19 210 ALA B C 1
ATOM 6290 O O . ALA B 1 210 ? -7.379 -0.759 -3.914 1 97.19 210 ALA B O 1
ATOM 6291 N N . ILE B 1 211 ? -5.172 -1.171 -3.963 1 97.81 211 ILE B N 1
ATOM 6292 C CA . ILE B 1 211 ? -5.023 -1.052 -2.516 1 97.81 211 ILE B CA 1
ATOM 6293 C C . ILE B 1 211 ? -5.402 0.36 -2.074 1 97.81 211 ILE B C 1
ATOM 6295 O O . ILE B 1 211 ? -6.055 0.541 -1.043 1 97.81 211 ILE B O 1
ATOM 6299 N N . GLY B 1 212 ? -4.953 1.345 -2.871 1 95.12 212 GLY B N 1
ATOM 6300 C CA . GLY B 1 212 ? -5.332 2.717 -2.574 1 95.12 212 GLY B CA 1
ATOM 6301 C C . GLY B 1 212 ? -6.836 2.926 -2.533 1 95.12 212 GLY B C 1
ATOM 6302 O O . GLY B 1 212 ? -7.34 3.676 -1.695 1 95.12 212 GLY B O 1
ATOM 6303 N N . LEU B 1 213 ? -7.586 2.27 -3.365 1 94.62 213 LEU B N 1
ATOM 6304 C CA . LEU B 1 213 ? -9.039 2.365 -3.393 1 94.62 213 LEU B CA 1
ATOM 6305 C C . LEU B 1 213 ? -9.648 1.726 -2.15 1 94.62 213 LEU B C 1
ATOM 6307 O O . LEU B 1 213 ? -10.617 2.246 -1.59 1 94.62 213 LEU B O 1
ATOM 6311 N N . VAL B 1 214 ? -9.094 0.586 -1.743 1 96.62 214 VAL B N 1
ATOM 6312 C CA . VAL B 1 214 ? -9.586 -0.091 -0.547 1 96.62 214 VAL B CA 1
ATOM 6313 C C . VAL B 1 214 ? -9.406 0.816 0.669 1 96.62 214 VAL B C 1
ATOM 6315 O O . VAL B 1 214 ? -10.297 0.908 1.518 1 96.62 214 VAL B O 1
ATOM 6318 N N . VAL B 1 215 ? -8.25 1.541 0.725 1 93.69 215 VAL B N 1
ATOM 6319 C CA . VAL B 1 215 ? -7.938 2.406 1.855 1 93.69 215 VAL B CA 1
ATOM 6320 C C . VAL B 1 215 ? -8.828 3.648 1.821 1 93.69 215 VAL B C 1
ATOM 6322 O O . VAL B 1 215 ? -9.391 4.043 2.844 1 93.69 215 VAL B O 1
ATOM 6325 N N . GLU B 1 216 ? -8.938 4.156 0.645 1 88.44 216 GLU B N 1
ATOM 6326 C CA . GLU B 1 216 ? -9.719 5.379 0.502 1 88.44 216 GLU B CA 1
ATOM 6327 C C . GLU B 1 216 ? -11.188 5.133 0.839 1 88.44 216 GLU B C 1
ATOM 6329 O O . GLU B 1 216 ? -11.836 5.965 1.484 1 88.44 216 GLU B O 1
ATOM 6334 N N . LEU B 1 217 ? -11.75 4.031 0.445 1 89.38 217 LEU B N 1
ATOM 6335 C CA . LEU B 1 217 ? -13.141 3.686 0.684 1 89.38 217 LEU B CA 1
ATOM 6336 C C . LEU B 1 217 ? -13.305 2.975 2.023 1 89.38 217 LEU B C 1
ATOM 6338 O O . LEU B 1 217 ? -14.43 2.662 2.432 1 89.38 217 LEU B O 1
ATOM 6342 N N . GLU B 1 218 ? -12.141 2.67 2.719 1 91.25 218 GLU B N 1
ATOM 6343 C CA . GLU B 1 218 ? -12.102 2 4.016 1 91.25 218 GLU B CA 1
ATOM 6344 C C . GLU B 1 218 ? -12.812 0.652 3.961 1 91.25 218 GLU B C 1
ATOM 6346 O O . GLU B 1 218 ? -13.641 0.345 4.824 1 91.25 218 GLU B O 1
ATOM 6351 N N . LEU B 1 219 ? -12.555 -0.107 2.902 1 94.69 219 LEU B N 1
ATOM 6352 C CA . LEU B 1 219 ? -13.203 -1.398 2.705 1 94.69 219 LEU B CA 1
ATOM 6353 C C . LEU B 1 219 ? -12.531 -2.477 3.553 1 94.69 219 LEU B C 1
ATOM 6355 O O . LEU B 1 219 ? -13.016 -3.609 3.617 1 94.69 219 LEU B O 1
ATOM 6359 N N . ASP B 1 220 ? -11.469 -2.15 4.195 1 93.12 220 ASP B N 1
ATOM 6360 C CA . ASP B 1 220 ? -10.719 -3.105 5.012 1 93.12 220 ASP B CA 1
ATOM 6361 C C . ASP B 1 220 ? -11.352 -3.256 6.395 1 93.12 220 ASP B C 1
ATOM 6363 O O . ASP B 1 220 ? -10.922 -4.098 7.188 1 93.12 220 ASP B O 1
ATOM 6367 N N . ARG B 1 221 ? -12.352 -2.475 6.652 1 90.5 221 ARG B N 1
ATOM 6368 C CA . ARG B 1 221 ? -13.023 -2.541 7.945 1 90.5 221 ARG B CA 1
ATOM 6369 C C . ARG B 1 221 ? -14.539 -2.549 7.77 1 90.5 221 ARG B C 1
ATOM 6371 O O . ARG B 1 221 ? -15.055 -2.143 6.727 1 90.5 221 ARG B O 1
ATOM 6378 N N . PRO B 1 222 ? -15.227 -3.07 8.797 1 87.56 222 PRO B N 1
ATOM 6379 C CA . PRO B 1 222 ? -16.688 -3.104 8.695 1 87.56 222 PRO B CA 1
ATOM 6380 C C . PRO B 1 222 ? -17.312 -1.708 8.656 1 87.56 222 PRO B C 1
ATOM 6382 O O . PRO B 1 222 ? -16.672 -0.735 9.07 1 87.56 222 PRO B O 1
ATOM 6385 N N . VAL B 1 223 ? -18.484 -1.639 8.164 1 82.5 223 VAL B N 1
ATOM 6386 C CA . VAL B 1 223 ? -19.172 -0.379 7.895 1 82.5 223 VAL B CA 1
ATOM 6387 C C . VAL B 1 223 ? -19.344 0.407 9.195 1 82.5 223 VAL B C 1
ATOM 6389 O O . VAL B 1 223 ? -19.266 1.638 9.195 1 82.5 223 VAL B O 1
ATOM 6392 N N . ASP B 1 224 ? -19.516 -0.284 10.234 1 74.19 224 ASP B N 1
ATOM 6393 C CA . ASP B 1 224 ? -19.75 0.362 11.523 1 74.19 224 ASP B CA 1
ATOM 6394 C C . ASP B 1 224 ? -18.5 1.12 11.992 1 74.19 224 ASP B C 1
ATOM 6396 O O . ASP B 1 224 ? -18.609 2.09 12.75 1 74.19 224 ASP B O 1
ATOM 6400 N N . LEU B 1 225 ? -17.344 0.656 11.5 1 74.56 225 LEU B N 1
ATOM 6401 C CA . LEU B 1 225 ? -16.094 1.266 11.938 1 74.56 225 LEU B CA 1
ATOM 6402 C C . LEU B 1 225 ? -15.641 2.334 10.953 1 74.56 225 LEU B C 1
ATOM 6404 O O . LEU B 1 225 ? -14.695 3.074 11.227 1 74.56 225 LEU B O 1
ATOM 6408 N N . ARG B 1 226 ? -16.203 2.215 9.711 1 70.25 226 ARG B N 1
ATOM 6409 C CA . ARG B 1 226 ? -15.797 3.184 8.695 1 70.25 226 ARG B CA 1
ATOM 6410 C C . ARG B 1 226 ? -16.156 4.605 9.125 1 70.25 226 ARG B C 1
ATOM 6412 O O . ARG B 1 226 ? -15.438 5.555 8.805 1 70.25 226 ARG B O 1
ATOM 6419 N N . LYS B 1 227 ? -17.344 4.633 9.539 1 53.59 227 LYS B N 1
ATOM 6420 C CA . LYS B 1 227 ? -17.953 5.91 9.898 1 53.59 227 LYS B CA 1
ATOM 6421 C C . LYS B 1 227 ? -17.281 6.512 11.133 1 53.59 227 LYS B C 1
ATOM 6423 O O . LYS B 1 227 ? -17.734 7.535 11.656 1 53.59 227 LYS B O 1
ATOM 6428 N N . GLY B 1 228 ? -16.344 5.574 11.695 1 47.72 228 GLY B N 1
ATOM 6429 C CA . GLY B 1 228 ? -15.898 6.133 12.961 1 47.72 228 GLY B CA 1
ATOM 6430 C C . GLY B 1 228 ? -15.195 7.469 12.805 1 47.72 228 GLY B C 1
ATOM 6431 O O . GLY B 1 228 ? -14.672 7.781 11.734 1 47.72 228 GLY B O 1
ATOM 6432 N N . SER B 1 229 ? -15.695 8.32 13.484 1 42.31 229 SER B N 1
ATOM 6433 C CA . SER B 1 229 ? -15.219 9.695 13.609 1 42.31 229 SER B CA 1
ATOM 6434 C C . SER B 1 229 ? -13.695 9.766 13.531 1 42.31 229 SER B C 1
ATOM 6436 O O . SER B 1 229 ? -13 9.273 14.414 1 42.31 229 SER B O 1
ATOM 6438 N N . PRO B 1 230 ? -13.25 9.805 12.289 1 44.88 230 PRO B N 1
ATOM 6439 C CA . PRO B 1 230 ? -11.805 10.008 12.414 1 44.88 230 PRO B CA 1
ATOM 6440 C C . PRO B 1 230 ? -11.43 10.859 13.625 1 44.88 230 PRO B C 1
ATOM 6442 O O . PRO B 1 230 ? -12.242 11.656 14.094 1 44.88 230 PRO B O 1
ATOM 6445 N N . ARG B 1 231 ? -10.578 10.305 14.43 1 43.5 231 ARG B N 1
ATOM 6446 C CA . ARG B 1 231 ? -10.086 11.016 15.609 1 43.5 231 ARG B CA 1
ATOM 6447 C C . ARG B 1 231 ? -10.273 12.523 15.469 1 43.5 231 ARG B C 1
ATOM 6449 O O . ARG B 1 231 ? -10.391 13.234 16.469 1 43.5 231 ARG B O 1
ATOM 6456 N N . MET B 1 232 ? -10.297 12.844 14.102 1 42.72 232 MET B N 1
ATOM 6457 C CA . MET B 1 232 ? -10.32 14.289 13.891 1 42.72 232 MET B CA 1
ATOM 6458 C C . MET B 1 232 ? -11.75 14.797 13.719 1 42.72 232 MET B C 1
ATOM 6460 O O . MET B 1 232 ? -11.977 16 13.648 1 42.72 232 MET B O 1
ATOM 6464 N N . THR B 1 233 ? -12.703 13.68 13.508 1 42.28 233 THR B N 1
ATOM 6465 C CA . THR B 1 233 ? -14.062 14.133 13.242 1 42.28 233 THR B CA 1
ATOM 6466 C C . THR B 1 233 ? -14.922 14.047 14.5 1 42.28 233 THR B C 1
ATOM 6468 O O . THR B 1 233 ? -14.914 13.023 15.195 1 42.28 233 THR B O 1
ATOM 6471 N N . VAL B 1 234 ? -15.266 15.016 15.117 1 40.91 234 VAL B N 1
ATOM 6472 C CA . VAL B 1 234 ? -16.125 15.102 16.297 1 40.91 234 VAL B CA 1
ATOM 6473 C C . VAL B 1 234 ? -17.5 14.508 15.977 1 40.91 234 VAL B C 1
ATOM 6475 O O . VAL B 1 234 ? -18.234 14.125 16.891 1 40.91 234 VAL B O 1
ATOM 6478 N N . GLN B 1 235 ? -18.078 14.469 14.602 1 39.75 235 GLN B N 1
ATOM 6479 C CA . GLN B 1 235 ? -19.453 14.047 14.344 1 39.75 235 GLN B CA 1
ATOM 6480 C C . GLN B 1 235 ? -19.516 12.562 14.016 1 39.75 235 GLN B C 1
ATOM 6482 O O . GLN B 1 235 ? -18.688 12.047 13.273 1 39.75 235 GLN B O 1
ATOM 6487 N N . ALA B 1 236 ? -20.344 11.766 14.812 1 43.28 236 ALA B N 1
ATOM 6488 C CA . ALA B 1 236 ? -20.672 10.391 14.461 1 43.28 236 ALA B CA 1
ATOM 6489 C C . ALA B 1 236 ? -21.25 10.305 13.055 1 43.28 236 ALA B C 1
ATOM 6491 O O . ALA B 1 236 ? -22.234 10.977 12.734 1 43.28 236 ALA B O 1
ATOM 6492 N N . ILE B 1 237 ? -20.625 10.133 11.977 1 44.84 237 ILE B N 1
ATOM 6493 C CA . ILE B 1 237 ? -21.188 9.938 10.648 1 44.84 237 ILE B CA 1
ATOM 6494 C C . ILE B 1 237 ? -22.031 8.664 10.633 1 44.84 237 ILE B C 1
ATOM 6496 O O . ILE B 1 237 ? -21.547 7.59 10.992 1 44.84 237 ILE B O 1
ATOM 6500 N N . THR B 1 238 ? -23.422 8.867 10.758 1 45.91 238 THR B N 1
ATOM 6501 C CA . THR B 1 238 ? -24.328 7.738 10.609 1 45.91 238 THR B CA 1
ATOM 6502 C C . THR B 1 238 ? -24.062 6.988 9.312 1 45.91 238 THR B C 1
ATOM 6504 O O . THR B 1 238 ? -24 7.59 8.234 1 45.91 238 THR B O 1
ATOM 6507 N N . THR B 1 239 ? -23.469 5.973 9.422 1 53.22 239 THR B N 1
ATOM 6508 C CA . THR B 1 239 ? -23.234 5.117 8.273 1 53.22 239 THR B CA 1
ATOM 6509 C C . THR B 1 239 ? -24.547 4.742 7.59 1 53.22 239 THR B C 1
ATOM 6511 O O . THR B 1 239 ? -25.469 4.246 8.234 1 53.22 239 THR B O 1
ATOM 6514 N N . GLU B 1 240 ? -25 5.484 6.523 1 56.59 240 GLU B N 1
ATOM 6515 C CA . GLU B 1 240 ? -26.125 5.004 5.734 1 56.59 240 GLU B CA 1
ATOM 6516 C C . GLU B 1 240 ? -26.047 3.5 5.5 1 56.59 240 GLU B C 1
ATOM 6518 O O . GLU B 1 240 ? -24.969 2.973 5.215 1 56.59 240 GLU B O 1
ATOM 6523 N N . ALA B 1 241 ? -27.094 2.85 5.93 1 63.12 241 ALA B N 1
ATOM 6524 C CA . ALA B 1 241 ? -27.219 1.412 5.707 1 63.12 241 ALA B CA 1
ATOM 6525 C C . ALA B 1 241 ? -27 1.062 4.238 1 63.12 241 ALA B C 1
ATOM 6527 O O . ALA B 1 241 ? -27.609 1.664 3.35 1 63.12 241 ALA B O 1
ATOM 6528 N N . GLN B 1 242 ? -25.969 0.471 3.926 1 76.38 242 GLN B N 1
ATOM 6529 C CA . GLN B 1 242 ? -25.719 -0.018 2.574 1 76.38 242 GLN B CA 1
ATOM 6530 C C . GLN B 1 242 ? -26.438 -1.337 2.322 1 76.38 242 GLN B C 1
ATOM 6532 O O . GLN B 1 242 ? -26.594 -2.146 3.238 1 76.38 242 GLN B O 1
ATOM 6537 N N . PRO B 1 243 ? -27 -1.523 1.12 1 83.06 243 PRO B N 1
ATOM 6538 C CA . PRO B 1 243 ? -27.609 -2.809 0.785 1 83.06 243 PRO B CA 1
ATOM 6539 C C . PRO B 1 243 ? -26.672 -3.988 0.99 1 83.06 243 PRO B C 1
ATOM 6541 O O . PRO B 1 243 ? -25.453 -3.859 0.785 1 83.06 243 PRO B O 1
ATOM 6544 N N . ALA B 1 244 ? -27.281 -5.016 1.423 1 83.12 244 ALA B N 1
ATOM 6545 C CA . ALA B 1 244 ? -26.531 -6.219 1.767 1 83.12 244 ALA B CA 1
ATOM 6546 C C . ALA B 1 244 ? -25.688 -6.699 0.582 1 83.12 244 ALA B C 1
ATOM 6548 O O . ALA B 1 244 ? -24.578 -7.176 0.758 1 83.12 244 ALA B O 1
ATOM 6549 N N . GLY B 1 245 ? -26.281 -6.578 -0.583 1 85.62 245 GLY B N 1
ATOM 6550 C CA . GLY B 1 245 ? -25.562 -7.016 -1.771 1 85.62 245 GLY B CA 1
ATOM 6551 C C . GLY B 1 245 ? -24.281 -6.227 -2.021 1 85.62 245 GLY B C 1
ATOM 6552 O O . GLY B 1 245 ? -23.266 -6.797 -2.408 1 85.62 245 GLY B O 1
ATOM 6553 N N . VAL B 1 246 ? -24.359 -5.016 -1.772 1 89.69 246 VAL B N 1
ATOM 6554 C CA . VAL B 1 246 ? -23.203 -4.141 -1.968 1 89.69 246 VAL B CA 1
ATOM 6555 C C . VAL B 1 246 ? -22.156 -4.426 -0.897 1 89.69 246 VAL B C 1
ATOM 6557 O O . VAL B 1 246 ? -20.953 -4.441 -1.185 1 89.69 246 VAL B O 1
ATOM 6560 N N . LEU B 1 247 ? -22.625 -4.664 0.255 1 91.69 247 LEU B N 1
ATOM 6561 C CA . LEU B 1 247 ? -21.703 -4.953 1.352 1 91.69 247 LEU B CA 1
ATOM 6562 C C . LEU B 1 247 ? -20.938 -6.246 1.095 1 91.69 247 LEU B C 1
ATOM 6564 O O . LEU B 1 247 ? -19.719 -6.309 1.323 1 91.69 247 LEU B O 1
ATOM 6568 N N . ARG B 1 248 ? -21.625 -7.242 0.609 1 94.88 248 ARG B N 1
ATOM 6569 C CA . ARG B 1 248 ? -20.969 -8.508 0.295 1 94.88 248 ARG B CA 1
ATOM 6570 C C . ARG B 1 248 ? -19.953 -8.336 -0.818 1 94.88 248 ARG B C 1
ATOM 6572 O O . ARG B 1 248 ? -18.859 -8.914 -0.766 1 94.88 248 ARG B O 1
ATOM 6579 N N . ALA B 1 249 ? -20.344 -7.562 -1.785 1 95.25 249 ALA B N 1
ATOM 6580 C CA . ALA B 1 249 ? -19.422 -7.297 -2.889 1 95.25 249 ALA B CA 1
ATOM 6581 C C . ALA B 1 249 ? -18.172 -6.574 -2.4 1 95.25 249 ALA B C 1
ATOM 6583 O O . ALA B 1 249 ? -17.062 -6.828 -2.887 1 95.25 249 ALA B O 1
ATOM 6584 N N . GLN B 1 250 ? -18.375 -5.676 -1.439 1 96.5 250 GLN B N 1
ATOM 6585 C CA . GLN B 1 250 ? -17.234 -4.949 -0.867 1 96.5 250 GLN B CA 1
ATOM 6586 C C . GLN B 1 250 ? -16.312 -5.891 -0.097 1 96.5 250 GLN B C 1
ATOM 6588 O O . GLN B 1 250 ? -15.094 -5.789 -0.203 1 96.5 250 GLN B O 1
ATOM 6593 N N . GLN B 1 251 ? -16.906 -6.75 0.606 1 97.06 251 GLN B N 1
ATOM 6594 C CA . GLN B 1 251 ? -16.125 -7.719 1.374 1 97.06 251 GLN B CA 1
ATOM 6595 C C . GLN B 1 251 ? -15.305 -8.625 0.454 1 97.06 251 GLN B C 1
ATOM 6597 O O . GLN B 1 251 ? -14.117 -8.852 0.689 1 97.06 251 GLN B O 1
ATOM 6602 N N . ARG B 1 252 ? -15.906 -9.078 -0.598 1 97.5 252 ARG B N 1
ATOM 6603 C CA . ARG B 1 252 ? -15.219 -9.93 -1.564 1 97.5 252 ARG B CA 1
ATOM 6604 C C . ARG B 1 252 ? -14.047 -9.188 -2.203 1 97.5 252 ARG B C 1
ATOM 6606 O O . ARG B 1 252 ? -12.961 -9.758 -2.365 1 97.5 252 ARG B O 1
ATOM 6613 N N . ALA B 1 253 ? -14.328 -7.996 -2.541 1 97.94 253 ALA B N 1
ATOM 6614 C CA . ALA B 1 253 ? -13.297 -7.199 -3.203 1 97.94 253 ALA B CA 1
ATOM 6615 C C . ALA B 1 253 ? -12.109 -6.965 -2.277 1 97.94 253 ALA B C 1
ATOM 6617 O O . ALA B 1 253 ? -10.953 -7.023 -2.711 1 97.94 253 ALA B O 1
ATOM 6618 N N . ALA B 1 254 ? -12.391 -6.68 -1.011 1 98.06 254 ALA B N 1
ATOM 6619 C CA . ALA B 1 254 ? -11.32 -6.477 -0.039 1 98.06 254 ALA B CA 1
ATOM 6620 C C . ALA B 1 254 ? -10.492 -7.746 0.137 1 98.06 254 ALA B C 1
ATOM 6622 O O . ALA B 1 254 ? -9.258 -7.691 0.174 1 98.06 254 ALA B O 1
ATOM 6623 N N . ILE B 1 255 ? -11.156 -8.867 0.188 1 98.19 255 ILE B N 1
ATOM 6624 C CA . ILE B 1 255 ? -10.477 -10.148 0.337 1 98.19 255 ILE B CA 1
ATOM 6625 C C . ILE B 1 255 ? -9.633 -10.438 -0.905 1 98.19 255 ILE B C 1
ATOM 6627 O O . ILE B 1 255 ? -8.508 -10.922 -0.8 1 98.19 255 ILE B O 1
ATOM 6631 N N . GLY B 1 256 ? -10.227 -10.156 -2.062 1 98.12 256 GLY B N 1
ATOM 6632 C CA . GLY B 1 256 ? -9.484 -10.336 -3.297 1 98.12 256 GLY B CA 1
ATOM 6633 C C . GLY B 1 256 ? -8.211 -9.508 -3.348 1 98.12 256 GLY B C 1
ATOM 6634 O O . GLY B 1 256 ? -7.16 -10 -3.768 1 98.12 256 GLY B O 1
ATOM 6635 N N . CYS B 1 257 ? -8.273 -8.312 -2.93 1 98 257 CYS B N 1
ATOM 6636 C CA . CYS B 1 257 ? -7.113 -7.434 -2.898 1 98 257 CYS B CA 1
ATOM 6637 C C . CYS B 1 257 ? -6.059 -7.957 -1.931 1 98 257 CYS B C 1
ATOM 6639 O O . CYS B 1 257 ? -4.863 -7.953 -2.242 1 98 257 CYS B O 1
ATOM 6641 N N . PHE B 1 258 ? -6.512 -8.414 -0.757 1 98.12 258 PHE B N 1
ATOM 6642 C CA . PHE B 1 258 ? -5.629 -9.008 0.239 1 98.12 258 PHE B CA 1
ATOM 6643 C C . PHE B 1 258 ? -4.902 -10.219 -0.336 1 98.12 258 PHE B C 1
ATOM 6645 O O . PHE B 1 258 ? -3.676 -10.312 -0.234 1 98.12 258 PHE B O 1
ATOM 6652 N N . LEU B 1 259 ? -5.613 -11.094 -0.945 1 97.88 259 LEU B N 1
ATOM 6653 C CA . LEU B 1 259 ? -5.012 -12.328 -1.432 1 97.88 259 LEU B CA 1
ATOM 6654 C C . LEU B 1 259 ? -4.027 -12.055 -2.562 1 97.88 259 LEU B C 1
ATOM 6656 O O . LEU B 1 259 ? -2.951 -12.648 -2.613 1 97.88 259 LEU B O 1
ATOM 6660 N N . LEU B 1 260 ? -4.395 -11.172 -3.445 1 96.69 260 LEU B N 1
ATOM 6661 C CA . LEU B 1 260 ? -3.492 -10.82 -4.535 1 96.69 260 LEU B CA 1
ATOM 6662 C C . LEU B 1 260 ? -2.207 -10.195 -3.996 1 96.69 260 LEU B C 1
ATOM 6664 O O . LEU B 1 260 ? -1.112 -10.531 -4.453 1 96.69 260 LEU B O 1
ATOM 6668 N N . SER B 1 261 ? -2.354 -9.305 -3.035 1 97.44 261 SER B N 1
ATOM 6669 C CA . SER B 1 261 ? -1.2 -8.617 -2.463 1 97.44 261 SER B CA 1
ATOM 6670 C C . SER B 1 261 ? -0.312 -9.586 -1.684 1 97.44 261 SER B C 1
ATOM 6672 O O . SER B 1 261 ? 0.9 -9.633 -1.898 1 97.44 261 SER B O 1
ATOM 6674 N N . SER B 1 262 ? -0.899 -10.359 -0.857 1 96.75 262 SER B N 1
ATOM 6675 C CA . SER B 1 262 ? -0.153 -11.258 0.017 1 96.75 262 SER B CA 1
ATOM 6676 C C . SER B 1 262 ? 0.506 -12.383 -0.777 1 96.75 262 SER B C 1
ATOM 6678 O O . SER B 1 262 ? 1.675 -12.703 -0.555 1 96.75 262 SER B O 1
ATOM 6680 N N . CYS B 1 263 ? -0.225 -12.961 -1.717 1 95.12 263 CYS B N 1
ATOM 6681 C CA . CYS B 1 263 ? 0.313 -14.055 -2.512 1 95.12 263 CYS B CA 1
ATOM 6682 C C . CYS B 1 263 ? 1.466 -13.578 -3.389 1 95.12 263 CYS B C 1
ATOM 6684 O O . CYS B 1 263 ? 2.51 -14.227 -3.455 1 95.12 263 CYS B O 1
ATOM 6686 N N . SER B 1 264 ? 1.265 -12.508 -4.043 1 92.25 264 SER B N 1
ATOM 6687 C CA . SER B 1 264 ? 2.311 -12 -4.926 1 92.25 264 SER B CA 1
ATOM 6688 C C . SER B 1 264 ? 3.555 -11.609 -4.137 1 92.25 264 SER B C 1
ATOM 6690 O O . SER B 1 264 ? 4.68 -11.867 -4.57 1 92.25 264 SER B O 1
ATOM 6692 N N . SER B 1 265 ? 3.344 -10.977 -2.979 1 91.31 265 SER B N 1
ATOM 6693 C CA . SER B 1 265 ? 4.477 -10.555 -2.162 1 91.31 265 SER B CA 1
ATOM 6694 C C . SER B 1 265 ? 5.262 -11.758 -1.64 1 91.31 265 SER B C 1
ATOM 6696 O O . SER B 1 265 ? 6.492 -11.742 -1.626 1 91.31 265 SER B O 1
ATOM 6698 N N . LEU B 1 266 ? 4.582 -12.773 -1.258 1 89.75 266 LEU B N 1
ATOM 6699 C CA . LEU B 1 266 ? 5.215 -13.969 -0.697 1 89.75 266 LEU B CA 1
ATOM 6700 C C . LEU B 1 266 ? 6.09 -14.656 -1.736 1 89.75 266 LEU B C 1
ATOM 6702 O O . LEU B 1 266 ? 7.242 -14.992 -1.457 1 89.75 266 LEU B O 1
ATOM 6706 N N . ILE B 1 267 ? 5.535 -14.82 -2.889 1 87.56 267 ILE B N 1
ATOM 6707 C CA . ILE B 1 267 ? 6.211 -15.602 -3.918 1 87.56 267 ILE B CA 1
ATOM 6708 C C . ILE B 1 267 ? 7.328 -14.773 -4.547 1 87.56 267 ILE B C 1
ATOM 6710 O O . ILE B 1 267 ? 8.406 -15.297 -4.844 1 87.56 267 ILE B O 1
ATOM 6714 N N . THR B 1 268 ? 7.105 -13.461 -4.742 1 83.62 268 THR B N 1
ATOM 6715 C CA . THR B 1 268 ? 8.117 -12.617 -5.363 1 83.62 268 THR B CA 1
ATOM 6716 C C . THR B 1 268 ? 9.078 -12.062 -4.312 1 83.62 268 THR B C 1
ATOM 6718 O O . THR B 1 268 ? 10.078 -11.43 -4.648 1 83.62 268 THR B O 1
ATOM 6721 N N . GLN B 1 269 ? 8.812 -12.266 -3.041 1 82.69 269 GLN B N 1
ATOM 6722 C CA . GLN B 1 269 ? 9.617 -11.812 -1.915 1 82.69 269 GLN B CA 1
ATOM 6723 C C . GLN B 1 269 ? 9.734 -10.297 -1.896 1 82.69 269 GLN B C 1
ATOM 6725 O O . GLN B 1 269 ? 10.82 -9.75 -1.706 1 82.69 269 GLN B O 1
ATOM 6730 N N . LYS B 1 270 ? 8.695 -9.703 -2.283 1 88.75 270 LYS B N 1
ATOM 6731 C CA . LYS B 1 270 ? 8.586 -8.25 -2.152 1 88.75 270 LYS B CA 1
ATOM 6732 C C . LYS B 1 270 ? 7.715 -7.871 -0.957 1 88.75 270 LYS B C 1
ATOM 6734 O O . LYS B 1 270 ? 7.051 -8.727 -0.369 1 88.75 270 LYS B O 1
ATOM 6739 N N . LYS B 1 271 ? 7.816 -6.637 -0.596 1 91.69 271 LYS B N 1
ATOM 6740 C CA . LYS B 1 271 ? 7.098 -6.184 0.592 1 91.69 271 LYS B CA 1
ATOM 6741 C C . LYS B 1 271 ? 5.586 -6.309 0.404 1 91.69 271 LYS B C 1
ATOM 6743 O O . LYS B 1 271 ? 5.055 -5.949 -0.647 1 91.69 271 LYS B O 1
ATOM 6748 N N . CYS B 1 272 ? 4.949 -6.906 1.335 1 94.62 272 CYS B N 1
ATOM 6749 C CA . CYS B 1 272 ? 3.49 -6.969 1.33 1 94.62 272 CYS B CA 1
ATOM 6750 C C . CYS B 1 272 ? 2.889 -5.699 1.916 1 94.62 272 CYS B C 1
ATOM 6752 O O . CYS B 1 272 ? 3.146 -5.359 3.072 1 94.62 272 CYS B O 1
ATOM 6754 N N . THR B 1 273 ? 2.109 -4.977 1.225 1 97.12 273 THR B N 1
ATOM 6755 C CA . THR B 1 273 ? 1.579 -3.691 1.664 1 97.12 273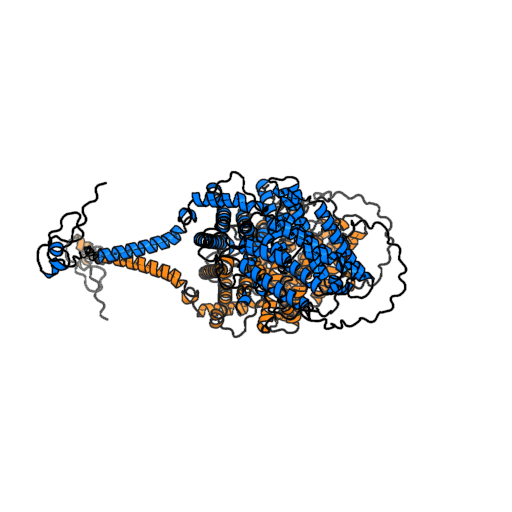 THR B CA 1
ATOM 6756 C C . THR B 1 273 ? 0.151 -3.844 2.18 1 97.12 273 THR B C 1
ATOM 6758 O O . THR B 1 273 ? -0.38 -2.939 2.828 1 97.12 273 THR B O 1
ATOM 6761 N N . PHE B 1 274 ? -0.52 -4.91 1.875 1 97.56 274 PHE B N 1
ATOM 6762 C CA . PHE B 1 274 ? -1.873 -5.16 2.355 1 97.56 274 PHE B CA 1
ATOM 6763 C C . PHE B 1 274 ? -1.989 -6.566 2.934 1 97.56 274 PHE B C 1
ATOM 6765 O O . PHE B 1 274 ? -2.631 -7.438 2.342 1 97.56 274 PHE B O 1
ATOM 6772 N N . PRO B 1 275 ? -1.472 -6.711 4.125 1 96.31 275 PRO B N 1
ATOM 6773 C CA . PRO B 1 275 ? -1.425 -8.031 4.758 1 96.31 275 PRO B CA 1
ATOM 6774 C C . PRO B 1 275 ? -2.746 -8.414 5.418 1 96.31 275 PRO B C 1
ATOM 6776 O O . PRO B 1 275 ? -3.707 -7.645 5.379 1 96.31 275 PRO B O 1
ATOM 6779 N N . TRP B 1 276 ? -2.721 -9.594 5.965 1 95.94 276 TRP B N 1
ATOM 6780 C CA . TRP B 1 276 ? -3.867 -10.164 6.668 1 95.94 276 TRP B CA 1
ATOM 6781 C C . TRP B 1 276 ? -4.277 -9.281 7.844 1 95.94 276 TRP B C 1
ATOM 6783 O O . TRP B 1 276 ? -3.426 -8.672 8.5 1 95.94 276 TRP B O 1
ATOM 6793 N N . SER B 1 277 ? -5.523 -9.125 8.062 1 92.25 277 SER B N 1
ATOM 6794 C CA . SER B 1 277 ? -6.094 -8.484 9.25 1 92.25 277 SER B CA 1
ATOM 6795 C C . SER B 1 277 ? -7.27 -9.289 9.797 1 92.25 277 SER B C 1
ATOM 6797 O O . SER B 1 277 ? -7.879 -10.078 9.078 1 92.25 277 SER B O 1
ATOM 6799 N N . SER B 1 278 ? -7.582 -9.141 11.023 1 89.88 278 SER B N 1
ATOM 6800 C CA . SER B 1 278 ? -8.695 -9.844 11.641 1 89.88 278 SER B CA 1
ATOM 6801 C C . SER B 1 278 ? -10.023 -9.477 10.984 1 89.88 278 SER B C 1
ATOM 6803 O O . SER B 1 278 ? -10.914 -10.32 10.867 1 89.88 278 SER B O 1
ATOM 6805 N N . HIS B 1 279 ? -10.133 -8.289 10.531 1 93.25 279 HIS B N 1
ATOM 6806 C CA . HIS B 1 279 ? -11.359 -7.852 9.875 1 93.25 279 HIS B CA 1
ATOM 6807 C C . HIS B 1 279 ? -11.586 -8.609 8.57 1 93.25 279 HIS B C 1
ATOM 6809 O O . HIS B 1 279 ? -12.719 -8.922 8.219 1 93.25 279 HIS B O 1
ATOM 6815 N N . LEU B 1 280 ? -10.523 -8.898 7.844 1 96.31 280 LEU B N 1
ATOM 6816 C CA . LEU B 1 280 ? -10.648 -9.633 6.594 1 96.31 280 LEU B CA 1
ATOM 6817 C C . LEU B 1 280 ? -11.133 -11.062 6.848 1 96.31 280 LEU B C 1
ATOM 6819 O O . LEU B 1 280 ? -11.922 -11.602 6.074 1 96.31 280 LEU B O 1
ATOM 6823 N N . GLU B 1 281 ? -10.625 -11.625 7.902 1 93.31 281 GLU B N 1
ATOM 6824 C CA . GLU B 1 281 ? -11.078 -12.961 8.273 1 93.31 281 GLU B CA 1
ATOM 6825 C C . GLU B 1 281 ? -12.547 -12.953 8.695 1 93.31 281 GLU B C 1
ATOM 6827 O O . GLU B 1 281 ? -13.297 -13.875 8.375 1 93.31 281 GLU B O 1
ATOM 6832 N N . ASP B 1 282 ? -12.953 -11.891 9.383 1 93.12 282 ASP B N 1
ATOM 6833 C CA . ASP B 1 282 ? -14.352 -11.734 9.766 1 93.12 282 ASP B CA 1
ATOM 6834 C C . ASP B 1 282 ? -15.25 -11.617 8.531 1 93.12 282 ASP B C 1
ATOM 6836 O O . ASP B 1 282 ? -16.344 -12.164 8.5 1 93.12 282 ASP B O 1
ATOM 6840 N N . PHE B 1 283 ? -14.797 -10.891 7.578 1 96.69 283 PHE B N 1
ATOM 6841 C CA . PHE B 1 283 ? -15.539 -10.766 6.332 1 96.69 283 PHE B CA 1
ATOM 6842 C C . PHE B 1 283 ? -15.742 -12.125 5.676 1 96.69 283 PHE B C 1
ATOM 6844 O O . PHE B 1 283 ? -16.844 -12.453 5.238 1 96.69 283 PHE B O 1
ATOM 6851 N N . ALA B 1 284 ? -14.641 -12.891 5.617 1 96.12 284 ALA B N 1
ATOM 6852 C CA . ALA B 1 284 ? -14.711 -14.211 4.996 1 96.12 284 ALA B CA 1
ATOM 6853 C C . ALA B 1 284 ? -15.641 -15.133 5.777 1 96.12 284 ALA B C 1
ATOM 6855 O O . ALA B 1 284 ? -16.375 -15.93 5.184 1 96.12 284 ALA B O 1
ATOM 6856 N N . THR B 1 285 ? -15.594 -15.008 7.082 1 94.69 285 THR B N 1
ATOM 6857 C CA . THR B 1 285 ? -16.469 -15.812 7.93 1 94.69 285 THR B CA 1
ATOM 6858 C C . THR B 1 285 ? -17.922 -15.445 7.703 1 94.69 285 THR B C 1
ATOM 6860 O O . THR B 1 285 ? -18.781 -16.328 7.602 1 94.69 285 THR B O 1
ATOM 6863 N N . GLU B 1 286 ? -18.203 -14.172 7.613 1 94.19 286 GLU B N 1
ATOM 6864 C CA . GLU B 1 286 ? -19.578 -13.711 7.359 1 94.19 286 GLU B CA 1
ATOM 6865 C C . GLU B 1 286 ? -20.078 -14.195 6.004 1 94.19 286 GLU B C 1
ATOM 6867 O O . GLU B 1 286 ? -21.234 -14.617 5.879 1 94.19 286 GLU B O 1
ATOM 6872 N N . LEU B 1 287 ? -19.234 -14.117 5.016 1 95.12 287 LEU B N 1
ATOM 6873 C CA . LEU B 1 287 ? -19.609 -14.562 3.682 1 95.12 287 LEU B CA 1
ATOM 6874 C C . LEU B 1 287 ? -19.844 -16.078 3.658 1 95.12 287 LEU B C 1
ATOM 6876 O O . LEU B 1 287 ? -20.734 -16.547 2.947 1 95.12 287 LEU B O 1
ATOM 6880 N N . ALA B 1 288 ? -19.062 -16.812 4.434 1 92.56 288 ALA B N 1
ATOM 6881 C CA . ALA B 1 288 ? -19.219 -18.266 4.5 1 92.56 288 ALA B CA 1
ATOM 6882 C C . ALA B 1 288 ? -20.5 -18.656 5.223 1 92.56 288 ALA B C 1
ATOM 6884 O O . ALA B 1 288 ? -21.141 -19.656 4.879 1 92.56 288 ALA B O 1
ATOM 6885 N N . GLN B 1 289 ? -20.891 -17.859 6.188 1 91.5 289 GLN B N 1
ATOM 6886 C CA . GLN B 1 289 ? -22.094 -18.141 6.977 1 91.5 289 GLN B CA 1
ATOM 6887 C C . GLN B 1 289 ? -23.359 -17.812 6.199 1 91.5 289 GLN B C 1
ATOM 6889 O O . GLN B 1 289 ? -24.375 -18.484 6.34 1 91.5 289 GLN B O 1
ATOM 6894 N N . SER B 1 290 ? -23.297 -16.766 5.398 1 91.62 290 SER B N 1
ATOM 6895 C CA . SER B 1 290 ? -24.422 -16.359 4.547 1 91.62 290 SER B CA 1
ATOM 6896 C C . SER B 1 290 ? -23.984 -16.219 3.094 1 91.62 290 SER B C 1
ATOM 6898 O O . SER B 1 290 ? -23.906 -15.094 2.576 1 91.62 290 SER B O 1
ATOM 6900 N N . PRO B 1 291 ? -23.812 -17.422 2.49 1 91.19 291 PRO B N 1
ATOM 6901 C CA . PRO B 1 291 ? -23.266 -17.375 1.133 1 91.19 291 PRO B CA 1
ATOM 6902 C C . PRO B 1 291 ? -24.281 -16.922 0.094 1 91.19 291 PRO B C 1
ATOM 6904 O O . PRO B 1 291 ? -25.453 -17.297 0.161 1 91.19 291 PRO B O 1
ATOM 6907 N N . GLU B 1 292 ? -23.922 -16.016 -0.742 1 90.44 292 GLU B N 1
ATOM 6908 C CA . GLU B 1 292 ? -24.703 -15.633 -1.917 1 90.44 292 GLU B CA 1
ATOM 6909 C C . GLU B 1 292 ? -24.422 -16.562 -3.09 1 90.44 292 GLU B C 1
ATOM 6911 O O . GLU B 1 292 ? -25.328 -16.891 -3.859 1 90.44 292 GLU B O 1
ATOM 6916 N N . VAL B 1 293 ? -23.156 -16.906 -3.242 1 90.12 293 VAL B N 1
ATOM 6917 C CA . VAL B 1 293 ? -22.688 -17.859 -4.25 1 90.12 293 VAL B CA 1
ATOM 6918 C C . VAL B 1 293 ? -21.875 -18.969 -3.582 1 90.12 293 VAL B C 1
ATOM 6920 O O . VAL B 1 293 ? -21.391 -18.797 -2.457 1 90.12 293 VAL B O 1
ATOM 6923 N N . ASP B 1 294 ? -21.688 -20.062 -4.23 1 85.81 294 ASP B N 1
ATOM 6924 C CA . ASP B 1 294 ? -21.016 -21.234 -3.652 1 85.81 294 ASP B CA 1
ATOM 6925 C C . ASP B 1 294 ? -19.547 -20.922 -3.338 1 85.81 294 ASP B C 1
ATOM 6927 O O . ASP B 1 294 ? -18.984 -21.453 -2.377 1 85.81 294 ASP B O 1
ATOM 6931 N N . SER B 1 295 ? -18.969 -20.078 -4.078 1 89.06 295 SER B N 1
ATOM 6932 C CA . SER B 1 295 ? -17.547 -19.75 -3.893 1 89.06 295 SER B CA 1
ATOM 6933 C C . SER B 1 295 ? -17.328 -19 -2.588 1 89.06 295 SER B C 1
ATOM 6935 O O . SER B 1 295 ? -16.203 -18.938 -2.084 1 89.06 295 SER B O 1
ATOM 6937 N N . ASP B 1 296 ? -18.344 -18.406 -1.945 1 92.31 296 ASP B N 1
ATOM 6938 C CA . ASP B 1 296 ? -18.234 -17.672 -0.69 1 92.31 296 ASP B CA 1
ATOM 6939 C C . ASP B 1 296 ? -17.812 -18.594 0.453 1 92.31 296 ASP B C 1
ATOM 6941 O O . ASP B 1 296 ? -17.156 -18.156 1.4 1 92.31 296 ASP B O 1
ATOM 6945 N N . ARG B 1 297 ? -18.109 -19.828 0.296 1 87.56 297 ARG B N 1
ATOM 6946 C CA . ARG B 1 297 ? -17.828 -20.781 1.356 1 87.56 297 ARG B CA 1
ATOM 6947 C C . ARG B 1 297 ? -16.328 -21.094 1.416 1 87.56 297 ARG B C 1
ATOM 6949 O O . ARG B 1 297 ? -15.797 -21.406 2.484 1 87.56 297 ARG B O 1
ATOM 6956 N N . SER B 1 298 ? -15.703 -20.984 0.298 1 89.25 298 SER B N 1
ATOM 6957 C CA . SER B 1 298 ? -14.297 -21.375 0.235 1 89.25 298 SER B CA 1
ATOM 6958 C C . SER B 1 298 ? -13.383 -20.203 0.597 1 89.25 298 SER B C 1
ATOM 6960 O O . SER B 1 298 ? -12.195 -20.391 0.86 1 89.25 298 SER B O 1
ATOM 6962 N N . LEU B 1 299 ? -13.922 -18.984 0.698 1 93.88 299 LEU B N 1
ATOM 6963 C CA . LEU B 1 299 ? -13.109 -17.797 0.915 1 93.88 299 LEU B CA 1
ATOM 6964 C C . LEU B 1 299 ? -12.43 -17.844 2.281 1 93.88 299 LEU B C 1
ATOM 6966 O O . LEU B 1 299 ? -11.289 -17.406 2.426 1 93.88 299 LEU B O 1
ATOM 6970 N N . ILE B 1 300 ? -13.125 -18.406 3.27 1 92.94 300 ILE B N 1
ATOM 6971 C CA . ILE B 1 300 ? -12.57 -18.453 4.621 1 92.94 300 ILE B CA 1
ATOM 6972 C C . ILE B 1 300 ? -11.32 -19.328 4.637 1 92.94 300 ILE B C 1
ATOM 6974 O O . ILE B 1 300 ? -10.352 -19.031 5.328 1 92.94 300 ILE B O 1
ATOM 6978 N N . HIS B 1 301 ? -11.312 -20.359 3.857 1 90.88 301 HIS B N 1
ATOM 6979 C CA . HIS B 1 301 ? -10.164 -21.266 3.807 1 90.88 301 HIS B CA 1
ATOM 6980 C C . HIS B 1 301 ? -8.992 -20.609 3.076 1 90.88 301 HIS B C 1
ATOM 6982 O O . HIS B 1 301 ? -7.84 -20.797 3.469 1 90.88 301 HIS B O 1
ATOM 6988 N N . LEU B 1 302 ? -9.312 -19.891 2.006 1 94.06 302 LEU B N 1
ATOM 6989 C CA . LEU B 1 302 ? -8.258 -19.172 1.287 1 94.06 302 LEU B CA 1
ATOM 6990 C C . LEU B 1 302 ? -7.586 -18.141 2.191 1 94.06 302 LEU B C 1
ATOM 6992 O O . LEU B 1 302 ? -6.355 -18.047 2.207 1 94.06 302 LEU B O 1
ATOM 6996 N N . VAL B 1 303 ? -8.414 -17.422 2.955 1 95.94 303 VAL B N 1
ATOM 6997 C CA . VAL B 1 303 ? -7.902 -16.375 3.828 1 95.94 303 VAL B CA 1
ATOM 6998 C C . VAL B 1 303 ? -7.059 -16.984 4.941 1 95.94 303 VAL B C 1
ATOM 7000 O O . VAL B 1 303 ? -5.957 -16.516 5.23 1 95.94 303 VAL B O 1
ATOM 7003 N N . ARG B 1 304 ? -7.469 -18.031 5.5 1 92 304 ARG B N 1
ATOM 7004 C CA . ARG B 1 304 ? -6.758 -18.672 6.609 1 92 304 ARG B CA 1
ATOM 7005 C C . ARG B 1 304 ? -5.457 -19.297 6.133 1 92 304 ARG B C 1
ATOM 7007 O O . ARG B 1 304 ? -4.434 -19.219 6.812 1 92 304 ARG B O 1
ATOM 7014 N N . LEU B 1 305 ? -5.5 -19.984 5.016 1 93 305 LEU B N 1
ATOM 7015 C CA . LEU B 1 305 ? -4.285 -20.578 4.465 1 93 305 LEU B CA 1
ATOM 7016 C C . LEU B 1 305 ? -3.24 -19.5 4.172 1 93 305 LEU B C 1
ATOM 7018 O O . LEU B 1 305 ? -2.055 -19.688 4.445 1 93 305 LEU B O 1
ATOM 7022 N N . GLN B 1 306 ? -3.715 -18.438 3.586 1 96.56 306 GLN B N 1
ATOM 7023 C CA . GLN B 1 306 ? -2.783 -17.344 3.279 1 96.56 306 GLN B CA 1
ATOM 7024 C C . GLN B 1 306 ? -2.221 -16.734 4.555 1 96.56 306 GLN B C 1
ATOM 7026 O O . GLN B 1 306 ? -1.068 -16.297 4.586 1 96.56 306 GLN B O 1
ATOM 7031 N N . HIS B 1 307 ? -3.053 -16.656 5.574 1 94.44 307 HIS B N 1
ATOM 7032 C CA . HIS B 1 307 ? -2.578 -16.156 6.863 1 94.44 307 HIS B CA 1
ATOM 7033 C C . HIS B 1 307 ? -1.451 -17.031 7.406 1 94.44 307 HIS B C 1
ATOM 7035 O O . HIS B 1 307 ? -0.469 -16.516 7.945 1 94.44 307 HIS B O 1
ATOM 7041 N N . ILE B 1 308 ? -1.569 -18.297 7.277 1 92.38 308 ILE B N 1
ATOM 7042 C CA . ILE B 1 308 ? -0.527 -19.234 7.699 1 92.38 308 ILE B CA 1
ATOM 7043 C C . ILE B 1 308 ? 0.75 -18.969 6.906 1 92.38 308 ILE B C 1
ATOM 7045 O O . ILE B 1 308 ? 1.846 -18.922 7.473 1 92.38 308 ILE B O 1
ATOM 7049 N N . ALA B 1 309 ? 0.576 -18.828 5.617 1 94.75 309 ALA B N 1
ATOM 7050 C CA . ALA B 1 309 ? 1.729 -18.547 4.766 1 94.75 309 ALA B CA 1
ATOM 7051 C C . ALA B 1 309 ? 2.449 -17.281 5.215 1 94.75 309 ALA B C 1
ATOM 7053 O O . ALA B 1 309 ? 3.682 -17.219 5.215 1 94.75 309 ALA B O 1
ATOM 7054 N N . GLU B 1 310 ? 1.677 -16.234 5.555 1 93.5 310 GLU B N 1
ATOM 7055 C CA . GLU B 1 310 ? 2.268 -14.992 6.031 1 93.5 310 GLU B CA 1
ATOM 7056 C C . GLU B 1 310 ? 3.023 -15.203 7.34 1 93.5 310 GLU B C 1
ATOM 7058 O O . GLU B 1 310 ? 4.066 -14.586 7.566 1 93.5 310 GLU B O 1
ATOM 7063 N N . GLN B 1 311 ? 2.508 -16.016 8.172 1 87.56 311 GLN B N 1
ATOM 7064 C CA . GLN B 1 311 ? 3.17 -16.312 9.438 1 87.56 311 GLN B CA 1
ATOM 7065 C C . GLN B 1 311 ? 4.496 -17.031 9.219 1 87.56 311 GLN B C 1
ATOM 7067 O O . GLN B 1 311 ? 5.488 -16.734 9.883 1 87.56 311 GLN B O 1
ATOM 7072 N N . ILE B 1 312 ? 4.488 -17.953 8.328 1 87.69 312 ILE B N 1
ATOM 7073 C CA . ILE B 1 312 ? 5.719 -18.656 7.984 1 87.69 312 ILE B CA 1
ATOM 7074 C C . ILE B 1 312 ? 6.758 -17.672 7.473 1 87.69 312 ILE B C 1
ATOM 7076 O O . ILE B 1 312 ? 7.926 -17.734 7.855 1 87.69 312 ILE B O 1
ATOM 7080 N N . ASP B 1 313 ? 6.289 -16.781 6.633 1 87.12 313 ASP B N 1
ATOM 7081 C CA . ASP B 1 313 ? 7.176 -15.773 6.051 1 87.12 313 ASP B CA 1
ATOM 7082 C C . ASP B 1 313 ? 7.746 -14.852 7.125 1 87.12 313 ASP B C 1
ATOM 7084 O O . ASP B 1 313 ? 8.914 -14.461 7.059 1 87.12 313 ASP B O 1
ATOM 7088 N N . ARG B 1 314 ? 6.926 -14.461 8.062 1 82.12 314 ARG B N 1
ATOM 7089 C CA . ARG B 1 314 ? 7.359 -13.586 9.141 1 82.12 314 ARG B CA 1
ATOM 7090 C C . ARG B 1 314 ? 8.438 -14.25 9.984 1 82.12 314 ARG B C 1
ATOM 7092 O O . ARG B 1 314 ? 9.414 -13.609 10.383 1 82.12 314 ARG B O 1
ATOM 7099 N N . ILE B 1 315 ? 8.281 -15.461 10.227 1 74.31 315 ILE B N 1
ATOM 7100 C CA . ILE B 1 315 ? 9.234 -16.219 11.039 1 74.31 315 ILE B CA 1
ATOM 7101 C C . ILE B 1 315 ? 10.547 -16.375 10.281 1 74.31 315 ILE B C 1
ATOM 7103 O O . ILE B 1 315 ? 11.625 -16.281 10.875 1 74.31 315 ILE B O 1
ATOM 7107 N N . SER B 1 316 ? 10.438 -16.547 9.047 1 75.19 316 SER B N 1
ATOM 7108 C CA . SER B 1 316 ? 11.633 -16.688 8.227 1 75.19 316 SER B CA 1
ATOM 7109 C C . SER B 1 316 ? 12.43 -15.391 8.148 1 75.19 316 SER B C 1
ATOM 7111 O O . SER B 1 316 ? 13.648 -15.406 8.023 1 75.19 316 SER B O 1
ATOM 7113 N N . ALA B 1 317 ? 11.75 -14.289 8.172 1 69.44 317 ALA B N 1
ATOM 7114 C CA . ALA B 1 317 ? 12.391 -12.984 8.039 1 69.44 317 ALA B CA 1
ATOM 7115 C C . ALA B 1 317 ? 12.922 -12.492 9.375 1 69.44 317 ALA B C 1
ATOM 7117 O O . ALA B 1 317 ? 13.766 -11.594 9.43 1 69.44 317 ALA B O 1
ATOM 7118 N N . ASP B 1 318 ? 12.398 -13.039 10.438 1 60 318 ASP B N 1
ATOM 7119 C CA . ASP B 1 318 ? 12.781 -12.594 11.773 1 60 318 ASP B CA 1
ATOM 7120 C C . ASP B 1 318 ? 14.156 -13.125 12.156 1 60 318 ASP B C 1
ATOM 7122 O O . ASP B 1 318 ? 14.336 -14.328 12.344 1 60 318 ASP B O 1
ATOM 7126 N N . SER B 1 319 ? 15.039 -12.258 11.992 1 53.38 319 SER B N 1
ATOM 7127 C CA . SER B 1 319 ? 16.422 -12.594 12.344 1 53.38 319 SER B CA 1
ATOM 7128 C C . SER B 1 319 ? 16.531 -13.039 13.797 1 53.38 319 SER B C 1
ATOM 7130 O O . SER B 1 319 ? 17.359 -13.883 14.133 1 53.38 319 SER B O 1
ATOM 7132 N N . ASN B 1 320 ? 15.719 -12.414 14.555 1 46.84 320 ASN B N 1
ATOM 7133 C CA . ASN B 1 320 ? 15.789 -12.773 15.969 1 46.84 320 ASN B CA 1
ATOM 7134 C C . ASN B 1 320 ? 15.352 -14.219 16.188 1 46.84 320 ASN B C 1
ATOM 7136 O O . ASN B 1 320 ? 15.914 -14.914 17.047 1 46.84 320 ASN B O 1
ATOM 7140 N N . PHE B 1 321 ? 14.383 -14.5 15.531 1 48.09 321 PHE B N 1
ATOM 7141 C CA . PHE B 1 321 ? 13.977 -15.898 15.594 1 48.09 321 PHE B CA 1
ATOM 7142 C C . PHE B 1 321 ? 15.102 -16.812 15.109 1 48.09 321 PHE B C 1
ATOM 7144 O O . PHE B 1 321 ? 15.391 -17.828 15.734 1 48.09 321 PHE B O 1
ATOM 7151 N N . VAL B 1 322 ? 15.719 -16.281 14.094 1 49.62 322 VAL B N 1
ATOM 7152 C CA . VAL B 1 322 ? 16.797 -17.047 13.492 1 49.62 322 VAL B CA 1
ATOM 7153 C C . VAL B 1 322 ? 18.047 -16.969 14.375 1 49.62 322 VAL B C 1
ATOM 7155 O O . VAL B 1 322 ? 18.766 -17.953 14.555 1 49.62 322 VAL B O 1
ATOM 7158 N N . GLY B 1 323 ? 18.203 -15.711 14.859 1 46.19 323 GLY B N 1
ATOM 7159 C CA . GLY B 1 323 ? 19.359 -15.516 15.727 1 46.19 323 GLY B CA 1
ATOM 7160 C C . GLY B 1 323 ? 19.25 -16.25 17.047 1 46.19 323 GLY B C 1
ATOM 7161 O O . GLY B 1 323 ? 20.25 -16.734 17.578 1 46.19 323 GLY B O 1
ATOM 7162 N N . THR B 1 324 ? 18.094 -16.156 17.625 1 43.25 324 THR B N 1
ATOM 7163 C CA . THR B 1 324 ? 17.938 -16.922 18.859 1 43.25 324 THR B CA 1
ATOM 7164 C C . THR B 1 324 ? 18.172 -18.406 18.625 1 43.25 324 THR B C 1
ATOM 7166 O O . THR B 1 324 ? 18.562 -19.125 19.531 1 43.25 324 THR B O 1
ATOM 7169 N N . ILE B 1 325 ? 17.938 -18.812 17.469 1 42.84 325 ILE B N 1
ATOM 7170 C CA . ILE B 1 325 ? 18.188 -20.219 17.109 1 42.84 325 ILE B CA 1
ATOM 7171 C C . ILE B 1 325 ? 19.688 -20.453 16.984 1 42.84 325 ILE B C 1
ATOM 7173 O O . ILE B 1 325 ? 20.188 -21.547 17.281 1 42.84 325 ILE B O 1
ATOM 7177 N N . ARG B 1 326 ? 20.391 -19.453 16.422 1 41.81 326 ARG B N 1
ATOM 7178 C CA . ARG B 1 326 ? 21.828 -19.594 16.266 1 41.81 326 ARG B CA 1
ATOM 7179 C C . ARG B 1 326 ? 22.516 -19.797 17.609 1 41.81 326 ARG B C 1
ATOM 7181 O O . ARG B 1 326 ? 23.656 -20.25 17.672 1 41.81 326 ARG B O 1
ATOM 7188 N N . VAL B 1 327 ? 21.984 -19.094 18.594 1 36.38 327 VAL B N 1
ATOM 7189 C CA . VAL B 1 327 ? 22.656 -19.406 19.859 1 36.38 327 VAL B CA 1
ATOM 7190 C C . VAL B 1 327 ? 22.438 -20.891 20.203 1 36.38 327 VAL B C 1
ATOM 7192 O O . VAL B 1 327 ? 21.312 -21.359 20.234 1 36.38 327 VAL B O 1
ATOM 7195 N N . ASP B 1 328 ? 23.406 -21.609 19.938 1 37.94 328 ASP B N 1
ATOM 7196 C CA . ASP B 1 328 ? 23.75 -23.031 20.094 1 37.94 328 ASP B CA 1
ATOM 7197 C C . ASP B 1 328 ? 23 -23.625 21.281 1 37.94 328 ASP B C 1
ATOM 7199 O O . ASP B 1 328 ? 23.469 -24.594 21.891 1 37.94 328 ASP B O 1
ATOM 7203 N N . THR B 1 329 ? 22.156 -22.859 21.953 1 41.97 329 THR B N 1
ATOM 7204 C CA . THR B 1 329 ? 21.672 -23.656 23.078 1 41.97 329 THR B CA 1
ATOM 7205 C C . THR B 1 329 ? 20.531 -24.578 22.641 1 41.97 329 THR B C 1
ATOM 7207 O O . THR B 1 329 ? 19.734 -24.219 21.766 1 41.97 329 THR B O 1
ATOM 7210 N N . GLY B 1 330 ? 20.734 -25.922 22.594 1 45.72 330 GLY B N 1
ATOM 7211 C CA . GLY B 1 330 ? 19.812 -27.047 22.469 1 45.72 330 GLY B CA 1
ATOM 7212 C C . GLY B 1 330 ? 18.344 -26.609 22.484 1 45.72 330 GLY B C 1
ATOM 7213 O O . GLY B 1 330 ? 17.516 -27.188 21.781 1 45.72 330 GLY B O 1
ATOM 7214 N N . SER B 1 331 ? 18.125 -25.531 23.094 1 48.56 331 SER B N 1
ATOM 7215 C CA . SER B 1 331 ? 16.766 -25.078 23.344 1 48.56 331 SER B CA 1
ATOM 7216 C C . SER B 1 331 ? 16.188 -24.344 22.125 1 48.56 331 SER B C 1
ATOM 7218 O O . SER B 1 331 ? 15.016 -24.516 21.781 1 48.56 331 SER B O 1
ATOM 7220 N N . ASN B 1 332 ? 17.047 -23.766 21.281 1 54.16 332 ASN B N 1
ATOM 7221 C CA . ASN B 1 332 ? 16.531 -22.969 20.172 1 54.16 332 ASN B CA 1
ATOM 7222 C C . ASN B 1 332 ? 16.219 -23.828 18.953 1 54.16 332 ASN B C 1
ATOM 7224 O O . ASN B 1 332 ? 15.219 -23.594 18.25 1 54.16 332 ASN B O 1
ATOM 7228 N N . THR B 1 333 ? 17.016 -24.812 18.672 1 59.72 333 THR B N 1
ATOM 7229 C CA . THR B 1 333 ? 16.703 -25.797 17.641 1 59.72 333 THR B CA 1
ATOM 7230 C C . THR B 1 333 ? 15.375 -26.484 17.922 1 59.72 333 THR B C 1
ATOM 7232 O O . THR B 1 333 ? 14.594 -26.734 17 1 59.72 333 THR B O 1
ATOM 7235 N N . ASN B 1 334 ? 15.234 -26.516 19.188 1 63.5 334 ASN B N 1
ATOM 7236 C CA . ASN B 1 334 ? 13.984 -27.172 19.578 1 63.5 334 ASN B CA 1
ATOM 7237 C C . ASN B 1 334 ? 12.781 -26.266 19.312 1 63.5 334 ASN B C 1
ATOM 7239 O O . ASN B 1 334 ? 11.727 -26.75 18.906 1 63.5 334 ASN B O 1
ATOM 7243 N N . LEU B 1 335 ? 13.062 -24.969 19.469 1 68.56 335 LEU B N 1
ATOM 7244 C CA . LEU B 1 335 ? 11.953 -24.047 19.25 1 68.56 335 LEU B CA 1
ATOM 7245 C C . LEU B 1 335 ? 11.594 -24 17.766 1 68.56 335 LEU B C 1
ATOM 7247 O O . LEU B 1 335 ? 10.414 -23.922 17.406 1 68.56 335 LEU B O 1
ATOM 7251 N N . PHE B 1 336 ? 12.602 -24.094 16.922 1 70.38 336 PHE B N 1
ATOM 7252 C CA . PHE B 1 336 ? 12.359 -24.094 15.492 1 70.38 336 PHE B CA 1
ATOM 7253 C C . PHE B 1 336 ? 11.617 -25.344 15.062 1 70.38 336 PHE B C 1
ATOM 7255 O O . PHE B 1 336 ? 10.656 -25.281 14.297 1 70.38 336 PHE B O 1
ATOM 7262 N N . LEU B 1 337 ? 12.109 -26.406 15.594 1 71.62 337 LEU B N 1
ATOM 7263 C CA . LEU B 1 337 ? 11.492 -27.688 15.242 1 71.62 337 LEU B CA 1
ATOM 7264 C C . LEU B 1 337 ? 10.039 -27.734 15.695 1 71.62 337 LEU B C 1
ATOM 7266 O O . LEU B 1 337 ? 9.172 -28.234 14.969 1 71.62 337 LEU B O 1
ATOM 7270 N N . HIS B 1 338 ? 9.883 -27.094 16.766 1 74.62 338 HIS B N 1
ATOM 7271 C CA . HIS B 1 338 ? 8.523 -27.078 17.297 1 74.62 338 HIS B CA 1
ATOM 7272 C C . HIS B 1 338 ? 7.621 -26.188 16.453 1 74.62 338 HIS B C 1
ATOM 7274 O O . HIS B 1 338 ? 6.457 -26.516 16.219 1 74.62 338 HIS B O 1
ATOM 7280 N N . THR B 1 339 ? 8.156 -25.047 16.062 1 77.81 339 THR B N 1
ATOM 7281 C CA . THR B 1 339 ? 7.387 -24.125 15.234 1 77.81 339 THR B CA 1
ATOM 7282 C C . THR B 1 339 ? 7.066 -24.75 13.875 1 77.81 339 THR B C 1
ATOM 7284 O O . THR B 1 339 ? 5.949 -24.625 13.375 1 77.81 339 THR B O 1
ATOM 7287 N N . PHE B 1 340 ? 8 -25.453 13.375 1 79.44 340 PHE B N 1
ATOM 7288 C CA . PHE B 1 340 ? 7.797 -26.125 12.102 1 79.44 340 PHE B CA 1
ATOM 7289 C C . PHE B 1 340 ? 6.734 -27.203 12.227 1 79.44 340 PHE B C 1
ATOM 7291 O O . PHE B 1 340 ? 5.867 -27.344 11.359 1 79.44 340 PHE B O 1
ATOM 7298 N N . GLN B 1 341 ? 6.859 -27.922 13.234 1 81.38 341 GLN B N 1
ATOM 7299 C CA . GLN B 1 341 ? 5.902 -29.016 13.445 1 81.38 341 GLN B CA 1
ATOM 7300 C C . GLN B 1 341 ? 4.492 -28.469 13.656 1 81.38 341 GLN B C 1
ATOM 7302 O O . GLN B 1 341 ? 3.514 -29.094 13.25 1 81.38 341 GLN B O 1
ATOM 7307 N N . ALA B 1 342 ? 4.52 -27.328 14.281 1 81.69 342 ALA B N 1
ATOM 7308 C CA . ALA B 1 342 ? 3.217 -26.703 14.492 1 81.69 342 ALA B CA 1
ATOM 7309 C C . ALA B 1 342 ? 2.576 -26.312 13.172 1 81.69 342 ALA B C 1
ATOM 7311 O O . ALA B 1 342 ? 1.381 -26.516 12.961 1 81.69 342 ALA B O 1
ATOM 7312 N N . PHE B 1 343 ? 3.365 -25.75 12.305 1 88.62 343 PHE B N 1
ATOM 7313 C CA . PHE B 1 343 ? 2.85 -25.375 11 1 88.62 343 PHE B CA 1
ATOM 7314 C C . PHE B 1 343 ? 2.473 -26.609 10.188 1 88.62 343 PHE B C 1
ATOM 7316 O O . PHE B 1 343 ? 1.453 -26.625 9.492 1 88.62 343 PHE B O 1
ATOM 7323 N N . GLN B 1 344 ? 3.248 -27.609 10.32 1 85.69 344 GLN B N 1
ATOM 7324 C CA . GLN B 1 344 ? 2.986 -28.859 9.602 1 85.69 344 GLN B CA 1
ATOM 7325 C C . GLN B 1 344 ? 1.673 -29.484 10.047 1 85.69 344 GLN B C 1
ATOM 7327 O O . GLN B 1 344 ? 0.897 -29.969 9.227 1 85.69 344 GLN B O 1
ATOM 7332 N N . THR B 1 345 ? 1.524 -29.453 11.297 1 84.88 345 THR B N 1
ATOM 7333 C CA . THR B 1 345 ? 0.301 -30.031 11.844 1 84.88 345 THR B CA 1
ATOM 7334 C C . THR B 1 345 ? -0.919 -29.219 11.398 1 84.88 345 THR B C 1
ATOM 7336 O O . THR B 1 345 ? -1.948 -29.797 11.039 1 84.88 345 THR B O 1
ATOM 7339 N N . GLN B 1 346 ? -0.816 -27.922 11.422 1 86 346 GLN B N 1
ATOM 7340 C CA . GLN B 1 346 ? -1.907 -27.062 10.977 1 86 346 GLN B CA 1
ATOM 7341 C C . GLN B 1 346 ? -2.248 -27.312 9.508 1 86 346 GLN B C 1
ATOM 7343 O O . GLN B 1 346 ? -3.424 -27.391 9.141 1 86 346 GLN B O 1
ATOM 7348 N N . LEU B 1 347 ? -1.255 -27.453 8.711 1 88.12 347 LEU B N 1
ATOM 7349 C CA . LEU B 1 347 ? -1.463 -27.672 7.285 1 88.12 347 LEU B CA 1
ATOM 7350 C C . LEU B 1 347 ? -2.031 -29.062 7.027 1 88.12 347 LEU B C 1
ATOM 7352 O O . LEU B 1 347 ? -2.857 -29.25 6.129 1 88.12 347 LEU B O 1
ATOM 7356 N N . GLN B 1 348 ? -1.616 -30.031 7.824 1 82.88 348 GLN B N 1
ATOM 7357 C CA . GLN B 1 348 ? -2.162 -31.375 7.703 1 82.88 348 GLN B CA 1
ATOM 7358 C C . GLN B 1 348 ? -3.631 -31.422 8.117 1 82.88 348 GLN B C 1
ATOM 7360 O O . GLN B 1 348 ? -4.438 -32.125 7.5 1 82.88 348 GLN B O 1
ATOM 7365 N N . ASP B 1 349 ? -3.891 -30.672 9.141 1 79.44 349 ASP B N 1
ATOM 7366 C CA . ASP B 1 349 ? -5.281 -30.562 9.578 1 79.44 349 ASP B CA 1
ATOM 7367 C C . ASP B 1 349 ? -6.156 -29.953 8.484 1 79.44 349 ASP B C 1
ATOM 7369 O O . ASP B 1 349 ? -7.273 -30.422 8.25 1 79.44 349 ASP B O 1
ATOM 7373 N N . TYR B 1 350 ? -5.664 -28.984 7.879 1 82.19 350 TYR B N 1
ATOM 7374 C CA . TYR B 1 350 ? -6.41 -28.344 6.801 1 82.19 350 TYR B CA 1
ATOM 7375 C C . TYR B 1 350 ? -6.555 -29.281 5.605 1 82.19 350 TYR B C 1
ATOM 7377 O O . TYR B 1 350 ? -7.59 -29.297 4.934 1 82.19 350 TYR B O 1
ATOM 7385 N N . THR B 1 351 ? -5.535 -30.031 5.305 1 80.25 351 THR B N 1
ATOM 7386 C CA . THR B 1 351 ? -5.59 -30.984 4.207 1 80.25 351 THR B CA 1
ATOM 7387 C C . THR B 1 351 ? -6.656 -32.062 4.461 1 80.25 351 THR B C 1
ATOM 7389 O O . THR B 1 351 ? -7.363 -32.469 3.539 1 80.25 351 THR B O 1
ATOM 7392 N N . THR B 1 352 ? -6.75 -32.375 5.699 1 76.94 352 THR B N 1
ATOM 7393 C CA . THR B 1 352 ? -7.738 -33.375 6.074 1 76.94 352 THR B CA 1
ATOM 7394 C C . THR B 1 352 ? -9.141 -32.781 6.07 1 76.94 352 THR B C 1
ATOM 7396 O O . THR B 1 352 ? -10.102 -33.469 5.68 1 76.94 352 THR B O 1
ATOM 7399 N N . LEU B 1 353 ? -9.234 -31.578 6.516 1 75.81 353 LEU B N 1
ATOM 7400 C CA . LEU B 1 353 ? -10.523 -30.891 6.574 1 75.81 353 LEU B CA 1
ATOM 7401 C C . LEU B 1 353 ? -11.07 -30.656 5.172 1 75.81 353 LEU B C 1
ATOM 7403 O O . LEU B 1 353 ? -12.281 -30.766 4.945 1 75.81 353 LEU B O 1
ATOM 7407 N N . LEU B 1 354 ? -10.195 -30.219 4.332 1 77.25 354 LEU B N 1
ATOM 7408 C CA . LEU B 1 354 ? -10.617 -29.891 2.979 1 77.25 354 LEU B CA 1
ATOM 7409 C C . LEU B 1 354 ? -10.664 -31.125 2.1 1 77.25 354 LEU B C 1
ATOM 7411 O O . LEU B 1 354 ? -9.625 -31.594 1.615 1 77.25 354 LEU B O 1
ATOM 7415 N N . SER B 1 355 ? -11.633 -32 2.293 1 64.69 355 SER B N 1
ATOM 7416 C CA . SER B 1 355 ? -11.797 -33.25 1.558 1 64.69 355 SER B CA 1
ATOM 7417 C C . SER B 1 355 ? -11.336 -33.094 0.112 1 64.69 355 SER B C 1
ATOM 7419 O O . SER B 1 355 ? -11.375 -32 -0.45 1 64.69 355 SER B O 1
ATOM 7421 N N . PRO B 1 356 ? -10.789 -34.125 -0.399 1 62.25 356 PRO B N 1
ATOM 7422 C CA . PRO B 1 356 ? -10.336 -34.125 -1.793 1 62.25 356 PRO B CA 1
ATOM 7423 C C . PRO B 1 356 ? -11.422 -33.656 -2.764 1 62.25 356 PRO B C 1
ATOM 7425 O O . PRO B 1 356 ? -11.125 -33.031 -3.783 1 62.25 356 PRO B O 1
ATOM 7428 N N . GLN B 1 357 ? -12.516 -33.875 -2.379 1 57.38 357 GLN B N 1
ATOM 7429 C CA . GLN B 1 357 ? -13.617 -33.469 -3.242 1 57.38 357 GLN B CA 1
ATOM 7430 C C . GLN B 1 357 ? -13.727 -31.953 -3.312 1 57.38 357 GLN B C 1
ATOM 7432 O O . GLN B 1 357 ? -13.961 -31.391 -4.387 1 57.38 357 GLN B O 1
ATOM 7437 N N . TRP B 1 358 ? -13.469 -31.375 -2.201 1 61.75 358 TRP B N 1
ATOM 7438 C CA . TRP B 1 358 ? -13.555 -29.922 -2.131 1 61.75 358 TRP B CA 1
ATOM 7439 C C . TRP B 1 358 ? -12.422 -29.266 -2.906 1 61.75 358 TRP B C 1
ATOM 7441 O O . TRP B 1 358 ? -12.633 -28.312 -3.645 1 61.75 358 TRP B O 1
ATOM 7451 N N . THR B 1 359 ? -11.391 -29.906 -2.754 1 64.5 359 THR B N 1
ATOM 7452 C CA . THR B 1 359 ? -10.219 -29.328 -3.406 1 64.5 359 THR B CA 1
ATOM 7453 C C . THR B 1 359 ? -10.266 -29.578 -4.91 1 64.5 359 THR B C 1
ATOM 7455 O O . THR B 1 359 ? -9.781 -28.766 -5.695 1 64.5 359 THR B O 1
ATOM 7458 N N . HIS B 1 360 ? -10.953 -30.562 -5.184 1 62 360 HIS B N 1
ATOM 7459 C CA . HIS B 1 360 ? -11.039 -30.859 -6.609 1 62 360 HIS B CA 1
ATOM 7460 C C . HIS B 1 360 ? -11.969 -29.875 -7.324 1 62 360 HIS B C 1
ATOM 7462 O O . HIS B 1 360 ? -11.742 -29.547 -8.492 1 62 360 HIS B O 1
ATOM 7468 N N . ASN B 1 361 ? -12.805 -29.438 -6.59 1 69.25 361 ASN B N 1
ATOM 7469 C CA . ASN B 1 361 ? -13.781 -28.562 -7.215 1 69.25 361 ASN B CA 1
ATOM 7470 C C . ASN B 1 361 ? -13.352 -27.094 -7.145 1 69.25 361 ASN B C 1
ATOM 7472 O O . ASN B 1 361 ? -13.93 -26.234 -7.809 1 69.25 361 ASN B O 1
ATOM 7476 N N . ASN B 1 362 ? -12.367 -26.953 -6.402 1 85.44 362 ASN B N 1
ATOM 7477 C CA . ASN B 1 362 ? -11.844 -25.594 -6.258 1 85.44 362 ASN B CA 1
ATOM 7478 C C . ASN B 1 362 ? -10.344 -25.547 -6.562 1 85.44 362 ASN B C 1
ATOM 7480 O O . ASN B 1 362 ? -9.516 -25.766 -5.676 1 85.44 362 ASN B O 1
ATOM 7484 N N . SER B 1 363 ? -10.102 -25.219 -7.766 1 87.38 363 SER B N 1
ATOM 7485 C CA . SER B 1 363 ? -8.727 -25.266 -8.258 1 87.38 363 SER B CA 1
ATOM 7486 C C . SER B 1 363 ? -7.84 -24.266 -7.531 1 87.38 363 SER B C 1
ATOM 7488 O O . SER B 1 363 ? -6.664 -24.531 -7.277 1 87.38 363 SER B O 1
ATOM 7490 N N . LEU B 1 364 ? -8.406 -23.109 -7.191 1 91.69 364 LEU B N 1
ATOM 7491 C CA . LEU B 1 364 ? -7.625 -22.078 -6.504 1 91.69 364 LEU B CA 1
ATOM 7492 C C . LEU B 1 364 ? -7.25 -22.531 -5.098 1 91.69 364 LEU B C 1
ATOM 7494 O O . LEU B 1 364 ? -6.117 -22.328 -4.656 1 91.69 364 LEU B O 1
ATOM 7498 N N . LEU B 1 365 ? -8.203 -23.125 -4.395 1 90.88 365 LEU B N 1
ATOM 7499 C CA . LEU B 1 365 ? -7.961 -23.594 -3.035 1 90.88 365 LEU B CA 1
ATOM 7500 C C . LEU B 1 365 ? -6.918 -24.719 -3.027 1 90.88 365 LEU B C 1
ATOM 7502 O O . LEU B 1 365 ? -6.039 -24.734 -2.16 1 90.88 365 LEU B O 1
ATOM 7506 N N . ALA B 1 366 ? -6.992 -25.625 -3.984 1 89.12 366 ALA B N 1
ATOM 7507 C CA . ALA B 1 366 ? -6.016 -26.703 -4.098 1 89.12 366 ALA B CA 1
ATOM 7508 C C . ALA B 1 366 ? -4.617 -26.156 -4.367 1 89.12 366 ALA B C 1
ATOM 7510 O O . ALA B 1 366 ? -3.645 -26.594 -3.744 1 89.12 366 ALA B O 1
ATOM 7511 N N . SER B 1 367 ? -4.59 -25.25 -5.305 1 91.88 367 SER B N 1
ATOM 7512 C CA . SER B 1 367 ? -3.307 -24.656 -5.648 1 91.88 367 SER B CA 1
ATOM 7513 C C . SER B 1 367 ? -2.68 -23.969 -4.441 1 91.88 367 SER B C 1
ATOM 7515 O O . SER B 1 367 ? -1.478 -24.094 -4.199 1 91.88 367 SER B O 1
ATOM 7517 N N . GLN B 1 368 ? -3.457 -23.266 -3.699 1 93.31 368 GLN B N 1
ATOM 7518 C CA . GLN B 1 368 ? -2.949 -22.531 -2.543 1 93.31 368 GLN B CA 1
ATOM 7519 C C . GLN B 1 368 ? -2.482 -23.484 -1.449 1 93.31 368 GLN B C 1
ATOM 7521 O O . GLN B 1 368 ? -1.444 -23.266 -0.824 1 93.31 368 GLN B O 1
ATOM 7526 N N . LEU B 1 369 ? -3.266 -24.484 -1.182 1 91.81 369 LEU B N 1
ATOM 7527 C CA . LEU B 1 369 ? -2.912 -25.453 -0.152 1 91.81 369 LEU B CA 1
ATOM 7528 C C . LEU B 1 369 ? -1.558 -26.094 -0.448 1 91.81 369 LEU B C 1
ATOM 7530 O O . LEU B 1 369 ? -0.688 -26.141 0.425 1 91.81 369 LEU B O 1
ATOM 7534 N N . HIS B 1 370 ? -1.379 -26.562 -1.612 1 91.94 370 HIS B N 1
ATOM 7535 C CA . HIS B 1 370 ? -0.127 -27.203 -1.983 1 91.94 370 HIS B CA 1
ATOM 7536 C C . HIS B 1 370 ? 1.033 -26.219 -1.966 1 91.94 370 HIS B C 1
ATOM 7538 O O . HIS B 1 370 ? 2.152 -26.578 -1.59 1 91.94 370 HIS B O 1
ATOM 7544 N N . THR B 1 371 ? 0.752 -25.031 -2.402 1 94.69 371 THR B N 1
ATOM 7545 C CA . THR B 1 371 ? 1.798 -24.016 -2.436 1 94.69 371 THR B CA 1
ATOM 7546 C C . THR B 1 371 ? 2.264 -23.672 -1.022 1 94.69 371 THR B C 1
ATOM 7548 O O . THR B 1 371 ? 3.461 -23.516 -0.779 1 94.69 371 THR B O 1
ATOM 7551 N N . VAL B 1 372 ? 1.328 -23.516 -0.087 1 94.69 372 VAL B N 1
ATOM 7552 C CA . VAL B 1 372 ? 1.699 -23.188 1.284 1 94.69 372 VAL B CA 1
ATOM 7553 C C . VAL B 1 372 ? 2.518 -24.328 1.891 1 94.69 372 VAL B C 1
ATOM 7555 O O . VAL B 1 372 ? 3.475 -24.078 2.629 1 94.69 372 VAL B O 1
ATOM 7558 N N . ASN B 1 373 ? 2.193 -25.547 1.563 1 92.56 373 ASN B N 1
ATOM 7559 C CA . ASN B 1 373 ? 2.975 -26.688 2.008 1 92.56 373 ASN B CA 1
ATOM 7560 C C . ASN B 1 373 ? 4.398 -26.641 1.463 1 92.56 373 ASN B C 1
ATOM 7562 O O . ASN B 1 373 ? 5.359 -26.875 2.201 1 92.56 373 ASN B O 1
ATOM 7566 N N . LEU B 1 374 ? 4.457 -26.359 0.261 1 93.69 374 LEU B N 1
ATOM 7567 C CA . LEU B 1 374 ? 5.77 -26.297 -0.373 1 93.69 374 LEU B CA 1
ATOM 7568 C C . LEU B 1 374 ? 6.562 -25.094 0.135 1 93.69 374 LEU B C 1
ATOM 7570 O O . LEU B 1 374 ? 7.789 -25.172 0.25 1 93.69 374 LEU B O 1
ATOM 7574 N N . TYR B 1 375 ? 5.828 -24.062 0.39 1 92.5 375 TYR B N 1
ATOM 7575 C CA . TYR B 1 375 ? 6.504 -22.891 0.933 1 92.5 375 TYR B CA 1
ATOM 7576 C C . TYR B 1 375 ? 7.125 -23.203 2.291 1 92.5 375 TYR B C 1
ATOM 7578 O O . TYR B 1 375 ? 8.227 -22.734 2.598 1 92.5 375 TYR B O 1
ATOM 7586 N N . LEU B 1 376 ? 6.426 -23.906 3.121 1 90 376 LEU B N 1
ATOM 7587 C CA . LEU B 1 376 ? 6.973 -24.344 4.402 1 90 376 LEU B CA 1
ATOM 7588 C C . LEU B 1 376 ? 8.234 -25.172 4.203 1 90 376 LEU B C 1
ATOM 7590 O O . LEU B 1 376 ? 9.219 -25 4.93 1 90 376 LEU B O 1
ATOM 7594 N N . CYS B 1 377 ? 8.234 -26 3.229 1 88.44 377 CYS B N 1
ATOM 7595 C CA . CYS B 1 377 ? 9.391 -26.828 2.908 1 88.44 377 CYS B CA 1
ATOM 7596 C C . CYS B 1 377 ? 10.562 -25.969 2.449 1 88.44 377 CYS B C 1
ATOM 7598 O O . CYS B 1 377 ? 11.711 -26.219 2.83 1 88.44 377 CYS B O 1
ATOM 7600 N N . GLN B 1 378 ? 10.258 -25 1.657 1 86.56 378 GLN B N 1
ATOM 7601 C CA . GLN B 1 378 ? 11.289 -24.094 1.146 1 86.56 378 GLN B CA 1
ATOM 7602 C C . GLN B 1 378 ? 11.984 -23.344 2.281 1 86.56 378 GLN B C 1
ATOM 7604 O O . GLN B 1 378 ? 13.211 -23.266 2.316 1 86.56 378 GLN B O 1
ATOM 7609 N N . VAL B 1 379 ? 11.242 -22.844 3.152 1 81.44 379 VAL B N 1
ATOM 7610 C CA . VAL B 1 379 ? 11.773 -22.047 4.254 1 81.44 379 VAL B CA 1
ATOM 7611 C C . VAL B 1 379 ? 12.594 -22.938 5.188 1 81.44 379 VAL B C 1
ATOM 7613 O O . VAL B 1 379 ? 13.625 -22.5 5.711 1 81.44 379 VAL B O 1
ATOM 7616 N N . THR B 1 380 ? 12.242 -24.156 5.301 1 79.94 380 THR B N 1
ATOM 7617 C CA . THR B 1 380 ? 12.883 -25.062 6.254 1 79.94 380 THR B CA 1
ATOM 7618 C C . THR B 1 380 ? 14.141 -25.672 5.652 1 79.94 380 THR B C 1
ATOM 7620 O O . THR B 1 380 ? 15.164 -25.812 6.336 1 79.94 380 THR B O 1
ATOM 7623 N N . LEU B 1 381 ? 14.125 -26.016 4.434 1 78.06 381 LEU B N 1
ATOM 7624 C CA . LEU B 1 381 ? 15.211 -26.781 3.832 1 78.06 381 LEU B CA 1
ATOM 7625 C C . LEU B 1 381 ? 16.234 -25.844 3.189 1 78.06 381 LEU B C 1
ATOM 7627 O O . LEU B 1 381 ? 17.422 -26.203 3.084 1 78.06 381 LEU B O 1
ATOM 7631 N N . PHE B 1 382 ? 15.805 -24.75 2.77 1 70.56 382 PHE B N 1
ATOM 7632 C CA . PHE B 1 382 ? 16.703 -24 1.893 1 70.56 382 PHE B CA 1
ATOM 7633 C C . PHE B 1 382 ? 17.094 -22.672 2.531 1 70.56 382 PHE B C 1
ATOM 7635 O O . PHE B 1 382 ? 17.969 -21.969 2.023 1 70.56 382 PHE B O 1
ATOM 7642 N N . GLU B 1 383 ? 16.5 -22.344 3.496 1 62.94 383 GLU B N 1
ATOM 7643 C CA . GLU B 1 383 ? 16.969 -21.156 4.191 1 62.94 383 GLU B CA 1
ATOM 7644 C C . GLU B 1 383 ? 18.094 -21.484 5.156 1 62.94 383 GLU B C 1
ATOM 7646 O O . GLU B 1 383 ? 17.938 -22.312 6.055 1 62.94 383 GLU B O 1
ATOM 7651 N N . LYS B 1 384 ? 19.25 -21.031 4.855 1 53.44 384 LYS B N 1
ATOM 7652 C CA . LYS B 1 384 ? 20.531 -21.344 5.484 1 53.44 384 LYS B CA 1
ATOM 7653 C C . LYS B 1 384 ? 20.406 -21.328 7.008 1 53.44 384 LYS B C 1
ATOM 7655 O O . LYS B 1 384 ? 21 -22.172 7.695 1 53.44 384 LYS B O 1
ATOM 7660 N N . GLN B 1 385 ? 19.734 -20.422 7.379 1 54.69 385 GLN B N 1
ATOM 7661 C CA . GLN B 1 385 ? 19.641 -20.219 8.82 1 54.69 385 GLN B CA 1
ATOM 7662 C C . GLN B 1 385 ? 19.031 -21.438 9.508 1 54.69 385 GLN B C 1
ATOM 7664 O O . GLN B 1 385 ? 19.328 -21.719 10.672 1 54.69 385 GLN B O 1
ATOM 7669 N N . PHE B 1 386 ? 18.406 -22.203 8.695 1 55.38 386 PHE B N 1
ATOM 7670 C CA . PHE B 1 386 ? 17.672 -23.312 9.297 1 55.38 386 PHE B CA 1
ATOM 7671 C C . PHE B 1 386 ? 18.328 -24.641 8.992 1 55.38 386 PHE B C 1
ATOM 7673 O O . PHE B 1 386 ? 18.312 -25.562 9.82 1 55.38 386 PHE B O 1
ATOM 7680 N N . THR B 1 387 ? 18.922 -24.781 7.855 1 59.59 387 THR B N 1
ATOM 7681 C CA . THR B 1 387 ? 19.406 -26.047 7.34 1 59.59 387 THR B CA 1
ATOM 7682 C C . THR B 1 387 ? 20.516 -26.609 8.234 1 59.59 387 THR B C 1
ATOM 7684 O O . THR B 1 387 ? 20.578 -27.812 8.477 1 59.59 387 THR B O 1
ATOM 7687 N N . SER B 1 388 ? 21.281 -25.719 8.75 1 58.88 388 SER B N 1
ATOM 7688 C CA . SER B 1 388 ? 22.406 -26.188 9.547 1 58.88 388 SER B CA 1
ATOM 7689 C C . SER B 1 388 ? 21.938 -26.781 10.875 1 58.88 388 SER B C 1
ATOM 7691 O O . SER B 1 388 ? 22.656 -27.578 11.492 1 58.88 388 SER B O 1
ATOM 7693 N N . GLN B 1 389 ? 20.719 -26.578 11.117 1 60.81 389 GLN B N 1
ATOM 7694 C CA . GLN B 1 389 ? 20.25 -26.953 12.453 1 60.81 389 GLN B CA 1
ATOM 7695 C C . GLN B 1 389 ? 19.391 -28.203 12.398 1 60.81 389 GLN B C 1
ATOM 7697 O O . GLN B 1 389 ? 19.062 -28.781 13.438 1 60.81 389 GLN B O 1
ATOM 7702 N N . LEU B 1 390 ? 19.234 -28.625 11.219 1 69.62 390 LEU B N 1
ATOM 7703 C CA . LEU B 1 390 ? 18.266 -29.719 11.094 1 69.62 390 LEU B CA 1
ATOM 7704 C C . LEU B 1 390 ? 18.969 -31.078 11.156 1 69.62 390 LEU B C 1
ATOM 7706 O O . LEU B 1 390 ? 20.047 -31.25 10.57 1 69.62 390 LEU B O 1
ATOM 7710 N N . SER B 1 391 ? 18.438 -31.891 12.062 1 73.56 391 SER B N 1
ATOM 7711 C CA . SER B 1 391 ? 18.891 -33.281 12.062 1 73.56 391 SER B CA 1
ATOM 7712 C C . SER B 1 391 ? 18.672 -33.906 10.703 1 73.56 391 SER B C 1
ATOM 7714 O O . SER B 1 391 ? 17.812 -33.5 9.93 1 73.56 391 SER B O 1
ATOM 7716 N N . SER B 1 392 ? 19.469 -34.906 10.391 1 76.56 392 SER B N 1
ATOM 7717 C CA . SER B 1 392 ? 19.375 -35.594 9.102 1 76.56 392 SER B CA 1
ATOM 7718 C C . SER B 1 392 ? 18 -36.25 8.938 1 76.56 392 SER B C 1
ATOM 7720 O O . SER B 1 392 ? 17.422 -36.25 7.848 1 76.56 392 SER B O 1
ATOM 7722 N N . SER B 1 393 ? 17.531 -36.812 10.031 1 80.12 393 SER B N 1
ATOM 7723 C CA . SER B 1 393 ? 16.234 -37.469 9.961 1 80.12 393 SER B CA 1
ATOM 7724 C C . SER B 1 393 ? 15.117 -36.5 9.68 1 80.12 393 SER B C 1
ATOM 7726 O O . SER B 1 393 ? 14.195 -36.781 8.914 1 80.12 393 SER B O 1
ATOM 7728 N N . PHE B 1 394 ? 15.234 -35.406 10.266 1 81.31 394 PHE B N 1
ATOM 7729 C CA . PHE B 1 394 ? 14.219 -34.375 10.07 1 81.31 394 PHE B CA 1
ATOM 7730 C C . PHE B 1 394 ? 14.281 -33.812 8.656 1 81.31 394 PHE B C 1
ATOM 7732 O O . PHE B 1 394 ? 13.25 -33.469 8.062 1 81.31 394 PHE B O 1
ATOM 7739 N N . ARG B 1 395 ? 15.445 -33.688 8.211 1 83.5 395 ARG B N 1
ATOM 7740 C CA . ARG B 1 395 ? 15.625 -33.219 6.844 1 83.5 395 ARG B CA 1
ATOM 7741 C C . ARG B 1 395 ? 14.961 -34.156 5.844 1 83.5 395 ARG B C 1
ATOM 7743 O O . ARG B 1 395 ? 14.344 -33.719 4.879 1 83.5 395 ARG B O 1
ATOM 7750 N N . VAL B 1 396 ? 15.141 -35.406 6.117 1 87.94 396 VAL B N 1
ATOM 7751 C CA . VAL B 1 396 ? 14.547 -36.406 5.238 1 87.94 396 VAL B CA 1
ATOM 7752 C C . VAL B 1 396 ? 13.023 -36.312 5.309 1 87.94 396 VAL B C 1
ATOM 7754 O O . VAL B 1 396 ? 12.344 -36.406 4.281 1 87.94 396 VAL B O 1
ATOM 7757 N N . ASP B 1 397 ? 12.492 -36.125 6.453 1 85.81 397 ASP B N 1
ATOM 7758 C CA . ASP B 1 397 ? 11.047 -36.031 6.625 1 85.81 397 ASP B CA 1
ATOM 7759 C C . ASP B 1 397 ? 10.469 -34.844 5.879 1 85.81 397 ASP B C 1
ATOM 7761 O O . ASP B 1 397 ? 9.414 -34.938 5.246 1 85.81 397 ASP B O 1
ATOM 7765 N N . ILE B 1 398 ? 11.141 -33.75 6.012 1 87.81 398 ILE B N 1
ATOM 7766 C CA . ILE B 1 398 ? 10.68 -32.531 5.355 1 87.81 398 ILE B CA 1
ATOM 7767 C C . ILE B 1 398 ? 10.781 -32.688 3.84 1 87.81 398 ILE B C 1
ATOM 7769 O O . ILE B 1 398 ? 9.898 -32.25 3.102 1 87.81 398 ILE B O 1
ATOM 7773 N N . LEU B 1 399 ? 11.828 -33.25 3.445 1 90.75 399 LEU B N 1
ATOM 7774 C CA . LEU B 1 399 ? 12.008 -33.5 2.02 1 90.75 399 LEU B CA 1
ATOM 7775 C C . LEU B 1 399 ? 10.906 -34.406 1.477 1 90.75 399 LEU B C 1
ATOM 7777 O O . LEU B 1 399 ? 10.352 -34.156 0.405 1 90.75 399 LEU B O 1
ATOM 7781 N N . CYS B 1 400 ? 10.594 -35.438 2.207 1 91.75 400 CYS B N 1
ATOM 7782 C CA . CYS B 1 400 ? 9.539 -36.344 1.787 1 91.75 400 CYS B CA 1
ATOM 7783 C C . CYS B 1 400 ? 8.195 -35.625 1.707 1 91.75 400 CYS B C 1
ATOM 7785 O O . CYS B 1 400 ? 7.438 -35.812 0.758 1 91.75 400 CYS B O 1
ATOM 7787 N N . GLN B 1 401 ? 7.988 -34.812 2.656 1 88.75 401 GLN B N 1
ATOM 7788 C CA . GLN B 1 401 ? 6.754 -34.031 2.646 1 88.75 401 GLN B CA 1
ATOM 7789 C C . GLN B 1 401 ? 6.711 -33.094 1.452 1 88.75 401 GLN B C 1
ATOM 7791 O O . GLN B 1 401 ? 5.648 -32.875 0.858 1 88.75 401 GLN B O 1
ATOM 7796 N N . GLY B 1 402 ? 7.785 -32.469 1.219 1 92.75 402 GLY B N 1
ATOM 7797 C CA . GLY B 1 402 ? 7.871 -31.594 0.064 1 92.75 402 GLY B CA 1
ATOM 7798 C C . GLY B 1 402 ? 7.633 -32.312 -1.251 1 92.75 402 GLY B C 1
ATOM 7799 O O . GLY B 1 402 ? 6.918 -31.797 -2.119 1 92.75 402 GLY B O 1
ATOM 7800 N N . LEU B 1 403 ? 8.219 -33.5 -1.365 1 94.81 403 LEU B N 1
ATOM 7801 C CA . LEU B 1 403 ? 8.055 -34.281 -2.588 1 94.81 403 LEU B CA 1
ATOM 7802 C C . LEU B 1 403 ? 6.609 -34.75 -2.752 1 94.81 403 LEU B C 1
ATOM 7804 O O . LEU B 1 403 ? 6.082 -34.75 -3.867 1 94.81 403 LEU B O 1
ATOM 7808 N N . ILE B 1 404 ? 6.004 -35.094 -1.694 1 92.62 404 ILE B N 1
ATOM 7809 C CA . ILE B 1 404 ? 4.605 -35.5 -1.73 1 92.62 404 ILE B CA 1
ATOM 7810 C C . ILE B 1 404 ? 3.73 -34.312 -2.15 1 92.62 404 ILE B C 1
ATOM 7812 O O . ILE B 1 404 ? 2.85 -34.469 -3.004 1 92.62 404 ILE B O 1
ATOM 7816 N N . ALA B 1 405 ? 3.953 -33.156 -1.529 1 91.94 405 ALA B N 1
ATOM 7817 C CA . ALA B 1 405 ? 3.195 -31.953 -1.868 1 91.94 405 ALA B CA 1
ATOM 7818 C C . ALA B 1 405 ? 3.412 -31.562 -3.326 1 91.94 405 ALA B C 1
ATOM 7820 O O . ALA B 1 405 ? 2.482 -31.109 -3.998 1 91.94 405 ALA B O 1
ATOM 7821 N N . ALA B 1 406 ? 4.617 -31.656 -3.773 1 95.38 406 ALA B N 1
ATOM 7822 C CA . ALA B 1 406 ? 4.93 -31.359 -5.168 1 95.38 406 ALA B CA 1
ATOM 7823 C C . ALA B 1 406 ? 4.156 -32.281 -6.117 1 95.38 406 ALA B C 1
ATOM 7825 O O . ALA B 1 406 ? 3.541 -31.797 -7.074 1 95.38 406 ALA B O 1
ATOM 7826 N N . LYS B 1 407 ? 4.215 -33.531 -5.871 1 94.69 407 LYS B N 1
ATOM 7827 C CA . LYS B 1 407 ? 3.496 -34.5 -6.707 1 94.69 407 LYS B CA 1
ATOM 7828 C C . LYS B 1 407 ? 1.999 -34.188 -6.723 1 94.69 407 LYS B C 1
ATOM 7830 O O . LYS B 1 407 ? 1.371 -34.188 -7.781 1 94.69 407 LYS B O 1
ATOM 7835 N N . SER B 1 408 ? 1.463 -33.938 -5.547 1 89.44 408 SER B N 1
ATOM 7836 C CA . SER B 1 408 ? 0.042 -33.625 -5.441 1 89.44 408 SER B CA 1
ATOM 7837 C C . SER B 1 408 ? -0.3 -32.344 -6.203 1 89.44 408 SER B C 1
ATOM 7839 O O . SER B 1 408 ? -1.378 -32.219 -6.789 1 89.44 408 SER B O 1
ATOM 7841 N N . SER B 1 409 ? 0.555 -31.391 -6.102 1 92.44 409 SER B N 1
ATOM 7842 C CA . SER B 1 409 ? 0.345 -30.125 -6.801 1 92.44 409 SER B CA 1
ATOM 7843 C C . SER B 1 409 ? 0.284 -30.328 -8.312 1 92.44 409 SER B C 1
ATOM 7845 O O . SER B 1 409 ? -0.587 -29.781 -8.984 1 92.44 409 SER B O 1
ATOM 7847 N N . PHE B 1 410 ? 1.13 -31.125 -8.867 1 92.62 410 PHE B N 1
ATOM 7848 C CA . PHE B 1 410 ? 1.172 -31.344 -10.305 1 92.62 410 PHE B CA 1
ATOM 7849 C C . PHE B 1 410 ? 0.046 -32.281 -10.75 1 92.62 410 PHE B C 1
ATOM 7851 O O . PHE B 1 410 ? -0.492 -32.125 -11.852 1 92.62 410 PHE B O 1
ATOM 7858 N N . ASP B 1 411 ? -0.301 -33.219 -9.883 1 88.31 411 ASP B N 1
ATOM 7859 C CA . ASP B 1 411 ? -1.464 -34.031 -10.195 1 88.31 411 ASP B CA 1
ATOM 7860 C C . ASP B 1 411 ? -2.721 -33.188 -10.336 1 88.31 411 ASP B C 1
ATOM 7862 O O . ASP B 1 411 ? -3.531 -33.406 -11.242 1 88.31 411 ASP B O 1
ATOM 7866 N N . ALA B 1 412 ? -2.789 -32.219 -9.445 1 85.94 412 ALA B N 1
ATOM 7867 C CA . ALA B 1 412 ? -3.941 -31.328 -9.492 1 85.94 412 ALA B CA 1
ATOM 7868 C C . ALA B 1 412 ? -3.887 -30.422 -10.727 1 85.94 412 ALA B C 1
ATOM 7870 O O . ALA B 1 412 ? -4.906 -30.203 -11.383 1 85.94 412 ALA B O 1
ATOM 7871 N N . LEU B 1 413 ? -2.787 -29.906 -11.055 1 85.94 413 LEU B N 1
ATOM 7872 C CA . LEU B 1 413 ? -2.621 -29 -12.195 1 85.94 413 LEU B CA 1
ATOM 7873 C C . LEU B 1 413 ? -2.846 -29.734 -13.508 1 85.94 413 LEU B C 1
ATOM 7875 O O . LEU B 1 413 ? -3.496 -29.219 -14.414 1 85.94 413 LEU B O 1
ATOM 7879 N N . LEU B 1 414 ? -2.359 -30.969 -13.609 1 84.25 414 LEU B N 1
ATOM 7880 C CA . LEU B 1 414 ? -2.387 -31.734 -14.859 1 84.25 414 LEU B CA 1
ATOM 7881 C C . LEU B 1 414 ? -3.727 -32.438 -15.039 1 84.25 414 LEU B C 1
ATOM 7883 O O . LEU B 1 414 ? -4.043 -32.906 -16.125 1 84.25 414 LEU B O 1
ATOM 7887 N N . SER B 1 415 ? -4.516 -32.406 -13.992 1 82.19 415 SER B N 1
ATOM 7888 C CA . SER B 1 415 ? -5.852 -32.969 -14.102 1 82.19 415 SER B CA 1
ATOM 7889 C C . SER B 1 415 ? -6.809 -32.031 -14.805 1 82.19 415 SER B C 1
ATOM 7891 O O . SER B 1 415 ? -7.863 -32.438 -15.289 1 82.19 415 SER B O 1
ATOM 7893 N N . ASN B 1 416 ? -6.402 -30.797 -14.906 1 82.69 416 ASN B N 1
ATOM 7894 C CA . ASN B 1 416 ? -7.223 -29.812 -15.609 1 82.69 416 ASN B CA 1
ATOM 7895 C C . ASN B 1 416 ? -7.223 -30.062 -17.125 1 82.69 416 ASN B C 1
ATOM 7897 O O . ASN B 1 416 ? -6.227 -30.531 -17.672 1 82.69 416 ASN B O 1
ATOM 7901 N N . PRO B 1 417 ? -8.445 -29.812 -17.703 1 82.06 417 PRO B N 1
ATOM 7902 C CA . PRO B 1 417 ? -8.5 -29.984 -19.156 1 82.06 417 PRO B CA 1
ATOM 7903 C C . PRO B 1 417 ? -7.48 -29.125 -19.891 1 82.06 417 PRO B C 1
ATOM 7905 O O . PRO B 1 417 ? -7.082 -28.062 -19.391 1 82.06 417 PRO B O 1
ATOM 7908 N N . LEU B 1 418 ? -7.129 -29.609 -21.125 1 81.31 418 LEU B N 1
ATOM 7909 C CA . LEU B 1 418 ? -6.172 -28.875 -21.953 1 81.31 418 LEU B CA 1
ATOM 7910 C C . LEU B 1 418 ? -6.707 -27.5 -22.312 1 81.31 418 LEU B C 1
ATOM 7912 O O . LEU B 1 418 ? -7.887 -27.344 -22.625 1 81.31 418 LEU B O 1
ATOM 7916 N N . GLY B 1 419 ? -5.934 -26.547 -22.109 1 75.12 419 GLY B N 1
ATOM 7917 C CA . GLY B 1 419 ? -6.324 -25.188 -22.469 1 75.12 419 GLY B CA 1
ATOM 7918 C C . GLY B 1 419 ? -6.715 -24.344 -21.266 1 75.12 419 GLY B C 1
ATOM 7919 O O . GLY B 1 419 ? -6.828 -23.125 -21.359 1 75.12 419 GLY B O 1
ATOM 7920 N N . THR B 1 420 ? -6.863 -25 -20.125 1 81.19 420 THR B N 1
ATOM 7921 C CA . THR B 1 420 ? -7.258 -24.297 -18.906 1 81.19 420 THR B CA 1
ATOM 7922 C C . THR B 1 420 ? -6.137 -23.375 -18.422 1 81.19 420 THR B C 1
ATOM 7924 O O . THR B 1 420 ? -6.383 -22.438 -17.688 1 81.19 420 THR B O 1
ATOM 7927 N N . GLU B 1 421 ? -4.945 -23.594 -18.875 1 78.81 421 GLU B N 1
ATOM 7928 C CA . GLU B 1 421 ? -3.785 -22.844 -18.406 1 78.81 421 GLU B CA 1
ATOM 7929 C C . GLU B 1 421 ? -3.895 -21.359 -18.797 1 78.81 421 GLU B C 1
ATOM 7931 O O . GLU B 1 421 ? -3.414 -20.484 -18.062 1 78.81 421 GLU B O 1
ATOM 7936 N N . ARG B 1 422 ? -4.621 -21.156 -19.828 1 75.75 422 ARG B N 1
ATOM 7937 C CA . ARG B 1 422 ? -4.754 -19.781 -20.312 1 75.75 422 ARG B CA 1
ATOM 7938 C C . ARG B 1 422 ? -5.855 -19.031 -19.562 1 75.75 422 ARG B C 1
ATOM 7940 O O . ARG B 1 422 ? -5.941 -17.812 -19.625 1 75.75 422 ARG B O 1
ATOM 7947 N N . ARG B 1 423 ? -6.559 -19.812 -18.812 1 85.19 423 ARG B N 1
ATOM 7948 C CA . ARG B 1 423 ? -7.703 -19.219 -18.125 1 85.19 423 ARG B CA 1
ATOM 7949 C C . ARG B 1 423 ? -7.422 -19.078 -16.625 1 85.19 423 ARG B C 1
ATOM 7951 O O . ARG B 1 423 ? -8.219 -18.5 -15.898 1 85.19 423 ARG B O 1
ATOM 7958 N N . LEU B 1 424 ? -6.27 -19.531 -16.234 1 88.19 424 LEU B N 1
ATOM 7959 C CA . LEU B 1 424 ? -5.906 -19.453 -14.82 1 88.19 424 LEU B CA 1
ATOM 7960 C C . LEU B 1 424 ? -5.574 -18.016 -14.422 1 88.19 424 LEU B C 1
ATOM 7962 O O . LEU B 1 424 ? -5.059 -17.25 -15.234 1 88.19 424 LEU B O 1
ATOM 7966 N N . ILE B 1 425 ? -5.926 -17.703 -13.242 1 93.06 425 ILE B N 1
ATOM 7967 C CA . ILE B 1 425 ? -5.66 -16.359 -12.742 1 93.06 425 ILE B CA 1
ATOM 7968 C C . ILE B 1 425 ? -4.176 -16.219 -12.414 1 93.06 425 ILE B C 1
ATOM 7970 O O . ILE B 1 425 ? -3.457 -17.219 -12.312 1 93.06 425 ILE B O 1
ATOM 7974 N N . TYR B 1 426 ? -3.674 -15.086 -12.258 1 91.06 426 TYR B N 1
ATOM 7975 C CA . TYR B 1 426 ? -2.273 -14.766 -12 1 91.06 426 TYR B CA 1
ATOM 7976 C C . TYR B 1 426 ? -1.773 -15.461 -10.742 1 91.06 426 TYR B C 1
ATOM 7978 O O . TYR B 1 426 ? -0.637 -15.938 -10.703 1 91.06 426 TYR B O 1
ATOM 7986 N N . THR B 1 427 ? -2.574 -15.477 -9.703 1 93.19 427 THR B N 1
ATOM 7987 C CA . THR B 1 427 ? -2.191 -16.125 -8.453 1 93.19 427 THR B CA 1
ATOM 7988 C C . THR B 1 427 ? -1.873 -17.594 -8.68 1 93.19 427 THR B C 1
ATOM 7990 O O . THR B 1 427 ? -0.886 -18.125 -8.148 1 93.19 427 THR B O 1
ATOM 7993 N N . GLN B 1 428 ? -2.701 -18.234 -9.445 1 91.62 428 GLN B N 1
ATOM 7994 C CA . GLN B 1 428 ? -2.467 -19.641 -9.742 1 91.62 428 GLN B CA 1
ATOM 7995 C C . GLN B 1 428 ? -1.221 -19.812 -10.609 1 91.62 428 GLN B C 1
ATOM 7997 O O . GLN B 1 428 ? -0.501 -20.797 -10.477 1 91.62 428 GLN B O 1
ATOM 8002 N N . TRP B 1 429 ? -1.075 -18.906 -11.43 1 87.5 429 TRP B N 1
ATOM 8003 C CA . TRP B 1 429 ? 0.134 -18.906 -12.25 1 87.5 429 TRP B CA 1
ATOM 8004 C C . TRP B 1 429 ? 1.378 -18.766 -11.375 1 87.5 429 TRP B C 1
ATOM 8006 O O . TRP B 1 429 ? 2.377 -19.453 -11.586 1 87.5 429 TRP B O 1
ATOM 8016 N N . LEU B 1 430 ? 1.341 -17.891 -10.453 1 88.94 430 LEU B N 1
ATOM 8017 C CA . LEU B 1 430 ? 2.445 -17.703 -9.516 1 88.94 430 LEU B CA 1
ATOM 8018 C C . LEU B 1 430 ? 2.678 -18.969 -8.695 1 88.94 430 LEU B C 1
ATOM 8020 O O . LEU B 1 430 ? 3.822 -19.375 -8.492 1 88.94 430 LEU B O 1
ATOM 8024 N N . HIS B 1 431 ? 1.581 -19.547 -8.297 1 91.94 431 HIS B N 1
ATOM 8025 C CA . HIS B 1 431 ? 1.673 -20.797 -7.551 1 91.94 431 HIS B CA 1
ATOM 8026 C C . HIS B 1 431 ? 2.361 -21.891 -8.375 1 91.94 431 HIS B C 1
ATOM 8028 O O . HIS B 1 431 ? 3.27 -22.562 -7.883 1 91.94 431 HIS B O 1
ATOM 8034 N N . SER B 1 432 ? 1.908 -22.016 -9.562 1 89.38 432 SER B N 1
ATOM 8035 C CA . SER B 1 432 ? 2.445 -23.062 -10.414 1 89.38 432 SER B CA 1
ATOM 8036 C C . SER B 1 432 ? 3.932 -22.859 -10.68 1 89.38 432 SER B C 1
ATOM 8038 O O . SER B 1 432 ? 4.711 -23.812 -10.656 1 89.38 432 SER B O 1
ATOM 8040 N N . GLY B 1 433 ? 4.27 -21.594 -10.977 1 86.62 433 GLY B N 1
ATOM 8041 C CA . GLY B 1 433 ? 5.68 -21.297 -11.188 1 86.62 433 GLY B CA 1
ATOM 8042 C C . GLY B 1 433 ? 6.539 -21.578 -9.969 1 86.62 433 GLY B C 1
ATOM 8043 O O . GLY B 1 433 ? 7.605 -22.188 -10.078 1 86.62 433 GLY B O 1
ATOM 8044 N N . PHE B 1 434 ? 6.133 -21.188 -8.844 1 90.81 434 PHE B N 1
ATOM 8045 C CA . PHE B 1 434 ? 6.855 -21.438 -7.605 1 90.81 434 PHE B CA 1
ATOM 8046 C C . PHE B 1 434 ? 6.996 -22.922 -7.336 1 90.81 434 PHE B C 1
ATOM 8048 O O . PHE B 1 434 ? 8.07 -23.406 -6.973 1 90.81 434 PHE B O 1
ATOM 8055 N N . ASN B 1 435 ? 5.898 -23.641 -7.477 1 92.5 435 ASN B N 1
ATOM 8056 C CA . ASN B 1 435 ? 5.902 -25.078 -7.227 1 92.5 435 ASN B CA 1
ATOM 8057 C C . ASN B 1 435 ? 6.832 -25.812 -8.188 1 92.5 435 ASN B C 1
ATOM 8059 O O . ASN B 1 435 ? 7.496 -26.766 -7.797 1 92.5 435 ASN B O 1
ATOM 8063 N N . LEU B 1 436 ? 6.887 -25.391 -9.406 1 90.25 436 LEU B N 1
ATOM 8064 C CA . LEU B 1 436 ? 7.77 -26.016 -10.391 1 90.25 436 LEU B CA 1
ATOM 8065 C C . LEU B 1 436 ? 9.234 -25.797 -10.016 1 90.25 436 LEU B C 1
ATOM 8067 O O . LEU B 1 436 ? 10.016 -26.75 -10 1 90.25 436 LEU B O 1
ATOM 8071 N N . ILE B 1 437 ? 9.523 -24.625 -9.695 1 87.44 437 ILE B N 1
ATOM 8072 C CA . ILE B 1 437 ? 10.906 -24.281 -9.359 1 87.44 437 ILE B CA 1
ATOM 8073 C C . ILE B 1 437 ? 11.328 -25.047 -8.109 1 87.44 437 ILE B C 1
ATOM 8075 O O . ILE B 1 437 ? 12.406 -25.656 -8.078 1 87.44 437 ILE B O 1
ATOM 8079 N N . LEU B 1 438 ? 10.516 -24.984 -7.129 1 90 438 LEU B N 1
ATOM 8080 C CA . LEU B 1 438 ? 10.867 -25.641 -5.875 1 90 438 LEU B CA 1
ATOM 8081 C C . LEU B 1 438 ? 10.977 -27.141 -6.066 1 90 438 LEU B C 1
ATOM 8083 O O . LEU B 1 438 ? 11.844 -27.781 -5.473 1 90 438 LEU B O 1
ATOM 8087 N N . SER B 1 439 ? 10.102 -27.688 -6.844 1 92.94 439 SER B N 1
ATOM 8088 C CA . SER B 1 439 ? 10.156 -29.125 -7.098 1 92.94 439 SER B CA 1
ATOM 8089 C C . SER B 1 439 ? 11.453 -29.516 -7.809 1 92.94 439 SER B C 1
ATOM 8091 O O . SER B 1 439 ? 12.016 -30.578 -7.551 1 92.94 439 SER B O 1
ATOM 8093 N N . CYS B 1 440 ? 11.867 -28.703 -8.703 1 89.31 440 CYS B N 1
ATOM 8094 C CA . CYS B 1 440 ? 13.164 -28.938 -9.344 1 89.31 440 CYS B CA 1
ATOM 8095 C C . CYS B 1 440 ? 14.289 -28.906 -8.312 1 89.31 440 CYS B C 1
ATOM 8097 O O . CYS B 1 440 ? 15.172 -29.766 -8.328 1 89.31 440 CYS B O 1
ATOM 8099 N N . LYS B 1 441 ? 14.219 -27.938 -7.469 1 86.12 441 LYS B N 1
ATOM 8100 C CA . LYS B 1 441 ? 15.242 -27.797 -6.434 1 86.12 441 LYS B CA 1
ATOM 8101 C C . LYS B 1 441 ? 15.25 -29.016 -5.504 1 86.12 441 LYS B C 1
ATOM 8103 O O . LYS B 1 441 ? 16.312 -29.469 -5.078 1 86.12 441 LYS B O 1
ATOM 8108 N N . LEU B 1 442 ? 14.07 -29.469 -5.168 1 88.75 442 LEU B N 1
ATOM 8109 C CA . LEU B 1 442 ? 13.969 -30.641 -4.305 1 88.75 442 LEU B CA 1
ATOM 8110 C C . LEU B 1 442 ? 14.562 -31.875 -4.977 1 88.75 442 LEU B C 1
ATOM 8112 O O . LEU B 1 442 ? 15.297 -32.625 -4.348 1 88.75 442 LEU B O 1
ATOM 8116 N N . ALA B 1 443 ? 14.281 -32.031 -6.234 1 90.25 443 ALA B N 1
ATOM 8117 C CA . ALA B 1 443 ? 14.82 -33.156 -6.984 1 90.25 443 ALA B CA 1
ATOM 8118 C C . ALA B 1 443 ? 16.344 -33.062 -7.086 1 90.25 443 ALA B C 1
ATOM 8120 O O . ALA B 1 443 ? 17.031 -34.062 -6.977 1 90.25 443 ALA B O 1
ATOM 8121 N N . LEU B 1 444 ? 16.812 -31.922 -7.262 1 86.12 444 LEU B N 1
ATOM 8122 C CA . LEU B 1 444 ? 18.25 -31.734 -7.387 1 86.12 444 LEU B CA 1
ATOM 8123 C C . LEU B 1 444 ? 18.953 -31.938 -6.043 1 86.12 444 LEU B C 1
ATOM 8125 O O . LEU B 1 444 ? 20.078 -32.438 -5.992 1 86.12 444 LEU B O 1
ATOM 8129 N N . LEU B 1 445 ? 18.281 -31.484 -5.004 1 84.25 445 LEU B N 1
ATOM 8130 C CA . LEU B 1 445 ? 18.828 -31.703 -3.666 1 84.25 445 LEU B CA 1
ATOM 8131 C C . LEU B 1 445 ? 19 -33.188 -3.398 1 84.25 445 LEU B C 1
ATOM 8133 O O . LEU B 1 445 ? 20 -33.594 -2.801 1 84.25 445 LEU B O 1
ATOM 8137 N N . VAL B 1 446 ? 18.125 -34.031 -3.807 1 87.69 446 VAL B N 1
ATOM 8138 C CA . VAL B 1 446 ? 18.172 -35.469 -3.607 1 87.69 446 VAL B CA 1
ATOM 8139 C C . VAL B 1 446 ? 19.344 -36.062 -4.395 1 87.69 446 VAL B C 1
ATOM 8141 O O . VAL B 1 446 ? 20.078 -36.906 -3.885 1 87.69 446 VAL B O 1
ATOM 8144 N N . VAL B 1 447 ? 19.531 -35.594 -5.578 1 85.88 447 VAL B N 1
ATOM 8145 C CA . VAL B 1 447 ? 20.562 -36.125 -6.457 1 85.88 447 VAL B CA 1
ATOM 8146 C C . VAL B 1 447 ? 21.938 -35.656 -6.004 1 85.88 447 VAL B C 1
ATOM 8148 O O . VAL B 1 447 ? 22.922 -36.375 -6.137 1 85.88 447 VAL B O 1
ATOM 8151 N N . SER B 1 448 ? 22 -34.531 -5.422 1 80.81 448 SER B N 1
ATOM 8152 C CA . SER B 1 448 ? 23.281 -33.938 -5.043 1 80.81 448 SER B CA 1
ATOM 8153 C C . SER B 1 448 ? 23.781 -34.531 -3.732 1 80.81 448 SER B C 1
ATOM 8155 O O . SER B 1 448 ? 25 -34.562 -3.496 1 80.81 448 SER B O 1
ATOM 8157 N N . ASP B 1 449 ? 22.922 -34.844 -2.873 1 79 449 ASP B N 1
ATOM 8158 C CA . ASP B 1 449 ? 23.297 -35.375 -1.559 1 79 449 ASP B CA 1
ATOM 8159 C C . ASP B 1 449 ? 23.172 -36.875 -1.511 1 79 449 ASP B C 1
ATOM 8161 O O . ASP B 1 449 ? 22.062 -37.438 -1.476 1 79 449 ASP B O 1
ATOM 8165 N N . GLU B 1 450 ? 24.281 -37.531 -1.339 1 80.25 450 GLU B N 1
ATOM 8166 C CA . GLU B 1 450 ? 24.328 -39 -1.347 1 80.25 450 GLU B CA 1
ATOM 8167 C C . GLU B 1 450 ? 23.578 -39.562 -0.158 1 80.25 450 GLU B C 1
ATOM 8169 O O . GLU B 1 450 ? 22.984 -40.656 -0.263 1 80.25 450 GLU B O 1
ATOM 8174 N N . SER B 1 451 ? 23.578 -38.844 0.918 1 81.25 451 SER B N 1
ATOM 8175 C CA . SER B 1 451 ? 22.891 -39.312 2.115 1 81.25 451 SER B CA 1
ATOM 8176 C C . SER B 1 451 ? 21.391 -39.344 1.912 1 81.25 451 SER B C 1
ATOM 8178 O O . SER B 1 451 ? 20.688 -40.188 2.482 1 81.25 451 SER B O 1
ATOM 8180 N N . LEU B 1 452 ? 20.938 -38.531 1.072 1 85.88 452 LEU B N 1
ATOM 8181 C CA . LEU B 1 452 ? 19.516 -38.438 0.786 1 85.88 452 LEU B CA 1
ATOM 8182 C C . LEU B 1 452 ? 19.125 -39.406 -0.334 1 85.88 452 LEU B C 1
ATOM 8184 O O . LEU B 1 452 ? 18.078 -40.031 -0.279 1 85.88 452 LEU B O 1
ATOM 8188 N N . ARG B 1 453 ? 20 -39.531 -1.276 1 83.56 453 ARG B N 1
ATOM 8189 C CA . ARG B 1 453 ? 19.75 -40.375 -2.447 1 83.56 453 ARG B CA 1
ATOM 8190 C C . ARG B 1 453 ? 19.641 -41.844 -2.055 1 83.56 453 ARG B C 1
ATOM 8192 O O . ARG B 1 453 ? 18.906 -42.594 -2.688 1 83.56 453 ARG B O 1
ATOM 8199 N N . ASN B 1 454 ? 20.344 -42.125 -1.029 1 86.06 454 ASN B N 1
ATOM 8200 C CA . ASN B 1 454 ? 20.422 -43.531 -0.638 1 86.06 454 ASN B CA 1
ATOM 8201 C C . ASN B 1 454 ? 19.25 -43.938 0.26 1 86.06 454 ASN B C 1
ATOM 8203 O O . ASN B 1 454 ? 19.078 -45.094 0.587 1 86.06 454 ASN B O 1
ATOM 8207 N N . GLN B 1 455 ? 18.453 -43.062 0.543 1 90.12 455 GLN B N 1
ATOM 8208 C CA . GLN B 1 455 ? 17.266 -43.344 1.323 1 90.12 455 GLN B CA 1
ATOM 8209 C C . GLN B 1 455 ? 16.141 -43.875 0.43 1 90.12 455 GLN B C 1
ATOM 8211 O O . GLN B 1 455 ? 15.719 -43.188 -0.511 1 90.12 455 GLN B O 1
ATOM 8216 N N . PRO B 1 456 ? 15.633 -45.062 0.664 1 90.88 456 PRO B N 1
ATOM 8217 C CA . PRO B 1 456 ? 14.641 -45.688 -0.224 1 90.88 456 PRO B CA 1
ATOM 8218 C C . PRO B 1 456 ? 13.352 -44.875 -0.323 1 90.88 456 PRO B C 1
ATOM 8220 O O . PRO B 1 456 ? 12.75 -44.812 -1.396 1 90.88 456 PRO B O 1
ATOM 8223 N N . ARG B 1 457 ? 12.914 -44.344 0.792 1 91.69 457 ARG B N 1
ATOM 8224 C CA . ARG B 1 457 ? 11.688 -43.562 0.779 1 91.69 457 ARG B CA 1
ATOM 8225 C C . ARG B 1 457 ? 11.812 -42.344 -0.151 1 91.69 457 ARG B C 1
ATOM 8227 O O . ARG B 1 457 ? 10.891 -42.031 -0.905 1 91.69 457 ARG B O 1
ATOM 8234 N N . VAL B 1 458 ? 12.922 -41.688 -0.095 1 93.25 458 VAL B N 1
ATOM 8235 C CA . VAL B 1 458 ? 13.18 -40.5 -0.905 1 93.25 458 VAL B CA 1
ATOM 8236 C C . VAL B 1 458 ? 13.266 -40.906 -2.379 1 93.25 458 VAL B C 1
ATOM 8238 O O . VAL B 1 458 ? 12.742 -40.188 -3.246 1 93.25 458 VAL B O 1
ATOM 8241 N N . GLN B 1 459 ? 13.844 -42 -2.666 1 90.62 459 GLN B N 1
ATOM 8242 C CA . GLN B 1 459 ? 14 -42.469 -4.039 1 90.62 459 GLN B CA 1
ATOM 8243 C C . GLN B 1 459 ? 12.648 -42.781 -4.664 1 90.62 459 GLN B C 1
ATOM 8245 O O . GLN B 1 459 ? 12.406 -42.469 -5.832 1 90.62 459 GLN B O 1
ATOM 8250 N N . SER B 1 460 ? 11.836 -43.469 -3.9 1 93.25 460 SER B N 1
ATOM 8251 C CA . SER B 1 460 ? 10.508 -43.812 -4.395 1 93.25 460 SER B CA 1
ATOM 8252 C C . SER B 1 460 ? 9.688 -42.562 -4.719 1 93.25 460 SER B C 1
ATOM 8254 O O . SER B 1 460 ? 9 -42.531 -5.742 1 93.25 460 SER B O 1
ATOM 8256 N N . LEU B 1 461 ? 9.766 -41.625 -3.816 1 94.12 461 LEU B N 1
ATOM 8257 C CA . LEU B 1 461 ? 8.992 -40.406 -4.004 1 94.12 461 LEU B CA 1
ATOM 8258 C C . LEU B 1 461 ? 9.539 -39.594 -5.164 1 94.12 461 LEU B C 1
ATOM 8260 O O . LEU B 1 461 ? 8.781 -39 -5.922 1 94.12 461 LEU B O 1
ATOM 8264 N N . CYS B 1 462 ? 10.805 -39.531 -5.297 1 91.81 462 CYS B N 1
ATOM 8265 C CA . CYS B 1 462 ? 11.43 -38.812 -6.41 1 91.81 462 CYS B CA 1
ATOM 8266 C C . CYS B 1 462 ? 11.086 -39.5 -7.738 1 91.81 462 CYS B C 1
ATOM 8268 O O . CYS B 1 462 ? 10.867 -38.812 -8.742 1 91.81 462 CYS B O 1
ATOM 8270 N N . GLY B 1 463 ? 11.117 -40.812 -7.707 1 91 463 GLY B N 1
ATOM 8271 C CA . GLY B 1 463 ? 10.711 -41.531 -8.898 1 91 463 GLY B CA 1
ATOM 8272 C C . GLY B 1 463 ? 9.266 -41.281 -9.289 1 91 463 GLY B C 1
ATOM 8273 O O . GLY B 1 463 ? 8.945 -41.188 -10.469 1 91 463 GLY B O 1
ATOM 8274 N N . ALA B 1 464 ? 8.461 -41.219 -8.273 1 92.44 464 ALA B N 1
ATOM 8275 C CA . ALA B 1 464 ? 7.043 -40.969 -8.516 1 92.44 464 ALA B CA 1
ATOM 8276 C C . ALA B 1 464 ? 6.832 -39.562 -9.062 1 92.44 464 ALA B C 1
ATOM 8278 O O . ALA B 1 464 ? 5.961 -39.344 -9.906 1 92.44 464 ALA B O 1
ATOM 8279 N N . LEU B 1 465 ? 7.473 -38.562 -8.531 1 93 465 LEU B N 1
ATOM 8280 C CA . LEU B 1 465 ? 7.363 -37.188 -9 1 93 465 LEU B CA 1
ATOM 8281 C C . LEU B 1 465 ? 7.867 -37.062 -10.438 1 93 465 LEU B C 1
ATOM 8283 O O . LEU B 1 465 ? 7.207 -36.438 -11.281 1 93 465 LEU B O 1
ATOM 8287 N N . ASN B 1 466 ? 9.07 -37.719 -10.82 1 92.31 466 ASN B N 1
ATOM 8288 C CA . ASN B 1 466 ? 9.68 -37.656 -12.141 1 92.31 466 ASN B CA 1
ATOM 8289 C C . ASN B 1 466 ? 9.625 -36.25 -12.734 1 92.31 466 ASN B C 1
ATOM 8291 O O . ASN B 1 466 ? 8.859 -36 -13.656 1 92.31 466 ASN B O 1
ATOM 8295 N N . MET B 1 467 ? 10.477 -35.438 -12.227 1 92.69 467 MET B N 1
ATOM 8296 C CA . MET B 1 467 ? 10.445 -34.031 -12.547 1 92.69 467 MET B CA 1
ATOM 8297 C C . MET B 1 467 ? 10.688 -33.781 -14.039 1 92.69 467 MET B C 1
ATOM 8299 O O . MET B 1 467 ? 10.117 -32.875 -14.633 1 92.69 467 MET B O 1
ATOM 8303 N N . SER B 1 468 ? 11.5 -34.562 -14.664 1 90.44 468 SER B N 1
ATOM 8304 C CA . SER B 1 468 ? 11.766 -34.438 -16.094 1 90.44 468 SER B CA 1
ATOM 8305 C C . SER B 1 468 ? 10.5 -34.625 -16.906 1 90.44 468 SER B C 1
ATOM 8307 O O . SER B 1 468 ? 10.234 -33.844 -17.844 1 90.44 468 SER B O 1
ATOM 8309 N N . GLN B 1 469 ? 9.742 -35.562 -16.547 1 92.44 469 GLN B N 1
ATOM 8310 C CA . GLN B 1 469 ? 8.5 -35.844 -17.266 1 92.44 469 GLN B CA 1
ATOM 8311 C C . GLN B 1 469 ? 7.477 -34.719 -17.016 1 92.44 469 GLN B C 1
ATOM 8313 O O . GLN B 1 469 ? 6.75 -34.312 -17.922 1 92.44 469 GLN B O 1
ATOM 8318 N N . VAL B 1 470 ? 7.418 -34.312 -15.781 1 93.81 470 VAL B N 1
ATOM 8319 C CA . VAL B 1 470 ? 6.484 -33.25 -15.422 1 93.81 470 VAL B CA 1
ATOM 8320 C C . VAL B 1 470 ? 6.777 -32 -16.25 1 93.81 470 VAL B C 1
ATOM 8322 O O . VAL B 1 470 ? 5.859 -31.375 -16.781 1 93.81 470 VAL B O 1
ATOM 8325 N N . LEU B 1 471 ? 8.023 -31.609 -16.359 1 92.19 471 LEU B N 1
ATOM 8326 C CA . LEU B 1 471 ? 8.414 -30.422 -17.109 1 92.19 471 LEU B CA 1
ATOM 8327 C C . LEU B 1 471 ? 8.07 -30.594 -18.594 1 92.19 471 LEU B C 1
ATOM 8329 O O . LEU B 1 471 ? 7.59 -29.656 -19.234 1 92.19 471 LEU B O 1
ATOM 8333 N N . LYS B 1 472 ? 8.266 -31.797 -19.125 1 90.75 472 LYS B N 1
ATOM 8334 C CA . LYS B 1 472 ? 7.941 -32.062 -20.531 1 90.75 472 LYS B CA 1
ATOM 8335 C C . LYS B 1 472 ? 6.445 -31.922 -20.781 1 90.75 472 LYS B C 1
ATOM 8337 O O . LYS B 1 472 ? 6.027 -31.344 -21.781 1 90.75 472 LYS B O 1
ATOM 8342 N N . VAL B 1 473 ? 5.688 -32.469 -19.891 1 90.69 473 VAL B N 1
ATOM 8343 C CA . VAL B 1 473 ? 4.238 -32.406 -20.031 1 90.69 473 VAL B CA 1
ATOM 8344 C C . VAL B 1 473 ? 3.766 -30.969 -19.938 1 90.69 473 VAL B C 1
ATOM 8346 O O . VAL B 1 473 ? 2.863 -30.562 -20.672 1 90.69 473 VAL B O 1
ATOM 8349 N N . CYS B 1 474 ? 4.348 -30.219 -18.984 1 89.06 474 CYS B N 1
ATOM 8350 C CA . CYS B 1 474 ? 3.979 -28.812 -18.844 1 89.06 474 CYS B CA 1
ATOM 8351 C C . CYS B 1 474 ? 4.289 -28.031 -20.125 1 89.06 474 CYS B C 1
ATOM 8353 O O . CYS B 1 474 ? 3.52 -27.156 -20.516 1 89.06 474 CYS B O 1
ATOM 8355 N N . ILE B 1 475 ? 5.383 -28.328 -20.781 1 86.94 475 ILE B N 1
ATOM 8356 C CA . ILE B 1 475 ? 5.762 -27.672 -22.031 1 86.94 475 ILE B CA 1
ATOM 8357 C C . ILE B 1 475 ? 4.789 -28.047 -23.141 1 86.94 475 ILE B C 1
ATOM 8359 O O . ILE B 1 475 ? 4.332 -27.203 -23.906 1 86.94 475 ILE B O 1
ATOM 8363 N N . GLU B 1 476 ? 4.402 -29.281 -23.219 1 84.88 476 GLU B N 1
ATOM 8364 C CA . GLU B 1 476 ? 3.504 -29.781 -24.25 1 84.88 476 GLU B CA 1
ATOM 8365 C C . GLU B 1 476 ? 2.111 -29.172 -24.109 1 84.88 476 GLU B C 1
ATOM 8367 O O . GLU B 1 476 ? 1.432 -28.938 -25.109 1 84.88 476 GLU B O 1
ATOM 8372 N N . ARG B 1 477 ? 1.737 -28.969 -22.938 1 83 477 ARG B N 1
ATOM 8373 C CA . ARG B 1 477 ? 0.406 -28.422 -22.672 1 83 477 ARG B CA 1
ATOM 8374 C C . ARG B 1 477 ? 0.307 -26.969 -23.141 1 83 477 ARG B C 1
ATOM 8376 O O . ARG B 1 477 ? -0.782 -26.484 -23.438 1 83 477 ARG B O 1
ATOM 8383 N N . GLN B 1 478 ? 1.413 -26.281 -23.141 1 77.25 478 GLN B N 1
ATOM 8384 C CA . GLN B 1 478 ? 1.396 -24.875 -23.531 1 77.25 478 GLN B CA 1
ATOM 8385 C C . GLN B 1 478 ? 1.5 -24.719 -25.047 1 77.25 478 GLN B C 1
ATOM 8387 O O . GLN B 1 478 ? 1.254 -23.641 -25.578 1 77.25 478 GLN B O 1
ATOM 8392 N N . LEU B 1 479 ? 1.998 -25.719 -25.703 1 68.62 479 LEU B N 1
ATOM 8393 C CA . LEU B 1 479 ? 2.174 -25.625 -27.141 1 68.62 479 LEU B CA 1
ATOM 8394 C C . LEU B 1 479 ? 0.828 -25.516 -27.859 1 68.62 479 LEU B C 1
ATOM 8396 O O . LEU B 1 479 ? -0.149 -26.141 -27.438 1 68.62 479 LEU B O 1
ATOM 8400 N N . PRO B 1 480 ? 0.758 -24.203 -28.594 1 61.12 480 PRO B N 1
ATOM 8401 C CA . PRO B 1 480 ? -0.513 -23.984 -29.281 1 61.12 480 PRO B CA 1
ATOM 8402 C C . PRO B 1 480 ? -0.975 -25.219 -30.062 1 61.12 480 PRO B C 1
ATOM 8404 O O . PRO B 1 480 ? -0.155 -25.906 -30.672 1 61.12 480 PRO B O 1
ATOM 8407 N N . ARG B 1 481 ? -2.039 -25.969 -29.594 1 53.38 481 ARG B N 1
ATOM 8408 C CA . ARG B 1 481 ? -2.568 -27.094 -30.359 1 53.38 481 ARG B CA 1
ATOM 8409 C C . ARG B 1 481 ? -2.762 -26.719 -31.828 1 53.38 481 ARG B C 1
ATOM 8411 O O . ARG B 1 481 ? -2.67 -27.562 -32.719 1 53.38 481 ARG B O 1
ATOM 8418 N N . VAL B 1 482 ? -3.361 -25.484 -31.984 1 46.31 482 VAL B N 1
ATOM 8419 C CA . VAL B 1 482 ? -3.607 -25.094 -33.344 1 46.31 482 VAL B CA 1
ATOM 8420 C C . VAL B 1 482 ? -2.447 -24.234 -33.875 1 46.31 482 VAL B C 1
ATOM 8422 O O . VAL B 1 482 ? -1.89 -23.422 -33.125 1 46.31 482 VAL B O 1
ATOM 8425 N N . GLN B 1 483 ? -1.7 -24.734 -34.812 1 41.12 483 GLN B N 1
ATOM 8426 C CA . GLN B 1 483 ? -0.704 -23.984 -35.562 1 41.12 483 GLN B CA 1
ATOM 8427 C C . GLN B 1 483 ? -1.016 -22.5 -35.562 1 41.12 483 GLN B C 1
ATOM 8429 O O . GLN B 1 483 ? -1.873 -22.031 -36.312 1 41.12 483 GLN B O 1
ATOM 8434 N N . LEU B 1 484 ? -1.173 -21.938 -34.531 1 45.44 484 LEU B N 1
ATOM 8435 C CA . LEU B 1 484 ? -1.492 -20.516 -34.594 1 45.44 484 LEU B CA 1
ATOM 8436 C C . LEU B 1 484 ? -0.424 -19.766 -35.375 1 45.44 484 LEU B C 1
ATOM 8438 O O . LEU B 1 484 ? 0.766 -20.078 -35.281 1 45.44 484 LEU B O 1
ATOM 8442 N N . SER B 1 485 ? -0.737 -19.312 -36.5 1 42.62 485 SER B N 1
ATOM 8443 C CA . SER B 1 485 ? 0.038 -18.625 -37.5 1 42.62 485 SER B CA 1
ATOM 8444 C C . SER B 1 485 ? 1.006 -17.625 -36.906 1 42.62 485 SER B C 1
ATOM 8446 O O . SER B 1 485 ? 2.053 -17.328 -37.469 1 42.62 485 SER B O 1
ATOM 8448 N N . HIS B 1 486 ? 0.578 -16.844 -35.875 1 44.75 486 HIS B N 1
ATOM 8449 C CA . HIS B 1 486 ? 1.501 -15.812 -35.406 1 44.75 486 HIS B CA 1
ATOM 8450 C C . HIS B 1 486 ? 1.867 -16.031 -33.938 1 44.75 486 HIS B C 1
ATOM 8452 O O . HIS B 1 486 ? 1.008 -16.359 -33.125 1 44.75 486 HIS B O 1
ATOM 8458 N N . PRO B 1 487 ? 3.125 -16.391 -33.781 1 45.72 487 PRO B N 1
ATOM 8459 C CA . PRO B 1 487 ? 3.613 -16.562 -32.406 1 45.72 487 PRO B CA 1
ATOM 8460 C C . PRO B 1 487 ? 2.941 -15.602 -31.422 1 45.72 487 PRO B C 1
ATOM 8462 O O . PRO B 1 487 ? 2.752 -14.422 -31.734 1 45.72 487 PRO B O 1
ATOM 8465 N N . LYS B 1 488 ? 2.016 -16.203 -30.641 1 50.84 488 LYS B N 1
ATOM 8466 C CA . LYS B 1 488 ? 1.307 -15.398 -29.656 1 50.84 488 LYS B CA 1
ATOM 8467 C C . LYS B 1 488 ? 2.27 -14.508 -28.875 1 50.84 488 LYS B C 1
ATOM 8469 O O . LYS B 1 488 ? 3.047 -14.992 -28.047 1 50.84 488 LYS B O 1
ATOM 8474 N N . THR B 1 489 ? 2.66 -13.367 -29.5 1 49.75 489 THR B N 1
ATOM 8475 C CA . THR B 1 489 ? 3.613 -12.398 -28.969 1 49.75 489 THR B CA 1
ATOM 8476 C C . THR B 1 489 ? 3.012 -11.633 -27.781 1 49.75 489 THR B C 1
ATOM 8478 O O . THR B 1 489 ? 3.633 -10.711 -27.25 1 49.75 489 THR B O 1
ATOM 8481 N N . THR B 1 490 ? 1.623 -12 -27.469 1 51.59 490 THR B N 1
ATOM 8482 C CA . THR B 1 490 ? 1.127 -11.125 -26.406 1 51.59 490 THR B CA 1
ATOM 8483 C C . THR B 1 490 ? 1.175 -11.836 -25.062 1 51.59 490 THR B C 1
ATOM 8485 O O . THR B 1 490 ? 0.945 -13.047 -24.984 1 51.59 490 THR B O 1
ATOM 8488 N N . GLY B 1 491 ? 1.739 -11.273 -24.141 1 60.16 491 GLY B N 1
ATOM 8489 C CA . GLY B 1 491 ? 1.729 -11.703 -22.75 1 60.16 491 GLY B CA 1
ATOM 8490 C C . GLY B 1 491 ? 3.014 -12.391 -22.328 1 60.16 491 GLY B C 1
ATOM 8491 O O . GLY B 1 491 ? 4.02 -12.336 -23.031 1 60.16 491 GLY B O 1
ATOM 8492 N N . PHE B 1 492 ? 3.008 -12.93 -21.141 1 62.56 492 PHE B N 1
ATOM 8493 C CA . PHE B 1 492 ? 4.148 -13.633 -20.562 1 62.56 492 PHE B CA 1
ATOM 8494 C C . PHE B 1 492 ? 4.477 -14.883 -21.359 1 62.56 492 PHE B C 1
ATOM 8496 O O . PHE B 1 492 ? 3.58 -15.641 -21.734 1 62.56 492 PHE B O 1
ATOM 8503 N N . ASP B 1 493 ? 5.707 -14.93 -21.859 1 66.12 493 ASP B N 1
ATOM 8504 C CA . ASP B 1 493 ? 6.191 -16.109 -22.594 1 66.12 493 ASP B CA 1
ATOM 8505 C C . ASP B 1 493 ? 6.402 -17.281 -21.641 1 66.12 493 ASP B C 1
ATOM 8507 O O . ASP B 1 493 ? 7.539 -17.609 -21.297 1 66.12 493 ASP B O 1
ATOM 8511 N N . TYR B 1 494 ? 5.285 -17.984 -21.375 1 70.56 494 TYR B N 1
ATOM 8512 C CA . TYR B 1 494 ? 5.336 -19.094 -20.438 1 70.56 494 TYR B CA 1
ATOM 8513 C C . TYR B 1 494 ? 6.035 -20.312 -21.047 1 70.56 494 TYR B C 1
ATOM 8515 O O . TYR B 1 494 ? 6.77 -21.031 -20.375 1 70.56 494 TYR B O 1
ATOM 8523 N N . THR B 1 495 ? 5.883 -20.406 -22.344 1 75.06 495 THR B N 1
ATOM 8524 C CA . THR B 1 495 ? 6.5 -21.531 -23.016 1 75.06 495 THR B CA 1
ATOM 8525 C C . THR B 1 495 ? 8.023 -21.406 -23.016 1 75.06 495 THR B C 1
ATOM 8527 O O . THR B 1 495 ? 8.734 -22.375 -22.734 1 75.06 495 THR B O 1
ATOM 8530 N N . GLY B 1 496 ? 8.391 -20.172 -23.344 1 74.56 496 GLY B N 1
ATOM 8531 C CA . GLY B 1 496 ? 9.828 -19.938 -23.312 1 74.56 496 GLY B CA 1
ATOM 8532 C C . GLY B 1 496 ? 10.422 -20.109 -21.922 1 74.56 496 GLY B C 1
ATOM 8533 O O . GLY B 1 496 ? 11.508 -20.688 -21.781 1 74.56 496 GLY B O 1
ATOM 8534 N N . TRP B 1 497 ? 9.688 -19.75 -20.953 1 77.12 497 TRP B N 1
ATOM 8535 C CA . TRP B 1 497 ? 10.156 -19.875 -19.578 1 77.12 497 TRP B CA 1
ATOM 8536 C C . TRP B 1 497 ? 10.219 -21.344 -19.156 1 77.12 497 TRP B C 1
ATOM 8538 O O . TRP B 1 497 ? 11.188 -21.781 -18.516 1 77.12 497 TRP B O 1
ATOM 8548 N N . LEU B 1 498 ? 9.266 -22.125 -19.531 1 83.12 498 LEU B N 1
ATOM 8549 C CA . LEU B 1 498 ? 9.234 -23.547 -19.203 1 83.12 498 LEU B CA 1
ATOM 8550 C C . LEU B 1 498 ? 10.383 -24.297 -19.891 1 83.12 498 LEU B C 1
ATOM 8552 O O . LEU B 1 498 ? 10.984 -25.188 -19.297 1 83.12 498 LEU B O 1
ATOM 8556 N N . LYS B 1 499 ? 10.648 -23.906 -21.078 1 82.44 499 LYS B N 1
ATOM 8557 C CA . LYS B 1 499 ? 11.75 -24.531 -21.812 1 82.44 499 LYS B CA 1
ATOM 8558 C C . LYS B 1 499 ? 13.094 -24.219 -21.156 1 82.44 499 LYS B C 1
ATOM 8560 O O . LYS B 1 499 ? 13.961 -25.094 -21.047 1 82.44 499 LYS B O 1
ATOM 8565 N N . ARG B 1 500 ? 13.195 -23.031 -20.719 1 79.06 500 ARG B N 1
ATOM 8566 C CA . ARG B 1 500 ? 14.422 -22.641 -20.031 1 79.06 500 ARG B CA 1
ATOM 8567 C C . ARG B 1 500 ? 14.57 -23.391 -18.719 1 79.06 500 ARG B C 1
ATOM 8569 O O . ARG B 1 500 ? 15.68 -23.797 -18.344 1 79.06 500 ARG B O 1
ATOM 8576 N N . LEU B 1 501 ? 13.477 -23.516 -18.031 1 83.69 501 LEU B N 1
ATOM 8577 C CA . LEU B 1 501 ? 13.492 -24.266 -16.781 1 83.69 501 LEU B CA 1
ATOM 8578 C C . LEU B 1 501 ? 13.844 -25.719 -17.031 1 83.69 501 LEU B C 1
ATOM 8580 O O . LEU B 1 501 ? 14.617 -26.312 -16.266 1 83.69 501 LEU B O 1
ATOM 8584 N N . HIS B 1 502 ? 13.281 -26.25 -18.047 1 89 502 HIS B N 1
ATOM 8585 C CA . HIS B 1 502 ? 13.57 -27.641 -18.406 1 89 502 HIS B CA 1
ATOM 8586 C C . HIS B 1 502 ? 15.047 -27.828 -18.75 1 89 502 HIS B C 1
ATOM 8588 O O . HIS B 1 502 ? 15.672 -28.797 -18.312 1 89 502 HIS B O 1
ATOM 8594 N N . ASP B 1 503 ? 15.57 -26.938 -19.516 1 84.69 503 ASP B N 1
ATOM 8595 C CA . ASP B 1 503 ? 16.969 -27 -19.906 1 84.69 503 ASP B CA 1
ATOM 8596 C C . ASP B 1 503 ? 17.891 -26.859 -18.688 1 84.69 503 ASP B C 1
ATOM 8598 O O . ASP B 1 503 ? 18.891 -27.562 -18.578 1 84.69 503 ASP B O 1
ATOM 8602 N N . TRP B 1 504 ? 17.484 -25.938 -17.891 1 81.62 504 TRP B N 1
ATOM 8603 C CA . TRP B 1 504 ? 18.25 -25.75 -16.672 1 81.62 504 TRP B CA 1
ATOM 8604 C C . TRP B 1 504 ? 18.234 -27 -15.805 1 81.62 504 TRP B C 1
ATOM 8606 O O . TRP B 1 504 ? 19.281 -27.422 -15.305 1 81.62 504 TRP B O 1
ATOM 8616 N N . PHE B 1 505 ? 17.156 -27.562 -15.531 1 88.38 505 PHE B N 1
ATOM 8617 C CA . PHE B 1 505 ? 17.016 -28.75 -14.688 1 88.38 505 PHE B CA 1
ATOM 8618 C C . PHE B 1 505 ? 17.812 -29.922 -15.258 1 88.38 505 PHE B C 1
ATOM 8620 O O . PHE B 1 505 ? 18.531 -30.609 -14.523 1 88.38 505 PHE B O 1
ATOM 8627 N N . GLN B 1 506 ? 17.734 -30.047 -16.562 1 87.88 506 GLN B N 1
ATOM 8628 C CA . GLN B 1 506 ? 18.438 -31.156 -17.203 1 87.88 506 GLN B CA 1
ATOM 8629 C C . GLN B 1 506 ? 19.953 -30.969 -17.109 1 87.88 506 GLN B C 1
ATOM 8631 O O . GLN B 1 506 ? 20.688 -31.938 -16.891 1 87.88 506 GLN B O 1
ATOM 8636 N N . ARG B 1 507 ? 20.344 -29.812 -17.266 1 84 507 ARG B N 1
ATOM 8637 C CA . ARG B 1 507 ? 21.781 -29.531 -17.156 1 84 507 ARG B CA 1
ATOM 8638 C C . ARG B 1 507 ? 22.281 -29.828 -15.75 1 84 507 ARG B C 1
ATOM 8640 O O . ARG B 1 507 ? 23.328 -30.484 -15.586 1 84 507 ARG B O 1
ATOM 8647 N N . GLN B 1 508 ? 21.547 -29.359 -14.781 1 81.62 508 GLN B N 1
ATOM 8648 C CA . GLN B 1 508 ? 21.953 -29.578 -13.398 1 81.62 508 GLN B CA 1
ATOM 8649 C C . GLN B 1 508 ? 21.859 -31.047 -13.016 1 81.62 508 GLN B C 1
ATOM 8651 O O . GLN B 1 508 ? 22.719 -31.562 -12.305 1 81.62 508 GLN B O 1
ATOM 8656 N N . TYR B 1 509 ? 20.797 -31.625 -13.492 1 86.75 509 TYR B N 1
ATOM 8657 C CA . TYR B 1 509 ? 20.578 -33.031 -13.195 1 86.75 509 TYR B CA 1
ATOM 8658 C C . TYR B 1 509 ? 21.719 -33.875 -13.773 1 86.75 509 TYR B C 1
ATOM 8660 O O . TYR B 1 509 ? 22.219 -34.781 -13.102 1 86.75 509 TYR B O 1
ATOM 8668 N N . ASN B 1 510 ? 22.172 -33.562 -14.922 1 85.12 510 ASN B N 1
ATOM 8669 C CA . ASN B 1 510 ? 23.25 -34.281 -15.578 1 85.12 510 ASN B CA 1
ATOM 8670 C C . ASN B 1 510 ? 24.594 -34 -14.914 1 85.12 510 ASN B C 1
ATOM 8672 O O . ASN B 1 510 ? 25.469 -34.875 -14.859 1 85.12 510 ASN B O 1
ATOM 8676 N N . LEU B 1 511 ? 24.734 -32.844 -14.508 1 80.38 511 LEU B N 1
ATOM 8677 C CA . LEU B 1 511 ? 25.969 -32.469 -13.82 1 80.38 511 LEU B CA 1
ATOM 8678 C C . LEU B 1 511 ? 26.125 -33.25 -12.523 1 80.38 511 LEU B C 1
ATOM 8680 O O . LEU B 1 511 ? 27.234 -33.719 -12.188 1 80.38 511 LEU B O 1
ATOM 8684 N N . TYR B 1 512 ? 25.094 -33.406 -11.805 1 79.5 512 TYR B N 1
ATOM 8685 C CA . TYR B 1 512 ? 25.172 -34.094 -10.523 1 79.5 512 TYR B CA 1
ATOM 8686 C C . TYR B 1 512 ? 25.25 -35.594 -10.711 1 79.5 512 TYR B C 1
ATOM 8688 O O . TYR B 1 512 ? 25.844 -36.281 -9.883 1 79.5 512 TYR B O 1
ATOM 8696 N N . THR B 1 513 ? 24.688 -36.094 -11.766 1 78.12 513 THR B N 1
ATOM 8697 C CA . THR B 1 513 ? 24.703 -37.531 -11.992 1 78.12 513 THR B CA 1
ATOM 8698 C C . THR B 1 513 ? 25.938 -37.938 -12.781 1 78.12 513 THR B C 1
ATOM 8700 O O . THR B 1 513 ? 26.391 -39.094 -12.688 1 78.12 513 THR B O 1
ATOM 8703 N N . GLY B 1 514 ? 26.656 -37.219 -13.672 1 68.88 514 GLY B N 1
ATOM 8704 C CA . GLY B 1 514 ? 27.844 -37.531 -14.461 1 68.88 514 GLY B CA 1
ATOM 8705 C C . GLY B 1 514 ? 29.141 -37.406 -13.68 1 68.88 514 GLY B C 1
ATOM 8706 O O . GLY B 1 514 ? 30.156 -37.969 -14.055 1 68.88 514 GLY B O 1
ATOM 8707 N N . SER B 1 515 ? 29.547 -36.344 -12.938 1 52.88 515 SER B N 1
ATOM 8708 C CA . SER B 1 515 ? 30.859 -36.188 -12.312 1 52.88 515 SER B CA 1
ATOM 8709 C C . SER B 1 515 ? 31.109 -37.281 -11.281 1 52.88 515 SER B C 1
ATOM 8711 O O . SER B 1 515 ? 30.266 -37.562 -10.438 1 52.88 515 SER B O 1
ATOM 8713 N N . PRO B 1 516 ? 32.344 -38.219 -11.359 1 44.44 516 PRO B N 1
ATOM 8714 C CA . PRO B 1 516 ? 32.812 -39.031 -10.234 1 44.44 516 PRO B CA 1
ATOM 8715 C C . PRO B 1 516 ? 32.75 -38.281 -8.906 1 44.44 516 PRO B C 1
ATOM 8717 O O . PRO B 1 516 ? 32.75 -37.062 -8.883 1 44.44 516 PRO B O 1
ATOM 8720 N N . ALA B 1 517 ? 32.875 -39.094 -7.664 1 39.44 517 ALA B N 1
ATOM 8721 C CA . ALA B 1 517 ? 32.812 -38.75 -6.242 1 39.44 517 ALA B CA 1
ATOM 8722 C C . ALA B 1 517 ? 33.781 -37.625 -5.895 1 39.44 517 ALA B C 1
ATOM 8724 O O . ALA B 1 517 ? 34.938 -37.875 -5.539 1 39.44 517 ALA B O 1
ATOM 8725 N N . ARG B 1 518 ? 34.156 -36.719 -6.457 1 33.47 518 ARG B N 1
ATOM 8726 C CA . ARG B 1 518 ? 35.062 -35.906 -5.684 1 33.47 518 ARG B CA 1
ATOM 8727 C C . ARG B 1 518 ? 34.438 -35.5 -4.348 1 33.47 518 ARG B C 1
ATOM 8729 O O . ARG B 1 518 ? 33.281 -35.062 -4.297 1 33.47 518 ARG B O 1
ATOM 8736 N N . GLY B 1 519 ? 35 -36.031 -3.172 1 30.5 519 GLY B N 1
ATOM 8737 C CA . GLY B 1 519 ? 34.812 -35.812 -1.745 1 30.5 519 GLY B CA 1
ATOM 8738 C C . GLY B 1 519 ? 34.562 -34.375 -1.381 1 30.5 519 GLY B C 1
ATOM 8739 O O . GLY B 1 519 ? 35.438 -33.5 -1.556 1 30.5 519 GLY B O 1
ATOM 8740 N N . PHE B 1 520 ? 33.688 -33.812 -1.626 1 30.62 520 PHE B N 1
ATOM 8741 C CA . PHE B 1 520 ? 33.469 -32.531 -0.95 1 30.62 520 PHE B CA 1
ATOM 8742 C C . PHE B 1 520 ? 33.688 -32.656 0.553 1 30.62 520 PHE B C 1
ATOM 8744 O O . PHE B 1 520 ? 32.969 -33.438 1.212 1 30.62 520 PHE B O 1
ATOM 8751 N N . GLU B 1 521 ? 34.938 -32.562 1.08 1 27.3 521 GLU B N 1
ATOM 8752 C CA . GLU B 1 521 ? 35.25 -32.438 2.506 1 27.3 521 GLU B CA 1
ATOM 8753 C C . GLU B 1 521 ? 34.312 -31.438 3.182 1 27.3 521 GLU B C 1
ATOM 8755 O O . GLU B 1 521 ? 34.469 -30.234 2.996 1 27.3 521 GLU B O 1
ATOM 8760 N N . MET B 1 522 ? 33.125 -31.578 3.225 1 28.03 522 MET B N 1
ATOM 8761 C CA . MET B 1 522 ? 32.438 -30.781 4.223 1 28.03 522 MET B CA 1
ATOM 8762 C C . MET B 1 522 ? 33.219 -30.734 5.531 1 28.03 522 MET B C 1
ATOM 8764 O O . MET B 1 522 ? 33.688 -31.75 6.016 1 28.03 522 MET B O 1
ATOM 8768 N N . ALA B 1 523 ? 33.875 -29.688 5.82 1 26.47 523 ALA B N 1
ATOM 8769 C CA . ALA B 1 523 ? 34.531 -29.625 7.121 1 26.47 523 ALA B CA 1
ATOM 8770 C C . ALA B 1 523 ? 33.719 -30.359 8.188 1 26.47 523 ALA B C 1
ATOM 8772 O O . ALA B 1 523 ? 32.531 -30.094 8.359 1 26.47 523 ALA B O 1
ATOM 8773 N N . ALA B 1 524 ? 34.188 -31.469 8.656 1 27.48 524 ALA B N 1
ATOM 8774 C CA . ALA B 1 524 ? 33.812 -32.281 9.82 1 27.48 524 ALA B CA 1
ATOM 8775 C C . ALA B 1 524 ? 33.656 -31.406 11.062 1 27.48 524 ALA B C 1
ATOM 8777 O O . ALA B 1 524 ? 34.594 -30.781 11.523 1 27.48 524 ALA B O 1
ATOM 8778 N N . ALA B 1 525 ? 32.625 -30.703 11.281 1 25.33 525 ALA B N 1
ATOM 8779 C CA . ALA B 1 525 ? 32.438 -30.203 12.641 1 25.33 525 ALA B CA 1
ATOM 8780 C C . ALA B 1 525 ? 32.906 -31.25 13.664 1 25.33 525 ALA B C 1
ATOM 8782 O O . ALA B 1 525 ? 32.688 -32.438 13.477 1 25.33 525 ALA B O 1
ATOM 8783 N N . THR B 1 526 ? 33.969 -31.062 14.383 1 25.38 526 THR B N 1
ATOM 8784 C CA . THR B 1 526 ? 34.469 -31.812 15.516 1 25.38 526 THR B CA 1
ATOM 8785 C C . THR B 1 526 ? 33.312 -32.312 16.391 1 25.38 526 THR B C 1
ATOM 8787 O O . THR B 1 526 ? 32.375 -31.562 16.672 1 25.38 526 THR B O 1
ATOM 8790 N N . PRO B 1 527 ? 33.156 -33.625 16.578 1 25.11 527 PRO B N 1
ATOM 8791 C CA . PRO B 1 527 ? 32.188 -34.312 17.422 1 25.11 527 PRO B CA 1
ATOM 8792 C C . PRO B 1 527 ? 32.094 -33.719 18.828 1 25.11 527 PRO B C 1
ATOM 8794 O O . PRO B 1 527 ? 33.062 -33.75 19.578 1 25.11 527 PRO B O 1
ATOM 8797 N N . VAL B 1 528 ? 31.719 -32.5 18.984 1 23.69 528 VAL B N 1
ATOM 8798 C CA . VAL B 1 528 ? 31.656 -32.188 20.406 1 23.69 528 VAL B CA 1
ATOM 8799 C C . VAL B 1 528 ? 30.891 -33.281 21.156 1 23.69 528 VAL B C 1
ATOM 8801 O O . VAL B 1 528 ? 29.828 -33.688 20.703 1 23.69 528 VAL B O 1
ATOM 8804 N N . ALA B 1 529 ? 31.562 -34.125 21.875 1 24.78 529 ALA B N 1
ATOM 8805 C CA . ALA B 1 529 ? 31.141 -35.188 22.812 1 24.78 529 ALA B CA 1
ATOM 8806 C C . ALA B 1 529 ? 29.922 -34.719 23.609 1 24.78 529 ALA B C 1
ATOM 8808 O O . ALA B 1 529 ? 30.016 -33.844 24.453 1 24.78 529 ALA B O 1
ATOM 8809 N N . GLY B 1 530 ? 28.75 -34.656 22.969 1 22.92 530 GLY B N 1
ATOM 8810 C CA . GLY B 1 530 ? 27.547 -34.188 23.641 1 22.92 530 GLY B CA 1
ATOM 8811 C C . GLY B 1 530 ? 27.203 -35.031 24.859 1 22.92 530 GLY B C 1
ATOM 8812 O O . GLY B 1 530 ? 27.547 -36.219 24.922 1 22.92 530 GLY B O 1
ATOM 8813 N N . PRO B 1 531 ? 27.266 -34.531 26.016 1 26.31 531 PRO B N 1
ATOM 8814 C CA . PRO B 1 531 ? 26.984 -35.281 27.219 1 26.31 531 PRO B CA 1
ATOM 8815 C C . PRO B 1 531 ? 25.75 -36.188 27.078 1 26.31 531 PRO B C 1
ATOM 8817 O O . PRO B 1 531 ? 24.922 -35.969 26.203 1 26.31 531 PRO B O 1
ATOM 8820 N N . PRO B 1 532 ? 25.703 -37.281 27.766 1 22.34 532 PRO B N 1
ATOM 8821 C CA . PRO B 1 532 ? 24.703 -38.344 27.75 1 22.34 532 PRO B CA 1
ATOM 8822 C C . PRO B 1 532 ? 23.266 -37.844 27.812 1 22.34 532 PRO B C 1
ATOM 8824 O O . PRO B 1 532 ? 23.016 -36.812 28.438 1 22.34 532 PRO B O 1
ATOM 8827 N N . ALA B 1 533 ? 22.469 -38.188 26.797 1 22.36 533 ALA B N 1
ATOM 8828 C CA . ALA B 1 533 ? 21.094 -37.906 26.391 1 22.36 533 ALA B CA 1
ATOM 8829 C C . ALA B 1 533 ? 20.109 -38.156 27.531 1 22.36 533 ALA B C 1
ATOM 8831 O O . ALA B 1 533 ? 19.734 -39.312 27.766 1 22.36 533 ALA B O 1
ATOM 8832 N N . SER B 1 534 ? 20.438 -37.75 28.75 1 22.58 534 SER B N 1
ATOM 8833 C CA . SER B 1 534 ? 19.344 -38.125 29.656 1 22.58 534 SER B CA 1
ATOM 8834 C C . SER B 1 534 ? 18 -37.656 29.109 1 22.58 534 SER B C 1
ATOM 8836 O O . SER B 1 534 ? 17.875 -36.531 28.625 1 22.58 534 SER B O 1
ATOM 8838 N N . HIS B 1 535 ? 17.203 -38.625 28.625 1 20.88 535 HIS B N 1
ATOM 8839 C CA . HIS B 1 535 ? 15.891 -38.594 27.969 1 20.88 535 HIS B CA 1
ATOM 8840 C C . HIS B 1 535 ? 14.898 -37.75 28.75 1 20.88 535 HIS B C 1
ATOM 8842 O O . HIS B 1 535 ? 14.461 -38.125 29.828 1 20.88 535 HIS B O 1
ATOM 8848 N N . PRO B 1 536 ? 15.18 -36.469 28.906 1 23.62 536 PRO B N 1
ATOM 8849 C CA . PRO B 1 536 ? 14.164 -35.906 29.797 1 23.62 536 PRO B CA 1
ATOM 8850 C C . PRO B 1 536 ? 12.742 -36.156 29.281 1 23.62 536 PRO B C 1
ATOM 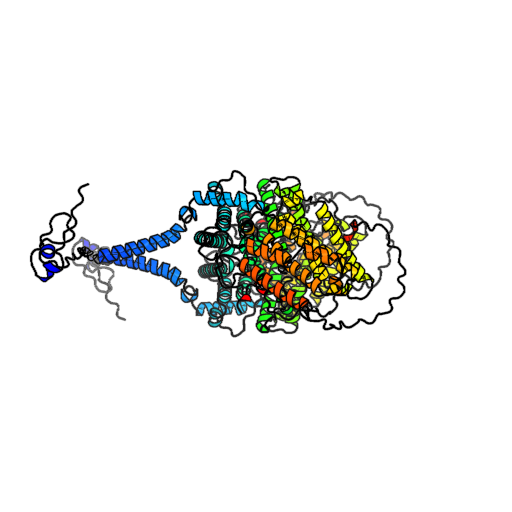8852 O O . PRO B 1 536 ? 12.531 -36.281 28.078 1 23.62 536 PRO B O 1
ATOM 8855 N N . MET B 1 537 ? 11.867 -36.781 30.047 1 21.17 537 MET B N 1
ATOM 8856 C CA . MET B 1 537 ? 10.461 -37.156 29.938 1 21.17 537 MET B CA 1
ATOM 8857 C C . MET B 1 537 ? 9.633 -36.031 29.344 1 21.17 537 MET B C 1
ATOM 8859 O O . MET B 1 537 ? 9.82 -34.875 29.719 1 21.17 537 MET B O 1
ATOM 8863 N N . LEU B 1 538 ? 9.203 -36.25 28.094 1 21.58 538 LEU B N 1
ATOM 8864 C CA . LEU B 1 538 ? 8.453 -35.406 27.172 1 21.58 538 LEU B CA 1
ATOM 8865 C C . LEU B 1 538 ? 7.25 -34.781 27.875 1 21.58 538 LEU B C 1
ATOM 8867 O O . LEU B 1 538 ? 6.402 -35.5 28.406 1 21.58 538 LEU B O 1
ATOM 8871 N N . PRO B 1 539 ? 7.48 -33.656 28.531 1 22.3 539 PRO B N 1
ATOM 8872 C CA . PRO B 1 539 ? 6.312 -33.188 29.281 1 22.3 539 PRO B CA 1
ATOM 8873 C C . PRO B 1 539 ? 5.027 -33.25 28.469 1 22.3 539 PRO B C 1
ATOM 8875 O O . PRO B 1 539 ? 5.082 -33.25 27.234 1 22.3 539 PRO B O 1
ATOM 8878 N N . GLN B 1 540 ? 3.846 -33.438 29.125 1 20.52 540 GLN B N 1
ATOM 8879 C CA . GLN B 1 540 ? 2.438 -33.656 28.812 1 20.52 540 GLN B CA 1
ATOM 8880 C C . GLN B 1 540 ? 1.952 -32.688 27.75 1 20.52 540 GLN B C 1
ATOM 8882 O O . GLN B 1 540 ? 2.617 -31.688 27.469 1 20.52 540 GLN B O 1
ATOM 8887 N N . HIS B 1 541 ? 0.601 -32.688 27.484 1 21.52 541 HIS B N 1
ATOM 8888 C CA . HIS B 1 541 ? -0.36 -32.281 26.469 1 21.52 541 HIS B CA 1
ATOM 8889 C C . HIS B 1 541 ? -0.333 -30.766 26.266 1 21.52 541 HIS B C 1
ATOM 8891 O O . HIS B 1 541 ? -0.719 -30.016 27.156 1 21.52 541 HIS B O 1
ATOM 8897 N N . PHE B 1 542 ? 0.757 -30.297 25.781 1 21.89 542 PHE B N 1
ATOM 8898 C CA . PHE B 1 542 ? 0.748 -28.859 25.625 1 21.89 542 PHE B CA 1
ATOM 8899 C C . PHE B 1 542 ? -0.338 -28.422 24.656 1 21.89 542 PHE B C 1
ATOM 8901 O O . PHE B 1 542 ? -0.313 -28.797 23.484 1 21.89 542 PHE B O 1
ATOM 8908 N N . ASN B 1 543 ? -1.625 -28.281 25.141 1 22.38 543 ASN B N 1
ATOM 8909 C CA . ASN B 1 543 ? -2.758 -27.734 24.406 1 22.38 543 ASN B CA 1
ATOM 8910 C C . ASN B 1 543 ? -2.371 -26.484 23.625 1 22.38 543 ASN B C 1
ATOM 8912 O O . ASN B 1 543 ? -1.765 -25.562 24.188 1 22.38 543 ASN B O 1
ATOM 8916 N N . LEU B 1 544 ? -2.158 -26.625 22.391 1 23.38 544 LEU B N 1
ATOM 8917 C CA . LEU B 1 544 ? -1.786 -25.703 21.312 1 23.38 544 LEU B CA 1
ATOM 8918 C C . LEU B 1 544 ? -2.557 -24.391 21.438 1 23.38 544 LEU B C 1
ATOM 8920 O O . LEU B 1 544 ? -2.479 -23.531 20.562 1 23.38 544 LEU B O 1
ATOM 8924 N N . THR B 1 545 ? -3.498 -24.297 22.484 1 25.88 545 THR B N 1
ATOM 8925 C CA . THR B 1 545 ? -4.203 -23.016 22.484 1 25.88 545 THR B CA 1
ATOM 8926 C C . THR B 1 545 ? -3.219 -21.859 22.578 1 25.88 545 THR B C 1
ATOM 8928 O O . THR B 1 545 ? -3.566 -20.719 22.266 1 25.88 545 THR B O 1
ATOM 8931 N N . ASP B 1 546 ? -2.061 -22.141 23.266 1 24.28 546 ASP B N 1
ATOM 8932 C CA . ASP B 1 546 ? -1.249 -21.078 23.859 1 24.28 546 ASP B CA 1
ATOM 8933 C C . ASP B 1 546 ? -0.191 -20.594 22.875 1 24.28 546 ASP B C 1
ATOM 8935 O O . ASP B 1 546 ? 0.862 -20.094 23.281 1 24.28 546 ASP B O 1
ATOM 8939 N N . ILE B 1 547 ? -0.208 -21.078 21.688 1 24.47 547 ILE B N 1
ATOM 8940 C CA . ILE B 1 547 ? 0.89 -20.672 20.828 1 24.47 547 ILE B CA 1
ATOM 8941 C C . ILE B 1 547 ? 0.891 -19.156 20.672 1 24.47 547 ILE B C 1
ATOM 8943 O O . ILE B 1 547 ? 1.695 -18.594 19.922 1 24.47 547 ILE B O 1
ATOM 8947 N N . SER B 1 548 ? -0.177 -18.516 21.25 1 26.31 548 SER B N 1
ATOM 8948 C CA . SER B 1 548 ? -0.258 -17.062 21.078 1 26.31 548 SER B CA 1
ATOM 8949 C C . SER B 1 548 ? 0.997 -16.375 21.594 1 26.31 548 SER B C 1
ATOM 8951 O O . SER B 1 548 ? 1.269 -15.219 21.25 1 26.31 548 SER B O 1
ATOM 8953 N N . ASP B 1 549 ? 1.629 -17 22.656 1 25.83 549 ASP B N 1
ATOM 8954 C CA . ASP B 1 549 ? 2.576 -16.266 23.5 1 25.83 549 ASP B CA 1
ATOM 8955 C C . ASP B 1 549 ? 3.977 -16.281 22.891 1 25.83 549 ASP B C 1
ATOM 8957 O O . ASP B 1 549 ? 4.969 -16.125 23.594 1 25.83 549 ASP B O 1
ATOM 8961 N N . ILE B 1 550 ? 4.266 -16.922 21.797 1 24.91 550 ILE B N 1
ATOM 8962 C CA . ILE B 1 550 ? 5.688 -16.938 21.484 1 24.91 550 ILE B CA 1
ATOM 8963 C C . ILE B 1 550 ? 6.195 -15.508 21.312 1 24.91 550 ILE B C 1
ATOM 8965 O O . ILE B 1 550 ? 5.816 -14.82 20.359 1 24.91 550 ILE B O 1
ATOM 8969 N N . GLY B 1 551 ? 6.336 -14.766 22.375 1 24.45 551 GLY B N 1
ATOM 8970 C CA . GLY B 1 551 ? 7.023 -13.484 22.516 1 24.45 551 GLY B CA 1
ATOM 8971 C C . GLY B 1 551 ? 8.398 -13.484 21.875 1 24.45 551 GLY B C 1
ATOM 8972 O O . GLY B 1 551 ? 9.391 -13.812 22.516 1 24.45 551 GLY B O 1
ATOM 8973 N N . LEU B 1 552 ? 8.594 -13.867 20.641 1 23.55 552 LEU B N 1
ATOM 8974 C CA . LEU B 1 552 ? 9.945 -13.867 20.078 1 23.55 552 LEU B CA 1
ATOM 8975 C C . LEU B 1 552 ? 10.602 -12.492 20.234 1 23.55 552 LEU B C 1
ATOM 8977 O O . LEU B 1 552 ? 10.039 -11.484 19.812 1 23.55 552 LEU B O 1
ATOM 8981 N N . GLU B 1 553 ? 11.359 -12.328 21.234 1 23.75 553 GLU B N 1
ATOM 8982 C CA . GLU B 1 553 ? 12.289 -11.234 21.484 1 23.75 553 GLU B CA 1
ATOM 8983 C C . GLU B 1 553 ? 13.266 -11.055 20.328 1 23.75 553 GLU B C 1
ATOM 8985 O O . GLU B 1 553 ? 13.977 -11.992 19.953 1 23.75 553 GLU B O 1
ATOM 8990 N N . VAL B 1 554 ? 13.016 -10.227 19.406 1 24.44 554 VAL B N 1
ATOM 8991 C CA . VAL B 1 554 ? 13.984 -9.906 18.359 1 24.44 554 VAL B CA 1
ATOM 8992 C C . VAL B 1 554 ? 15.203 -9.234 18.984 1 24.44 554 VAL B C 1
ATOM 8994 O O . VAL B 1 554 ? 15.094 -8.148 19.562 1 24.44 554 VAL B O 1
ATOM 8997 N N . SER B 1 555 ? 16.047 -9.945 19.609 1 22.69 555 SER B N 1
ATOM 8998 C CA . SER B 1 555 ? 17.328 -9.398 20.047 1 22.69 555 SER B CA 1
ATOM 8999 C C . SER B 1 555 ? 18.062 -8.695 18.922 1 22.69 555 SER B C 1
ATOM 9001 O O . SER B 1 555 ? 17.984 -9.125 17.766 1 22.69 555 SER B O 1
ATOM 9003 N N . GLN B 1 556 ? 18.438 -7.441 19.188 1 23.59 556 GLN B N 1
ATOM 9004 C CA . GLN B 1 556 ? 19.125 -6.43 18.391 1 23.59 556 GLN B CA 1
ATOM 9005 C C . GLN B 1 556 ? 20.531 -6.891 18.016 1 23.59 556 GLN B C 1
ATOM 9007 O O . GLN B 1 556 ? 21.453 -6.078 17.922 1 23.59 556 GLN B O 1
ATOM 9012 N N . GLY B 1 557 ? 20.938 -8.172 18.203 1 22.55 557 GLY B N 1
ATOM 9013 C CA . GLY B 1 557 ? 22.359 -8.344 17.938 1 22.55 557 GLY B CA 1
ATOM 9014 C C . GLY B 1 557 ? 22.766 -7.883 16.547 1 22.55 557 GLY B C 1
ATOM 9015 O O . GLY B 1 557 ? 21.922 -7.773 15.656 1 22.55 557 GLY B O 1
ATOM 9016 N N . THR B 1 558 ? 24 -7.238 16.469 1 25.38 558 THR B N 1
ATOM 9017 C CA . THR B 1 558 ? 24.844 -6.711 15.406 1 25.38 558 THR B CA 1
ATOM 9018 C C . THR B 1 558 ? 24.953 -7.707 14.25 1 25.38 558 THR B C 1
ATOM 9020 O O . THR B 1 558 ? 25.828 -7.582 13.398 1 25.38 558 THR B O 1
ATOM 9023 N N . GLY B 1 559 ? 24.281 -8.797 14.43 1 22.44 559 GLY B N 1
ATOM 9024 C CA . GLY B 1 559 ? 24.844 -9.836 13.578 1 22.44 559 GLY B CA 1
ATOM 9025 C C . GLY B 1 559 ? 24.75 -9.516 12.102 1 22.44 559 GLY B C 1
ATOM 9026 O O . GLY B 1 559 ? 23.953 -8.664 11.695 1 22.44 559 GLY B O 1
ATOM 9027 N N . VAL B 1 560 ? 25.938 -9.828 11.461 1 22.05 560 VAL B N 1
ATOM 9028 C CA . VAL B 1 560 ? 26.25 -9.836 10.031 1 22.05 560 VAL B CA 1
ATOM 9029 C C . VAL B 1 560 ? 25.078 -10.438 9.25 1 22.05 560 VAL B C 1
ATOM 9031 O O . VAL B 1 560 ? 24.641 -11.555 9.547 1 22.05 560 VAL B O 1
ATOM 9034 N N . ILE B 1 561 ? 24.328 -9.602 9.008 1 25 561 ILE B N 1
ATOM 9035 C CA . ILE B 1 561 ? 23.234 -9.984 8.125 1 25 561 ILE B CA 1
ATOM 9036 C C . ILE B 1 561 ? 23.766 -10.891 7.012 1 25 561 ILE B C 1
ATOM 9038 O O . ILE B 1 561 ? 24.516 -10.445 6.141 1 25 561 ILE B O 1
ATOM 9042 N N . ASN B 1 562 ? 24.234 -12.023 7.566 1 23.52 562 ASN B N 1
ATOM 9043 C CA . ASN B 1 562 ? 24.703 -13 6.586 1 23.52 562 ASN B CA 1
ATOM 9044 C C . ASN B 1 562 ? 23.719 -13.164 5.441 1 23.52 562 ASN B C 1
ATOM 9046 O O . ASN B 1 562 ? 22.531 -13.414 5.672 1 23.52 562 ASN B O 1
ATOM 9050 N N . SER B 1 563 ? 24.031 -12.5 4.52 1 24 563 SER B N 1
ATOM 9051 C CA . SER B 1 563 ? 23.422 -12.664 3.207 1 24 563 SER B CA 1
ATOM 9052 C C . SER B 1 563 ? 23.172 -14.133 2.887 1 24 563 SER B C 1
ATOM 9054 O O . SER B 1 563 ? 23.859 -15.008 3.428 1 24 563 SER B O 1
ATOM 9056 N N . TRP B 1 564 ? 22.078 -14.391 2.678 1 25.02 564 TRP B N 1
ATOM 9057 C CA . TRP B 1 564 ? 21.766 -15.758 2.258 1 25.02 564 TRP B CA 1
ATOM 9058 C C . TRP B 1 564 ? 22.953 -16.391 1.542 1 25.02 564 TRP B C 1
ATOM 9060 O O . TRP B 1 564 ? 23.5 -15.812 0.604 1 25.02 564 TRP B O 1
ATOM 9070 N N . PRO B 1 565 ? 23.766 -17.047 2.312 1 24.45 565 PRO B N 1
ATOM 9071 C CA . PRO B 1 565 ? 24.844 -17.656 1.539 1 24.45 565 PRO B CA 1
ATOM 9072 C C . PRO B 1 565 ? 24.375 -18.25 0.214 1 24.45 565 PRO B C 1
ATOM 9074 O O . PRO B 1 565 ? 23.281 -18.812 0.144 1 24.45 565 PRO B O 1
ATOM 9077 N N . CYS B 1 566 ? 24.594 -17.625 -0.864 1 26.56 566 CYS B N 1
ATOM 9078 C CA . CYS B 1 566 ? 24.516 -18.25 -2.184 1 26.56 566 CYS B CA 1
ATOM 9079 C C . CYS B 1 566 ? 24.891 -19.719 -2.119 1 26.56 566 CYS B C 1
ATOM 9081 O O . CYS B 1 566 ? 25.719 -20.125 -1.305 1 26.56 566 CYS B O 1
ATOM 9083 N N . TYR B 1 567 ? 23.938 -20.594 -2.219 1 26.05 567 TYR B N 1
ATOM 9084 C CA . TYR B 1 567 ? 24.438 -21.953 -2.389 1 26.05 567 TYR B CA 1
ATOM 9085 C C . TYR B 1 567 ? 25.812 -21.953 -3.051 1 26.05 567 TYR B C 1
ATOM 9087 O O . TYR B 1 567 ? 25.953 -21.5 -4.191 1 26.05 567 TYR B O 1
ATOM 9095 N N . SER B 1 568 ? 26.812 -21.844 -2.361 1 27.06 568 SER B N 1
ATOM 9096 C CA . SER B 1 568 ? 28.188 -21.781 -2.842 1 27.06 568 SER B CA 1
ATOM 9097 C C . SER B 1 568 ? 28.406 -22.766 -3.98 1 27.06 568 SER B C 1
ATOM 9099 O O . SER B 1 568 ? 29.109 -22.453 -4.945 1 27.06 568 SER B O 1
ATOM 9101 N N . ASP B 1 569 ? 28.219 -24.141 -3.721 1 26.14 569 ASP B N 1
ATOM 9102 C CA . ASP B 1 569 ? 28.75 -25.156 -4.629 1 26.14 569 ASP B CA 1
ATOM 9103 C C . ASP B 1 569 ? 27.812 -25.375 -5.816 1 26.14 569 ASP B C 1
ATOM 9105 O O . ASP B 1 569 ? 28.016 -26.281 -6.617 1 26.14 569 ASP B O 1
ATOM 9109 N N . ILE B 1 570 ? 26.562 -25.359 -5.719 1 27.58 570 ILE B N 1
ATOM 9110 C CA . ILE B 1 570 ? 25.938 -25.391 -7.039 1 27.58 570 ILE B CA 1
ATOM 9111 C C . ILE B 1 570 ? 26.406 -24.188 -7.852 1 27.58 570 ILE B C 1
ATOM 9113 O O . ILE B 1 570 ? 26.25 -23.047 -7.422 1 27.58 570 ILE B O 1
ATOM 9117 N N . TYR B 1 571 ? 27.391 -24.344 -8.797 1 24.17 571 TYR B N 1
ATOM 9118 C CA . TYR B 1 571 ? 28.078 -23.422 -9.68 1 24.17 571 TYR B CA 1
ATOM 9119 C C . TYR B 1 571 ? 27.172 -22.281 -10.094 1 24.17 571 TYR B C 1
ATOM 9121 O O . TYR B 1 571 ? 25.953 -22.438 -10.148 1 24.17 571 TYR B O 1
ATOM 9129 N N . ALA B 1 572 ? 27.781 -21.062 -10.133 1 28.17 572 ALA B N 1
ATOM 9130 C CA . ALA B 1 572 ? 27.453 -19.688 -10.523 1 28.17 572 ALA B CA 1
ATOM 9131 C C . ALA B 1 572 ? 26.641 -19.672 -11.812 1 28.17 572 ALA B C 1
ATOM 9133 O O . ALA B 1 572 ? 27.188 -19.422 -12.891 1 28.17 572 ALA B O 1
ATOM 9134 N N . SER B 1 573 ? 26.031 -20.766 -12.156 1 25.45 573 SER B N 1
ATOM 9135 C CA . SER B 1 573 ? 25.469 -20.641 -13.5 1 25.45 573 SER B CA 1
ATOM 9136 C C . SER B 1 573 ? 24.578 -19.406 -13.609 1 25.45 573 SER B C 1
ATOM 9138 O O . SER B 1 573 ? 24.125 -18.875 -12.602 1 25.45 573 SER B O 1
ATOM 9140 N N . SER B 1 574 ? 24.406 -18.969 -14.938 1 25.53 574 SER B N 1
ATOM 9141 C CA . SER B 1 574 ? 23.688 -17.859 -15.547 1 25.53 574 SER B CA 1
ATOM 9142 C C . SER B 1 574 ? 22.297 -17.719 -14.969 1 25.53 574 SER B C 1
ATOM 9144 O O . SER B 1 574 ? 21.641 -18.719 -14.648 1 25.53 574 SER B O 1
ATOM 9146 N N . ASN B 1 575 ? 22.141 -16.797 -14.281 1 29.12 575 ASN B N 1
ATOM 9147 C CA . ASN B 1 575 ? 20.875 -16.391 -13.68 1 29.12 575 ASN B CA 1
ATOM 9148 C C . ASN B 1 575 ? 19.703 -16.656 -14.617 1 29.12 575 ASN B C 1
ATOM 9150 O O . ASN B 1 575 ? 19.375 -15.828 -15.469 1 29.12 575 ASN B O 1
ATOM 9154 N N . ILE B 1 576 ? 19.672 -17.812 -15.094 1 28.02 576 ILE B N 1
ATOM 9155 C CA . ILE B 1 576 ? 18.625 -18.094 -16.062 1 28.02 576 ILE B CA 1
ATOM 9156 C C . ILE B 1 576 ? 17.281 -17.609 -15.523 1 28.02 576 ILE B C 1
ATOM 9158 O O . ILE B 1 576 ? 16.297 -17.516 -16.266 1 28.02 576 ILE B O 1
ATOM 9162 N N . PHE B 1 577 ? 17.188 -17.859 -14.289 1 31.23 577 PHE B N 1
ATOM 9163 C CA . PHE B 1 577 ? 15.805 -17.734 -13.828 1 31.23 577 PHE B CA 1
ATOM 9164 C C . PHE B 1 577 ? 15.461 -16.281 -13.523 1 31.23 577 PHE B C 1
ATOM 9166 O O . PHE B 1 577 ? 14.414 -15.992 -12.938 1 31.23 577 PHE B O 1
ATOM 9173 N N . GLY B 1 578 ? 16.547 -15.477 -13.727 1 32.28 578 GLY B N 1
ATOM 9174 C CA . GLY B 1 578 ? 16.234 -14.07 -13.555 1 32.28 578 GLY B CA 1
ATOM 9175 C C . GLY B 1 578 ? 14.922 -13.664 -14.211 1 32.28 578 GLY B C 1
ATOM 9176 O O . GLY B 1 578 ? 14.391 -12.586 -13.93 1 32.28 578 GLY B O 1
ATOM 9177 N N . GLY B 1 579 ? 14.75 -14.312 -15.336 1 29.89 579 GLY B N 1
ATOM 9178 C CA . GLY B 1 579 ? 13.68 -13.789 -16.172 1 29.89 579 GLY B CA 1
ATOM 9179 C C . GLY B 1 579 ? 12.305 -14.047 -15.594 1 29.89 579 GLY B C 1
ATOM 9180 O O . GLY B 1 579 ? 11.305 -13.555 -16.125 1 29.89 579 GLY B O 1
ATOM 9181 N N . TRP B 1 580 ? 12.242 -15.18 -15.031 1 29.08 580 TRP B N 1
ATOM 9182 C CA . TRP B 1 580 ? 10.82 -15.391 -14.773 1 29.08 580 TRP B CA 1
ATOM 9183 C C . TRP B 1 580 ? 10.234 -14.227 -13.977 1 29.08 580 TRP B C 1
ATOM 9185 O O . TRP B 1 580 ? 9.125 -13.773 -14.258 1 29.08 580 TRP B O 1
ATOM 9195 N N . MET B 1 581 ? 10.828 -13.914 -12.742 1 32.78 581 MET B N 1
ATOM 9196 C CA . MET B 1 581 ? 10.258 -12.727 -12.117 1 32.78 581 MET B CA 1
ATOM 9197 C C . MET B 1 581 ? 11.117 -11.5 -12.398 1 32.78 581 MET B C 1
ATOM 9199 O O . MET B 1 581 ? 10.727 -10.375 -12.055 1 32.78 581 MET B O 1
ATOM 9203 N N . ASP B 1 582 ? 12.469 -11.656 -12.586 1 29.58 582 ASP B N 1
ATOM 9204 C CA . ASP B 1 582 ? 13.32 -10.594 -13.102 1 29.58 582 ASP B CA 1
ATOM 9205 C C . ASP B 1 582 ? 13.344 -10.602 -14.625 1 29.58 582 ASP B C 1
ATOM 9207 O O . ASP B 1 582 ? 14.086 -11.375 -15.234 1 29.58 582 ASP B O 1
ATOM 9211 N N . LEU B 1 583 ? 12.359 -10.195 -15.25 1 27.58 583 LEU B N 1
ATOM 9212 C CA . LEU B 1 583 ? 12.234 -10.172 -16.703 1 27.58 583 LEU B CA 1
ATOM 9213 C C . LEU B 1 583 ? 13.445 -9.492 -17.344 1 27.58 583 LEU B C 1
ATOM 9215 O O . LEU B 1 583 ? 13.562 -9.445 -18.562 1 27.58 583 LEU B O 1
ATOM 9219 N N . SER B 1 584 ? 14.219 -8.812 -16.656 1 26.25 584 SER B N 1
ATOM 9220 C CA . SER B 1 584 ? 15.188 -8 -17.406 1 26.25 584 SER B CA 1
ATOM 9221 C C . SER B 1 584 ? 16.359 -8.852 -17.891 1 26.25 584 SER B C 1
ATOM 9223 O O . SER B 1 584 ? 17.078 -8.453 -18.797 1 26.25 584 SER B O 1
ATOM 9225 N N . ALA B 1 585 ? 16.75 -9.844 -17.281 1 28.42 585 ALA B N 1
ATOM 9226 C CA . ALA B 1 585 ? 18.078 -10.352 -17.594 1 28.42 585 ALA B CA 1
ATOM 9227 C C . ALA B 1 585 ? 18.031 -11.312 -18.781 1 28.42 585 ALA B C 1
ATOM 9229 O O . ALA B 1 585 ? 19.047 -11.922 -19.141 1 28.42 585 ALA B O 1
ATOM 9230 N N . LEU B 1 586 ? 16.969 -11.727 -19.25 1 25.34 586 LEU B N 1
ATOM 9231 C CA . LEU B 1 586 ? 17.141 -12.711 -20.312 1 25.34 586 LEU B CA 1
ATOM 9232 C C . LEU B 1 586 ? 17.891 -12.109 -21.5 1 25.34 586 LEU B C 1
ATOM 9234 O O . LEU B 1 586 ? 18.078 -12.773 -22.516 1 25.34 586 LEU B O 1
ATOM 9238 N N . SER B 1 587 ? 18.094 -10.844 -21.625 1 23.09 587 SER B N 1
ATOM 9239 C CA . SER B 1 587 ? 18.641 -10.414 -22.922 1 23.09 587 SER B CA 1
ATOM 9240 C C . SER B 1 587 ? 20.125 -10.758 -23.031 1 23.09 587 SER B C 1
ATOM 9242 O O . SER B 1 587 ? 20.766 -10.469 -24.047 1 23.09 587 SER B O 1
ATOM 9244 N N . GLN B 1 588 ? 20.922 -11.102 -21.969 1 22.83 588 GLN B N 1
ATOM 9245 C CA . GLN B 1 588 ? 22.266 -11.242 -22.531 1 22.83 588 GLN B CA 1
ATOM 9246 C C . GLN B 1 588 ? 22.5 -12.672 -23 1 22.83 588 GLN B C 1
ATOM 9248 O O . GLN B 1 588 ? 22.141 -13.633 -22.312 1 22.83 588 GLN B O 1
#

Radius of gyration: 38.65 Å; Cα contacts (8 Å, |Δi|>4): 1358; chains: 2; bounding box: 64×128×146 Å